Protein 9IGR (pdb70)

Nearest PDB structures (foldseek):
  5o6m-assembly1_A  TM=9.689E-01  e=1.077E-28  Meiothermus ruber H328
  7plj-assembly1_B  TM=9.608E-01  e=1.967E-28  Deinococcus radiodurans R1 = ATCC 13939 = DSM 20539
  5o6m-assembly1_C  TM=9.739E-01  e=7.851E-28  Meiothermus ruber H328
  5o6k-assembly1_D  TM=9.656E-01  e=5.471E-28  Meiothermus ruber H328
  5o6k-assembly1_C  TM=9.624E-01  e=4.851E-28  Meiothermus ruber H328

Solvent-accessible surface area: 51917 Å² total; per-residue (Å²): 121,97,8,73,10,42,121,79,119,72,17,75,19,113,100,33,117,30,80,39,78,59,76,15,136,78,104,103,64,0,86,95,66,6,91,110,8,20,119,83,0,50,78,38,6,24,60,6,39,5,33,78,55,7,0,0,1,0,4,0,2,1,15,35,8,0,12,18,58,16,1,0,77,56,0,1,59,19,7,2,8,14,7,8,57,12,67,47,2,143,104,52,34,78,67,40,78,25,20,6,24,3,36,23,2,5,46,24,3,5,42,23,3,28,3,2,0,0,14,52,2,2,2,26,28,0,5,50,4,61,20,74,70,63,22,92,166,66,86,36,7,113,79,26,80,67,139,58,14,17,94,51,24,17,68,4,0,63,27,18,3,101,10,1,38,27,26,1,4,24,6,2,1,0,2,1,2,4,31,64,75,46,4,0,40,22,0,1,31,33,7,13,56,90,90,71,12,79,68,10,47,42,65,18,39,96,26,13,127,68,22,116,123,16,38,94,3,4,36,38,1,0,25,15,1,0,46,162,46,5,12,3,27,1,0,5,0,28,74,86,35,1,0,58,18,3,0,0,50,15,1,0,102,17,0,75,122,21,86,4,128,57,40,132,34,83,153,105,27,85,116,106,4,93,38,32,58,59,118,0,3,114,98,45,134,137,90,15,117,66,178,18,124,116,10,57,13,46,115,78,119,77,17,65,19,117,107,37,122,29,79,45,88,47,78,14,135,77,107,105,58,0,88,82,63,5,106,114,9,23,100,94,0,37,61,39,4,24,62,4,41,5,25,82,53,8,0,0,1,0,4,0,3,0,20,35,9,0,12,19,50,22,1,0,69,54,0,1,66,18,8,2,10,15,5,9,58,12,68,50,3,126,103,52,29,81,64,42,80,26,20,6,24,4,50,25,3,4,74,19,3,5,41,23,3,26,2,2,0,1,12,45,2,2,2,28,31,0,4,47,3,62,16,64,73,60,21,94,168,68,87,39,7,127,79,24,84,64,127,59,14,17,86,52,22,18,83,5,0,60,18,19,4,94,7,0,42,34,26,2,3,24,5,2,2,0,2,1,2,3,30,63,81,44,6,0,38,20,0,0,29,31,10,12,47,100,85,61,19,80,68,11,46,43,62,20,42,87,42,13,122,76,23,115,118,13,37,93,2,1,35,40,1,0,25,15,1,0,48,164,63,5,12,4,10,2,0,5,0,27,75,84,39,2,1,58,20,0,0,0,31,1,1,2,94,8,0,84,112,19,86,5,111,55,41,127,37,77,168,114,24,85,129,102,6,55,35,32,8,53,117,0,0,88,92,45,116,17,80,3,112,8,114,95,77,141,62,70,142,151,65,238,148,69,112,7,61,12,39,116,82,124,82,18,72,19,129,108,39,129,30,80,44,78,55,81,14,129,80,104,102,51,0,84,111,70,7,115,145,12,28,99,98,0,36,66,38,4,25,66,4,43,5,19,83,54,7,0,0,1,0,3,0,2,1,14,34,10,0,12,19,56,16,0,0,74,61,0,0,62,16,8,1,8,15,5,7,61,13,67,50,4,140,106,50,30,69,63,43,81,26,20,5,23,3,50,24,3,4,72,17,4,5,42,26,2,27,3,2,0,1,15,58,1,2,2,26,31,0,6,52,4,61,19,64,74,62,24,97,169,66,88,38,6,116,79,23,79,68,135,54,16,15,82,52,22,23,61,3,0,64,18,18,3,84,9,1,40,32,25,2,3,25,7,2,0,0,3,1,2,4,31,70,85,43,3,0,33,22,0,0,29,31,11,38,74,101,107,68,14,80,68,11,47,40,69,20,23,86,27,10,129,74,21,112,114,14,41,94,3,4,36,39,1,0,26,16,1,0,46,143,68,5,12,4,13,2,0,5,0,26,76,84,42,1,0,54,20,3,0,0,45,6,0,2,113,15,0,81,118,20,106,7,114,64,36,116,40,82,159,120,27,80,108,101,2,54,36,32,5,52,120,0,0,93,93,44,107,18,84,3,118,14,111,98,92,145,57,74,150,132,73,170,188,121,106,6,74,13,63,129,81,123,84,18,71,17,108,97,32,115,29,81,42,75,62,81,13,137,80,103,92,53,0,83,119,69,6,104,126,7,20,100,86,0,36,66,36,4,29,62,6,39,5,28,80,56,9,0,0,2,0,3,0,3,1,13,36,8,0,11,19,56,18,1,0,78,49,0,2,66,18,8,2,9,10,5,8,61,13,68,51,2,146,103,53,34,80,67,40,79,27,20,7,26,3,38,28,2,3,44,24,3,4,44,24,3,26,2,2,0,0,13,53,2,2,2,25,31,0,4,53,4,63,22,64,78,63,22,96,163,69,82,38,6,119,80,22,79,65,141,58,12,18,96,52,23,17,63,3,0,63,12,19,3,77,9,1,43,38,25,2,3,27,7,3,2,0,2,1,2,4,31,67,74,47,3,0,37,22,0,2,31,35,12,23,71,100,107,71,18,77,63,10,49,40,66,18,41,93,26,15,124,70,21,114,121,16,38,94,2,6,36,38,1,0,26,16,1,0,44,166,55,5,12,3,20,2,0,5,0,28,74,85,36,1,0,53,18,3,0,0,45,6,1,0,101,13,0,75,121,20,83,6,116,69,40,130,38,83,173,123,26,80,120,106,3,53,32,30,15,61,118,1,3,89,94,42,126,80,90,11,112,40,123,78,115,65,166,135,234

Radius of gyration: 32.15 Å; Cα contacts (8 Å, |Δi|>4): 1966; chains: 4; bounding box: 91×72×97 Å

Structure (mmCIF, N/CA/C/O backbone):
data_9IGR
#
_entry.id   9IGR
#
_cell.length_a   160.471
_cell.length_b   88.265
_cell.length_c   125.344
_cell.angle_alpha   90
_cell.angle_beta   101.151
_cell.angle_gamma   90
#
_symmetry.space_group_name_H-M   'C 1 2 1'
#
loop_
_entity.id
_entity.type
_entity.pdbx_description
1 polymer 'Polyphosphate--nucleotide phosphotransferase'
2 non-polymer 'bis[oxidanyl-[oxidanyl-[oxidanyl-[oxidanyl(phosphonooxy)phosphoryl]oxy-phosphoryl]oxy-phosphoryl]oxy-phosphoryl] hydrogen phosphate'
3 non-polymer 'BENZOIC ACID'
4 non-polymer 'PHOSPHATE ION'
5 non-polymer 'MAGNESIUM ION'
6 water water
#
loop_
_atom_site.group_PDB
_atom_site.id
_atom_site.type_symbol
_atom_site.label_atom_id
_atom_site.label_alt_id
_atom_site.label_comp_id
_atom_site.label_asym_id
_atom_site.label_entity_id
_atom_site.label_seq_id
_atom_site.pdbx_PDB_ins_code
_atom_site.Cartn_x
_atom_site.Cartn_y
_atom_site.Cartn_z
_atom_site.occupancy
_atom_site.B_iso_or_equiv
_atom_site.auth_seq_id
_atom_site.auth_comp_id
_atom_site.auth_asym_id
_atom_site.auth_atom_id
_atom_site.pdbx_PDB_model_num
ATOM 1 N N . ASN A 1 3 ? 53.087 29.409 33.527 1 105.147 3 ASN A N 1
ATOM 2 C CA . ASN A 1 3 ? 54.121 30.475 33.454 1 141.454 3 ASN A CA 1
ATOM 3 C C . ASN A 1 3 ? 54.085 30.953 31.991 1 132.26 3 ASN A C 1
ATOM 4 O O . ASN A 1 3 ? 53.08 31.504 31.555 1 112.042 3 ASN A O 1
ATOM 15 N N . ILE A 1 4 ? 55.158 30.751 31.214 1 113.387 4 ILE A N 1
ATOM 16 C CA . ILE A 1 4 ? 55.11 30.864 29.761 1 101.408 4 ILE A CA 1
ATOM 17 C C . ILE A 1 4 ? 54.288 29.693 29.165 1 83.523 4 ILE A C 1
ATOM 18 O O . ILE A 1 4 ? 53.664 29.861 28.114 1 91.304 4 ILE A O 1
ATOM 34 N N . TYR A 1 5 ? 54.251 28.523 29.839 1 64.679 5 TYR A N 1
ATOM 35 C CA . TYR A 1 5 ? 53.666 27.308 29.263 1 61.871 5 TYR A CA 1
ATOM 36 C C . TYR A 1 5 ? 52.221 27.024 29.696 1 54.587 5 TYR A C 1
ATOM 37 O O . TYR A 1 5 ? 51.553 26.25 29.035 1 54.347 5 TYR A O 1
ATOM 54 N N . LYS A 1 6 ? 51.69 27.719 30.696 1 60.896 6 LYS A N 1
ATOM 55 C CA . LYS A 1 6 ? 50.349 27.426 31.187 1 61.441 6 LYS A CA 1
ATOM 56 C C . LYS A 1 6 ? 49.377 28.409 30.57 1 52.74 6 LYS A C 1
ATOM 57 O O . LYS A 1 6 ? 49.627 29.571 30.551 1 60.453 6 LYS A O 1
ATOM 76 N N . ILE A 1 7 ? 48.294 27.904 30.026 1 56.034 7 ILE A N 1
ATOM 77 C CA . ILE A 1 7 ? 47.246 28.685 29.426 1 54.975 7 ILE A CA 1
ATOM 78 C C . ILE A 1 7 ? 46.005 28.424 30.265 1 58.82 7 ILE A C 1
ATOM 79 O O . ILE A 1 7 ? 45.6 27.283 30.393 1 51.911 7 ILE A O 1
ATOM 95 N N . ASP A 1 8 ? 45.458 29.479 30.862 1 71.059 8 ASP A N 1
ATOM 96 C CA . ASP A 1 8 ? 44.453 29.404 31.917 1 65.116 8 ASP A CA 1
ATOM 97 C C . ASP A 1 8 ? 43.289 30.377 31.677 1 70.645 8 ASP A C 1
ATOM 98 O O . ASP A 1 8 ? 42.509 30.587 32.585 1 70.475 8 ASP A O 1
ATOM 107 N N . LYS A 1 9 ? 43.132 30.9 30.46 1 63.088 9 LYS A N 1
ATOM 108 C CA . LYS A 1 9 ? 42.087 31.834 30.101 1 59.197 9 LYS A CA 1
ATOM 109 C C . LYS A 1 9 ? 41.694 31.549 28.656 1 63.769 9 LYS A C 1
ATOM 110 O O . LYS A 1 9 ? 42.534 31.146 27.828 1 67.809 9 LYS A O 1
ATOM 129 N N . LEU A 1 10 ? 40.443 31.856 28.332 1 62.928 10 LEU A N 1
ATOM 130 C CA . LEU A 1 10 ? 39.933 31.664 26.982 1 61.022 10 LEU A CA 1
ATOM 131 C C . LEU A 1 10 ? 40.532 32.669 26.009 1 56.709 10 LEU A C 1
ATOM 132 O O . LEU A 1 10 ? 40.776 33.784 26.382 1 62.238 10 LEU A O 1
ATOM 148 N N . ASN A 1 11 ? 40.767 32.261 24.749 1 66.1 11 ASN A N 1
ATOM 149 C CA . ASN A 1 11 ? 41.06 33.193 23.654 1 73.955 11 ASN A CA 1
ATOM 150 C C . ASN A 1 11 ? 42.34 33.956 23.889 1 69.807 11 ASN A C 1
ATOM 151 O O . ASN A 1 11 ? 42.43 35.122 23.534 1 78.384 11 ASN A O 1
ATOM 162 N N . ASN A 1 12 ? 43.363 33.233 24.337 1 69.128 12 ASN A N 1
ATOM 163 C CA . ASN A 1 12 ? 44.573 33.85 24.848 1 78.528 12 ASN A CA 1
ATOM 164 C C . ASN A 1 12 ? 45.818 33.062 24.437 1 82.393 12 ASN A C 1
ATOM 165 O O . ASN A 1 12 ? 46.736 32.855 25.239 1 75.818 12 ASN A O 1
ATOM 176 N N . PHE A 1 13 ? 45.835 32.598 23.19 1 75.506 13 PHE A N 1
ATOM 177 C CA . PHE A 1 13 ? 46.736 31.517 22.823 1 62.778 13 PHE A CA 1
ATOM 178 C C . PHE A 1 13 ? 47.121 31.693 21.374 1 62.618 13 PHE A C 1
ATOM 179 O O . PHE A 1 13 ? 46.273 31.699 20.517 1 65.109 13 PHE A O 1
ATOM 196 N N . ASN A 1 14 ? 48.407 31.899 21.121 1 72.448 14 ASN A N 1
ATOM 197 C CA . ASN A 1 14 ? 48.936 32.074 19.777 1 62.463 14 ASN A CA 1
ATOM 198 C C . ASN A 1 14 ? 50.057 31.03 19.628 1 68.429 14 ASN A C 1
ATOM 199 O O . ASN A 1 14 ? 51.127 31.109 20.261 1 64.427 14 ASN A O 1
ATOM 210 N N . LEU A 1 15 ? 49.779 29.998 18.83 1 58.081 15 LEU A N 1
ATOM 211 C CA . LEU A 1 15 ? 50.628 28.84 18.72 1 58.43 15 LEU A CA 1
ATOM 212 C C . LEU A 1 15 ? 52.004 29.186 18.179 1 56.823 15 LEU A C 1
ATOM 213 O O . LEU A 1 15 ? 52.975 28.527 18.525 1 56.204 15 LEU A O 1
ATOM 229 N N . ASN A 1 16 ? 52.062 30.162 17.271 1 60.88 16 ASN A N 1
ATOM 230 C CA . ASN A 1 16 ? 53.274 30.579 16.605 1 61.407 16 ASN A CA 1
ATOM 231 C C . ASN A 1 16 ? 54.294 31.125 17.623 1 70.14 16 ASN A C 1
ATOM 232 O O . ASN A 1 16 ? 55.496 31.14 17.333 1 67.217 16 ASN A O 1
ATOM 243 N N . ASN A 1 17 ? 53.832 31.667 18.772 1 60.346 17 ASN A N 1
ATOM 244 C CA . ASN A 1 17 ? 54.731 32.091 19.847 1 57.666 17 ASN A CA 1
ATOM 245 C C . ASN A 1 17 ? 55.218 30.954 20.738 1 60.819 17 ASN A C 1
ATOM 246 O O . ASN A 1 17 ? 55.974 31.205 21.638 1 74.889 17 ASN A O 1
ATOM 257 N N . HIS A 1 18 ? 54.759 29.716 20.568 1 65.816 18 HIS A N 1
ATOM 258 C CA . HIS A 1 18 ? 55.166 28.626 21.442 1 55.777 18 HIS A CA 1
ATOM 259 C C . HIS A 1 18 ? 56.025 27.671 20.6 1 60.229 18 HIS A C 1
ATOM 260 O O . HIS A 1 18 ? 55.529 26.829 19.834 1 57.988 18 HIS A O 1
ATOM 273 N N . LYS A 1 19 ? 57.338 27.88 20.697 1 55.825 19 LYS A N 1
ATOM 274 C CA . LYS A 1 19 ? 58.288 27.197 19.869 1 53.02 19 LYS A CA 1
ATOM 275 C C . LYS A 1 19 ? 58.448 25.781 20.389 1 50.381 19 LYS A C 1
ATOM 276 O O . LYS A 1 19 ? 58.41 25.584 21.571 1 54.81 19 LYS A O 1
ATOM 295 N N . THR A 1 20 ? 58.771 24.85 19.492 1 45.536 20 THR A N 1
ATOM 296 C CA . THR A 1 20 ? 58.917 23.454 19.792 1 43.763 20 THR A CA 1
ATOM 297 C C . THR A 1 20 ? 60.193 23.096 20.533 1 50.419 20 THR A C 1
ATOM 298 O O . THR A 1 20 ? 60.295 22.025 21.128 1 53.274 20 THR A O 1
ATOM 308 N N . ASP A 1 21 ? 61.159 23.975 20.506 1 53.372 21 ASP A N 1
ATOM 309 C CA . ASP A 1 21 ? 62.499 23.733 21.031 1 59.092 21 ASP A CA 1
ATOM 310 C C . ASP A 1 21 ? 62.874 24.782 22.08 1 62.722 21 ASP A C 1
ATOM 311 O O . ASP A 1 21 ? 64.047 24.915 22.412 1 55.258 21 ASP A O 1
ATOM 320 N N . ASP A 1 22 ? 61.889 25.48 22.67 1 66.501 22 ASP A N 1
ATOM 321 C CA . ASP A 1 22 ? 62.158 26.263 23.855 1 60.525 22 ASP A CA 1
ATOM 322 C C . ASP A 1 22 ? 62.714 25.364 24.965 1 62.193 22 ASP A C 1
ATOM 323 O O . ASP A 1 22 ? 62.398 24.159 25.021 1 65.962 22 ASP A O 1
ATOM 332 N N . TYR A 1 23 ? 63.624 25.958 25.775 1 61.85 23 TYR A N 1
ATOM 333 C CA . TYR A 1 23 ? 64.239 25.309 26.916 1 63.467 23 TYR A CA 1
ATOM 334 C C . TYR A 1 23 ? 64.563 26.322 28.02 1 66.92 23 TYR A C 1
ATOM 335 O O . TYR A 1 23 ? 65.476 26.092 28.81 1 71.559 23 TYR A O 1
ATOM 352 N N . SER A 1 24 ? 63.73 27.36 28.16 1 68.137 24 SER A N 1
ATOM 353 C CA . SER A 1 24 ? 64.057 28.501 28.999 1 76.298 24 SER A CA 1
ATOM 354 C C . SER A 1 24 ? 63.942 28.164 30.499 1 82.14 24 SER A C 1
ATOM 355 O O . SER A 1 24 ? 64.59 28.824 31.309 1 68.513 24 SER A O 1
ATOM 362 N N . LEU A 1 25 ? 63.18 27.133 30.909 1 75.989 25 LEU A N 1
ATOM 363 C CA . LEU A 1 25 ? 63.127 26.801 32.344 1 77.696 25 LEU A CA 1
ATOM 364 C C . LEU A 1 25 ? 64.389 26.122 32.892 1 76.655 25 LEU A C 1
ATOM 365 O O . LEU A 1 25 ? 64.602 26.123 34.088 1 74.143 25 LEU A O 1
ATOM 381 N N . CYS A 1 26 ? 65.226 25.513 32.057 1 74.788 26 CYS A N 1
ATOM 382 C CA . CYS A 1 26 ? 66.387 24.789 32.546 1 78.25 26 CYS A CA 1
ATOM 383 C C . CYS A 1 26 ? 67.289 24.401 31.377 1 77.916 26 CYS A C 1
ATOM 384 O O . CYS A 1 26 ? 67.003 23.408 30.732 1 112.72 26 CYS A O 1
ATOM 391 N N . LYS A 1 27 ? 68.323 25.186 31.077 1 90.95 27 LYS A N 1
ATOM 392 C CA . LYS A 1 27 ? 69.084 25.08 29.826 1 103.976 27 LYS A CA 1
ATOM 393 C C . LYS A 1 27 ? 70.135 23.975 29.906 1 92.304 27 LYS A C 1
ATOM 394 O O . LYS A 1 27 ? 70.6 23.483 28.878 1 90.063 27 LYS A O 1
ATOM 413 N N . ASP A 1 28 ? 70.494 23.587 31.129 1 78.19 28 ASP A N 1
ATOM 414 C CA . ASP A 1 28 ? 71.471 22.549 31.338 1 77.044 28 ASP A CA 1
ATOM 415 C C . ASP A 1 28 ? 70.752 21.206 31.504 1 75.113 28 ASP A C 1
ATOM 416 O O . ASP A 1 28 ? 69.985 21.031 32.425 1 75.31 28 ASP A O 1
ATOM 425 N N . LYS A 1 29 ? 71.055 20.253 30.623 1 67.351 29 LYS A N 1
ATOM 426 C CA . LYS A 1 29 ? 70.433 18.948 30.616 1 70.097 29 LYS A CA 1
ATOM 427 C C . LYS A 1 29 ? 70.671 18.139 31.887 1 77.299 29 LYS A C 1
ATOM 428 O O . LYS A 1 29 ? 69.784 17.452 32.352 1 76.102 29 LYS A O 1
ATOM 447 N N . ASP A 1 30 ? 71.886 18.15 32.414 1 81.47 30 ASP A N 1
ATOM 448 C CA . ASP A 1 30 ? 72.242 17.348 33.584 1 85.597 30 ASP A CA 1
ATOM 449 C C . ASP A 1 30 ? 71.487 17.859 34.819 1 82.949 30 ASP A C 1
ATOM 450 O O . ASP A 1 30 ? 71.105 17.061 35.67 1 73.723 30 ASP A O 1
ATOM 459 N N . THR A 1 31 ? 71.325 19.187 34.926 1 81.486 31 THR A N 1
ATOM 460 C CA . THR A 1 31 ? 70.56 19.825 35.981 1 80.399 31 THR A CA 1
ATOM 461 C C . THR A 1 31 ? 69.126 19.329 35.876 1 75.893 31 THR A C 1
ATOM 462 O O . THR A 1 31 ? 68.585 18.878 36.879 1 74.171 31 THR A O 1
ATOM 472 N N . ALA A 1 32 ? 68.538 19.381 34.673 1 69.411 32 ALA A N 1
ATOM 473 C CA . ALA A 1 32 ? 67.159 18.935 34.48 1 73.371 32 ALA A CA 1
ATOM 474 C C . ALA A 1 32 ? 66.936 17.457 34.821 1 72.955 32 ALA A C 1
ATOM 475 O O . ALA A 1 32 ? 65.895 17.12 35.366 1 77.426 32 ALA A O 1
ATOM 482 N N . LEU A 1 33 ? 67.896 16.587 34.513 1 70.101 33 LEU A N 1
ATOM 483 C CA . LEU A 1 33 ? 67.805 15.17 34.865 1 74.814 33 LEU A CA 1
ATOM 484 C C . LEU A 1 33 ? 67.751 14.998 36.392 1 69.634 33 LEU A C 1
ATOM 485 O O . LEU A 1 33 ? 66.989 14.185 36.862 1 72.677 33 LEU A O 1
ATOM 501 N N . GLU A 1 34 ? 68.56 15.732 37.157 1 77.926 34 GLU A N 1
ATOM 502 C CA . GLU A 1 34 ? 68.597 15.671 38.616 1 85.476 34 GLU A CA 1
ATOM 503 C C . GLU A 1 34 ? 67.266 16.206 39.18 1 71.309 34 GLU A C 1
ATOM 504 O O . GLU A 1 34 ? 66.671 15.579 40.054 1 70.764 34 GLU A O 1
ATOM 516 N N . LEU A 1 35 ? 66.797 17.371 38.705 1 65.812 35 LEU A N 1
ATOM 517 C CA . LEU A 1 35 ? 65.557 17.946 39.171 1 74.322 35 LEU A CA 1
ATOM 518 C C . LEU A 1 35 ? 64.387 16.999 38.879 1 67.914 35 LEU A C 1
ATOM 519 O O . LEU A 1 35 ? 63.438 16.948 39.667 1 67.164 35 LEU A O 1
ATOM 535 N N . THR A 1 36 ? 64.506 16.235 37.78 1 67.218 36 THR A N 1
ATOM 536 C CA . THR A 1 36 ? 63.477 15.307 37.357 1 60.747 36 THR A CA 1
ATOM 537 C C . THR A 1 36 ? 63.437 14.158 38.364 1 70.067 36 THR A C 1
ATOM 538 O O . THR A 1 36 ? 62.351 13.748 38.765 1 70.539 36 THR A O 1
ATOM 548 N N . GLN A 1 37 ? 64.595 13.69 38.85 1 68.226 37 GLN A N 1
ATOM 549 C CA . GLN A 1 37 ? 64.61 12.606 39.82 1 68.782 37 GLN A CA 1
ATOM 550 C C . GLN A 1 37 ? 63.957 13.031 41.122 1 69.098 37 GLN A C 1
ATOM 551 O O . GLN A 1 37 ? 63.219 12.237 41.701 1 72.057 37 GLN A O 1
ATOM 565 N N . LYS A 1 38 ? 64.161 14.283 41.541 1 72.755 38 LYS A N 1
ATOM 566 C CA . LYS A 1 38 ? 63.555 14.795 42.764 1 77.573 38 LYS A CA 1
ATOM 567 C C . LYS A 1 38 ? 62.04 14.87 42.606 1 74.631 38 LYS A C 1
ATOM 568 O O . LYS A 1 38 ? 61.301 14.492 43.505 1 70.107 38 LYS A O 1
ATOM 587 N N . ASN A 1 39 ? 61.59 15.436 41.479 1 70.837 39 ASN A N 1
ATOM 588 C CA . ASN A 1 39 ? 60.173 15.544 41.205 1 65 39 ASN A CA 1
ATOM 589 C C . ASN A 1 39 ? 59.505 14.171 41.247 1 64.744 39 ASN A C 1
ATOM 590 O O . ASN A 1 39 ? 58.421 14.044 41.798 1 68.985 39 ASN A O 1
ATOM 601 N N . ILE A 1 40 ? 60.159 13.132 40.714 1 67.994 40 ILE A N 1
ATOM 602 C CA . ILE A 1 40 ? 59.598 11.781 40.638 1 66.743 40 ILE A CA 1
ATOM 603 C C . ILE A 1 40 ? 59.433 11.172 42.04 1 68.003 40 ILE A C 1
ATOM 604 O O . ILE A 1 40 ? 58.42 10.557 42.335 1 80.56 40 ILE A O 1
ATOM 620 N N . GLN A 1 41 ? 60.437 11.283 42.895 1 73.149 41 GLN A N 1
ATOM 621 C CA . GLN A 1 41 ? 60.266 10.885 44.288 1 80.088 41 GLN A CA 1
ATOM 622 C C . GLN A 1 41 ? 59.06 11.6 44.918 1 68.559 41 GLN A C 1
ATOM 623 O O . GLN A 1 41 ? 58.278 10.988 45.615 1 71.029 41 GLN A O 1
ATOM 637 N N . LYS A 1 42 ? 58.895 12.9 44.728 1 68.156 42 LYS A N 1
ATOM 638 C CA . LYS A 1 42 ? 57.804 13.613 45.368 1 72.042 42 LYS A CA 1
ATOM 639 C C . LYS A 1 42 ? 56.455 13.132 44.835 1 68.688 42 LYS A C 1
ATOM 640 O O . LYS A 1 42 ? 55.481 13.089 45.584 1 64.671 42 LYS A O 1
ATOM 659 N N . ILE A 1 43 ? 56.41 12.758 43.556 1 66.293 43 ILE A N 1
ATOM 660 C CA . ILE A 1 43 ? 55.186 12.304 42.941 1 60.233 43 ILE A CA 1
ATOM 661 C C . ILE A 1 43 ? 54.747 10.988 43.583 1 67.455 43 ILE A C 1
ATOM 662 O O . ILE A 1 43 ? 53.578 10.819 43.935 1 63.282 43 ILE A O 1
ATOM 678 N N . TYR A 1 44 ? 55.689 10.063 43.729 1 67.656 44 TYR A N 1
ATOM 679 C CA . TYR A 1 44 ? 55.419 8.823 44.43 1 65.636 44 TYR A CA 1
ATOM 680 C C . TYR A 1 44 ? 54.866 9.089 45.832 1 63.207 44 TYR A C 1
ATOM 681 O O . TYR A 1 44 ? 53.893 8.46 46.214 1 67.009 44 TYR A O 1
ATOM 698 N N . ASP A 1 45 ? 55.489 9.977 46.611 1 66.975 45 ASP A N 1
ATOM 699 C CA . ASP A 1 45 ? 55.014 10.251 47.963 1 74.66 45 ASP A CA 1
ATOM 700 C C . ASP A 1 45 ? 53.588 10.799 47.903 1 70.545 45 ASP A C 1
ATOM 701 O O . ASP A 1 45 ? 52.763 10.371 48.672 1 68.234 45 ASP A O 1
ATOM 710 N N . TYR A 1 46 ? 53.308 11.782 47.041 1 62.332 46 TYR A N 1
ATOM 711 C CA . TYR A 1 46 ? 51.984 12.323 46.952 1 64.622 46 TYR A CA 1
ATOM 712 C C . TYR A 1 46 ? 50.994 11.233 46.56 1 60.685 46 TYR A C 1
ATOM 713 O O . TYR A 1 46 ? 49.905 11.2 47.089 1 66.465 46 TYR A O 1
ATOM 730 N N . GLN A 1 47 ? 51.354 10.354 45.633 1 58.425 47 GLN A N 1
ATOM 731 C CA . GLN A 1 47 ? 50.425 9.341 45.193 1 60.795 47 GLN A CA 1
ATOM 732 C C . GLN A 1 47 ? 49.982 8.445 46.352 1 67.091 47 GLN A C 1
ATOM 733 O O . GLN A 1 47 ? 48.811 8.115 46.434 1 71.974 47 GLN A O 1
ATOM 747 N N . GLN A 1 48 ? 50.881 8.07 47.265 1 69.137 48 GLN A N 1
ATOM 748 C CA . GLN A 1 48 ? 50.496 7.216 48.394 1 68.646 48 GLN A CA 1
ATOM 749 C C . GLN A 1 48 ? 49.502 7.931 49.308 1 69.625 48 GLN A C 1
ATOM 750 O O . GLN A 1 48 ? 48.585 7.333 49.806 1 63.646 48 GLN A O 1
ATOM 764 N N . LYS A 1 49 ? 49.698 9.215 49.55 1 68.95 49 LYS A N 1
ATOM 765 C CA . LYS A 1 49 ? 48.8 9.968 50.389 1 66.276 49 LYS A CA 1
ATOM 766 C C . LYS A 1 49 ? 47.474 10.151 49.656 1 67.148 49 LYS A C 1
ATOM 767 O O . LYS A 1 49 ? 46.44 10.065 50.288 1 71.801 49 LYS A O 1
ATOM 786 N N . LEU A 1 50 ? 47.471 10.398 48.347 1 65.855 50 LEU A N 1
ATOM 787 C CA . LEU A 1 50 ? 46.229 10.563 47.607 1 64.47 50 LEU A CA 1
ATOM 788 C C . LEU A 1 50 ? 45.394 9.29 47.683 1 61.851 50 LEU A C 1
ATOM 789 O O . LEU A 1 50 ? 44.216 9.364 47.952 1 58.899 50 LEU A O 1
ATOM 805 N N . TYR A 1 51 ? 46.026 8.13 47.482 1 61.929 51 TYR A N 1
ATOM 806 C CA . TYR A 1 51 ? 45.369 6.837 47.568 1 59.945 51 TYR A CA 1
ATOM 807 C C . TYR A 1 51 ? 44.809 6.574 48.972 1 65.556 51 TYR A C 1
ATOM 808 O O . TYR A 1 51 ? 43.766 5.973 49.148 1 76.594 51 TYR A O 1
ATOM 825 N N . ALA A 1 52 ? 45.496 7.006 50.005 1 67.004 52 ALA A N 1
ATOM 826 C CA . ALA A 1 52 ? 45.038 6.696 51.347 1 66.204 52 ALA A CA 1
ATOM 827 C C . ALA A 1 52 ? 43.814 7.534 51.71 1 64.536 52 ALA A C 1
ATOM 828 O O . ALA A 1 52 ? 42.962 7.083 52.44 1 70.627 52 ALA A O 1
ATOM 835 N N . GLU A 1 53 ? 43.762 8.773 51.245 1 67.728 53 GLU A N 1
ATOM 836 C CA . GLU A 1 53 ? 42.724 9.71 51.674 1 65.433 53 GLU A CA 1
ATOM 837 C C . GLU A 1 53 ? 41.413 9.506 50.905 1 64.272 53 GLU A C 1
ATOM 838 O O . GLU A 1 53 ? 40.391 9.868 51.403 1 68.228 53 GLU A O 1
ATOM 850 N N . LYS A 1 54 ? 41.432 8.982 49.677 1 69.124 54 LYS A N 1
ATOM 851 C CA . LYS A 1 54 ? 40.233 8.676 48.9 1 72.111 54 LYS A CA 1
ATOM 852 C C . LYS A 1 54 ? 39.305 9.878 48.812 1 70.707 54 LYS A C 1
ATOM 853 O O . LYS A 1 54 ? 38.105 9.707 48.905 1 66.543 54 LYS A O 1
ATOM 872 N N . LYS A 1 55 ? 39.864 11.073 48.564 1 71.704 55 LYS A N 1
ATOM 873 C CA . LYS A 1 55 ? 39.058 12.274 48.422 1 62.735 55 LYS A CA 1
ATOM 874 C C . LYS A 1 55 ? 39.067 12.925 47.044 1 64.36 55 LYS A C 1
ATOM 875 O O . LYS A 1 55 ? 38.157 13.706 46.764 1 69.88 55 LYS A O 1
ATOM 894 N N . GLU A 1 56 ? 40.127 12.746 46.239 1 66.027 56 GLU A N 1
ATOM 895 C CA . GLU A 1 56 ? 40.256 13.463 44.969 1 54.185 56 GLU A CA 1
ATOM 896 C C . GLU A 1 56 ? 40.931 12.567 43.952 1 51.549 56 GLU A C 1
ATOM 897 O O . GLU A 1 56 ? 41.79 11.772 44.279 1 61.822 56 GLU A O 1
ATOM 909 N N . GLY A 1 57 ? 40.533 12.708 42.708 1 53.823 57 GLY A N 1
ATOM 910 C CA . GLY A 1 57 ? 41.085 11.933 41.62 1 58.889 57 GLY A CA 1
ATOM 911 C C . GLY A 1 57 ? 41.792 12.864 40.63 1 57.819 57 GLY A C 1
ATOM 912 O O . GLY A 1 57 ? 41.52 14.06 40.61 1 52.019 57 GLY A O 1
ATOM 916 N N . LEU A 1 58 ? 42.654 12.274 39.798 1 49.036 58 LEU A N 1
ATOM 917 C CA . LEU A 1 58 ? 43.525 13.03 38.928 1 51.878 58 LEU A CA 1
ATOM 918 C C . LEU A 1 58 ? 43.603 12.332 37.584 1 56.431 58 LEU A C 1
ATOM 919 O O . LEU A 1 58 ? 43.905 11.127 37.516 1 56.965 58 LEU A O 1
ATOM 935 N N . ILE A 1 59 ? 43.341 13.125 36.543 1 48.459 59 ILE A N 1
ATOM 936 C CA . ILE A 1 59 ? 43.512 12.679 35.188 1 49.256 59 ILE A CA 1
ATOM 937 C C . ILE A 1 59 ? 44.713 13.414 34.652 1 52.882 59 ILE A C 1
ATOM 938 O O . ILE A 1 59 ? 44.764 14.618 34.789 1 51.372 59 ILE A O 1
ATOM 954 N N . ILE A 1 60 ? 45.619 12.698 33.986 1 46.908 60 ILE A N 1
ATOM 955 C CA . ILE A 1 60 ? 46.794 13.305 33.412 1 49.567 60 ILE A CA 1
ATOM 956 C C . ILE A 1 60 ? 46.669 13.002 31.939 1 50.348 60 ILE A C 1
ATOM 957 O O . ILE A 1 60 ? 46.848 11.859 31.556 1 52.493 60 ILE A O 1
ATOM 973 N N . ALA A 1 61 ? 46.288 13.998 31.128 1 47.959 61 ALA A N 1
ATOM 974 C CA . ALA A 1 61 ? 45.92 13.697 29.751 1 45.81 61 ALA A CA 1
ATOM 975 C C . ALA A 1 61 ? 46.981 14.278 28.805 1 48.296 61 ALA A C 1
ATOM 976 O O . ALA A 1 61 ? 47.332 15.446 28.918 1 46.951 61 ALA A O 1
ATOM 983 N N . PHE A 1 62 ? 47.502 13.43 27.899 1 45.194 62 PHE A N 1
ATOM 984 C CA . PHE A 1 62 ? 48.485 13.831 26.955 1 45.838 62 PHE A CA 1
ATOM 985 C C . PHE A 1 62 ? 47.873 13.828 25.57 1 51.796 62 PHE A C 1
ATOM 986 O O . PHE A 1 62 ? 47.431 12.8 25.12 1 58.825 62 PHE A O 1
ATOM 1003 N N . GLN A 1 63 ? 48.02 14.941 24.855 1 49.589 63 GLN A N 1
ATOM 1004 C CA . GLN A 1 63 ? 47.422 15.08 23.559 1 49.876 63 GLN A CA 1
ATOM 1005 C C . GLN A 1 63 ? 48.478 15.671 22.62 1 56.886 63 GLN A C 1
ATOM 1006 O O . GLN A 1 63 ? 49.063 16.703 22.896 1 58.727 63 GLN A O 1
ATOM 1020 N N . ALA A 1 64 ? 48.745 15.007 21.498 1 55.27 64 ALA A N 1
ATOM 1021 C CA . ALA A 1 64 ? 49.779 15.461 20.593 1 53.046 64 ALA A CA 1
ATOM 1022 C C . ALA A 1 64 ? 49.803 14.595 19.348 1 50.286 64 ALA A C 1
ATOM 1023 O O . ALA A 1 64 ? 49.232 13.5 19.331 1 56.054 64 ALA A O 1
ATOM 1030 N N . MET A 1 65 ? 50.601 15.042 18.39 1 50.775 65 MET A N 1
ATOM 1031 C CA . MET A 1 65 ? 50.911 14.314 17.166 1 50.767 65 MET A CA 1
ATOM 1032 C C . MET A 1 65 ? 51.685 13.034 17.468 1 53.786 65 MET A C 1
ATOM 1033 O O . MET A 1 65 ? 52.282 12.908 18.52 1 54.824 65 MET A O 1
ATOM 1047 N N . ASP A 1 66 ? 51.668 12.078 16.524 1 53.286 66 ASP A N 1
ATOM 1048 C CA . ASP A 1 66 ? 52.473 10.871 16.609 1 52.757 66 ASP A CA 1
ATOM 1049 C C . ASP A 1 66 ? 53.958 11.214 16.743 1 45.309 66 ASP A C 1
ATOM 1050 O O . ASP A 1 66 ? 54.433 12.127 16.113 1 55.46 66 ASP A O 1
ATOM 1059 N N . ALA A 1 67 ? 54.624 10.507 17.651 1 48.013 67 ALA A N 1
ATOM 1060 C CA . ALA A 1 67 ? 56.033 10.617 17.998 1 54.227 67 ALA A CA 1
ATOM 1061 C C . ALA A 1 67 ? 56.404 11.964 18.622 1 52.923 67 ALA A C 1
ATOM 1062 O O . ALA A 1 67 ? 57.595 12.276 18.715 1 57.121 67 ALA A O 1
ATOM 1069 N N . ALA A 1 68 ? 55.412 12.656 19.165 1 45.819 68 ALA A N 1
ATOM 1070 C CA . ALA A 1 68 ? 55.695 13.838 19.939 1 52.693 68 ALA A CA 1
ATOM 1071 C C . ALA A 1 68 ? 56.375 13.465 21.228 1 48.572 68 ALA A C 1
ATOM 1072 O O . ALA A 1 68 ? 57.148 14.271 21.692 1 59.135 68 ALA A O 1
ATOM 1079 N N . GLY A 1 69 ? 56.042 12.298 21.809 1 52.632 69 GLY A N 1
ATOM 1080 C CA . GLY A 1 69 ? 56.697 11.856 23.034 1 56.554 69 GLY A CA 1
ATOM 1081 C C . GLY A 1 69 ? 55.74 11.412 24.154 1 56.66 69 GLY A C 1
ATOM 1082 O O . GLY A 1 69 ? 56.145 11.375 25.32 1 53.26 69 GLY A O 1
ATOM 1086 N N . LYS A 1 70 ? 54.505 11.008 23.821 1 57.638 70 LYS A N 1
ATOM 1087 C CA . LYS A 1 70 ? 53.481 10.716 24.838 1 54.137 70 LYS A CA 1
ATOM 1088 C C . LYS A 1 70 ? 53.827 9.426 25.603 1 52.858 70 LYS A C 1
ATOM 1089 O O . LYS A 1 70 ? 53.986 9.46 26.818 1 54.581 70 LYS A O 1
ATOM 1108 N N . ASP A 1 71 ? 54.007 8.308 24.902 1 47.965 71 ASP A N 1
ATOM 1109 C CA . ASP A 1 71 ? 54.365 7.065 25.562 1 55.61 71 ASP A CA 1
ATOM 1110 C C . ASP A 1 71 ? 55.7 7.15 26.318 1 55.903 71 ASP A C 1
ATOM 1111 O O . ASP A 1 71 ? 55.83 6.597 27.392 1 60.948 71 ASP A O 1
ATOM 1120 N N . GLY A 1 72 ? 56.736 7.753 25.75 1 53.353 72 GLY A N 1
ATOM 1121 C CA . GLY A 1 72 ? 58.031 7.729 26.415 1 51.728 72 GLY A CA 1
ATOM 1122 C C . GLY A 1 72 ? 58.041 8.677 27.612 1 53.649 72 GLY A C 1
ATOM 1123 O O . GLY A 1 72 ? 58.689 8.388 28.617 1 54.805 72 GLY A O 1
ATOM 1127 N N . THR A 1 73 ? 57.279 9.777 27.536 1 50.288 73 THR A N 1
ATOM 1128 C CA . THR A 1 73 ? 57.161 10.643 28.698 1 51.725 73 THR A CA 1
ATOM 1129 C C . THR A 1 73 ? 56.354 9.961 29.808 1 56.489 73 THR A C 1
ATOM 1130 O O . THR A 1 73 ? 56.777 9.963 30.965 1 57.051 73 THR A O 1
ATOM 1140 N N . ILE A 1 74 ? 55.186 9.403 29.467 1 50.966 74 ILE A N 1
ATOM 1141 C CA . ILE A 1 74 ? 54.382 8.702 30.459 1 55.909 74 ILE A CA 1
ATOM 1142 C C . ILE A 1 74 ? 55.239 7.621 31.141 1 54.709 74 ILE A C 1
ATOM 1143 O O . ILE A 1 74 ? 55.216 7.447 32.347 1 60.414 74 ILE A O 1
ATOM 1159 N N . ARG A 1 75 ? 55.96 6.837 30.351 1 59.577 75 ARG A N 1
ATOM 1160 C CA . ARG A 1 75 ? 56.827 5.806 30.895 1 61.073 75 ARG A CA 1
ATOM 1161 C C . ARG A 1 75 ? 57.985 6.355 31.759 1 63.582 75 ARG A C 1
ATOM 1162 O O . ARG A 1 75 ? 58.195 5.91 32.864 1 62.211 75 ARG A O 1
ATOM 1183 N N . GLU A 1 76 ? 58.755 7.329 31.299 1 73.215 76 GLU A N 1
ATOM 1184 C CA . GLU A 1 76 ? 59.913 7.762 32.085 1 63.14 76 GLU A CA 1
ATOM 1185 C C . GLU A 1 76 ? 59.501 8.554 33.351 1 67.29 76 GLU A C 1
ATOM 1186 O O . GLU A 1 76 ? 60.11 8.368 34.392 1 76.52 76 GLU A O 1
ATOM 1198 N N . VAL A 1 77 ? 58.421 9.352 33.339 1 62.11 77 VAL A N 1
ATOM 1199 C CA . VAL A 1 77 ? 58.063 10.178 34.489 1 60.985 77 VAL A CA 1
ATOM 1200 C C . VAL A 1 77 ? 57.156 9.399 35.452 1 58.342 77 VAL A C 1
ATOM 1201 O O . VAL A 1 77 ? 57.356 9.415 36.655 1 65.245 77 VAL A O 1
ATOM 1214 N N . LEU A 1 78 ? 56.16 8.691 34.947 1 56.692 78 LEU A N 1
ATOM 1215 C CA . LEU A 1 78 ? 55.165 8.106 35.835 1 54.595 78 LEU A CA 1
ATOM 1216 C C . LEU A 1 78 ? 55.383 6.601 36.095 1 57.67 78 LEU A C 1
ATOM 1217 O O . LEU A 1 78 ? 54.581 5.968 36.753 1 64.601 78 LEU A O 1
ATOM 1233 N N . LYS A 1 79 ? 56.471 5.992 35.637 1 56.412 79 LYS A N 1
ATOM 1234 C CA . LYS A 1 79 ? 56.778 4.641 36.064 1 57.799 79 LYS A CA 1
ATOM 1235 C C . LYS A 1 79 ? 57.177 4.608 37.533 1 60.246 79 LYS A C 1
ATOM 1236 O O . LYS A 1 79 ? 57.268 3.544 38.107 1 70.767 79 LYS A O 1
ATOM 1255 N N . ALA A 1 80 ? 57.399 5.771 38.146 1 74.896 80 ALA A N 1
ATOM 1256 C CA . ALA A 1 80 ? 57.692 5.853 39.574 1 85.274 80 ALA A CA 1
ATOM 1257 C C . ALA A 1 80 ? 56.511 5.388 40.424 1 71.189 80 ALA A C 1
ATOM 1258 O O . ALA A 1 80 ? 56.712 4.895 41.516 1 76.764 80 ALA A O 1
ATOM 1265 N N . LEU A 1 81 ? 55.302 5.67 39.929 1 72.475 81 LEU A N 1
ATOM 1266 C CA . LEU A 1 81 ? 54.054 5.381 40.588 1 58.749 81 LEU A CA 1
ATOM 1267 C C . LEU A 1 81 ? 53.96 3.89 40.881 1 63.686 81 LEU A C 1
ATOM 1268 O O . LEU A 1 81 ? 54.403 3.054 40.082 1 64.843 81 LEU A O 1
ATOM 1284 N N . ALA A 1 82 ? 53.377 3.593 42.055 1 58.701 82 ALA A N 1
ATOM 1285 C CA . ALA A 1 82 ? 53.069 2.232 42.418 1 59.944 82 ALA A CA 1
ATOM 1286 C C . ALA A 1 82 ? 51.889 1.807 41.562 1 64.872 82 ALA A C 1
ATOM 1287 O O . ALA A 1 82 ? 51.175 2.686 41.072 1 58.851 82 ALA A O 1
ATOM 1294 N N . PRO A 1 83 ? 51.615 0.496 41.375 1 62.383 83 PRO A N 1
ATOM 1295 C CA . PRO A 1 83 ? 50.499 0.073 40.532 1 51.172 83 PRO A CA 1
ATOM 1296 C C . PRO A 1 83 ? 49.128 0.448 41.103 1 57.778 83 PRO A C 1
ATOM 1297 O O . PRO A 1 83 ? 48.158 0.613 40.345 1 55.838 83 PRO A O 1
ATOM 1308 N N . GLN A 1 84 ? 49.035 0.579 42.434 1 56.439 84 GLN A N 1
ATOM 1309 C CA . GLN A 1 84 ? 47.744 0.718 43.067 1 59.716 84 GLN A CA 1
ATOM 1310 C C . GLN A 1 84 ? 47.102 2.047 42.702 1 56.172 84 GLN A C 1
ATOM 1311 O O . GLN A 1 84 ? 47.675 3.108 42.883 1 58.422 84 GLN A O 1
ATOM 1325 N N . GLY A 1 85 ? 45.837 1.958 42.292 1 55.541 85 GLY A N 1
ATOM 1326 C CA . GLY A 1 85 ? 45.072 3.132 41.908 1 63.147 85 GLY A CA 1
ATOM 1327 C C . GLY A 1 85 ? 45.546 3.813 40.617 1 68.732 85 GLY A C 1
ATOM 1328 O O . GLY A 1 85 ? 45.346 5.017 40.454 1 66.796 85 GLY A O 1
ATOM 1332 N N . VAL A 1 86 ? 46.146 3.06 39.684 1 59.702 86 VAL A N 1
ATOM 1333 C CA . VAL A 1 86 ? 46.641 3.683 38.464 1 62.665 86 VAL A CA 1
ATOM 1334 C C . VAL A 1 86 ? 46.05 2.947 37.263 1 55.222 86 VAL A C 1
ATOM 1335 O O . VAL A 1 86 ? 46.13 1.748 37.189 1 58.455 86 VAL A O 1
ATOM 1348 N N . HIS A 1 87 ? 45.571 3.69 36.279 1 53.52 87 HIS A N 1
ATOM 1349 C CA . HIS A 1 87 ? 45.121 3.118 35.018 1 57.046 87 HIS A CA 1
ATOM 1350 C C . HIS A 1 87 ? 45.723 3.997 33.938 1 54.176 87 HIS A C 1
ATOM 1351 O O . HIS A 1 87 ? 45.842 5.184 34.148 1 47.56 87 HIS A O 1
ATOM 1364 N N . GLU A 1 88 ? 46.134 3.388 32.837 1 56.868 88 GLU A N 1
ATOM 1365 C CA . GLU A 1 88 ? 46.52 4.096 31.642 1 58.649 88 GLU A CA 1
ATOM 1366 C C . GLU A 1 88 ? 45.478 3.72 30.584 1 58.655 88 GLU A C 1
ATOM 1367 O O . GLU A 1 88 ? 45.145 2.558 30.396 1 62.613 88 GLU A O 1
ATOM 1379 N N . LYS A 1 89 ? 44.95 4.721 29.89 1 58.135 89 LYS A N 1
ATOM 1380 C CA . LYS A 1 89 ? 43.927 4.497 28.894 1 52.509 89 LYS A CA 1
ATOM 1381 C C . LYS A 1 89 ? 44.286 5.212 27.591 1 60.762 89 LYS A C 1
ATOM 1382 O O . LYS A 1 89 ? 44.176 6.433 27.544 1 59.677 89 LYS A O 1
ATOM 1401 N N . PRO A 1 90 ? 44.714 4.469 26.532 1 60.595 90 PRO A N 1
ATOM 1402 C CA . PRO A 1 90 ? 44.888 5.022 25.198 1 55.454 90 PRO A CA 1
ATOM 1403 C C . PRO A 1 90 ? 43.567 5.089 24.44 1 49.043 90 PRO A C 1
ATOM 1404 O O . PRO A 1 90 ? 42.84 4.109 24.42 1 71.367 90 PRO A O 1
ATOM 1415 N N . PHE A 1 91 ? 43.182 6.281 23.998 1 58.949 91 PHE A N 1
ATOM 1416 C CA . PHE A 1 91 ? 42.057 6.535 23.117 1 50.733 91 PHE A CA 1
ATOM 1417 C C . PHE A 1 91 ? 42.525 6.408 21.668 1 62.25 91 PHE A C 1
ATOM 1418 O O . PHE A 1 91 ? 43.03 7.327 21.024 1 62.642 91 PHE A O 1
ATOM 1435 N N . LYS A 1 92 ? 42.333 5.194 21.153 1 68.841 92 LYS A N 1
ATOM 1436 C CA . LYS A 1 92 ? 42.479 4.91 19.746 1 77.004 92 LYS A CA 1
ATOM 1437 C C . LYS A 1 92 ? 41.204 5.268 18.983 1 63.311 92 LYS A C 1
ATOM 1438 O O . LYS A 1 92 ? 40.227 5.801 19.471 1 55.877 92 LYS A O 1
ATOM 1457 N N . SER A 1 93 ? 41.226 4.954 17.725 1 64.272 93 SER A N 1
ATOM 1458 C CA . SER A 1 93 ? 40.063 5.098 16.874 1 73.907 93 SER A CA 1
ATOM 1459 C C . SER A 1 93 ? 38.871 4.421 17.541 1 61.364 93 SER A C 1
ATOM 1460 O O . SER A 1 93 ? 38.892 3.253 17.962 1 58.026 93 SER A O 1
ATOM 1467 N N . PRO A 1 94 ? 37.751 5.146 17.605 1 64.585 94 PRO A N 1
ATOM 1468 C CA . PRO A 1 94 ? 36.542 4.588 18.203 1 50.157 94 PRO A CA 1
ATOM 1469 C C . PRO A 1 94 ? 36.072 3.289 17.535 1 49.499 94 PRO A C 1
ATOM 1470 O O . PRO A 1 94 ? 35.887 3.271 16.312 1 49.306 94 PRO A O 1
ATOM 1481 N N . SER A 1 95 ? 35.744 2.266 18.367 1 51.667 95 SER A N 1
ATOM 1482 C CA . SER A 1 95 ? 35.002 1.07 17.942 1 54.545 95 SER A CA 1
ATOM 1483 C C . SER A 1 95 ? 33.595 1.388 17.437 1 58.415 95 SER A C 1
ATOM 1484 O O . SER A 1 95 ? 33.088 2.491 17.634 1 52.817 95 SER A O 1
ATOM 1491 N N . SER A 1 96 ? 32.964 0.436 16.745 1 53.579 96 SER A N 1
ATOM 1492 C CA . SER A 1 96 ? 31.599 0.694 16.288 1 62.554 96 SER A CA 1
ATOM 1493 C C . SER A 1 96 ? 30.621 0.933 17.469 1 56.487 96 SER A C 1
ATOM 1494 O O . SER A 1 96 ? 29.817 1.855 17.369 1 60.133 96 SER A O 1
ATOM 1501 N N . THR A 1 97 ? 30.791 0.263 18.612 1 51.103 97 THR A N 1
ATOM 1502 C CA . THR A 1 97 ? 30.021 0.522 19.804 1 50.403 97 THR A CA 1
ATOM 1503 C C . THR A 1 97 ? 30.273 1.91 20.381 1 58.871 97 THR A C 1
ATOM 1504 O O . THR A 1 97 ? 29.331 2.531 20.842 1 62.454 97 THR A O 1
ATOM 1514 N N . GLU A 1 98 ? 31.512 2.371 20.41 1 49.953 98 GLU A N 1
ATOM 1515 C CA . GLU A 1 98 ? 31.849 3.714 20.857 1 55.182 98 GLU A CA 1
ATOM 1516 C C . GLU A 1 98 ? 31.299 4.796 19.928 1 48.263 98 GLU A C 1
ATOM 1517 O O . GLU A 1 98 ? 30.869 5.812 20.413 1 54.999 98 GLU A O 1
ATOM 1529 N N . LEU A 1 99 ? 31.278 4.578 18.626 1 49.633 99 LEU A N 1
ATOM 1530 C CA . LEU A 1 99 ? 30.65 5.491 17.683 1 48.943 99 LEU A CA 1
ATOM 1531 C C . LEU A 1 99 ? 29.113 5.468 17.855 1 48.167 99 LEU A C 1
ATOM 1532 O O . LEU A 1 99 ? 28.429 6.415 17.524 1 48.376 99 LEU A O 1
ATOM 1548 N N . ALA A 1 100 ? 28.523 4.365 18.291 1 49.601 100 ALA A N 1
ATOM 1549 C CA . ALA A 1 100 ? 27.074 4.303 18.423 1 44.113 100 ALA A CA 1
ATOM 1550 C C . ALA A 1 100 ? 26.643 5.06 19.682 1 48.235 100 ALA A C 1
ATOM 1551 O O . ALA A 1 100 ? 25.518 5.515 19.746 1 48.009 100 ALA A O 1
ATOM 1558 N N . HIS A 1 101 ? 27.551 5.196 20.654 1 46.604 101 HIS A N 1
ATOM 1559 C CA . HIS A 1 101 ? 27.384 6.092 21.777 1 47.847 101 HIS A CA 1
ATOM 1560 C C . HIS A 1 101 ? 27.862 7.494 21.385 1 50.992 101 HIS A C 1
ATOM 1561 O O . HIS A 1 101 ? 28.276 7.781 20.279 1 55.697 101 HIS A O 1
ATOM 1574 N N . ASP A 1 102 ? 27.709 8.403 22.308 1 45.905 102 ASP A N 1
ATOM 1575 C CA . ASP A 1 102 ? 28.115 9.777 22.146 1 46.363 102 ASP A CA 1
ATOM 1576 C C . ASP A 1 102 ? 29.601 9.817 22.501 1 54.217 102 ASP A C 1
ATOM 1577 O O . ASP A 1 102 ? 30.05 8.986 23.336 1 48.797 102 ASP A O 1
ATOM 1586 N N . TYR A 1 103 ? 30.297 10.869 22.027 1 46.155 103 TYR A N 1
ATOM 1587 C CA . TYR A 1 103 ? 31.753 10.875 22.105 1 47.082 103 TYR A CA 1
ATOM 1588 C C . TYR A 1 103 ? 32.33 10.95 23.529 1 49.212 103 TYR A C 1
ATOM 1589 O O . TYR A 1 103 ? 33.329 10.293 23.773 1 48.691 103 TYR A O 1
ATOM 1606 N N . LEU A 1 104 ? 31.685 11.602 24.503 1 43.66 104 LEU A N 1
ATOM 1607 C CA . LEU A 1 104 ? 32.228 11.584 25.868 1 42.252 104 LEU A CA 1
ATOM 1608 C C . LEU A 1 104 ? 31.923 10.313 26.638 1 49.24 104 LEU A C 1
ATOM 1609 O O . LEU A 1 104 ? 32.43 10.162 27.747 1 55.375 104 LEU A O 1
ATOM 1625 N N . TRP A 1 105 ? 31.137 9.386 26.081 1 56.011 105 TRP A N 1
ATOM 1626 C CA . TRP A 1 105 ? 30.779 8.168 26.793 1 48.64 105 TRP A CA 1
ATOM 1627 C C . TRP A 1 105 ? 32.01 7.354 27.166 1 42.828 105 TRP A C 1
ATOM 1628 O O . TRP A 1 105 ? 32.168 6.968 28.315 1 45.144 105 TRP A O 1
ATOM 1649 N N . ARG A 1 106 ? 32.903 7.09 26.226 1 48.269 106 ARG A N 1
ATOM 1650 C CA . ARG A 1 106 ? 34.051 6.245 26.572 1 45.885 106 ARG A CA 1
ATOM 1651 C C . ARG A 1 106 ? 35.037 7.012 27.43 1 43.778 106 ARG A C 1
ATOM 1652 O O . ARG A 1 106 ? 35.732 6.426 28.239 1 48.221 106 ARG A O 1
ATOM 1673 N N . VAL A 1 107 ? 35.039 8.345 27.364 1 47.071 107 VAL A N 1
ATOM 1674 C CA . VAL A 1 107 ? 35.936 9.078 28.226 1 48.931 107 VAL A CA 1
ATOM 1675 C C . VAL A 1 107 ? 35.504 9.051 29.685 1 46.034 107 VAL A C 1
ATOM 1676 O O . VAL A 1 107 ? 36.289 8.843 30.61 1 48.712 107 VAL A O 1
ATOM 1689 N N . HIS A 1 108 ? 34.243 9.367 29.888 1 52.61 108 HIS A N 1
ATOM 1690 C CA . HIS A 1 108 ? 33.699 9.432 31.226 1 44.118 108 HIS A CA 1
ATOM 1691 C C . HIS A 1 108 ? 33.821 8.067 31.881 1 46.237 108 HIS A C 1
ATOM 1692 O O . HIS A 1 108 ? 34.177 8.028 33.029 1 54.4 108 HIS A O 1
ATOM 1705 N N . ASN A 1 109 ? 33.609 6.955 31.161 1 48.232 109 ASN A N 1
ATOM 1706 C CA . ASN A 1 109 ? 33.786 5.647 31.757 1 47.37 109 ASN A CA 1
ATOM 1707 C C . ASN A 1 109 ? 35.156 5.531 32.433 1 50.675 109 ASN A C 1
ATOM 1708 O O . ASN A 1 109 ? 35.279 4.877 33.426 1 49.33 109 ASN A O 1
ATOM 1719 N N . ALA A 1 110 ? 36.199 6.155 31.927 1 53.134 110 ALA A N 1
ATOM 1720 C CA . ALA A 1 110 ? 37.556 5.882 32.389 1 48.523 110 ALA A CA 1
ATOM 1721 C C . ALA A 1 110 ? 38.034 6.907 33.408 1 48.695 110 ALA A C 1
ATOM 1722 O O . ALA A 1 110 ? 39.2 6.931 33.782 1 48.733 110 ALA A O 1
ATOM 1729 N N . VAL A 1 111 ? 37.152 7.807 33.82 1 48.622 111 VAL A N 1
ATOM 1730 C CA . VAL A 1 111 ? 37.487 8.804 34.821 1 42.162 111 VAL A CA 1
ATOM 1731 C C . VAL A 1 111 ? 37.808 8.057 36.08 1 49.814 111 VAL A C 1
ATOM 1732 O O . VAL A 1 111 ? 37.149 7.097 36.389 1 52.768 111 VAL A O 1
ATOM 1745 N N . PRO A 1 112 ? 38.835 8.475 36.825 1 54.149 112 PRO A N 1
ATOM 1746 C CA . PRO A 1 112 ? 39.254 7.74 37.997 1 55.668 112 PRO A CA 1
ATOM 1747 C C . PRO A 1 112 ? 38.354 7.962 39.203 1 60.923 112 PRO A C 1
ATOM 1748 O O . PRO A 1 112 ? 37.719 9.001 39.315 1 54.753 112 PRO A O 1
ATOM 1759 N N . GLU A 1 113 ? 38.441 7.006 40.135 1 59.205 113 GLU A N 1
ATOM 1760 C CA . GLU A 1 113 ? 37.84 7.1 41.446 1 56.671 113 GLU A CA 1
ATOM 1761 C C . GLU A 1 113 ? 38.622 8.106 42.274 1 57.952 113 GLU A C 1
ATOM 1762 O O . GLU A 1 113 ? 39.759 8.414 41.975 1 62.23 113 GLU A O 1
ATOM 1774 N N . LYS A 1 114 ? 38.001 8.604 43.332 1 58.167 114 LYS A N 1
ATOM 1775 C CA . LYS A 1 114 ? 38.684 9.465 44.252 1 52.937 114 LYS A CA 1
ATOM 1776 C C . LYS A 1 114 ? 39.803 8.637 44.849 1 61.402 114 LYS A C 1
ATOM 1777 O O . LYS A 1 114 ? 39.645 7.458 45.152 1 52.812 114 LYS A O 1
ATOM 1796 N N . GLY A 1 115 ? 40.982 9.274 44.908 1 68.524 115 GLY A N 1
ATOM 1797 C CA . GLY A 1 115 ? 42.173 8.649 45.422 1 60.328 115 GLY A CA 1
ATOM 1798 C C . GLY A 1 115 ? 43.007 8.029 44.315 1 61.721 115 GLY A C 1
ATOM 1799 O O . GLY A 1 115 ? 44.056 7.484 44.604 1 64.734 115 GLY A O 1
ATOM 1803 N N . GLU A 1 116 ? 42.547 8.095 43.074 1 58.177 116 GLU A N 1
ATOM 1804 C CA . GLU A 1 116 ? 43.213 7.369 42.011 1 57.825 116 GLU A CA 1
ATOM 1805 C C . GLU A 1 116 ? 43.644 8.313 40.887 1 53.664 116 GLU A C 1
ATOM 1806 O O . GLU A 1 116 ? 43.274 9.498 40.825 1 52.8 116 GLU A O 1
ATOM 1818 N N . ILE A 1 117 ? 44.471 7.758 40.011 1 51.123 117 ILE A N 1
ATOM 1819 C CA . ILE A 1 117 ? 45.108 8.496 38.944 1 53.884 117 ILE A CA 1
ATOM 1820 C C . ILE A 1 117 ? 44.872 7.691 37.694 1 52.905 117 ILE A C 1
ATOM 1821 O O . ILE A 1 117 ? 45.171 6.493 37.641 1 61.503 117 ILE A O 1
ATOM 1837 N N . THR A 1 118 ? 44.346 8.388 36.691 1 53.589 118 THR A N 1
ATOM 1838 C CA . THR A 1 118 ? 44.192 7.76 35.4 1 50.509 118 THR A CA 1
ATOM 1839 C C . THR A 1 118 ? 44.974 8.606 34.39 1 53.243 118 THR A C 1
ATOM 1840 O O . THR A 1 118 ? 44.829 9.804 34.345 1 51.758 118 THR A O 1
ATOM 1850 N N . ILE A 1 119 ? 45.755 7.953 33.538 1 53.205 119 ILE A N 1
ATOM 1851 C CA . ILE A 1 119 ? 46.514 8.622 32.505 1 54.783 119 ILE A CA 1
ATOM 1852 C C . ILE A 1 119 ? 45.797 8.391 31.192 1 51.22 119 ILE A C 1
ATOM 1853 O O . ILE A 1 119 ? 45.519 7.257 30.822 1 51.522 119 ILE A O 1
ATOM 1869 N N . PHE A 1 120 ? 45.607 9.472 30.453 1 47.544 120 PHE A N 1
ATOM 1870 C CA . PHE A 1 120 ? 44.995 9.401 29.152 1 46.514 120 PHE A CA 1
ATOM 1871 C C . PHE A 1 120 ? 46.064 9.653 28.083 1 51.394 120 PHE A C 1
ATOM 1872 O O . PHE A 1 120 ? 46.655 10.731 28.023 1 55.589 120 PHE A O 1
ATOM 1889 N N . ASN A 1 121 ? 46.299 8.663 27.237 1 45.47 121 ASN A N 1
ATOM 1890 C CA . ASN A 1 121 ? 47.053 8.851 26.028 1 46.521 121 ASN A CA 1
ATOM 1891 C C . ASN A 1 121 ? 46.116 9.161 24.844 1 49.806 121 ASN A C 1
ATOM 1892 O O . ASN A 1 121 ? 45.454 8.288 24.289 1 52.543 121 ASN A O 1
ATOM 1903 N N . ARG A 1 122 ? 46.104 10.423 24.448 1 51.887 122 ARG A N 1
ATOM 1904 C CA . ARG A 1 122 ? 44.999 11.044 23.734 1 54.008 122 ARG A CA 1
ATOM 1905 C C . ARG A 1 122 ? 43.784 11.11 24.662 1 58.567 122 ARG A C 1
ATOM 1906 O O . ARG A 1 122 ? 43.836 10.581 25.761 1 58.745 122 ARG A O 1
ATOM 1927 N N . SER A 1 123 ? 42.681 11.743 24.214 1 54.018 123 SER A N 1
ATOM 1928 C CA . SER A 1 123 ? 41.596 12.096 25.093 1 53.626 123 SER A CA 1
ATOM 1929 C C . SER A 1 123 ? 40.324 12.378 24.296 1 48.718 123 SER A C 1
ATOM 1930 O O . SER A 1 123 ? 40.293 12.224 23.09 1 49.947 123 SER A O 1
ATOM 1937 N N . HIS A 1 124 ? 39.367 12.97 24.99 1 45.729 124 HIS A N 1
ATOM 1938 C CA . HIS A 1 124 ? 38.189 13.548 24.419 1 49.698 124 HIS A CA 1
ATOM 1939 C C . HIS A 1 124 ? 38.52 14.642 23.431 1 49.065 124 HIS A C 1
ATOM 1940 O O . HIS A 1 124 ? 37.643 14.941 22.627 1 57.457 124 HIS A O 1
ATOM 1953 N N . TYR A 1 125 ? 39.731 15.232 23.468 1 51.44 125 TYR A N 1
ATOM 1954 C CA . TYR A 1 125 ? 40.061 16.304 22.511 1 43.722 125 TYR A CA 1
ATOM 1955 C C . TYR A 1 125 ? 40.174 15.722 21.106 1 44.261 125 TYR A C 1
ATOM 1956 O O . TYR A 1 125 ? 39.994 16.442 20.161 1 46.884 125 TYR A O 1
ATOM 1973 N N . GLU A 1 126 ? 40.381 14.416 20.927 1 50.42 126 GLU A N 1
ATOM 1974 C CA . GLU A 1 126 ? 40.302 13.831 19.587 1 54.465 126 GLU A CA 1
ATOM 1975 C C . GLU A 1 126 ? 39.12 14.309 18.737 1 49.959 126 GLU A C 1
ATOM 1976 O O . GLU A 1 126 ? 39.249 14.419 17.522 1 55.094 126 GLU A O 1
ATOM 1988 N N . ASP A 1 127 ? 37.972 14.611 19.346 1 51.258 127 ASP A N 1
ATOM 1989 C CA . ASP A 1 127 ? 36.747 14.927 18.608 1 51.69 127 ASP A CA 1
ATOM 1990 C C . ASP A 1 127 ? 36.694 16.39 18.16 1 51.804 127 ASP A C 1
ATOM 1991 O O . ASP A 1 127 ? 35.782 16.731 17.431 1 57.708 127 ASP A O 1
ATOM 2000 N N . VAL A 1 128 ? 37.69 17.222 18.505 1 44.127 128 VAL A N 1
ATOM 2001 C CA . VAL A 1 128 ? 37.886 18.527 17.905 1 43.897 128 VAL A CA 1
ATOM 2002 C C . VAL A 1 128 ? 39.278 18.709 17.277 1 47.982 128 VAL A C 1
ATOM 2003 O O . VAL A 1 128 ? 39.691 19.822 16.941 1 53.776 128 VAL A O 1
ATOM 2016 N N . LEU A 1 129 ? 39.994 17.612 17.091 1 49.168 129 LEU A N 1
ATOM 2017 C CA . LEU A 1 129 ? 41.278 17.551 16.412 1 45.344 129 LEU A CA 1
ATOM 2018 C C . LEU A 1 129 ? 41.024 16.719 15.165 1 45.065 129 LEU A C 1
ATOM 2019 O O . LEU A 1 129 ? 40.558 17.271 14.181 1 47.995 129 LEU A O 1
ATOM 2035 N N . ILE A 1 130 ? 41.34 15.422 15.153 1 46.467 130 ILE A N 1
ATOM 2036 C CA . ILE A 1 130 ? 41.06 14.635 13.957 1 52.323 130 ILE A CA 1
ATOM 2037 C C . ILE A 1 130 ? 39.574 14.794 13.574 1 60.278 130 ILE A C 1
ATOM 2038 O O . ILE A 1 130 ? 39.251 14.923 12.399 1 56.382 130 ILE A O 1
ATOM 2054 N N . GLY A 1 131 ? 38.666 14.913 14.554 1 56.461 131 GLY A N 1
ATOM 2055 C CA . GLY A 1 131 ? 37.263 15.132 14.221 1 54.72 131 GLY A CA 1
ATOM 2056 C C . GLY A 1 131 ? 36.967 16.451 13.477 1 61.454 131 GLY A C 1
ATOM 2057 O O . GLY A 1 131 ? 36.012 16.538 12.706 1 55.514 131 GLY A O 1
ATOM 2061 N N . LYS A 1 132 ? 37.707 17.524 13.741 1 56.097 132 LYS A N 1
ATOM 2062 C CA . LYS A 1 132 ? 37.469 18.782 13.05 1 59 132 LYS A CA 1
ATOM 2063 C C . LYS A 1 132 ? 38.186 18.772 11.709 1 58.826 132 LYS A C 1
ATOM 2064 O O . LYS A 1 132 ? 37.611 19.159 10.68 1 61.608 132 LYS A O 1
ATOM 2083 N N . VAL A 1 133 ? 39.439 18.303 11.714 1 54.448 133 VAL A N 1
ATOM 2084 C CA . VAL A 1 133 ? 40.299 18.347 10.53 1 54.727 133 VAL A CA 1
ATOM 2085 C C . VAL A 1 133 ? 39.745 17.493 9.407 1 54.959 133 VAL A C 1
ATOM 2086 O O . VAL A 1 133 ? 39.811 17.929 8.281 1 54.091 133 VAL A O 1
ATOM 2099 N N . LYS A 1 134 ? 39.271 16.262 9.735 1 52.809 134 LYS A N 1
ATOM 2100 C CA . LYS A 1 134 ? 38.652 15.371 8.758 1 55.451 134 LYS A CA 1
ATOM 2101 C C . LYS A 1 134 ? 37.117 15.466 8.716 1 58.454 134 LYS A C 1
ATOM 2102 O O . LYS A 1 134 ? 36.489 14.823 7.893 1 52.822 134 LYS A O 1
ATOM 2121 N N . GLU A 1 135 ? 36.52 16.328 9.547 1 63.738 135 GLU A N 1
ATOM 2122 C CA . GLU A 1 135 ? 35.092 16.584 9.536 1 66.219 135 GLU A CA 1
ATOM 2123 C C . GLU A 1 135 ? 34.32 15.279 9.659 1 59.48 135 GLU A C 1
ATOM 2124 O O . GLU A 1 135 ? 33.414 15.065 8.858 1 50.591 135 GLU A O 1
ATOM 2136 N N . LEU A 1 136 ? 34.701 14.417 10.633 1 54.878 136 LEU A N 1
ATOM 2137 C CA . LEU A 1 136 ? 34.14 13.068 10.626 1 51.774 136 LEU A CA 1
ATOM 2138 C C . LEU A 1 136 ? 32.634 13.05 10.87 1 58.614 136 LEU A C 1
ATOM 2139 O O . LEU A 1 136 ? 31.944 12.161 10.332 1 60.525 136 LEU A O 1
ATOM 2155 N N . TYR A 1 137 ? 32.159 14.095 11.581 1 51.747 137 TYR A N 1
ATOM 2156 C CA . TYR A 1 137 ? 30.774 14.253 11.94 1 56.877 137 TYR A CA 1
ATOM 2157 C C . TYR A 1 137 ? 29.862 14.269 10.715 1 63.454 137 TYR A C 1
ATOM 2158 O O . TYR A 1 137 ? 28.681 13.937 10.848 1 76.98 137 TYR A O 1
ATOM 2175 N N . LYS A 1 138 ? 30.371 14.643 9.533 1 58.987 138 LYS A N 1
ATOM 2176 C CA . LYS A 1 138 ? 29.526 14.679 8.329 1 61.455 138 LYS A CA 1
ATOM 2177 C C . LYS A 1 138 ? 29.155 13.293 7.8 1 57.117 138 LYS A C 1
ATOM 2178 O O . LYS A 1 138 ? 28.244 13.223 7.031 1 62.257 138 LYS A O 1
ATOM 2197 N N . PHE A 1 139 ? 29.89 12.236 8.172 1 58.42 139 PHE A N 1
ATOM 2198 C CA . PHE A 1 139 ? 29.774 10.89 7.604 1 68.204 139 PHE A CA 1
ATOM 2199 C C . PHE A 1 139 ? 29.198 9.954 8.677 1 64.239 139 PHE A C 1
ATOM 2200 O O . PHE A 1 139 ? 28.7 8.887 8.392 1 73.731 139 PHE A O 1
ATOM 2217 N N . GLN A 1 140 ? 29.245 10.37 9.921 1 53.037 140 GLN A N 1
ATOM 2218 C CA . GLN A 1 140 ? 28.715 9.593 11.013 1 50.693 140 GLN A CA 1
ATOM 2219 C C . GLN A 1 140 ? 27.21 9.722 11.156 1 50.698 140 GLN A C 1
ATOM 2220 O O . GLN A 1 140 ? 26.594 10.677 10.718 1 61.806 140 GLN A O 1
ATOM 2234 N N . ASN A 1 141 ? 26.613 8.686 11.761 1 61.262 141 ASN A N 1
ATOM 2235 C CA . ASN A 1 141 ? 25.2 8.722 12.052 1 53.129 141 ASN A CA 1
ATOM 2236 C C . ASN A 1 141 ? 24.914 9.722 13.182 1 46.33 141 ASN A C 1
ATOM 2237 O O . ASN A 1 141 ? 25.608 9.768 14.203 1 51.192 141 ASN A O 1
ATOM 2248 N N . LYS A 1 142 ? 23.906 10.565 12.952 1 51.929 142 LYS A N 1
ATOM 2249 C CA . LYS A 1 142 ? 23.341 11.494 13.912 1 51.441 142 LYS A CA 1
ATOM 2250 C C . LYS A 1 142 ? 21.911 11.853 13.51 1 53.933 142 LYS A C 1
ATOM 2251 O O . LYS A 1 142 ? 21.451 11.509 12.432 1 54.927 142 LYS A O 1
ATOM 2270 N N . ALA A 1 143 ? 21.185 12.554 14.382 1 58.288 143 ALA A N 1
ATOM 2271 C CA . ALA A 1 143 ? 19.827 12.943 14.068 1 50.491 143 ALA A CA 1
ATOM 2272 C C . ALA A 1 143 ? 19.811 14.01 12.986 1 55.258 143 ALA A C 1
ATOM 2273 O O . ALA A 1 143 ? 20.701 14.858 12.916 1 55.333 143 ALA A O 1
ATOM 2280 N N . ASP A 1 144 ? 18.759 13.98 12.168 1 59.706 144 ASP A N 1
ATOM 2281 C CA . ASP A 1 144 ? 18.579 14.953 11.097 1 61.628 144 ASP A CA 1
ATOM 2282 C C . ASP A 1 144 ? 18.581 16.39 11.622 1 62.871 144 ASP A C 1
ATOM 2283 O O . ASP A 1 144 ? 18.993 17.277 10.892 1 64.867 144 ASP A O 1
ATOM 2292 N N . ARG A 1 145 ? 18.179 16.614 12.879 1 66.892 145 ARG A N 1
ATOM 2293 C CA . ARG A 1 145 ? 18.063 17.967 13.436 1 61.328 145 ARG A CA 1
ATOM 2294 C C . ARG A 1 145 ? 19.43 18.492 13.861 1 62.68 145 ARG A C 1
ATOM 2295 O O . ARG A 1 145 ? 19.493 19.622 14.296 1 64.858 145 ARG A O 1
ATOM 2316 N N . ILE A 1 146 ? 20.498 17.681 13.857 1 63.291 146 ILE A N 1
ATOM 2317 C CA . ILE A 1 146 ? 21.791 18.193 14.298 1 62.963 146 ILE A CA 1
ATOM 2318 C C . ILE A 1 146 ? 22.328 19.092 13.194 1 57.175 146 ILE A C 1
ATOM 2319 O O . ILE A 1 146 ? 22.537 18.621 12.102 1 59.99 146 ILE A O 1
ATOM 2335 N N . ASP A 1 147 ? 22.618 20.34 13.505 1 65.029 147 ASP A N 1
ATOM 2336 C CA . ASP A 1 147 ? 23.174 21.287 12.542 1 56.399 147 ASP A CA 1
ATOM 2337 C C . ASP A 1 147 ? 24.683 21.095 12.441 1 57.283 147 ASP A C 1
ATOM 2338 O O . ASP A 1 147 ? 25.383 21.274 13.414 1 55.112 147 ASP A O 1
ATOM 2347 N N . GLU A 1 148 ? 25.176 20.736 11.26 1 59.048 148 GLU A N 1
ATOM 2348 C CA . GLU A 1 148 ? 26.568 20.407 11.042 1 58.049 148 GLU A CA 1
ATOM 2349 C C . GLU A 1 148 ? 27.489 21.614 11.227 1 64.988 148 GLU A C 1
ATOM 2350 O O . GLU A 1 148 ? 28.612 21.482 11.714 1 63.847 148 GLU A O 1
ATOM 2362 N N . ASN A 1 149 ? 27.048 22.798 10.823 1 63.243 149 ASN A N 1
ATOM 2363 C CA . ASN A 1 149 ? 27.849 24.008 10.976 1 68.4 149 ASN A CA 1
ATOM 2364 C C . ASN A 1 149 ? 28.105 24.393 12.435 1 65.818 149 ASN A C 1
ATOM 2365 O O . ASN A 1 149 ? 28.847 25.336 12.618 1 65.431 149 ASN A O 1
ATOM 2376 N N . THR A 1 150 ? 27.404 23.811 13.431 1 60.986 150 THR A N 1
ATOM 2377 C CA . THR A 1 150 ? 27.635 24.176 14.822 1 67.356 150 THR A CA 1
ATOM 2378 C C . THR A 1 150 ? 28.146 22.965 15.612 1 61.878 150 THR A C 1
ATOM 2379 O O . THR A 1 150 ? 28.294 23.057 16.853 1 62.95 150 THR A O 1
ATOM 2389 N N . VAL A 1 151 ? 28.396 21.823 14.942 1 47.117 151 VAL A N 1
ATOM 2390 C CA . VAL A 1 151 ? 28.843 20.658 15.672 1 50.096 151 VAL A CA 1
ATOM 2391 C C . VAL A 1 151 ? 30.124 20.926 16.482 1 51.208 151 VAL A C 1
ATOM 2392 O O . VAL A 1 151 ? 30.229 20.55 17.646 1 56.346 151 VAL A O 1
ATOM 2405 N N . VAL A 1 152 ? 31.126 21.539 15.877 1 51.963 152 VAL A N 1
ATOM 2406 C CA . VAL A 1 152 ? 32.384 21.778 16.571 1 51.908 152 VAL A CA 1
ATOM 2407 C C . VAL A 1 152 ? 32.262 22.816 17.696 1 51.66 152 VAL A C 1
ATOM 2408 O O . VAL A 1 152 ? 32.803 22.59 18.775 1 56.467 152 VAL A O 1
ATOM 2421 N N . ASP A 1 153 ? 31.59 23.947 17.486 1 50.839 153 ASP A N 1
ATOM 2422 C CA . ASP A 1 153 ? 31.422 24.903 18.58 1 52.966 153 ASP A CA 1
ATOM 2423 C C . ASP A 1 153 ? 30.672 24.304 19.771 1 52.901 153 ASP A C 1
ATOM 2424 O O . ASP A 1 153 ? 31.044 24.599 20.908 1 59.654 153 ASP A O 1
ATOM 2433 N N . ASN A 1 154 ? 29.712 23.399 19.526 1 52.99 154 ASN A N 1
ATOM 2434 C CA . ASN A 1 154 ? 29.02 22.749 20.629 1 52.431 154 ASN A CA 1
ATOM 2435 C C . ASN A 1 154 ? 29.921 21.779 21.349 1 54.729 154 ASN A C 1
ATOM 2436 O O . ASN A 1 154 ? 29.716 21.537 22.526 1 60.107 154 ASN A O 1
ATOM 2447 N N . ARG A 1 155 ? 30.927 21.236 20.663 1 53.236 155 ARG A N 1
ATOM 2448 C CA . ARG A 1 155 ? 31.856 20.374 21.363 1 47.628 155 ARG A CA 1
ATOM 2449 C C . ARG A 1 155 ? 32.755 21.165 22.295 1 45.699 155 ARG A C 1
ATOM 2450 O O . ARG A 1 155 ? 33.072 20.7 23.395 1 48.263 155 ARG A O 1
ATOM 2471 N N . TYR A 1 156 ? 33.184 22.369 21.882 1 54.765 156 TYR A N 1
ATOM 2472 C CA . TYR A 1 156 ? 33.974 23.195 22.791 1 46.929 156 TYR A CA 1
ATOM 2473 C C . TYR A 1 156 ? 33.159 23.5 24.061 1 50.225 156 TYR A C 1
ATOM 2474 O O . TYR A 1 156 ? 33.657 23.333 25.176 1 51.341 156 TYR A O 1
ATOM 2491 N N . GLU A 1 157 ? 31.879 23.883 23.925 1 54.188 157 GLU A N 1
ATOM 2492 C CA . GLU A 1 157 ? 31.025 24.178 25.08 1 54.903 157 GLU A CA 1
ATOM 2493 C C . GLU A 1 157 ? 30.898 22.963 26.005 1 55.359 157 GLU A C 1
ATOM 2494 O O . GLU A 1 157 ? 31.058 23.065 27.225 1 49.956 157 GLU A O 1
ATOM 2506 N N . ASP A 1 158 ? 30.625 21.806 25.399 1 55.795 158 ASP A N 1
ATOM 2507 C CA . ASP A 1 158 ? 30.292 20.579 26.102 1 47.508 158 ASP A CA 1
ATOM 2508 C C . ASP A 1 158 ? 31.549 20.088 26.813 1 52.837 158 ASP A C 1
ATOM 2509 O O . ASP A 1 158 ? 31.483 19.643 27.949 1 55.566 158 ASP A O 1
ATOM 2518 N N . ILE A 1 159 ? 32.704 20.227 26.17 1 46.954 159 ILE A N 1
ATOM 2519 C CA . ILE A 1 159 ? 33.934 19.834 26.816 1 47.565 159 ILE A CA 1
ATOM 2520 C C . ILE A 1 159 ? 34.209 20.776 27.981 1 48.236 159 ILE A C 1
ATOM 2521 O O . ILE A 1 159 ? 34.63 20.32 29.043 1 55.184 159 ILE A O 1
ATOM 2537 N N . ARG A 1 160 ? 34.024 22.095 27.802 1 48.802 160 ARG A N 1
ATOM 2538 C CA . ARG A 1 160 ? 34.273 22.987 28.938 1 56.579 160 ARG A CA 1
ATOM 2539 C C . ARG A 1 160 ? 33.397 22.519 30.102 1 54.527 160 ARG A C 1
ATOM 2540 O O . ARG A 1 160 ? 33.848 22.504 31.225 1 51.936 160 ARG A O 1
ATOM 2561 N N . ASN A 1 161 ? 32.121 22.205 29.83 1 61.516 161 ASN A N 1
ATOM 2562 C CA . ASN A 1 161 ? 31.155 21.965 30.889 1 51.867 161 ASN A CA 1
ATOM 2563 C C . ASN A 1 161 ? 31.433 20.623 31.563 1 52.769 161 ASN A C 1
ATOM 2564 O O . ASN A 1 161 ? 31.251 20.457 32.761 1 52.479 161 ASN A O 1
ATOM 2575 N N . PHE A 1 162 ? 31.845 19.638 30.764 1 53.41 162 PHE A N 1
ATOM 2576 C CA . PHE A 1 162 ? 32.254 18.361 31.302 1 48.977 162 PHE A CA 1
ATOM 2577 C C . PHE A 1 162 ? 33.46 18.521 32.231 1 49.146 162 PHE A C 1
ATOM 2578 O O . PHE A 1 162 ? 33.504 17.939 33.303 1 51.967 162 PHE A O 1
ATOM 2595 N N . GLU A 1 163 ? 34.463 19.27 31.829 1 56.989 163 GLU A N 1
ATOM 2596 C CA . GLU A 1 163 ? 35.673 19.374 32.638 1 55.352 163 GLU A CA 1
ATOM 2597 C C . GLU A 1 163 ? 35.357 20.149 33.929 1 52.689 163 GLU A C 1
ATOM 2598 O O . GLU A 1 163 ? 35.878 19.783 34.973 1 56.179 163 GLU A O 1
ATOM 2610 N N . LYS A 1 164 ? 34.497 21.168 33.863 1 43.563 164 LYS A N 1
ATOM 2611 C CA . LYS A 1 164 ? 34.051 21.914 35.042 1 53.979 164 LYS A CA 1
ATOM 2612 C C . LYS A 1 164 ? 33.219 21.024 35.974 1 56.582 164 LYS A C 1
ATOM 2613 O O . LYS A 1 164 ? 33.339 21.091 37.194 1 51.074 164 LYS A O 1
ATOM 2632 N N . TYR A 1 165 ? 32.429 20.119 35.387 1 59.524 165 TYR A N 1
ATOM 2633 C CA . TYR A 1 165 ? 31.635 19.174 36.154 1 53.404 165 TYR A CA 1
ATOM 2634 C C . TYR A 1 165 ? 32.585 18.281 36.942 1 46.881 165 TYR A C 1
ATOM 2635 O O . TYR A 1 165 ? 32.404 18.068 38.113 1 50.622 165 TYR A O 1
ATOM 2652 N N . LEU A 1 166 ? 33.619 17.767 36.307 1 54.555 166 LEU A N 1
ATOM 2653 C CA . LEU A 1 166 ? 34.542 16.906 37.008 1 48.068 166 LEU A CA 1
ATOM 2654 C C . LEU A 1 166 ? 35.237 17.65 38.123 1 48.351 166 LEU A C 1
ATOM 2655 O O . LEU A 1 166 ? 35.416 17.136 39.222 1 53.217 166 LEU A O 1
ATOM 2671 N N . TYR A 1 167 ? 35.646 18.872 37.852 1 54.096 167 TYR A N 1
ATOM 2672 C CA . TYR A 1 167 ? 36.343 19.649 38.856 1 61.709 167 TYR A CA 1
ATOM 2673 C C . TYR A 1 167 ? 35.483 19.713 40.106 1 62.498 167 TYR A C 1
ATOM 2674 O O . TYR A 1 167 ? 36.017 19.511 41.213 1 58.647 167 TYR A O 1
ATOM 2691 N N . ASN A 1 168 ? 34.19 20.008 39.902 1 56.698 168 ASN A N 1
ATOM 2692 C CA . ASN A 1 168 ? 33.292 20.253 41.007 1 56.241 168 ASN A CA 1
ATOM 2693 C C . ASN A 1 168 ? 32.993 18.938 41.717 1 62.108 168 ASN A C 1
ATOM 2694 O O . ASN A 1 168 ? 32.29 18.946 42.719 1 60.682 168 ASN A O 1
ATOM 2705 N N . ASN A 1 169 ? 33.444 17.798 41.197 1 59.619 169 ASN A N 1
ATOM 2706 C CA . ASN A 1 169 ? 33.134 16.529 41.842 1 57.171 169 ASN A CA 1
ATOM 2707 C C . ASN A 1 169 ? 34.415 15.78 42.119 1 51.857 169 ASN A C 1
ATOM 2708 O O . ASN A 1 169 ? 34.471 14.574 41.93 1 52.214 169 ASN A O 1
ATOM 2719 N N . SER A 1 170 ? 35.439 16.552 42.449 1 56.531 170 SER A N 1
ATOM 2720 C CA . SER A 1 170 ? 36.648 16.043 43.042 1 53.289 170 SER A CA 1
ATOM 2721 C C . SER A 1 170 ? 37.553 15.365 42.018 1 49.306 170 SER A C 1
ATOM 2722 O O . SER A 1 170 ? 38.255 14.464 42.419 1 54.268 170 SER A O 1
ATOM 2729 N N . VAL A 1 171 ? 37.538 15.766 40.74 1 54.218 171 VAL A N 1
ATOM 2730 C CA . VAL A 1 171 ? 38.453 15.175 39.75 1 57.664 171 VAL A CA 1
ATOM 2731 C C . VAL A 1 171 ? 39.138 16.282 38.97 1 54.061 171 VAL A C 1
ATOM 2732 O O . VAL A 1 171 ? 38.462 17.028 38.305 1 58.362 171 VAL A O 1
ATOM 2745 N N . ARG A 1 172 ? 40.458 16.401 39.082 1 46.965 172 ARG A N 1
ATOM 2746 C CA . ARG A 1 172 ? 41.2 17.403 38.349 1 50.614 172 ARG A CA 1
ATOM 2747 C C . ARG A 1 172 ? 41.693 16.772 37.046 1 57.207 172 ARG A C 1
ATOM 2748 O O . ARG A 1 172 ? 41.951 15.57 36.943 1 56.237 172 ARG A O 1
ATOM 2769 N N . ILE A 1 173 ? 41.858 17.604 36.026 1 54.445 173 ILE A N 1
ATOM 2770 C CA . ILE A 1 173 ? 42.516 17.124 34.834 1 54.786 173 ILE A CA 1
ATOM 2771 C C . ILE A 1 173 ? 43.727 18.031 34.566 1 54.927 173 ILE A C 1
ATOM 2772 O O . ILE A 1 173 ? 43.626 19.259 34.591 1 53.335 173 ILE A O 1
ATOM 2788 N N . ILE A 1 174 ? 44.872 17.393 34.321 1 56.842 174 ILE A N 1
ATOM 2789 C CA . ILE A 1 174 ? 46.03 18.036 33.743 1 53.5 174 ILE A CA 1
ATOM 2790 C C . ILE A 1 174 ? 45.962 17.81 32.241 1 51.613 174 ILE A C 1
ATOM 2791 O O . ILE A 1 174 ? 45.968 16.631 31.801 1 53.742 174 ILE A O 1
ATOM 2807 N N . LYS A 1 175 ? 46.014 18.915 31.467 1 47.922 175 LYS A N 1
ATOM 2808 C CA . LYS A 1 175 ? 45.985 18.756 30.025 1 50.979 175 LYS A CA 1
ATOM 2809 C C . LYS A 1 175 ? 47.346 19.164 29.483 1 51.024 175 LYS A C 1
ATOM 2810 O O . LYS A 1 175 ? 47.699 20.314 29.625 1 51.023 175 LYS A O 1
ATOM 2829 N N . ILE A 1 176 ? 48 18.267 28.768 1 42.985 176 ILE A N 1
ATOM 2830 C CA . ILE A 1 176 ? 49.324 18.538 28.294 1 51.085 176 ILE A CA 1
ATOM 2831 C C . ILE A 1 176 ? 49.375 18.326 26.798 1 55.389 176 ILE A C 1
ATOM 2832 O O . ILE A 1 176 ? 49.163 17.193 26.376 1 50.02 176 ILE A O 1
ATOM 2848 N N . PHE A 1 177 ? 49.762 19.39 26.067 1 48.58 177 PHE A N 1
ATOM 2849 C CA . PHE A 1 177 ? 50.077 19.341 24.656 1 48.991 177 PHE A CA 1
ATOM 2850 C C . PHE A 1 177 ? 51.572 19.274 24.479 1 50.911 177 PHE A C 1
ATOM 2851 O O . PHE A 1 177 ? 52.273 20.205 24.843 1 55.418 177 PHE A O 1
ATOM 2868 N N . LEU A 1 178 ? 52.046 18.155 23.924 1 50.392 178 LEU A N 1
ATOM 2869 C CA . LEU A 1 178 ? 53.453 18.024 23.587 1 48.911 178 LEU A CA 1
ATOM 2870 C C . LEU A 1 178 ? 53.61 18.585 22.179 1 52.047 178 LEU A C 1
ATOM 2871 O O . LEU A 1 178 ? 53.136 18.004 21.186 1 55.709 178 LEU A O 1
ATOM 2887 N N . ASN A 1 179 ? 54.252 19.736 22.112 1 50.682 179 ASN A N 1
ATOM 2888 C CA . ASN A 1 179 ? 54.355 20.534 20.907 1 49.454 179 ASN A CA 1
ATOM 2889 C C . ASN A 1 179 ? 55.65 20.189 20.186 1 51.706 179 ASN A C 1
ATOM 2890 O O . ASN A 1 179 ? 56.678 20.783 20.511 1 48.589 179 ASN A O 1
ATOM 2901 N N . VAL A 1 180 ? 55.578 19.195 19.284 1 45.406 180 VAL A N 1
ATOM 2902 C CA . VAL A 1 180 ? 56.732 18.747 18.519 1 46.742 180 VAL A CA 1
ATOM 2903 C C . VAL A 1 180 ? 56.713 19.307 17.098 1 49.205 180 VAL A C 1
ATOM 2904 O O . VAL A 1 180 ? 55.651 19.577 16.555 1 52.042 180 VAL A O 1
ATOM 2917 N N . SER A 1 181 ? 57.888 19.544 16.515 1 48.584 181 SER A N 1
ATOM 2918 C CA . SER A 1 181 ? 57.978 20.114 15.181 1 53.575 181 SER A CA 1
ATOM 2919 C C . SER A 1 181 ? 57.86 18.97 14.182 1 55.337 181 SER A C 1
ATOM 2920 O O . SER A 1 181 ? 58.123 17.836 14.548 1 46.581 181 SER A O 1
ATOM 2927 N N . LYS A 1 182 ? 57.569 19.303 12.92 1 51.967 182 LYS A N 1
ATOM 2928 C CA . LYS A 1 182 ? 57.433 18.308 11.879 1 52.623 182 LYS A CA 1
ATOM 2929 C C . LYS A 1 182 ? 58.751 17.564 11.598 1 55.008 182 LYS A C 1
ATOM 2930 O O . LYS A 1 182 ? 58.762 16.345 11.38 1 49.567 182 LYS A O 1
ATOM 2949 N N . LYS A 1 183 ? 59.869 18.306 11.564 1 56.168 183 LYS A N 1
ATOM 2950 C CA . LYS A 1 183 ? 61.135 17.666 11.29 1 50.628 183 LYS A CA 1
ATOM 2951 C C . LYS A 1 183 ? 61.501 16.768 12.471 1 50.599 183 LYS A C 1
ATOM 2952 O O . LYS A 1 183 ? 61.969 15.67 12.283 1 53.698 183 LYS A O 1
ATOM 2971 N N . GLU A 1 184 ? 61.228 17.156 13.69 1 49.226 184 GLU A N 1
ATOM 2972 C CA . GLU A 1 184 ? 61.573 16.235 14.763 1 51.329 184 GLU A CA 1
ATOM 2973 C C . GLU A 1 184 ? 60.726 14.964 14.727 1 50.434 184 GLU A C 1
ATOM 2974 O O . GLU A 1 184 ? 61.214 13.878 15.019 1 55.521 184 GLU A O 1
ATOM 2986 N N . GLN A 1 185 ? 59.451 15.082 14.354 1 53.08 185 GLN A N 1
ATOM 2987 C CA . GLN A 1 185 ? 58.62 13.912 14.145 1 51.54 185 GLN A CA 1
ATOM 2988 C C . GLN A 1 185 ? 59.255 12.999 13.089 1 48.963 185 GLN A C 1
ATOM 2989 O O . GLN A 1 185 ? 59.393 11.797 13.259 1 52.938 185 GLN A O 1
ATOM 3003 N N . ALA A 1 186 ? 59.742 13.581 12.014 1 45.828 186 ALA A N 1
ATOM 3004 C CA . ALA A 1 186 ? 60.331 12.772 10.993 1 47.353 186 ALA A CA 1
ATOM 3005 C C . ALA A 1 186 ? 61.572 12.07 11.514 1 50.45 186 ALA A C 1
ATOM 3006 O O . ALA A 1 186 ? 61.817 10.947 11.127 1 53.108 186 ALA A O 1
ATOM 3013 N N . GLU A 1 187 ? 62.383 12.706 12.352 1 46.64 187 GLU A N 1
ATOM 3014 C CA . GLU A 1 187 ? 63.581 12.017 12.811 1 50.229 187 GLU A CA 1
ATOM 3015 C C . GLU A 1 187 ? 63.141 10.828 13.671 1 54.688 187 GLU A C 1
ATOM 3016 O O . GLU A 1 187 ? 63.69 9.748 13.601 1 62.785 187 GLU A O 1
ATOM 3028 N N . ARG A 1 188 ? 62.113 11.006 14.493 1 53.133 188 ARG A N 1
ATOM 3029 C CA . ARG A 1 188 ? 61.69 9.909 15.343 1 51.187 188 ARG A CA 1
ATOM 3030 C C . ARG A 1 188 ? 60.992 8.813 14.533 1 49.261 188 ARG A C 1
ATOM 3031 O O . ARG A 1 188 ? 61.142 7.656 14.86 1 59.561 188 ARG A O 1
ATOM 3052 N N . PHE A 1 189 ? 60.351 9.155 13.427 1 47.996 189 PHE A N 1
ATOM 3053 C CA . PHE A 1 189 ? 59.777 8.104 12.601 1 52.383 189 PHE A CA 1
ATOM 3054 C C . PHE A 1 189 ? 60.887 7.311 11.908 1 49.907 189 PHE A C 1
ATOM 3055 O O . PHE A 1 189 ? 60.892 6.096 11.817 1 51.672 189 PHE A O 1
ATOM 3072 N N . LEU A 1 190 ? 61.87 8.028 11.417 1 56.136 190 LEU A N 1
ATOM 3073 C CA . LEU A 1 190 ? 63.044 7.415 10.829 1 59.076 190 LEU A CA 1
ATOM 3074 C C . LEU A 1 190 ? 63.636 6.412 11.806 1 55.8 190 LEU A C 1
ATOM 3075 O O . LEU A 1 190 ? 64.035 5.315 11.403 1 61.886 190 LEU A O 1
ATOM 3091 N N . SER A 1 191 ? 63.706 6.815 13.08 1 51.393 191 SER A N 1
ATOM 3092 C CA . SER A 1 191 ? 64.3 5.93 14.056 1 58.855 191 SER A CA 1
ATOM 3093 C C . SER A 1 191 ? 63.382 4.698 14.256 1 61.476 191 SER A C 1
ATOM 3094 O O . SER A 1 191 ? 63.866 3.572 14.304 1 56.567 191 SER A O 1
ATOM 3101 N N . ARG A 1 192 ? 62.054 4.872 14.257 1 59.296 192 ARG A N 1
ATOM 3102 C CA . ARG A 1 192 ? 61.149 3.724 14.323 1 56.348 192 ARG A CA 1
ATOM 3103 C C . ARG A 1 192 ? 61.288 2.772 13.129 1 55.625 192 ARG A C 1
ATOM 3104 O O . ARG A 1 192 ? 61.058 1.59 13.244 1 66.579 192 ARG A O 1
ATOM 3125 N N . ILE A 1 193 ? 61.696 3.252 11.981 1 53.693 193 ILE A N 1
ATOM 3126 C CA . ILE A 1 193 ? 61.882 2.372 10.849 1 56.379 193 ILE A CA 1
ATOM 3127 C C . ILE A 1 193 ? 63.259 1.729 10.871 1 55.495 193 ILE A C 1
ATOM 3128 O O . ILE A 1 193 ? 63.375 0.652 10.365 1 59.236 193 ILE A O 1
ATOM 3144 N N . GLU A 1 194 ? 64.296 2.388 11.386 1 61.416 194 GLU A N 1
ATOM 3145 C CA . GLU A 1 194 ? 65.661 1.884 11.25 1 63.401 194 GLU A CA 1
ATOM 3146 C C . GLU A 1 194 ? 66.1 0.918 12.357 1 58.891 194 GLU A C 1
ATOM 3147 O O . GLU A 1 194 ? 67.015 0.138 12.155 1 67.477 194 GLU A O 1
ATOM 3159 N N . GLU A 1 195 ? 65.448 0.958 13.51 1 62.999 195 GLU A N 1
ATOM 3160 C CA . GLU A 1 195 ? 65.726 0.057 14.618 1 68.945 195 GLU A CA 1
ATOM 3161 C C . GLU A 1 195 ? 64.69 -1.066 14.662 1 64.52 195 GLU A C 1
ATOM 3162 O O . GLU A 1 195 ? 63.506 -0.805 14.846 1 61.988 195 GLU A O 1
ATOM 3174 N N . PRO A 1 196 ? 65.073 -2.328 14.393 1 67.075 196 PRO A N 1
ATOM 3175 C CA . PRO A 1 196 ? 64.158 -3.466 14.484 1 65.665 196 PRO A CA 1
ATOM 3176 C C . PRO A 1 196 ? 63.24 -3.479 15.694 1 66.43 196 PRO A C 1
ATOM 3177 O O . PRO A 1 196 ? 62.063 -3.737 15.532 1 73.705 196 PRO A O 1
ATOM 3188 N N . GLU A 1 197 ? 63.74 -3.077 16.86 1 68.269 197 GLU A N 1
ATOM 3189 C CA . GLU A 1 197 ? 63.021 -3.146 18.125 1 62.069 197 GLU A CA 1
ATOM 3190 C C . GLU A 1 197 ? 61.927 -2.083 18.171 1 63.926 197 GLU A C 1
ATOM 3191 O O . GLU A 1 197 ? 61.108 -2.047 19.1 1 67.192 197 GLU A O 1
ATOM 3203 N N . LYS A 1 198 ? 61.912 -1.151 17.214 1 58.735 198 LYS A N 1
ATOM 3204 C CA . LYS A 1 198 ? 60.895 -0.126 17.224 1 57.007 198 LYS A CA 1
ATOM 3205 C C . LYS A 1 198 ? 59.925 -0.214 16.028 1 55.81 198 LYS A C 1
ATOM 3206 O O . LYS A 1 198 ? 59.011 0.608 15.885 1 58.72 198 LYS A O 1
ATOM 3225 N N . ASN A 1 199 ? 60.114 -1.188 15.152 1 53.124 199 ASN A N 1
ATOM 3226 C CA . ASN A 1 199 ? 59.304 -1.295 13.952 1 55.229 199 ASN A CA 1
ATOM 3227 C C . ASN A 1 199 ? 57.827 -1.406 14.293 1 53.807 199 ASN A C 1
ATOM 3228 O O . ASN A 1 199 ? 56.984 -0.784 13.65 1 62.965 199 ASN A O 1
ATOM 3239 N N . TRP A 1 200 ? 57.526 -2.126 15.366 1 49.622 200 TRP A N 1
ATOM 3240 C CA . TRP A 1 200 ? 56.157 -2.37 15.734 1 52.672 200 TRP A CA 1
ATOM 3241 C C . TRP A 1 200 ? 55.418 -1.069 15.955 1 53.469 200 TRP A C 1
ATOM 3242 O O . TRP A 1 200 ? 54.196 -1.085 15.984 1 64.362 200 TRP A O 1
ATOM 3263 N N . LYS A 1 201 ? 56.142 0.034 16.194 1 62.052 201 LYS A N 1
ATOM 3264 C CA . LYS A 1 201 ? 55.513 1.283 16.634 1 58.618 201 LYS A CA 1
ATOM 3265 C C . LYS A 1 201 ? 55.077 2.137 15.449 1 60.392 201 LYS A C 1
ATOM 3266 O O . LYS A 1 201 ? 54.513 3.204 15.617 1 58.429 201 LYS A O 1
ATOM 3285 N N . PHE A 1 202 ? 55.489 1.738 14.249 1 61.861 202 PHE A N 1
ATOM 3286 C CA . PHE A 1 202 ? 55.319 2.601 13.096 1 63.456 202 PHE A CA 1
ATOM 3287 C C . PHE A 1 202 ? 54.166 2.049 12.279 1 70.413 202 PHE A C 1
ATOM 3288 O O . PHE A 1 202 ? 54.098 0.842 12.068 1 68.654 202 PHE A O 1
ATOM 3305 N N . SER A 1 203 ? 53.318 2.924 11.749 1 69.2 203 SER A N 1
ATOM 3306 C CA . SER A 1 203 ? 52.302 2.454 10.81 1 86.495 203 SER A CA 1
ATOM 3307 C C . SER A 1 203 ? 52.151 3.377 9.603 1 75.044 203 SER A C 1
ATOM 3308 O O . SER A 1 203 ? 52.478 4.546 9.66 1 69.64 203 SER A O 1
ATOM 3315 N N . ASP A 1 204 ? 51.579 2.811 8.542 1 73.293 204 ASP A N 1
ATOM 3316 C CA . ASP A 1 204 ? 51.199 3.522 7.337 1 68.932 204 ASP A CA 1
ATOM 3317 C C . ASP A 1 204 ? 50.502 4.82 7.69 1 59.231 204 ASP A C 1
ATOM 3318 O O . ASP A 1 204 ? 50.878 5.891 7.195 1 69.921 204 ASP A O 1
ATOM 3327 N N . SER A 1 205 ? 49.546 4.784 8.584 1 56.594 205 SER A N 1
ATOM 3328 C CA . SER A 1 205 ? 48.715 5.966 8.719 1 68.677 205 SER A CA 1
ATOM 3329 C C . SER A 1 205 ? 49.428 7.083 9.493 1 63.774 205 SER A C 1
ATOM 3330 O O . SER A 1 205 ? 48.999 8.235 9.497 1 71.776 205 SER A O 1
ATOM 3337 N N . ASP A 1 206 ? 50.519 6.742 10.166 1 73.39 206 ASP A N 1
ATOM 3338 C CA . ASP A 1 206 ? 51.343 7.722 10.872 1 64.33 206 ASP A CA 1
ATOM 3339 C C . ASP A 1 206 ? 51.987 8.651 9.823 1 55.088 206 ASP A C 1
ATOM 3340 O O . ASP A 1 206 ? 51.998 9.855 9.989 1 53.864 206 ASP A O 1
ATOM 3349 N N . PHE A 1 207 ? 52.498 8.048 8.743 1 46.089 207 PHE A N 1
ATOM 3350 C CA . PHE A 1 207 ? 53.137 8.741 7.649 1 61.586 207 PHE A CA 1
ATOM 3351 C C . PHE A 1 207 ? 52.113 9.588 6.884 1 62.38 207 PHE A C 1
ATOM 3352 O O . PHE A 1 207 ? 52.434 10.708 6.51 1 65.617 207 PHE A O 1
ATOM 3369 N N . GLU A 1 208 ? 50.878 9.083 6.72 1 77.114 208 GLU A N 1
ATOM 3370 C CA . GLU A 1 208 ? 49.898 9.677 5.812 1 73.054 208 GLU A CA 1
ATOM 3371 C C . GLU A 1 208 ? 49.256 10.873 6.509 1 59.898 208 GLU A C 1
ATOM 3372 O O . GLU A 1 208 ? 48.833 11.802 5.842 1 79.067 208 GLU A O 1
ATOM 3384 N N . GLU A 1 209 ? 49.251 10.902 7.837 1 55.176 209 GLU A N 1
ATOM 3385 C CA . GLU A 1 209 ? 48.721 12.065 8.546 1 58.207 209 GLU A CA 1
ATOM 3386 C C . GLU A 1 209 ? 49.543 13.347 8.404 1 62.095 209 GLU A C 1
ATOM 3387 O O . GLU A 1 209 ? 49.111 14.417 8.88 1 54.643 209 GLU A O 1
ATOM 3399 N N . ARG A 1 210 ? 50.789 13.191 7.878 1 58.923 210 ARG A N 1
ATOM 3400 C CA . ARG A 1 210 ? 51.702 14.313 7.764 1 62.873 210 ARG A CA 1
ATOM 3401 C C . ARG A 1 210 ? 51.13 15.331 6.795 1 55.259 210 ARG A C 1
ATOM 3402 O O . ARG A 1 210 ? 51.257 16.527 7.019 1 61.832 210 ARG A O 1
ATOM 3423 N N . VAL A 1 211 ? 50.456 14.851 5.758 1 51.038 211 VAL A N 1
ATOM 3424 C CA . VAL A 1 211 ? 49.789 15.708 4.784 1 52.882 211 VAL A CA 1
ATOM 3425 C C . VAL A 1 211 ? 48.817 16.692 5.46 1 52.442 211 VAL A C 1
ATOM 3426 O O . VAL A 1 211 ? 48.529 17.724 4.915 1 62.068 211 VAL A O 1
ATOM 3439 N N . TYR A 1 212 ? 48.354 16.421 6.675 1 50.77 212 TYR A N 1
ATOM 3440 C CA . TYR A 1 212 ? 47.399 17.286 7.332 1 57.326 212 TYR A CA 1
ATOM 3441 C C . TYR A 1 212 ? 48.061 18.117 8.422 1 58.505 212 TYR A C 1
ATOM 3442 O O . TYR A 1 212 ? 47.363 18.672 9.274 1 50.867 212 TYR A O 1
ATOM 3459 N N . TRP A 1 213 ? 49.396 18.224 8.406 1 51.255 213 TRP A N 1
ATOM 3460 C CA . TRP A 1 213 ? 50.077 18.811 9.533 1 49.491 213 TRP A CA 1
ATOM 3461 C C . TRP A 1 213 ? 49.513 20.183 9.877 1 48.54 213 TRP A C 1
ATOM 3462 O O . TRP A 1 213 ? 49.21 20.441 11.062 1 53.146 213 TRP A O 1
ATOM 3483 N N . ASP A 1 214 ? 49.415 21.075 8.882 1 54.254 214 ASP A N 1
ATOM 3484 C CA . ASP A 1 214 ? 48.999 22.45 9.165 1 54.562 214 ASP A CA 1
ATOM 3485 C C . ASP A 1 214 ? 47.581 22.502 9.727 1 51.366 214 ASP A C 1
ATOM 3486 O O . ASP A 1 214 ? 47.317 23.235 10.659 1 54.094 214 ASP A O 1
ATOM 3495 N N . LYS A 1 215 ? 46.654 21.718 9.186 1 51.058 215 LYS A N 1
ATOM 3496 C CA . LYS A 1 215 ? 45.298 21.703 9.711 1 51.632 215 LYS A CA 1
ATOM 3497 C C . LYS A 1 215 ? 45.288 21.227 11.161 1 50.977 215 LYS A C 1
ATOM 3498 O O . LYS A 1 215 ? 44.598 21.801 11.987 1 51.419 215 LYS A O 1
ATOM 3517 N N . TYR A 1 216 ? 46.136 20.268 11.512 1 49.259 216 TYR A N 1
ATOM 3518 C CA . TYR A 1 216 ? 46.172 19.828 12.894 1 52.775 216 TYR A CA 1
ATOM 3519 C C . TYR A 1 216 ? 46.714 20.924 13.8 1 59.135 216 TYR A C 1
ATOM 3520 O O . TYR A 1 216 ? 46.244 21.057 14.935 1 59.351 216 TYR A O 1
ATOM 3537 N N . GLN A 1 217 ? 47.721 21.675 13.322 1 55.087 217 GLN A N 1
ATOM 3538 C CA . GLN A 1 217 ? 48.234 22.805 14.098 1 56.804 217 GLN A CA 1
ATOM 3539 C C . GLN A 1 217 ? 47.099 23.807 14.386 1 49.786 217 GLN A C 1
ATOM 3540 O O . GLN A 1 217 ? 46.94 24.285 15.502 1 48.704 217 GLN A O 1
ATOM 3554 N N . GLN A 1 218 ? 46.303 24.15 13.375 1 51.37 218 GLN A N 1
ATOM 3555 C CA . GLN A 1 218 ? 45.178 25.073 13.571 1 50.565 218 GLN A CA 1
ATOM 3556 C C . GLN A 1 218 ? 44.144 24.492 14.562 1 46.621 218 GLN A C 1
ATOM 3557 O O . GLN A 1 218 ? 43.683 25.126 15.496 1 53.251 218 GLN A O 1
ATOM 3571 N N . ALA A 1 219 ? 43.859 23.213 14.479 1 47.722 219 ALA A N 1
ATOM 3572 C CA . ALA A 1 219 ? 42.928 22.591 15.428 1 45.513 219 ALA A CA 1
ATOM 3573 C C . ALA A 1 219 ? 43.438 22.532 16.86 1 44.076 219 ALA A C 1
ATOM 3574 O O . ALA A 1 219 ? 42.649 22.634 17.77 1 54.49 219 ALA A O 1
ATOM 3581 N N . PHE A 1 220 ? 44.743 22.41 17.109 1 51.607 220 PHE A N 1
ATOM 3582 C CA . PHE A 1 220 ? 45.23 22.544 18.473 1 44.582 220 PHE A CA 1
ATOM 3583 C C . PHE A 1 220 ? 45.115 23.991 18.916 1 47.547 220 PHE A C 1
ATOM 3584 O O . PHE A 1 220 ? 44.656 24.249 20.041 1 50.359 220 PHE A O 1
ATOM 3601 N N . GLU A 1 221 ? 45.398 24.938 18.014 1 49.703 221 GLU A N 1
ATOM 3602 C CA . GLU A 1 221 ? 45.258 26.336 18.41 1 57.025 221 GLU A CA 1
ATOM 3603 C C . GLU A 1 221 ? 43.804 26.598 18.848 1 56.767 221 GLU A C 1
ATOM 3604 O O . GLU A 1 221 ? 43.543 27.216 19.892 1 55.288 221 GLU A O 1
ATOM 3616 N N . ASP A 1 222 ? 42.827 26.099 18.076 1 52.342 222 ASP A N 1
ATOM 3617 C CA . ASP A 1 222 ? 41.434 26.427 18.348 1 51.816 222 ASP A CA 1
ATOM 3618 C C . ASP A 1 222 ? 40.996 25.737 19.634 1 52.067 222 ASP A C 1
ATOM 3619 O O . ASP A 1 222 ? 40.361 26.355 20.469 1 55.858 222 ASP A O 1
ATOM 3628 N N . ALA A 1 223 ? 41.387 24.481 19.835 1 47.991 223 ALA A N 1
ATOM 3629 C CA . ALA A 1 223 ? 41.011 23.81 21.074 1 47.695 223 ALA A CA 1
ATOM 3630 C C . ALA A 1 223 ? 41.551 24.54 22.313 1 50.552 223 ALA A C 1
ATOM 3631 O O . ALA A 1 223 ? 40.859 24.654 23.322 1 48.576 223 ALA A O 1
ATOM 3638 N N . ILE A 1 224 ? 42.8 25.024 22.275 1 47.736 224 ILE A N 1
ATOM 3639 C CA . ILE A 1 224 ? 43.385 25.638 23.454 1 52.477 224 ILE A CA 1
ATOM 3640 C C . ILE A 1 224 ? 42.797 27.036 23.728 1 57.051 224 ILE A C 1
ATOM 3641 O O . ILE A 1 224 ? 42.536 27.389 24.884 1 53.104 224 ILE A O 1
ATOM 3657 N N . ASN A 1 225 ? 42.481 27.769 22.664 1 55.078 225 ASN A N 1
ATOM 3658 C CA . ASN A 1 225 ? 41.669 28.983 22.764 1 58.12 225 ASN A CA 1
ATOM 3659 C C . ASN A 1 225 ? 40.316 28.765 23.407 1 61.367 225 ASN A C 1
ATOM 3660 O O . ASN A 1 225 ? 39.841 29.633 24.171 1 66.111 225 ASN A O 1
ATOM 3671 N N . ALA A 1 226 ? 39.738 27.597 23.172 1 58.23 226 ALA A N 1
ATOM 3672 C CA . ALA A 1 226 ? 38.335 27.417 23.527 1 53.895 226 ALA A CA 1
ATOM 3673 C C . ALA A 1 226 ? 38.167 26.701 24.87 1 49.873 226 ALA A C 1
ATOM 3674 O O . ALA A 1 226 ? 37.088 26.727 25.422 1 48.029 226 ALA A O 1
ATOM 3681 N N . THR A 1 227 ? 39.199 26.06 25.417 1 49.719 227 THR A N 1
ATOM 3682 C CA . THR A 1 227 ? 38.939 25.232 26.592 1 49.721 227 THR A CA 1
ATOM 3683 C C . THR A 1 227 ? 39.957 25.425 27.708 1 49.247 227 THR A C 1
ATOM 3684 O O . THR A 1 227 ? 39.926 24.636 28.644 1 52.676 227 THR A O 1
ATOM 3694 N N . SER A 1 228 ? 40.803 26.476 27.67 1 52.662 228 SER A N 1
ATOM 3695 C CA . SER A 1 228 ? 41.694 26.749 28.781 1 55.614 228 SER A CA 1
ATOM 3696 C C . SER A 1 228 ? 40.978 27.557 29.864 1 54.059 228 SER A C 1
ATOM 3697 O O . SER A 1 228 ? 40.627 28.672 29.563 1 56.833 228 SER A O 1
ATOM 3704 N N . THR A 1 229 ? 40.938 27.072 31.12 1 59.632 229 THR A N 1
ATOM 3705 C CA . THR A 1 229 ? 40.384 27.807 32.268 1 61.842 229 THR A CA 1
ATOM 3706 C C . THR A 1 229 ? 41.355 27.725 33.446 1 54.555 229 THR A C 1
ATOM 3707 O O . THR A 1 229 ? 42.263 26.91 33.419 1 63.033 229 THR A O 1
ATOM 3717 N N . LYS A 1 230 ? 41.092 28.53 34.479 1 59.884 230 LYS A N 1
ATOM 3718 C CA . LYS A 1 230 ? 41.803 28.476 35.746 1 71.154 230 LYS A CA 1
ATOM 3719 C C . LYS A 1 230 ? 41.789 27.065 36.334 1 60.826 230 LYS A C 1
ATOM 3720 O O . LYS A 1 230 ? 42.755 26.617 36.894 1 53.337 230 LYS A O 1
ATOM 3739 N N . ASP A 1 231 ? 40.664 26.374 36.299 1 61.326 231 ASP A N 1
ATOM 3740 C CA . ASP A 1 231 ? 40.559 25.102 36.992 1 60.872 231 ASP A CA 1
ATOM 3741 C C . ASP A 1 231 ? 41.05 23.982 36.084 1 59.948 231 ASP A C 1
ATOM 3742 O O . ASP A 1 231 ? 41.492 22.94 36.571 1 53.955 231 ASP A O 1
ATOM 3751 N N . CYS A 1 232 ? 40.998 24.22 34.767 1 60.786 232 CYS A N 1
ATOM 3752 C CA . CYS A 1 232 ? 41.35 23.201 33.786 1 53.861 232 CYS A CA 1
ATOM 3753 C C . CYS A 1 232 ? 42.249 23.829 32.724 1 57.413 232 CYS A C 1
ATOM 3754 O O . CYS A 1 232 ? 41.845 24.048 31.577 1 55.334 232 CYS A O 1
ATOM 3761 N N . PRO A 1 233 ? 43.479 24.202 33.116 1 55.262 233 PRO A N 1
ATOM 3762 C CA . PRO A 1 233 ? 44.378 24.84 32.188 1 54.548 233 PRO A CA 1
ATOM 3763 C C . PRO A 1 233 ? 44.97 23.856 31.184 1 53.254 233 PRO A C 1
ATOM 3764 O O . PRO A 1 233 ? 44.895 22.608 31.371 1 53.032 233 PRO A O 1
ATOM 3775 N N . TRP A 1 234 ? 45.523 24.449 30.115 1 49.705 234 TRP A N 1
ATOM 3776 C CA . TRP A 1 234 ? 46.366 23.73 29.193 1 52.609 234 TRP A CA 1
ATOM 3777 C C . TRP A 1 234 ? 47.83 24.051 29.434 1 55.258 234 TRP A C 1
ATOM 3778 O O . TRP A 1 234 ? 48.165 25.172 29.71 1 63.927 234 TRP A O 1
ATOM 3799 N N . TYR A 1 235 ? 48.677 23.055 29.22 1 50.279 235 TYR A N 1
ATOM 3800 C CA . TYR A 1 235 ? 50.099 23.205 29.323 1 54.447 235 TYR A CA 1
ATOM 3801 C C . TYR A 1 235 ? 50.683 22.873 27.958 1 52.184 235 TYR A C 1
ATOM 3802 O O . TYR A 1 235 ? 50.529 21.757 27.454 1 53.303 235 TYR A O 1
ATOM 3819 N N . VAL A 1 236 ? 51.39 23.854 27.38 1 46.692 236 VAL A N 1
ATOM 3820 C CA . VAL A 1 236 ? 52.001 23.647 26.083 1 53.524 236 VAL A CA 1
ATOM 3821 C C . VAL A 1 236 ? 53.484 23.396 26.292 1 54.874 236 VAL A C 1
ATOM 3822 O O . VAL A 1 236 ? 54.202 24.29 26.692 1 52.035 236 VAL A O 1
ATOM 3835 N N . VAL A 1 237 ? 53.889 22.145 26.146 1 45.288 237 VAL A N 1
ATOM 3836 C CA . VAL A 1 237 ? 55.223 21.748 26.505 1 49.209 237 VAL A CA 1
ATOM 3837 C C . VAL A 1 237 ? 56.05 21.54 25.243 1 55.565 237 VAL A C 1
ATOM 3838 O O . VAL A 1 237 ? 55.681 20.772 24.372 1 56.672 237 VAL A O 1
ATOM 3851 N N . PRO A 1 238 ? 57.203 22.212 25.107 1 53.033 238 PRO A N 1
ATOM 3852 C CA . PRO A 1 238 ? 58.062 21.989 23.961 1 56.535 238 PRO A CA 1
ATOM 3853 C C . PRO A 1 238 ? 58.577 20.57 23.96 1 57.997 238 PRO A C 1
ATOM 3854 O O . PRO A 1 238 ? 59.077 20.134 24.987 1 61.492 238 PRO A O 1
ATOM 3865 N N . ALA A 1 239 ? 58.447 19.886 22.822 1 51.935 239 ALA A N 1
ATOM 3866 C CA . ALA A 1 239 ? 58.654 18.455 22.791 1 57.894 239 ALA A CA 1
ATOM 3867 C C . ALA A 1 239 ? 59.875 18.02 21.968 1 60.547 239 ALA A C 1
ATOM 3868 O O . ALA A 1 239 ? 60.168 16.831 21.882 1 64.263 239 ALA A O 1
ATOM 3875 N N . ASP A 1 240 ? 60.59 18.964 21.378 1 60.529 240 ASP A N 1
ATOM 3876 C CA . ASP A 1 240 ? 61.736 18.615 20.547 1 65.199 240 ASP A CA 1
ATOM 3877 C C . ASP A 1 240 ? 62.91 18.027 21.325 1 62.722 240 ASP A C 1
ATOM 3878 O O . ASP A 1 240 ? 63.655 17.277 20.711 1 55.26 240 ASP A O 1
ATOM 3887 N N . ARG A 1 241 ? 63.042 18.251 22.645 1 52.185 241 ARG A N 1
ATOM 3888 C CA . ARG A 1 241 ? 64.044 17.51 23.377 1 51.733 241 ARG A CA 1
ATOM 3889 C C . ARG A 1 241 ? 63.398 16.712 24.51 1 52.842 241 ARG A C 1
ATOM 3890 O O . ARG A 1 241 ? 62.704 17.269 25.372 1 55.998 241 ARG A O 1
ATOM 3911 N N . LYS A 1 242 ? 63.695 15.415 24.559 1 51.777 242 LYS A N 1
ATOM 3912 C CA . LYS A 1 242 ? 63.02 14.505 25.465 1 53.153 242 LYS A CA 1
ATOM 3913 C C . LYS A 1 242 ? 63.372 14.815 26.919 1 54.808 242 LYS A C 1
ATOM 3914 O O . LYS A 1 242 ? 62.48 14.863 27.745 1 62.53 242 LYS A O 1
ATOM 3933 N N . TRP A 1 243 ? 64.635 15.053 27.252 1 55.924 243 TRP A N 1
ATOM 3934 C CA . TRP A 1 243 ? 65.029 15.368 28.599 1 51.871 243 TRP A CA 1
ATOM 3935 C C . TRP A 1 243 ? 64.282 16.6 29.102 1 59.249 243 TRP A C 1
ATOM 3936 O O . TRP A 1 243 ? 63.839 16.625 30.245 1 63.428 243 TRP A O 1
ATOM 3957 N N . TYR A 1 244 ? 64.106 17.634 28.267 1 61.908 244 TYR A N 1
ATOM 3958 C CA . TYR A 1 244 ? 63.449 18.856 28.713 1 56.884 244 TYR A CA 1
ATOM 3959 C C . TYR A 1 244 ? 61.96 18.594 28.929 1 57.122 244 TYR A C 1
ATOM 3960 O O . TYR A 1 244 ? 61.354 19.029 29.904 1 61.597 244 TYR A O 1
ATOM 3977 N N . MET A 1 245 ? 61.357 17.895 27.992 1 59.744 245 MET A N 1
ATOM 3978 C CA . MET A 1 245 ? 59.936 17.579 28.06 1 60.51 245 MET A CA 1
ATOM 3979 C C . MET A 1 245 ? 59.584 16.754 29.3 1 58.052 245 MET A C 1
ATOM 3980 O O . MET A 1 245 ? 58.64 17.062 30.014 1 58.62 245 MET A O 1
ATOM 3994 N N . ARG A 1 246 ? 60.35 15.705 29.58 1 60.667 246 ARG A N 1
ATOM 3995 C CA . ARG A 1 246 ? 60.172 14.945 30.819 1 56.938 246 ARG A CA 1
ATOM 3996 C C . ARG A 1 246 ? 60.358 15.824 32.063 1 62.017 246 ARG A C 1
ATOM 3997 O O . ARG A 1 246 ? 59.604 15.718 33.012 1 65.742 246 ARG A O 1
ATOM 4018 N N . TYR A 1 247 ? 61.329 16.744 32.06 1 56.237 247 TYR A N 1
ATOM 4019 C CA . TYR A 1 247 ? 61.509 17.609 33.205 1 55.258 247 TYR A CA 1
ATOM 4020 C C . TYR A 1 247 ? 60.268 18.437 33.418 1 57.791 247 TYR A C 1
ATOM 4021 O O . TYR A 1 247 ? 59.718 18.424 34.508 1 58.091 247 TYR A O 1
ATOM 4038 N N . VAL A 1 248 ? 59.777 19.093 32.368 1 61.776 248 VAL A N 1
ATOM 4039 C CA . VAL A 1 248 ? 58.645 20 32.533 1 52.25 248 VAL A CA 1
ATOM 4040 C C . VAL A 1 248 ? 57.397 19.228 32.962 1 55.418 248 VAL A C 1
ATOM 4041 O O . VAL A 1 248 ? 56.622 19.691 33.79 1 55.542 248 VAL A O 1
ATOM 4054 N N . VAL A 1 249 ? 57.154 18.047 32.394 1 50.003 249 VAL A N 1
ATOM 4055 C CA . VAL A 1 249 ? 56.007 17.286 32.818 1 52.881 249 VAL A CA 1
ATOM 4056 C C . VAL A 1 249 ? 56.106 16.852 34.283 1 60.328 249 VAL A C 1
ATOM 4057 O O . VAL A 1 249 ? 55.127 16.925 35.008 1 66.568 249 VAL A O 1
ATOM 4070 N N . SER A 1 250 ? 57.277 16.478 34.764 1 58.437 250 SER A N 1
ATOM 4071 C CA . SER A 1 250 ? 57.424 16.156 36.175 1 60.196 250 SER A CA 1
ATOM 4072 C C . SER A 1 250 ? 57.1 17.362 37.06 1 57.586 250 SER A C 1
ATOM 4073 O O . SER A 1 250 ? 56.567 17.205 38.127 1 66.732 250 SER A O 1
ATOM 4080 N N . GLU A 1 251 ? 57.42 18.572 36.632 1 65.752 251 GLU A N 1
ATOM 4081 C CA . GLU A 1 251 ? 57.141 19.795 37.377 1 65.943 251 GLU A CA 1
ATOM 4082 C C . GLU A 1 251 ? 55.633 20.039 37.399 1 59.523 251 GLU A C 1
ATOM 4083 O O . GLU A 1 251 ? 55.113 20.414 38.422 1 60.124 251 GLU A O 1
ATOM 4095 N N . ILE A 1 252 ? 54.941 19.857 36.263 1 59.432 252 ILE A N 1
ATOM 4096 C CA . ILE A 1 252 ? 53.51 20.064 36.241 1 54.66 252 ILE A CA 1
ATOM 4097 C C . ILE A 1 252 ? 52.789 19.069 37.163 1 58.559 252 ILE A C 1
ATOM 4098 O O . ILE A 1 252 ? 51.873 19.415 37.922 1 57.773 252 ILE A O 1
ATOM 4114 N N . VAL A 1 253 ? 53.182 17.797 37.109 1 54.461 253 VAL A N 1
ATOM 4115 C CA . VAL A 1 253 ? 52.485 16.804 37.903 1 54.279 253 VAL A CA 1
ATOM 4116 C C . VAL A 1 253 ? 52.707 17.057 39.382 1 60.06 253 VAL A C 1
ATOM 4117 O O . VAL A 1 253 ? 51.744 17.084 40.123 1 67.107 253 VAL A O 1
ATOM 4130 N N . VAL A 1 254 ? 53.953 17.29 39.788 1 58.751 254 VAL A N 1
ATOM 4131 C CA . VAL A 1 254 ? 54.274 17.64 41.159 1 57.92 254 VAL A CA 1
ATOM 4132 C C . VAL A 1 254 ? 53.508 18.864 41.631 1 62.472 254 VAL A C 1
ATOM 4133 O O . VAL A 1 254 ? 53.073 18.871 42.778 1 70.378 254 VAL A O 1
ATOM 4146 N N . LYS A 1 255 ? 53.44 19.939 40.821 1 61.188 255 LYS A N 1
ATOM 4147 C CA . LYS A 1 255 ? 52.808 21.169 41.278 1 63.207 255 LYS A CA 1
ATOM 4148 C C . LYS A 1 255 ? 51.315 20.927 41.445 1 55.781 255 LYS A C 1
ATOM 4149 O O . LYS A 1 255 ? 50.734 21.487 42.344 1 55.314 255 LYS A O 1
ATOM 4168 N N . THR A 1 256 ? 50.697 20.099 40.602 1 57.167 256 THR A N 1
ATOM 4169 C CA . THR A 1 256 ? 49.278 19.877 40.755 1 56.205 256 THR A CA 1
ATOM 4170 C C . THR A 1 256 ? 49.011 19.054 42.012 1 60.782 256 THR A C 1
ATOM 4171 O O . THR A 1 256 ? 48.093 19.364 42.778 1 65.79 256 THR A O 1
ATOM 4181 N N . LEU A 1 257 ? 49.803 18.006 42.253 1 62.649 257 LEU A N 1
ATOM 4182 C CA . LEU A 1 257 ? 49.646 17.187 43.46 1 60.463 257 LEU A CA 1
ATOM 4183 C C . LEU A 1 257 ? 49.8 18.028 44.72 1 61.404 257 LEU A C 1
ATOM 4184 O O . LEU A 1 257 ? 49.093 17.829 45.688 1 64.2 257 LEU A O 1
ATOM 4200 N N . GLU A 1 258 ? 50.673 19.014 44.671 1 61.904 258 GLU A N 1
ATOM 4201 C CA . GLU A 1 258 ? 50.894 19.872 45.816 1 78.827 258 GLU A CA 1
ATOM 4202 C C . GLU A 1 258 ? 49.704 20.796 46.092 1 80.089 258 GLU A C 1
ATOM 4203 O O . GLU A 1 258 ? 49.398 20.994 47.256 1 78.899 258 GLU A O 1
ATOM 4215 N N . GLU A 1 259 ? 49.017 21.348 45.071 1 74.739 259 GLU A N 1
ATOM 4216 C CA . GLU A 1 259 ? 47.773 22.086 45.284 1 72.669 259 GLU A CA 1
ATOM 4217 C C . GLU A 1 259 ? 46.686 21.172 45.863 1 71.385 259 GLU A C 1
ATOM 4218 O O . GLU A 1 259 ? 45.897 21.602 46.67 1 72.456 259 GLU A O 1
ATOM 4230 N N . MET A 1 260 ? 46.613 19.918 45.417 1 71.277 260 MET A N 1
ATOM 4231 C CA . MET A 1 260 ? 45.626 18.962 45.924 1 61.716 260 MET A CA 1
ATOM 4232 C C . MET A 1 260 ? 45.945 18.62 47.382 1 66.842 260 MET A C 1
ATOM 4233 O O . MET A 1 260 ? 45.056 18.286 48.138 1 72.386 260 MET A O 1
ATOM 4247 N N . ASN A 1 261 ? 47.232 18.629 47.759 1 69.264 261 ASN A N 1
ATOM 4248 C CA . ASN A 1 261 ? 47.647 18.55 49.146 1 68.689 261 ASN A CA 1
ATOM 4249 C C . ASN A 1 261 ? 47.098 17.329 49.898 1 67.627 261 ASN A C 1
ATOM 4250 O O . ASN A 1 261 ? 46.619 17.444 51.022 1 65.742 261 ASN A O 1
ATOM 4261 N N . PRO A 1 262 ? 47.255 16.1 49.387 1 62.38 262 PRO A N 1
ATOM 4262 C CA . PRO A 1 262 ? 46.811 14.911 50.081 1 66.435 262 PRO A CA 1
ATOM 4263 C C . PRO A 1 262 ? 47.551 14.635 51.371 1 72.242 262 PRO A C 1
ATOM 4264 O O . PRO A 1 262 ? 48.735 14.88 51.436 1 84.436 262 PRO A O 1
ATOM 4275 N N . LYS A 1 263 ? 46.822 14.091 52.361 1 80.148 263 LYS A N 1
ATOM 4276 C CA . LYS A 1 263 ? 47.313 13.777 53.688 1 76.749 263 LYS A CA 1
ATOM 4277 C C . LYS A 1 263 ? 46.855 12.37 54.056 1 72.314 263 LYS A C 1
ATOM 4278 O O . LYS A 1 263 ? 45.733 12.004 53.717 1 75.988 263 LYS A O 1
ATOM 4297 N N . TYR A 1 264 ? 47.692 11.603 54.771 1 72.679 264 TYR A N 1
ATOM 4298 C CA . TYR A 1 264 ? 47.201 10.399 55.402 1 80.88 264 TYR A CA 1
ATOM 4299 C C . TYR A 1 264 ? 46.032 10.83 56.292 1 78.287 264 TYR A C 1
ATOM 4300 O O . TYR A 1 264 ? 46.146 11.844 56.952 1 74.622 264 TYR A O 1
ATOM 4317 N N . PRO A 1 265 ? 44.872 10.142 56.278 1 77.815 265 PRO A N 1
ATOM 4318 C CA . PRO A 1 265 ? 43.715 10.575 57.06 1 82.189 265 PRO A CA 1
ATOM 4319 C C . PRO A 1 265 ? 43.913 10.42 58.546 1 81.675 265 PRO A C 1
ATOM 4320 O O . PRO A 1 265 ? 44.611 9.491 58.948 1 84.952 265 PRO A O 1
ATOM 4331 N N . THR A 1 266 ? 43.318 11.319 59.331 1 85.263 266 THR A N 1
ATOM 4332 C CA . THR A 1 266 ? 43.435 11.241 60.779 1 81.863 266 THR A CA 1
ATOM 4333 C C . THR A 1 266 ? 42.201 10.494 61.249 1 83.018 266 THR A C 1
ATOM 4334 O O . THR A 1 266 ? 41.135 10.643 60.673 1 85.831 266 THR A O 1
ATOM 4344 N N . VAL A 1 267 ? 42.355 9.643 62.256 1 93.308 267 VAL A N 1
ATOM 4345 C CA . VAL A 1 267 ? 41.216 8.894 62.745 1 102.104 267 VAL A CA 1
ATOM 4346 C C . VAL A 1 267 ? 40.535 9.686 63.868 1 104.29 267 VAL A C 1
ATOM 4347 O O . VAL A 1 267 ? 41.131 10.584 64.472 1 97.664 267 VAL A O 1
ATOM 4360 N N . THR A 1 268 ? 39.25 9.372 64.095 1 115.131 268 THR A N 1
ATOM 4361 C CA . THR A 1 268 ? 38.437 10.07 65.085 1 115.778 268 THR A CA 1
ATOM 4362 C C . THR A 1 268 ? 38.919 9.678 66.488 1 108.685 268 THR A C 1
ATOM 4363 O O . THR A 1 268 ? 39.577 8.639 66.702 1 107.005 268 THR A O 1
ATOM 4373 N N . LYS A 1 269 ? 38.536 10.496 67.475 1 125.746 269 LYS A N 1
ATOM 4374 C CA . LYS A 1 269 ? 38.826 10.22 68.878 1 128.082 269 LYS A CA 1
ATOM 4375 C C . LYS A 1 269 ? 38.359 8.816 69.266 1 120.885 269 LYS A C 1
ATOM 4376 O O . LYS A 1 269 ? 39.026 8.126 70.044 1 124.183 269 LYS A O 1
ATOM 4395 N N . GLU A 1 270 ? 37.178 8.437 68.757 1 123.864 270 GLU A N 1
ATOM 4396 C CA . GLU A 1 270 ? 36.477 7.247 69.221 1 131.679 270 GLU A CA 1
ATOM 4397 C C . GLU A 1 270 ? 37.138 6.012 68.627 1 112.786 270 GLU A C 1
ATOM 4398 O O . GLU A 1 270 ? 37.19 4.969 69.266 1 107.173 270 GLU A O 1
ATOM 4410 N N . THR A 1 271 ? 37.595 6.118 67.381 1 101.589 271 THR A N 1
ATOM 4411 C CA . THR A 1 271 ? 38.285 4.997 66.766 1 98.236 271 THR A CA 1
ATOM 4412 C C . THR A 1 271 ? 39.636 4.768 67.458 1 109.359 271 THR A C 1
ATOM 4413 O O . THR A 1 271 ? 40.052 3.618 67.63 1 115.387 271 THR A O 1
ATOM 4423 N N . LEU A 1 272 ? 40.278 5.85 67.907 1 108.586 272 LEU A N 1
ATOM 4424 C CA . LEU A 1 272 ? 41.563 5.743 68.583 1 121.2 272 LEU A CA 1
ATOM 4425 C C . LEU A 1 272 ? 41.413 4.889 69.853 1 113.275 272 LEU A C 1
ATOM 4426 O O . LEU A 1 272 ? 42.277 4.083 70.191 1 100.931 272 LEU A O 1
ATOM 4442 N N . GLU A 1 273 ? 40.283 5.06 70.544 1 120.727 273 GLU A N 1
ATOM 4443 C CA . GLU A 1 273 ? 40.011 4.363 71.794 1 129.042 273 GLU A CA 1
ATOM 4444 C C . GLU A 1 273 ? 39.739 2.879 71.544 1 124.953 273 GLU A C 1
ATOM 4445 O O . GLU A 1 273 ? 40.291 2.051 72.25 1 130.209 273 GLU A O 1
ATOM 4457 N N . ARG A 1 274 ? 38.909 2.539 70.553 1 111.576 274 ARG A N 1
ATOM 4458 C CA . ARG A 1 274 ? 38.71 1.15 70.176 1 106.091 274 ARG A CA 1
ATOM 4459 C C . ARG A 1 274 ? 40.068 0.545 69.863 1 108.617 274 ARG A C 1
ATOM 4460 O O . ARG A 1 274 ? 40.384 -0.562 70.301 1 121.123 274 ARG A O 1
ATOM 4481 N N . PHE A 1 275 ? 40.882 1.29 69.115 1 105.248 275 PHE A N 1
ATOM 4482 C CA . PHE A 1 275 ? 42.189 0.792 68.729 1 113.451 275 PHE A CA 1
ATOM 4483 C C . PHE A 1 275 ? 43.037 0.461 69.962 1 115.923 275 PHE A C 1
ATOM 4484 O O . PHE A 1 275 ? 43.708 -0.563 69.937 1 108.824 275 PHE A O 1
ATOM 4501 N N . GLU A 1 276 ? 42.979 1.267 71.04 1 113.999 276 GLU A N 1
ATOM 4502 C CA . GLU A 1 276 ? 43.753 0.985 72.243 1 109.071 276 GLU A CA 1
ATOM 4503 C C . GLU A 1 276 ? 43.305 -0.348 72.841 1 118.237 276 GLU A C 1
ATOM 4504 O O . GLU A 1 276 ? 44.136 -1.075 73.403 1 125.885 276 GLU A O 1
ATOM 4516 N N . GLY A 1 277 ? 41.991 -0.627 72.761 1 115.46 277 GLY A N 1
ATOM 4517 C CA . GLY A 1 277 ? 41.428 -1.854 73.293 1 111.585 277 GLY A CA 1
ATOM 4518 C C . GLY A 1 277 ? 41.975 -3.043 72.515 1 107.731 277 GLY A C 1
ATOM 4519 O O . GLY A 1 277 ? 42.447 -4.019 73.101 1 111.977 277 GLY A O 1
ATOM 4523 N N . TYR A 1 278 ? 41.968 -2.928 71.188 1 105.354 278 TYR A N 1
ATOM 4524 C CA . TYR A 1 278 ? 42.534 -3.982 70.363 1 106.735 278 TYR A CA 1
ATOM 4525 C C . TYR A 1 278 ? 44.015 -4.154 70.683 1 103.23 278 TYR A C 1
ATOM 4526 O O . TYR A 1 278 ? 44.465 -5.27 70.83 1 110.952 278 TYR A O 1
ATOM 4543 N N . ARG A 1 279 ? 44.771 -3.075 70.883 1 101.762 279 ARG A N 1
ATOM 4544 C CA . ARG A 1 279 ? 46.187 -3.208 71.198 1 100.392 279 ARG A CA 1
ATOM 4545 C C . ARG A 1 279 ? 46.428 -4 72.485 1 106.796 279 ARG A C 1
ATOM 4546 O O . ARG A 1 279 ? 47.282 -4.886 72.514 1 110.811 279 ARG A O 1
ATOM 4567 N N . THR A 1 280 ? 45.693 -3.693 73.563 1 110.101 280 THR A N 1
ATOM 4568 C CA . THR A 1 280 ? 45.872 -4.416 74.812 1 114.544 280 THR A CA 1
ATOM 4569 C C . THR A 1 280 ? 45.574 -5.902 74.592 1 120.651 280 THR A C 1
ATOM 4570 O O . THR A 1 280 ? 46.295 -6.752 75.129 1 121.243 280 THR A O 1
ATOM 4580 N N . LYS A 1 281 ? 44.527 -6.197 73.799 1 110.574 281 LYS A N 1
ATOM 4581 C CA . LYS A 1 281 ? 44.125 -7.575 73.558 1 113.494 281 LYS A CA 1
ATOM 4582 C C . LYS A 1 281 ? 45.245 -8.352 72.882 1 108.32 281 LYS A C 1
ATOM 4583 O O . LYS A 1 281 ? 45.572 -9.473 73.263 1 120.107 281 LYS A O 1
ATOM 4602 N N . LEU A 1 282 ? 45.843 -7.741 71.875 1 107.527 282 LEU A N 1
ATOM 4603 C CA . LEU A 1 282 ? 46.883 -8.405 71.125 1 108.055 282 LEU A CA 1
ATOM 4604 C C . LEU A 1 282 ? 48.079 -8.649 72.017 1 113.652 282 LEU A C 1
ATOM 4605 O O . LEU A 1 282 ? 48.661 -9.744 71.969 1 125.923 282 LEU A O 1
ATOM 4621 N N . LEU A 1 283 ? 48.397 -7.637 72.835 1 111.459 283 LEU A N 1
ATOM 4622 C CA . LEU A 1 283 ? 49.52 -7.756 73.741 1 112.507 283 LEU A CA 1
ATOM 4623 C C . LEU A 1 283 ? 49.217 -8.897 74.711 1 119.453 283 LEU A C 1
ATOM 4624 O O . LEU A 1 283 ? 50.069 -9.738 74.935 1 121.426 283 LEU A O 1
ATOM 4640 N N . GLU A 1 284 ? 47.992 -8.952 75.253 1 122.57 284 GLU A N 1
ATOM 4641 C CA . GLU A 1 284 ? 47.674 -9.974 76.238 1 117.177 284 GLU A CA 1
ATOM 4642 C C . GLU A 1 284 ? 47.687 -11.365 75.612 1 122.905 284 GLU A C 1
ATOM 4643 O O . GLU A 1 284 ? 48.201 -12.299 76.214 1 117.346 284 GLU A O 1
ATOM 4655 N N . GLU A 1 285 ? 47.183 -11.504 74.382 1 125.944 285 GLU A N 1
ATOM 4656 C CA . GLU A 1 285 ? 47.169 -12.805 73.735 1 125.402 285 GLU A CA 1
ATOM 4657 C C . GLU A 1 285 ? 48.589 -13.375 73.701 1 124.104 285 GLU A C 1
ATOM 4658 O O . GLU A 1 285 ? 48.79 -14.571 73.813 1 115.283 285 GLU A O 1
ATOM 4670 N N . TYR A 1 286 ? 49.597 -12.513 73.553 1 123.482 286 TYR A N 1
ATOM 4671 C CA . TYR A 1 286 ? 50.987 -12.94 73.521 1 125.818 286 TYR A CA 1
ATOM 4672 C C . TYR A 1 286 ? 51.588 -12.374 74.809 1 137.823 286 TYR A C 1
ATOM 4673 O O . TYR A 1 286 ? 51.014 -11.443 75.356 1 162.154 286 TYR A O 1
ATOM 4690 N N . ASN A 1 287 ? 52.608 -12.962 75.405 1 138.198 287 ASN A N 1
ATOM 4691 C CA . ASN A 1 287 ? 52.866 -12.568 76.774 1 137.431 287 ASN A CA 1
ATOM 4692 C C . ASN A 1 287 ? 53.556 -11.202 76.818 1 135.322 287 ASN A C 1
ATOM 4693 O O . ASN A 1 287 ? 54.71 -11.078 77.227 1 142.488 287 ASN A O 1
ATOM 4704 N N . TYR A 1 288 ? 52.848 -10.156 76.386 1 121.885 288 TYR A N 1
ATOM 4705 C CA . TYR A 1 288 ? 53.423 -8.835 76.164 1 122.444 288 TYR A CA 1
ATOM 4706 C C . TYR A 1 288 ? 54.634 -8.886 75.211 1 121.699 288 TYR A C 1
ATOM 4707 O O . TYR A 1 288 ? 55.385 -7.935 75.113 1 118.662 288 TYR A O 1
ATOM 4724 N N . ASP A 1 289 ? 54.734 -9.914 74.379 1 126.408 289 ASP A N 1
ATOM 4725 C CA . ASP A 1 289 ? 55.974 -10.203 73.662 1 126.911 289 ASP A CA 1
ATOM 4726 C C . ASP A 1 289 ? 56.017 -9.66 72.233 1 123.708 289 ASP A C 1
ATOM 4727 O O . ASP A 1 289 ? 56.353 -10.408 71.31 1 127.609 289 ASP A O 1
ATOM 4736 N N . LEU A 1 290 ? 55.663 -8.391 72.026 1 125.872 290 LEU A N 1
ATOM 4737 C CA . LEU A 1 290 ? 55.5 -7.86 70.671 1 125.529 290 LEU A CA 1
ATOM 4738 C C . LEU A 1 290 ? 56.38 -6.625 70.513 1 118.721 290 LEU A C 1
ATOM 4739 O O . LEU A 1 290 ? 56.761 -6.041 71.498 1 130.579 290 LEU A O 1
ATOM 4755 N N . ASP A 1 291 ? 56.647 -6.208 69.286 1 118.301 291 ASP A N 1
ATOM 4756 C CA . ASP A 1 291 ? 57.514 -5.056 69.037 1 129.095 291 ASP A CA 1
ATOM 4757 C C . ASP A 1 291 ? 56.749 -3.729 69.04 1 130.946 291 ASP A C 1
ATOM 4758 O O . ASP A 1 291 ? 56.151 -3.353 68.038 1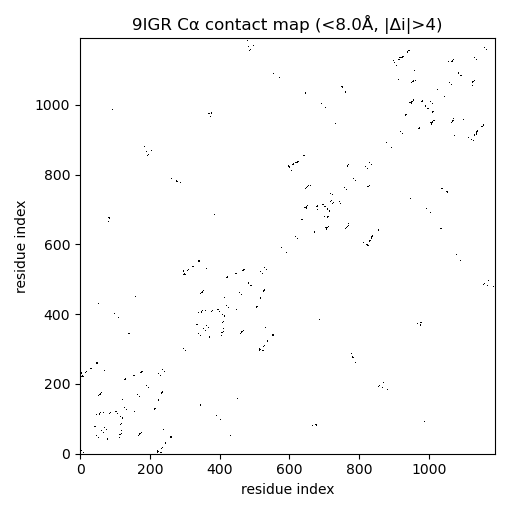 141.244 291 ASP A O 1
ATOM 4767 N N . THR A 1 292 ? 56.889 -2.915 70.084 1 127.362 292 THR A N 1
ATOM 4768 C CA . THR A 1 292 ? 56.124 -1.686 70.197 1 123.47 292 THR A CA 1
ATOM 4769 C C . THR A 1 292 ? 57.056 -0.521 70.538 1 128.14 292 THR A C 1
ATOM 4770 O O . THR A 1 292 ? 58.147 -0.755 71.037 1 150.383 292 THR A O 1
ATOM 4780 N N . ILE A 1 293 ? 56.589 0.732 70.396 1 121.343 293 ILE A N 1
ATOM 4781 C CA . ILE A 1 293 ? 57.303 1.904 70.913 1 123.228 293 ILE A CA 1
ATOM 4782 C C . ILE A 1 293 ? 57.148 1.921 72.465 1 123.745 293 ILE A C 1
ATOM 4783 O O . ILE A 1 293 ? 56.973 2.99 73.112 1 126.53 293 ILE A O 1
ATOM 4799 N N . ALA B 1 2 ? 1.174 15.628 25.948 1 85.118 2 ALA B N 1
ATOM 4800 C CA . ALA B 1 2 ? 0.63 16.392 27.091 1 78.874 2 ALA B CA 1
ATOM 4801 C C . ALA B 1 2 ? 1.107 17.853 27.042 1 118.36 2 ALA B C 1
ATOM 4802 O O . ALA B 1 2 ? 2.117 18.044 26.34 1 101.78 2 ALA B O 1
ATOM 4809 N N . ASN B 1 3 ? 0.441 18.82 27.797 1 139.381 3 ASN B N 1
ATOM 4810 C CA . ASN B 1 3 ? 0.636 20.292 27.676 1 146.157 3 ASN B CA 1
ATOM 4811 C C . ASN B 1 3 ? 0.271 21.237 28.867 1 152.39 3 ASN B C 1
ATOM 4812 O O . ASN B 1 3 ? 0.948 22.265 28.995 1 139.679 3 ASN B O 1
ATOM 4823 N N . ILE B 1 4 ? -0.76 21.026 29.717 1 153.686 4 ILE B N 1
ATOM 4824 C CA . ILE B 1 4 ? -0.82 21.759 31 1 122.255 4 ILE B CA 1
ATOM 4825 C C . ILE B 1 4 ? 0.224 21.166 31.973 1 90.459 4 ILE B C 1
ATOM 4826 O O . ILE B 1 4 ? 0.72 21.813 32.87 1 76.966 4 ILE B O 1
ATOM 4842 N N . TYR B 1 5 ? 0.666 19.937 31.69 1 77.585 5 TYR B N 1
ATOM 4843 C CA . TYR B 1 5 ? 1.607 19.137 32.445 1 66.284 5 TYR B CA 1
ATOM 4844 C C . TYR B 1 5 ? 3.065 19.268 31.952 1 67.346 5 TYR B C 1
ATOM 4845 O O . TYR B 1 5 ? 3.97 18.806 32.64 1 56.296 5 TYR B O 1
ATOM 4862 N N . LYS B 1 6 ? 3.348 19.879 30.776 1 59.536 6 LYS B N 1
ATOM 4863 C CA . LYS B 1 6 ? 4.698 19.999 30.283 1 56.88 6 LYS B CA 1
ATOM 4864 C C . LYS B 1 6 ? 5.314 21.292 30.775 1 55.536 6 LYS B C 1
ATOM 4865 O O . LYS B 1 6 ? 4.711 22.311 30.643 1 57.114 6 LYS B O 1
ATOM 4884 N N . ILE B 1 7 ? 6.503 21.222 31.366 1 61.468 7 ILE B N 1
ATOM 4885 C CA . ILE B 1 7 ? 7.236 22.37 31.844 1 55.661 7 ILE B CA 1
ATOM 4886 C C . ILE B 1 7 ? 8.505 22.449 31.004 1 66.945 7 ILE B C 1
ATOM 4887 O O . ILE B 1 7 ? 9.261 21.471 30.964 1 65.965 7 ILE B O 1
ATOM 4903 N N . ASP B 1 8 ? 8.676 23.595 30.319 1 68.79 8 ASP B N 1
ATOM 4904 C CA . ASP B 1 8 ? 9.721 23.774 29.33 1 66.19 8 ASP B CA 1
ATOM 4905 C C . ASP B 1 8 ? 10.527 25.062 29.512 1 70.012 8 ASP B C 1
ATOM 4906 O O . ASP B 1 8 ? 11.24 25.461 28.588 1 74.921 8 ASP B O 1
ATOM 4915 N N . LYS B 1 9 ? 10.428 25.683 30.697 1 66.256 9 LYS B N 1
ATOM 4916 C CA . LYS B 1 9 ? 11.094 26.93 31.021 1 66.459 9 LYS B CA 1
ATOM 4917 C C . LYS B 1 9 ? 11.617 26.857 32.434 1 60.331 9 LYS B C 1
ATOM 4918 O O . LYS B 1 9 ? 10.94 26.319 33.281 1 72.861 9 LYS B O 1
ATOM 4937 N N . LEU B 1 10 ? 12.731 27.522 32.693 1 63.014 10 LEU B N 1
ATOM 4938 C CA . LEU B 1 10 ? 13.279 27.627 34.041 1 66.954 10 LEU B CA 1
ATOM 4939 C C . LEU B 1 10 ? 12.387 28.484 34.933 1 62.552 10 LEU B C 1
ATOM 4940 O O . LEU B 1 10 ? 11.821 29.445 34.464 1 72.257 10 LEU B O 1
ATOM 4956 N N . ASN B 1 11 ? 12.305 28.165 36.235 1 69.654 11 ASN B N 1
ATOM 4957 C CA . ASN B 1 11 ? 11.719 29.031 37.265 1 79.524 11 ASN B CA 1
ATOM 4958 C C . ASN B 1 11 ? 10.275 29.37 36.979 1 78.788 11 ASN B C 1
ATOM 4959 O O . ASN B 1 11 ? 9.856 30.489 37.188 1 83.133 11 ASN B O 1
ATOM 4970 N N . ASN B 1 12 ? 9.514 28.34 36.621 1 84.869 12 ASN B N 1
ATOM 4971 C CA . ASN B 1 12 ? 8.192 28.508 36.058 1 86.799 12 ASN B CA 1
ATOM 4972 C C . ASN B 1 12 ? 7.302 27.357 36.491 1 84.863 12 ASN B C 1
ATOM 4973 O O . ASN B 1 12 ? 6.659 26.725 35.667 1 95.446 12 ASN B O 1
ATOM 4984 N N . PHE B 1 13 ? 7.343 27.031 37.768 1 75.796 13 PHE B N 1
ATOM 4985 C CA . PHE B 1 13 ? 6.789 25.778 38.224 1 73.82 13 PHE B CA 1
ATOM 4986 C C . PHE B 1 13 ? 6.3 25.984 39.652 1 70.99 13 PHE B C 1
ATOM 4987 O O . PHE B 1 13 ? 7.089 26.333 40.527 1 77.095 13 PHE B O 1
ATOM 5004 N N . ASN B 1 14 ? 4.996 25.771 39.847 1 71.327 14 ASN B N 1
ATOM 5005 C CA . ASN B 1 14 ? 4.405 25.788 41.166 1 74.823 14 ASN B CA 1
ATOM 5006 C C . ASN B 1 14 ? 3.713 24.439 41.442 1 64.868 14 ASN B C 1
ATOM 5007 O O . ASN B 1 14 ? 2.705 24.12 40.831 1 75.541 14 ASN B O 1
ATOM 5018 N N . LEU B 1 15 ? 4.239 23.661 42.387 1 65.049 15 LEU B N 1
ATOM 5019 C CA . LEU B 1 15 ? 3.787 22.296 42.627 1 75.991 15 LEU B CA 1
ATOM 5020 C C . LEU B 1 15 ? 2.353 22.259 43.154 1 82.433 15 LEU B C 1
ATOM 5021 O O . LEU B 1 15 ? 1.644 21.304 42.881 1 69.346 15 LEU B O 1
ATOM 5037 N N . ASN B 1 16 ? 1.948 23.282 43.918 1 94.687 16 ASN B N 1
ATOM 5038 C CA . ASN B 1 16 ? 0.597 23.378 44.456 1 93.959 16 ASN B CA 1
ATOM 5039 C C . ASN B 1 16 ? -0.465 23.483 43.377 1 89.947 16 ASN B C 1
ATOM 5040 O O . ASN B 1 16 ? -1.602 23.13 43.638 1 97.806 16 ASN B O 1
ATOM 5051 N N . ASN B 1 17 ? -0.134 24.055 42.213 1 82.947 17 ASN B N 1
ATOM 5052 C CA . ASN B 1 17 ? -1.089 24.093 41.103 1 82.089 17 ASN B CA 1
ATOM 5053 C C . ASN B 1 17 ? -1.172 22.754 40.356 1 84.363 17 ASN B C 1
ATOM 5054 O O . ASN B 1 17 ? -1.924 22.66 39.409 1 86.458 17 ASN B O 1
ATOM 5065 N N . HIS B 1 18 ? -0.363 21.741 40.683 1 76.571 18 HIS B N 1
ATOM 5066 C CA . HIS B 1 18 ? -0.373 20.496 39.933 1 80.54 18 HIS B CA 1
ATOM 5067 C C . HIS B 1 18 ? -0.939 19.427 40.867 1 79.729 18 HIS B C 1
ATOM 5068 O O . HIS B 1 18 ? -0.209 18.838 41.684 1 76.632 18 HIS B O 1
ATOM 5081 N N . LYS B 1 19 ? -2.259 19.234 40.751 1 71 19 LYS B N 1
ATOM 5082 C CA . LYS B 1 19 ? -3.003 18.287 41.547 1 77.219 19 LYS B CA 1
ATOM 5083 C C . LYS B 1 19 ? -2.614 16.856 41.186 1 66.23 19 LYS B C 1
ATOM 5084 O O . LYS B 1 19 ? -2.37 16.567 40.025 1 63.889 19 LYS B O 1
ATOM 5103 N N . THR B 1 20 ? -2.679 15.987 42.197 1 59.785 20 THR B N 1
ATOM 5104 C CA . THR B 1 20 ? -2.333 14.602 42.053 1 62.114 20 THR B CA 1
ATOM 5105 C C . THR B 1 20 ? -3.456 13.799 41.422 1 66.522 20 THR B C 1
ATOM 5106 O O . THR B 1 20 ? -3.173 12.708 40.909 1 69.281 20 THR B O 1
ATOM 5116 N N . ASP B 1 21 ? -4.675 14.336 41.449 1 65.481 21 ASP B N 1
ATOM 5117 C CA . ASP B 1 21 ? -5.846 13.644 40.922 1 69.131 21 ASP B CA 1
ATOM 5118 C C . ASP B 1 21 ? -6.486 14.38 39.742 1 67.109 21 ASP B C 1
ATOM 5119 O O . ASP B 1 21 ? -7.618 14.083 39.39 1 64.944 21 ASP B O 1
ATOM 5128 N N . ASP B 1 22 ? -5.777 15.288 39.069 1 66.216 22 ASP B N 1
ATOM 5129 C CA . ASP B 1 22 ? -6.322 15.863 37.85 1 65.269 22 ASP B CA 1
ATOM 5130 C C . ASP B 1 22 ? -6.534 14.745 36.831 1 70.788 22 ASP B C 1
ATOM 5131 O O . ASP B 1 22 ? -5.798 13.722 36.846 1 60.51 22 ASP B O 1
ATOM 5140 N N . TYR B 1 23 ? -7.567 14.937 35.982 1 68.65 23 TYR B N 1
ATOM 5141 C CA . TYR B 1 23 ? -7.864 13.976 34.922 1 73.909 23 TYR B CA 1
ATOM 5142 C C . TYR B 1 23 ? -8.48 14.685 33.706 1 80.602 23 TYR B C 1
ATOM 5143 O O . TYR B 1 23 ? -9.264 14.093 32.946 1 76.162 23 TYR B O 1
ATOM 5160 N N . SER B 1 24 ? -8.036 15.923 33.449 1 80.415 24 SER B N 1
ATOM 5161 C CA . SER B 1 24 ? -8.715 16.807 32.514 1 78.266 24 SER B CA 1
ATOM 5162 C C . SER B 1 24 ? -8.463 16.396 31.069 1 75.204 24 SER B C 1
ATOM 5163 O O . SER B 1 24 ? -9.271 16.726 30.226 1 80.279 24 SER B O 1
ATOM 5170 N N . LEU B 1 25 ? -7.404 15.638 30.759 1 74.642 25 LEU B N 1
ATOM 5171 C CA . LEU B 1 25 ? -7.207 15.197 29.377 1 79.798 25 LEU B CA 1
ATOM 5172 C C . LEU B 1 25 ? -8.156 14.096 28.918 1 66.209 25 LEU B C 1
ATOM 5173 O O . LEU B 1 25 ? -8.273 13.892 27.732 1 67.106 25 LEU B O 1
ATOM 5189 N N . CYS B 1 26 ? -8.777 13.339 29.804 1 75.167 26 CYS B N 1
ATOM 5190 C CA . CYS B 1 26 ? -9.651 12.242 29.388 1 78.288 26 CYS B CA 1
ATOM 5191 C C . CYS B 1 26 ? -10.381 11.692 30.604 1 70.659 26 CYS B C 1
ATOM 5192 O O . CYS B 1 26 ? -9.77 10.903 31.336 1 80.099 26 CYS B O 1
ATOM 5199 N N . LYS B 1 27 ? -11.635 12.12 30.832 1 73.223 27 LYS B N 1
ATOM 5200 C CA . LYS B 1 27 ? -12.335 11.889 32.108 1 86.17 27 LYS B CA 1
ATOM 5201 C C . LYS B 1 27 ? -12.895 10.462 32.183 1 82.885 27 LYS B C 1
ATOM 5202 O O . LYS B 1 27 ? -13.182 9.965 33.272 1 78.888 27 LYS B O 1
ATOM 5221 N N . ASP B 1 28 ? -13.06 9.826 31.009 1 74.006 28 ASP B N 1
ATOM 5222 C CA . ASP B 1 28 ? -13.709 8.549 30.944 1 74.579 28 ASP B CA 1
ATOM 5223 C C . ASP B 1 28 ? -12.615 7.499 30.864 1 71.67 28 ASP B C 1
ATOM 5224 O O . ASP B 1 28 ? -11.846 7.473 29.949 1 79.597 28 ASP B O 1
ATOM 5233 N N . LYS B 1 29 ? -12.591 6.595 31.816 1 74.553 29 LYS B N 1
ATOM 5234 C CA . LYS B 1 29 ? -11.603 5.554 31.953 1 62.928 29 LYS B CA 1
ATOM 5235 C C . LYS B 1 29 ? -11.605 4.581 30.791 1 66.621 29 LYS B C 1
ATOM 5236 O O . LYS B 1 29 ? -10.531 4.159 30.368 1 65.809 29 LYS B O 1
ATOM 5255 N N . ASP B 1 30 ? -12.771 4.172 30.296 1 71.516 30 ASP B N 1
ATOM 5256 C CA . ASP B 1 30 ? -12.819 3.193 29.207 1 75.933 30 ASP B CA 1
ATOM 5257 C C . ASP B 1 30 ? -12.213 3.757 27.911 1 71.75 30 ASP B C 1
ATOM 5258 O O . ASP B 1 30 ? -11.571 3.002 27.135 1 59.244 30 ASP B O 1
ATOM 5267 N N . THR B 1 31 ? -12.493 5.062 27.671 1 72.205 31 THR B N 1
ATOM 5268 C CA . THR B 1 31 ? -11.948 5.803 26.547 1 70.062 31 THR B CA 1
ATOM 5269 C C . THR B 1 31 ? -10.426 5.795 26.678 1 66.547 31 THR B C 1
ATOM 5270 O O . THR B 1 31 ? -9.747 5.429 25.739 1 64.643 31 THR B O 1
ATOM 5280 N N . ALA B 1 32 ? -9.902 6.162 27.852 1 61.324 32 ALA B N 1
ATOM 5281 C CA . ALA B 1 32 ? -8.462 6.227 28.076 1 65.907 32 ALA B CA 1
ATOM 5282 C C . ALA B 1 32 ? -7.758 4.886 27.909 1 60.436 32 ALA B C 1
ATOM 5283 O O . ALA B 1 32 ? -6.642 4.871 27.391 1 69.963 32 ALA B O 1
ATOM 5290 N N . LEU B 1 33 ? -8.404 3.791 28.304 1 58.777 33 LEU B N 1
ATOM 5291 C CA . LEU B 1 33 ? -7.851 2.464 28.097 1 69.021 33 LEU B CA 1
ATOM 5292 C C . LEU B 1 33 ? -7.682 2.166 26.598 1 71.335 33 LEU B C 1
ATOM 5293 O O . LEU B 1 33 ? -6.658 1.624 26.21 1 74.624 33 LEU B O 1
ATOM 5309 N N . GLU B 1 34 ? -8.679 2.506 25.767 1 67.631 34 GLU B N 1
ATOM 5310 C CA . GLU B 1 34 ? -8.616 2.274 24.324 1 70.799 34 GLU B CA 1
ATOM 5311 C C . GLU B 1 34 ? -7.545 3.189 23.69 1 65.251 34 GLU B C 1
ATOM 5312 O O . GLU B 1 34 ? -6.753 2.717 22.893 1 59.307 34 GLU B O 1
ATOM 5324 N N . LEU B 1 35 ? -7.507 4.478 24.043 1 59.518 35 LEU B N 1
ATOM 5325 C CA . LEU B 1 35 ? -6.536 5.41 23.513 1 62.659 35 LEU B CA 1
ATOM 5326 C C . LEU B 1 35 ? -5.121 4.962 23.883 1 67.202 35 LEU B C 1
ATOM 5327 O O . LEU B 1 35 ? -4.169 5.201 23.117 1 62.475 35 LEU B O 1
ATOM 5343 N N . THR B 1 36 ? -5.001 4.292 25.045 1 57.467 36 THR B N 1
ATOM 5344 C CA . THR B 1 36 ? -3.705 3.826 25.5 1 50.762 36 THR B CA 1
ATOM 5345 C C . THR B 1 36 ? -3.27 2.673 24.582 1 59.226 36 THR B C 1
ATOM 5346 O O . THR B 1 36 ? -2.129 2.636 24.158 1 62.895 36 THR B O 1
ATOM 5356 N N . GLN B 1 37 ? -4.179 1.774 24.196 1 62.032 37 GLN B N 1
ATOM 5357 C CA . GLN B 1 37 ? -3.842 0.655 23.334 1 59.262 37 GLN B CA 1
ATOM 5358 C C . GLN B 1 37 ? -3.431 1.158 21.956 1 57.53 37 GLN B C 1
ATOM 5359 O O . GLN B 1 37 ? -2.502 0.614 21.391 1 67.657 37 GLN B O 1
ATOM 5373 N N . LYS B 1 38 ? -4.057 2.236 21.451 1 71.263 38 LYS B N 1
ATOM 5374 C CA . LYS B 1 38 ? -3.652 2.838 20.181 1 66.679 38 LYS B CA 1
ATOM 5375 C C . LYS B 1 38 ? -2.232 3.421 20.256 1 59.052 38 LYS B C 1
ATOM 5376 O O . LYS B 1 38 ? -1.424 3.206 19.371 1 59.814 38 LYS B O 1
ATOM 5395 N N . ASN B 1 39 ? -1.968 4.207 21.296 1 64.169 39 ASN B N 1
ATOM 5396 C CA . ASN B 1 39 ? -0.665 4.807 21.518 1 55.603 39 ASN B CA 1
ATOM 5397 C C . ASN B 1 39 ? 0.423 3.722 21.576 1 52.302 39 ASN B C 1
ATOM 5398 O O . ASN B 1 39 ? 1.505 3.904 21.035 1 57.455 39 ASN B O 1
ATOM 5409 N N . ILE B 1 40 ? 0.139 2.59 22.205 1 53.787 40 ILE B N 1
ATOM 5410 C CA . ILE B 1 40 ? 1.077 1.483 22.382 1 54.149 40 ILE B CA 1
ATOM 5411 C C . ILE B 1 40 ? 1.438 0.842 21.053 1 53.087 40 ILE B C 1
ATOM 5412 O O . ILE B 1 40 ? 2.633 0.563 20.816 1 58.37 40 ILE B O 1
ATOM 5428 N N . GLN B 1 41 ? 0.443 0.565 20.201 1 52.707 41 GLN B N 1
ATOM 5429 C CA . GLN B 1 41 ? 0.778 0.098 18.85 1 58.335 41 GLN B CA 1
ATOM 5430 C C . GLN B 1 41 ? 1.723 1.099 18.151 1 49.127 41 GLN B C 1
ATOM 5431 O O . GLN B 1 41 ? 2.69 0.718 17.547 1 46.329 41 GLN B O 1
ATOM 5445 N N . LYS B 1 42 ? 1.46 2.398 18.222 1 46.827 42 LYS B N 1
ATOM 5446 C CA . LYS B 1 42 ? 2.26 3.359 17.5 1 53.991 42 LYS B CA 1
ATOM 5447 C C . LYS B 1 42 ? 3.67 3.433 18.079 1 57.396 42 LYS B C 1
ATOM 5448 O O . LYS B 1 42 ? 4.607 3.684 17.348 1 52.695 42 LYS B O 1
ATOM 5467 N N . ILE B 1 43 ? 3.831 3.16 19.37 1 51.867 43 ILE B N 1
ATOM 5468 C CA . ILE B 1 43 ? 5.126 3.226 19.995 1 49.601 43 ILE B CA 1
ATOM 5469 C C . ILE B 1 43 ? 5.987 2.103 19.451 1 49.824 43 ILE B C 1
ATOM 5470 O O . ILE B 1 43 ? 7.151 2.318 19.103 1 58.894 43 ILE B O 1
ATOM 5486 N N . TYR B 1 44 ? 5.432 0.914 19.432 1 48.305 44 TYR B N 1
ATOM 5487 C CA . TYR B 1 44 ? 6.085 -0.229 18.795 1 50.462 44 TYR B CA 1
ATOM 5488 C C . TYR B 1 44 ? 6.489 0.098 17.349 1 46.147 44 TYR B C 1
ATOM 5489 O O . TYR B 1 44 ? 7.56 -0.202 16.987 1 46.417 44 TYR B O 1
ATOM 5506 N N . ASP B 1 45 ? 5.63 0.676 16.52 1 51.338 45 ASP B N 1
ATOM 5507 C CA . ASP B 1 45 ? 5.995 0.993 15.144 1 51.796 45 ASP B CA 1
ATOM 5508 C C . ASP B 1 45 ? 7.151 1.989 15.124 1 54.625 45 ASP B C 1
ATOM 5509 O O . ASP B 1 45 ? 8.071 1.827 14.364 1 55.552 45 ASP B O 1
ATOM 5518 N N . TYR B 1 46 ? 7.099 3.069 15.9 1 48.321 46 TYR B N 1
ATOM 5519 C CA . TYR B 1 46 ? 8.185 4.006 15.936 1 44.783 46 TYR B CA 1
ATOM 5520 C C . TYR B 1 46 ? 9.477 3.33 16.395 1 43.527 46 TYR B C 1
ATOM 5521 O O . TYR B 1 46 ? 10.521 3.583 15.843 1 46.65 46 TYR B O 1
ATOM 5538 N N . GLN B 1 47 ? 9.411 2.418 17.333 1 41.981 47 GLN B N 1
ATOM 5539 C CA . GLN B 1 47 ? 10.594 1.783 17.839 1 46.314 47 GLN B CA 1
ATOM 5540 C C . GLN B 1 47 ? 11.305 0.993 16.765 1 50.565 47 GLN B C 1
ATOM 5541 O O . GLN B 1 47 ? 12.52 1.037 16.69 1 57.81 47 GLN B O 1
ATOM 5555 N N . GLN B 1 48 ? 10.572 0.313 15.895 1 54.267 48 GLN B N 1
ATOM 5556 C CA . GLN B 1 48 ? 11.196 -0.465 14.823 1 46.865 48 GLN B CA 1
ATOM 5557 C C . GLN B 1 48 ? 11.899 0.459 13.83 1 46.958 48 GLN B C 1
ATOM 5558 O O . GLN B 1 48 ? 12.981 0.181 13.358 1 43.211 48 GLN B O 1
ATOM 5572 N N . LYS B 1 49 ? 11.288 1.593 13.504 1 42.337 49 LYS B N 1
ATOM 5573 C CA . LYS B 1 49 ? 11.955 2.526 12.617 1 44.975 49 LYS B CA 1
ATOM 5574 C C . LYS B 1 49 ? 13.164 3.155 13.306 1 45.576 49 LYS B C 1
ATOM 5575 O O . LYS B 1 49 ? 14.161 3.288 12.689 1 41.815 49 LYS B O 1
ATOM 5594 N N . LEU B 1 50 ? 13.099 3.46 14.592 1 48.223 50 LEU B N 1
ATOM 5595 C CA . LEU B 1 50 ? 14.213 4.057 15.307 1 45.384 50 LEU B CA 1
ATOM 5596 C C . LEU B 1 50 ? 15.403 3.115 15.314 1 45.688 50 LEU B C 1
ATOM 5597 O O . LEU B 1 50 ? 16.497 3.542 15.044 1 45.838 50 LEU B O 1
ATOM 5613 N N . TYR B 1 51 ? 15.167 1.841 15.602 1 44.504 51 TYR B N 1
ATOM 5614 C CA . TYR B 1 51 ? 16.205 0.824 15.622 1 47.886 51 TYR B CA 1
ATOM 5615 C C . TYR B 1 51 ? 16.841 0.649 14.237 1 44.171 51 TYR B C 1
ATOM 5616 O O . TYR B 1 51 ? 18.021 0.387 14.102 1 51.305 51 TYR B O 1
ATOM 5633 N N . ALA B 1 52 ? 16.049 0.707 13.18 1 43.688 52 ALA B N 1
ATOM 5634 C CA . ALA B 1 52 ? 16.592 0.475 11.865 1 49.349 52 ALA B CA 1
ATOM 5635 C C . ALA B 1 52 ? 17.48 1.648 11.428 1 44.814 52 ALA B C 1
ATOM 5636 O O . ALA B 1 52 ? 18.439 1.458 10.71 1 51.573 52 ALA B O 1
ATOM 5643 N N . GLU B 1 53 ? 17.148 2.854 11.829 1 47.042 53 GLU B N 1
ATOM 5644 C CA . GLU B 1 53 ? 17.825 4.051 11.37 1 50.607 53 GLU B CA 1
ATOM 5645 C C . GLU B 1 53 ? 19.139 4.306 12.103 1 51.206 53 GLU B C 1
ATOM 5646 O O . GLU B 1 53 ? 20.008 4.939 11.54 1 48.705 53 GLU B O 1
ATOM 5658 N N . LYS B 1 54 ? 19.293 3.862 13.356 1 51 54 LYS B N 1
ATOM 5659 C CA . LYS B 1 54 ? 20.537 4.038 14.099 1 52.377 54 LYS B CA 1
ATOM 5660 C C . LYS B 1 54 ? 21.01 5.492 14.066 1 49.585 54 LYS B C 1
ATOM 5661 O O . LYS B 1 54 ? 22.196 5.72 13.983 1 52.667 54 LYS B O 1
ATOM 5680 N N . LYS B 1 55 ? 20.099 6.468 14.205 1 50.887 55 LYS B N 1
ATOM 5681 C CA . LYS B 1 55 ? 20.466 7.881 14.254 1 51.301 55 LYS B CA 1
ATOM 5682 C C . LYS B 1 55 ? 20.253 8.625 15.566 1 43.889 55 LYS B C 1
ATOM 5683 O O . LYS B 1 55 ? 20.849 9.687 15.725 1 38.847 55 LYS B O 1
ATOM 5702 N N . GLU B 1 56 ? 19.326 8.159 16.416 1 46.644 56 GLU B N 1
ATOM 5703 C CA . GLU B 1 56 ? 18.928 8.897 17.61 1 44.049 56 GLU B CA 1
ATOM 5704 C C . GLU B 1 56 ? 18.593 7.911 18.724 1 44.682 56 GLU B C 1
ATOM 5705 O O . GLU B 1 56 ? 18.001 6.875 18.491 1 56.842 56 GLU B O 1
ATOM 5717 N N . GLY B 1 57 ? 18.927 8.27 19.952 1 43.217 57 GLY B N 1
ATOM 5718 C CA . GLY B 1 57 ? 18.638 7.485 21.116 1 40.392 57 GLY B CA 1
ATOM 5719 C C . GLY B 1 57 ? 17.636 8.212 22.001 1 43.072 57 GLY B C 1
ATOM 5720 O O . GLY B 1 57 ? 17.504 9.432 21.897 1 50.025 57 GLY B O 1
ATOM 5724 N N . LEU B 1 58 ? 16.981 7.449 22.879 1 45.22 58 LEU B N 1
ATOM 5725 C CA . LEU B 1 58 ? 15.895 7.968 23.704 1 40.872 58 LEU B CA 1
ATOM 5726 C C . LEU B 1 58 ? 16.053 7.41 25.097 1 38.864 58 LEU B C 1
ATOM 5727 O O . LEU B 1 58 ? 16.159 6.162 25.287 1 44.48 58 LEU B O 1
ATOM 5743 N N . ILE B 1 59 ? 16.038 8.341 26.049 1 35.852 59 ILE B N 1
ATOM 5744 C CA . ILE B 1 59 ? 15.956 7.955 27.445 1 44.73 59 ILE B CA 1
ATOM 5745 C C . ILE B 1 59 ? 14.559 8.301 27.928 1 41.584 59 ILE B C 1
ATOM 5746 O O . ILE B 1 59 ? 14.128 9.419 27.685 1 46.165 59 ILE B O 1
ATOM 5762 N N . ILE B 1 60 ? 13.898 7.375 28.614 1 45.563 60 ILE B N 1
ATOM 5763 C CA . ILE B 1 60 ? 12.586 7.608 29.193 1 49.248 60 ILE B CA 1
ATOM 5764 C C . ILE B 1 60 ? 12.746 7.479 30.695 1 41.399 60 ILE B C 1
ATOM 5765 O O . ILE B 1 60 ? 12.919 6.382 31.18 1 45.052 60 ILE B O 1
ATOM 5781 N N . ALA B 1 61 ? 12.785 8.594 31.408 1 46.761 61 ALA B N 1
ATOM 5782 C CA . ALA B 1 61 ? 13.216 8.559 32.803 1 51.009 61 ALA B CA 1
ATOM 5783 C C . ALA B 1 61 ? 12.029 8.884 33.721 1 50.686 61 ALA B C 1
ATOM 5784 O O . ALA B 1 61 ? 11.312 9.842 33.52 1 58.032 61 ALA B O 1
ATOM 5791 N N . PHE B 1 62 ? 11.806 8.046 34.721 1 56.306 62 PHE B N 1
ATOM 5792 C CA . PHE B 1 62 ? 10.721 8.204 35.657 1 54.696 62 PHE B CA 1
ATOM 5793 C C . PHE B 1 62 ? 11.29 8.497 37.019 1 52.753 62 PHE B C 1
ATOM 5794 O O . PHE B 1 62 ? 11.991 7.667 37.558 1 66.257 62 PHE B O 1
ATOM 5811 N N . GLN B 1 63 ? 10.915 9.63 37.592 1 60.262 63 GLN B N 1
ATOM 5812 C CA . GLN B 1 63 ? 11.334 9.987 38.927 1 58.111 63 GLN B CA 1
ATOM 5813 C C . GLN B 1 63 ? 10.122 10.287 39.83 1 62.385 63 GLN B C 1
ATOM 5814 O O . GLN B 1 63 ? 9.248 11.032 39.442 1 61.262 63 GLN B O 1
ATOM 5828 N N . ALA B 1 64 ? 10.054 9.689 41.025 1 56.019 64 ALA B N 1
ATOM 5829 C CA . ALA B 1 64 ? 8.903 9.787 41.888 1 56.205 64 ALA B CA 1
ATOM 5830 C C . ALA B 1 64 ? 9.117 9.046 43.206 1 53.814 64 ALA B C 1
ATOM 5831 O O . ALA B 1 64 ? 10.034 8.237 43.346 1 56.051 64 ALA B O 1
ATOM 5838 N N . MET B 1 65 ? 8.193 9.3 44.149 1 58.788 65 MET B N 1
ATOM 5839 C CA . MET B 1 65 ? 8.177 8.675 45.459 1 56.297 65 MET B CA 1
ATOM 5840 C C . MET B 1 65 ? 7.852 7.191 45.299 1 54.429 65 MET B C 1
ATOM 5841 O O . MET B 1 65 ? 7.356 6.783 44.275 1 60.955 65 MET B O 1
ATOM 5855 N N . ASP B 1 66 ? 8.127 6.391 46.321 1 60.095 66 ASP B N 1
ATOM 5856 C CA . ASP B 1 66 ? 7.738 4.981 46.349 1 66.152 66 ASP B CA 1
ATOM 5857 C C . ASP B 1 66 ? 6.218 4.838 46.195 1 59.902 66 ASP B C 1
ATOM 5858 O O . ASP B 1 66 ? 5.454 5.621 46.726 1 62.201 66 ASP B O 1
ATOM 5867 N N . ALA B 1 67 ? 5.826 3.873 45.358 1 57.662 67 ALA B N 1
ATOM 5868 C CA . ALA B 1 67 ? 4.465 3.529 44.979 1 53.587 67 ALA B CA 1
ATOM 5869 C C . ALA B 1 67 ? 3.716 4.66 44.278 1 55.515 67 ALA B C 1
ATOM 5870 O O . ALA B 1 67 ? 2.481 4.659 44.275 1 58.343 67 ALA B O 1
ATOM 5877 N N . ALA B 1 68 ? 4.444 5.606 43.676 1 50.249 68 ALA B N 1
ATOM 5878 C CA . ALA B 1 68 ? 3.836 6.569 42.793 1 50.61 68 ALA B CA 1
ATOM 5879 C C . ALA B 1 68 ? 3.288 5.89 41.553 1 55.613 68 ALA B C 1
ATOM 5880 O O . ALA B 1 68 ? 2.276 6.335 41.05 1 59.953 68 ALA B O 1
ATOM 5887 N N . GLY B 1 69 ? 3.968 4.837 41.055 1 60.824 69 GLY B N 1
ATOM 5888 C CA . GLY B 1 69 ? 3.519 4.05 39.92 1 52.555 69 GLY B CA 1
ATOM 5889 C C . GLY B 1 69 ? 4.593 3.863 38.817 1 56.429 69 GLY B C 1
ATOM 5890 O O . GLY B 1 69 ? 4.249 3.596 37.648 1 52.649 69 GLY B O 1
ATOM 5894 N N . LYS B 1 70 ? 5.905 3.966 39.165 1 52.127 70 LYS B N 1
ATOM 5895 C CA . LYS B 1 70 ? 6.966 3.872 38.177 1 48.705 70 LYS B CA 1
ATOM 5896 C C . LYS B 1 70 ? 7.057 2.49 37.515 1 48.067 70 LYS B C 1
ATOM 5897 O O . LYS B 1 70 ? 6.944 2.396 36.302 1 51.079 70 LYS B O 1
ATOM 5916 N N . ASP B 1 71 ? 7.234 1.42 38.299 1 50.27 71 ASP B N 1
ATOM 5917 C CA . ASP B 1 71 ? 7.343 0.085 37.756 1 46.759 71 ASP B CA 1
ATOM 5918 C C . ASP B 1 71 ? 6.079 -0.347 37.031 1 52.524 71 ASP B C 1
ATOM 5919 O O . ASP B 1 71 ? 6.155 -1.024 36.044 1 58.183 71 ASP B O 1
ATOM 5928 N N . GLY B 1 72 ? 4.9 -0.07 37.534 1 56.956 72 GLY B N 1
ATOM 5929 C CA . GLY B 1 72 ? 3.7 -0.582 36.883 1 50.159 72 GLY B CA 1
ATOM 5930 C C . GLY B 1 72 ? 3.407 0.239 35.634 1 55.963 72 GLY B C 1
ATOM 5931 O O . GLY B 1 72 ? 2.873 -0.297 34.671 1 55.427 72 GLY B O 1
ATOM 5935 N N . THR B 1 73 ? 3.807 1.512 35.595 1 51.798 73 THR B N 1
ATOM 5936 C CA . THR B 1 73 ? 3.626 2.257 34.359 1 50.765 73 THR B CA 1
ATOM 5937 C C . THR B 1 73 ? 4.628 1.783 33.301 1 51.252 73 THR B C 1
ATOM 5938 O O . THR B 1 73 ? 4.275 1.562 32.14 1 50.867 73 THR B O 1
ATOM 5948 N N . ILE B 1 74 ? 5.904 1.653 33.662 1 56.31 74 ILE B N 1
ATOM 5949 C CA . ILE B 1 74 ? 6.914 1.117 32.745 1 48.447 74 ILE B CA 1
ATOM 5950 C C . ILE B 1 74 ? 6.447 -0.256 32.206 1 50.777 74 ILE B C 1
ATOM 5951 O O . ILE B 1 74 ? 6.541 -0.532 31.04 1 57.393 74 ILE B O 1
ATOM 5967 N N . ARG B 1 75 ? 5.944 -1.133 33.056 1 51.906 75 ARG B N 1
ATOM 5968 C CA . ARG B 1 75 ? 5.453 -2.432 32.678 1 47.356 75 ARG B CA 1
ATOM 5969 C C . ARG B 1 75 ? 4.232 -2.348 31.77 1 56.23 75 ARG B C 1
ATOM 5970 O O . ARG B 1 75 ? 4.205 -2.974 30.703 1 62.938 75 ARG B O 1
ATOM 5991 N N . GLU B 1 76 ? 3.205 -1.592 32.132 1 59.731 76 GLU B N 1
ATOM 5992 C CA . GLU B 1 76 ? 1.99 -1.658 31.331 1 53.993 76 GLU B CA 1
ATOM 5993 C C . GLU B 1 76 ? 2.112 -0.913 30.001 1 50.267 76 GLU B C 1
ATOM 5994 O O . GLU B 1 76 ? 1.625 -1.413 28.992 1 56.256 76 GLU B O 1
ATOM 6006 N N . VAL B 1 77 ? 2.853 0.193 29.947 1 49.168 77 VAL B N 1
ATOM 6007 C CA . VAL B 1 77 ? 2.933 0.975 28.713 1 55.833 77 VAL B CA 1
ATOM 6008 C C . VAL B 1 77 ? 4.081 0.501 27.822 1 49.923 77 VAL B C 1
ATOM 6009 O O . VAL B 1 77 ? 3.904 0.385 26.631 1 58.398 77 VAL B O 1
ATOM 6022 N N . LEU B 1 78 ? 5.245 0.191 28.378 1 49.945 78 LEU B N 1
ATOM 6023 C CA . LEU B 1 78 ? 6.402 -0.108 27.549 1 51.839 78 LEU B CA 1
ATOM 6024 C C . LEU B 1 78 ? 6.658 -1.602 27.344 1 45.915 78 LEU B C 1
ATOM 6025 O O . LEU B 1 78 ? 7.614 -1.933 26.686 1 58.563 78 LEU B O 1
ATOM 6041 N N . LYS B 1 79 ? 5.857 -2.505 27.862 1 48.709 79 LYS B N 1
ATOM 6042 C CA . LYS B 1 79 ? 5.987 -3.909 27.519 1 55.386 79 LYS B CA 1
ATOM 6043 C C . LYS B 1 79 ? 5.592 -4.145 26.05 1 57.452 79 LYS B C 1
ATOM 6044 O O . LYS B 1 79 ? 5.858 -5.204 25.516 1 62.398 79 LYS B O 1
ATOM 6063 N N . ALA B 1 80 ? 4.992 -3.169 25.394 1 56.428 80 ALA B N 1
ATOM 6064 C CA . ALA B 1 80 ? 4.757 -3.232 23.96 1 73.186 80 ALA B CA 1
ATOM 6065 C C . ALA B 1 80 ? 6.054 -3.348 23.131 1 60.655 80 ALA B C 1
ATOM 6066 O O . ALA B 1 80 ? 6.035 -3.911 22.047 1 57.358 80 ALA B O 1
ATOM 6073 N N . LEU B 1 81 ? 7.109 -2.661 23.582 1 55.057 81 LEU B N 1
ATOM 6074 C CA . LEU B 1 81 ? 8.409 -2.585 22.933 1 49.159 81 LEU B CA 1
ATOM 6075 C C . LEU B 1 81 ? 8.94 -3.996 22.715 1 41.326 81 LEU B C 1
ATOM 6076 O O . LEU B 1 81 ? 8.718 -4.866 23.526 1 51.225 81 LEU B O 1
ATOM 6092 N N . ALA B 1 82 ? 9.576 -4.223 21.574 1 47.241 82 ALA B N 1
ATOM 6093 C CA . ALA B 1 82 ? 10.29 -5.459 21.29 1 50.508 82 ALA B CA 1
ATOM 6094 C C . ALA B 1 82 ? 11.551 -5.446 22.153 1 56.33 82 ALA B C 1
ATOM 6095 O O . ALA B 1 82 ? 11.962 -4.349 22.531 1 50.434 82 ALA B O 1
ATOM 6102 N N . PRO B 1 83 ? 12.207 -6.596 22.458 1 51.41 83 PRO B N 1
ATOM 6103 C CA . PRO B 1 83 ? 13.393 -6.567 23.305 1 45.83 83 PRO B CA 1
ATOM 6104 C C . PRO B 1 83 ? 14.608 -5.867 22.677 1 50.688 83 PRO B C 1
ATOM 6105 O O . PRO B 1 83 ? 15.475 -5.35 23.389 1 47.992 83 PRO B O 1
ATOM 6116 N N . GLN B 1 84 ? 14.672 -5.832 21.352 1 45.272 84 GLN B N 1
ATOM 6117 C CA . GLN B 1 84 ? 15.867 -5.36 20.678 1 46.199 84 GLN B CA 1
ATOM 6118 C C . GLN B 1 84 ? 16.029 -3.863 20.907 1 49.448 84 GLN B C 1
ATOM 6119 O O . GLN B 1 84 ? 15.13 -3.048 20.666 1 46.599 84 GLN B O 1
ATOM 6133 N N . GLY B 1 85 ? 17.259 -3.5 21.287 1 40.474 85 GLY B N 1
ATOM 6134 C CA . GLY B 1 85 ? 17.576 -2.123 21.553 1 53.21 85 GLY B CA 1
ATOM 6135 C C . GLY B 1 85 ? 16.944 -1.53 22.808 1 50.281 85 GLY B C 1
ATOM 6136 O O . GLY B 1 85 ? 16.802 -0.33 22.878 1 57.661 85 GLY B O 1
ATOM 6140 N N . VAL B 1 86 ? 16.6 -2.337 23.806 1 52.884 86 VAL B N 1
ATOM 6141 C CA . VAL B 1 86 ? 15.951 -1.807 24.994 1 55.725 86 VAL B CA 1
ATOM 6142 C C . VAL B 1 86 ? 16.726 -2.219 26.232 1 50.256 86 VAL B C 1
ATOM 6143 O O . VAL B 1 86 ? 17.073 -3.384 26.331 1 50.945 86 VAL B O 1
ATOM 6156 N N . HIS B 1 87 ? 16.929 -1.279 27.177 1 49.465 87 HIS B N 1
ATOM 6157 C CA . HIS B 1 87 ? 17.515 -1.578 28.479 1 48.127 87 HIS B CA 1
ATOM 6158 C C . HIS B 1 87 ? 16.658 -0.863 29.499 1 45.783 87 HIS B C 1
ATOM 6159 O O . HIS B 1 87 ? 16.176 0.217 29.199 1 54.815 87 HIS B O 1
ATOM 6172 N N . GLU B 1 88 ? 16.477 -1.427 30.69 1 51.876 88 GLU B N 1
ATOM 6173 C CA . GLU B 1 88 ? 15.795 -0.764 31.812 1 52.914 88 GLU B CA 1
ATOM 6174 C C . GLU B 1 88 ? 16.874 -0.698 32.898 1 56.063 88 GLU B C 1
ATOM 6175 O O . GLU B 1 88 ? 17.613 -1.639 33.15 1 53.941 88 GLU B O 1
ATOM 6187 N N . LYS B 1 89 ? 17.01 0.453 33.53 1 50.596 89 LYS B N 1
ATOM 6188 C CA . LYS B 1 89 ? 18.052 0.635 34.517 1 46.741 89 LYS B CA 1
ATOM 6189 C C . LYS B 1 89 ? 17.446 1.277 35.746 1 50.839 89 LYS B C 1
ATOM 6190 O O . LYS B 1 89 ? 17.134 2.46 35.678 1 55.866 89 LYS B O 1
ATOM 6209 N N . PRO B 1 90 ? 17.259 0.512 36.868 1 57.273 90 PRO B N 1
ATOM 6210 C CA . PRO B 1 90 ? 16.891 1.1 38.144 1 56.683 90 PRO B CA 1
ATOM 6211 C C . PRO B 1 90 ? 18.131 1.636 38.873 1 58.156 90 PRO B C 1
ATOM 6212 O O . PRO B 1 90 ? 19.118 0.917 38.965 1 71.265 90 PRO B O 1
ATOM 6223 N N . PHE B 1 91 ? 18.112 2.93 39.231 1 56.577 91 PHE B N 1
ATOM 6224 C CA . PHE B 1 91 ? 19.059 3.59 40.109 1 54.776 91 PHE B CA 1
ATOM 6225 C C . PHE B 1 91 ? 18.667 3.359 41.578 1 60.534 91 PHE B C 1
ATOM 6226 O O . PHE B 1 91 ? 17.873 4.046 42.174 1 69.501 91 PHE B O 1
ATOM 6243 N N . LYS B 1 92 ? 19.285 2.348 42.181 1 78.325 92 LYS B N 1
ATOM 6244 C CA . LYS B 1 92 ? 19.2 2.094 43.614 1 71.975 92 LYS B CA 1
ATOM 6245 C C . LYS B 1 92 ? 20.245 2.914 44.357 1 63.972 92 LYS B C 1
ATOM 6246 O O . LYS B 1 92 ? 21.01 3.676 43.763 1 69.279 92 LYS B O 1
ATOM 6265 N N . SER B 1 93 ? 20.365 2.7 45.662 1 78.297 93 SER B N 1
ATOM 6266 C CA . SER B 1 93 ? 21.38 3.442 46.391 1 87.962 93 SER B CA 1
ATOM 6267 C C . SER B 1 93 ? 22.737 3.015 45.845 1 82.425 93 SER B C 1
ATOM 6268 O O . SER B 1 93 ? 22.978 1.847 45.609 1 77.188 93 SER B O 1
ATOM 6275 N N . PRO B 1 94 ? 23.621 4.008 45.608 1 85.574 94 PRO B N 1
ATOM 6276 C CA . PRO B 1 94 ? 24.928 3.745 45.039 1 76.877 94 PRO B CA 1
ATOM 6277 C C . PRO B 1 94 ? 25.774 2.739 45.835 1 75.186 94 PRO B C 1
ATOM 6278 O O . PRO B 1 94 ? 25.939 2.894 47.055 1 71.494 94 PRO B O 1
ATOM 6289 N N . SER B 1 95 ? 26.407 1.788 45.123 1 68.837 95 SER B N 1
ATOM 6290 C CA . SER B 1 95 ? 27.493 0.942 45.638 1 71.048 95 SER B CA 1
ATOM 6291 C C . SER B 1 95 ? 28.73 1.745 46.051 1 70.28 95 SER B C 1
ATOM 6292 O O . SER B 1 95 ? 28.853 2.92 45.721 1 66.08 95 SER B O 1
ATOM 6299 N N . SER B 1 96 ? 29.645 1.093 46.788 1 64.023 96 SER B N 1
ATOM 6300 C CA . SER B 1 96 ? 30.968 1.634 47.089 1 75.962 96 SER B CA 1
ATOM 6301 C C . SER B 1 96 ? 31.655 2.271 45.867 1 71.98 96 SER B C 1
ATOM 6302 O O . SER B 1 96 ? 32.095 3.411 45.902 1 72.559 96 SER B O 1
ATOM 6309 N N . THR B 1 97 ? 31.738 1.489 44.794 1 66.316 97 THR B N 1
ATOM 6310 C CA . THR B 1 97 ? 32.357 1.884 43.549 1 69.882 97 THR B CA 1
ATOM 6311 C C . THR B 1 97 ? 31.658 3.08 42.902 1 63.649 97 THR B C 1
ATOM 6312 O O . THR B 1 97 ? 32.338 3.925 42.359 1 66.084 97 THR B O 1
ATOM 6322 N N . GLU B 1 98 ? 30.324 3.113 42.894 1 58.562 98 GLU B N 1
ATOM 6323 C CA . GLU B 1 98 ? 29.586 4.224 42.341 1 61.118 98 GLU B CA 1
ATOM 6324 C C . GLU B 1 98 ? 29.795 5.511 43.159 1 63.26 98 GLU B C 1
ATOM 6325 O O . GLU B 1 98 ? 29.93 6.588 42.57 1 64.774 98 GLU B O 1
ATOM 6337 N N . LEU B 1 99 ? 29.869 5.408 44.493 1 63.787 99 LEU B N 1
ATOM 6338 C CA . LEU B 1 99 ? 30.161 6.553 45.352 1 70.861 99 LEU B CA 1
ATOM 6339 C C . LEU B 1 99 ? 31.609 7.023 45.166 1 66.341 99 LEU B C 1
ATOM 6340 O O . LEU B 1 99 ? 31.919 8.179 45.386 1 63.09 99 LEU B O 1
ATOM 6356 N N . ALA B 1 100 ? 32.518 6.122 44.809 1 60.304 100 ALA B N 1
ATOM 6357 C CA . ALA B 1 100 ? 33.904 6.495 44.657 1 63.964 100 ALA B CA 1
ATOM 6358 C C . ALA B 1 100 ? 34.12 7.295 43.357 1 59.347 100 ALA B C 1
ATOM 6359 O O . ALA B 1 100 ? 35.016 8.141 43.296 1 54.799 100 ALA B O 1
ATOM 6366 N N . HIS B 1 101 ? 33.287 7.04 42.36 1 56.493 101 HIS B N 1
ATOM 6367 C CA . HIS B 1 101 ? 33.223 7.833 41.156 1 55.463 101 HIS B CA 1
ATOM 6368 C C . HIS B 1 101 ? 32.315 9.037 41.397 1 55.106 101 HIS B C 1
ATOM 6369 O O . HIS B 1 101 ? 31.876 9.288 42.483 1 58.712 101 HIS B O 1
ATOM 6382 N N . ASP B 1 102 ? 32.151 9.852 40.394 1 54.831 102 ASP B N 1
ATOM 6383 C CA . ASP B 1 102 ? 31.357 11.059 40.465 1 59.285 102 ASP B CA 1
ATOM 6384 C C . ASP B 1 102 ? 29.934 10.605 40.145 1 54.223 102 ASP B C 1
ATOM 6385 O O . ASP B 1 102 ? 29.763 9.618 39.432 1 55.241 102 ASP B O 1
ATOM 6394 N N . TYR B 1 103 ? 28.933 11.391 40.518 1 49.616 103 TYR B N 1
ATOM 6395 C CA . TYR B 1 103 ? 27.54 10.972 40.526 1 47.749 103 TYR B CA 1
ATOM 6396 C C . TYR B 1 103 ? 26.981 10.744 39.137 1 51.066 103 TYR B C 1
ATOM 6397 O O . TYR B 1 103 ? 26.245 9.814 38.967 1 61.826 103 TYR B O 1
ATOM 6414 N N . LEU B 1 104 ? 27.382 11.484 38.11 1 55.426 104 LEU B N 1
ATOM 6415 C CA . LEU B 1 104 ? 26.927 11.206 36.761 1 47.769 104 LEU B CA 1
ATOM 6416 C C . LEU B 1 104 ? 27.607 10.018 36.107 1 46.626 104 LEU B C 1
ATOM 6417 O O . LEU B 1 104 ? 27.148 9.631 35.052 1 51.483 104 LEU B O 1
ATOM 6433 N N . TRP B 1 105 ? 28.647 9.427 36.704 1 53.279 105 TRP B N 1
ATOM 6434 C CA . TRP B 1 105 ? 29.368 8.324 36.078 1 46.771 105 TRP B CA 1
ATOM 6435 C C . TRP B 1 105 ? 28.466 7.138 35.821 1 50.768 105 TRP B C 1
ATOM 6436 O O . TRP B 1 105 ? 28.454 6.617 34.708 1 54.913 105 TRP B O 1
ATOM 6457 N N . ARG B 1 106 ? 27.716 6.68 36.838 1 53.738 106 ARG B N 1
ATOM 6458 C CA . ARG B 1 106 ? 26.837 5.545 36.562 1 56.308 106 ARG B CA 1
ATOM 6459 C C . ARG B 1 106 ? 25.662 5.898 35.632 1 52.682 106 ARG B C 1
ATOM 6460 O O . ARG B 1 106 ? 25.163 5.052 34.926 1 51.59 106 ARG B O 1
ATOM 6481 N N . VAL B 1 107 ? 25.258 7.153 35.542 1 45.641 107 VAL B N 1
ATOM 6482 C CA . VAL B 1 107 ? 24.152 7.475 34.677 1 49.983 107 VAL B CA 1
ATOM 6483 C C . VAL B 1 107 ? 24.582 7.522 33.223 1 51.427 107 VAL B C 1
ATOM 6484 O O . VAL B 1 107 ? 23.891 7.029 32.316 1 46.85 107 VAL B O 1
ATOM 6497 N N . HIS B 1 108 ? 25.699 8.202 32.991 1 55.071 108 HIS B N 1
ATOM 6498 C CA . HIS B 1 108 ? 26.198 8.346 31.625 1 47.021 108 HIS B CA 1
ATOM 6499 C C . HIS B 1 108 ? 26.514 6.953 31.099 1 45.813 108 HIS B C 1
ATOM 6500 O O . HIS B 1 108 ? 26.231 6.704 29.976 1 44.832 108 HIS B O 1
ATOM 6513 N N . ASN B 1 109 ? 27.081 6.036 31.908 1 47.985 109 ASN B N 1
ATOM 6514 C CA . ASN B 1 109 ? 27.364 4.699 31.44 1 51.474 109 ASN B CA 1
ATOM 6515 C C . ASN B 1 109 ? 26.109 4.084 30.822 1 49.79 109 ASN B C 1
ATOM 6516 O O . ASN B 1 109 ? 26.223 3.339 29.893 1 47.867 109 ASN B O 1
ATOM 6527 N N . ALA B 1 110 ? 24.913 4.386 31.308 1 47.58 110 ALA B N 1
ATOM 6528 C CA . ALA B 1 110 ? 23.723 3.675 30.875 1 56.186 110 ALA B CA 1
ATOM 6529 C C . ALA B 1 110 ? 22.978 4.345 29.717 1 52.584 110 ALA B C 1
ATOM 6530 O O . ALA B 1 110 ? 21.892 3.919 29.344 1 52.507 110 ALA B O 1
ATOM 6537 N N . VAL B 1 111 ? 23.534 5.441 29.206 1 48.156 111 VAL B N 1
ATOM 6538 C CA . VAL B 1 111 ? 22.925 6.172 28.138 1 39.122 111 VAL B CA 1
ATOM 6539 C C . VAL B 1 111 ? 22.886 5.256 26.949 1 47.222 111 VAL B C 1
ATOM 6540 O O . VAL B 1 111 ? 23.812 4.53 26.717 1 50.082 111 VAL B O 1
ATOM 6553 N N . PRO B 1 112 ? 21.791 5.255 26.186 1 49.019 112 PRO B N 1
ATOM 6554 C CA . PRO B 1 112 ? 21.661 4.3 25.102 1 42.264 112 PRO B CA 1
ATOM 6555 C C . PRO B 1 112 ? 22.431 4.747 23.854 1 48.308 112 PRO B C 1
ATOM 6556 O O . PRO B 1 112 ? 22.644 5.946 23.659 1 48.969 112 PRO B O 1
ATOM 6567 N N . GLU B 1 113 ? 22.734 3.763 22.991 1 45.75 113 GLU B N 1
ATOM 6568 C CA . GLU B 1 113 ? 23.222 3.945 21.654 1 47.722 113 GLU B CA 1
ATOM 6569 C C . GLU B 1 113 ? 22.175 4.595 20.752 1 52.123 113 GLU B C 1
ATOM 6570 O O . GLU B 1 113 ? 20.999 4.515 21.031 1 46.81 113 GLU B O 1
ATOM 6582 N N . LYS B 1 114 ? 22.64 5.249 19.679 1 42.563 114 LYS B N 1
ATOM 6583 C CA . LYS B 1 114 ? 21.738 5.712 18.655 1 45.527 114 LYS B CA 1
ATOM 6584 C C . LYS B 1 114 ? 20.93 4.525 18.16 1 42.925 114 LYS B C 1
ATOM 6585 O O . LYS B 1 114 ? 21.443 3.485 17.973 1 47.632 114 LYS B O 1
ATOM 6604 N N . GLY B 1 115 ? 19.611 4.716 18.047 1 49.387 115 GLY B N 1
ATOM 6605 C CA . GLY B 1 115 ? 18.673 3.723 17.604 1 46.229 115 GLY B CA 1
ATOM 6606 C C . GLY B 1 115 ? 18.047 2.939 18.761 1 44.774 115 GLY B C 1
ATOM 6607 O O . GLY B 1 115 ? 17.199 2.08 18.537 1 47.418 115 GLY B O 1
ATOM 6611 N N . GLU B 1 116 ? 18.432 3.26 19.981 1 44.831 116 GLU B N 1
ATOM 6612 C CA . GLU B 1 116 ? 18.033 2.459 21.115 1 46.571 116 GLU B CA 1
ATOM 6613 C C . GLU B 1 116 ? 17.304 3.298 22.163 1 43.935 116 GLU B C 1
ATOM 6614 O O . GLU B 1 116 ? 17.33 4.533 22.142 1 49.792 116 GLU B O 1
ATOM 6626 N N . ILE B 1 117 ? 16.608 2.574 23.051 1 40.696 117 ILE B N 1
ATOM 6627 C CA . ILE B 1 117 ? 15.81 3.163 24.102 1 45.978 117 ILE B CA 1
ATOM 6628 C C . ILE B 1 117 ? 16.245 2.58 25.428 1 47.727 117 ILE B C 1
ATOM 6629 O O . ILE B 1 117 ? 16.343 1.365 25.579 1 56.014 117 ILE B O 1
ATOM 6645 N N . THR B 1 118 ? 16.505 3.48 26.366 1 44.29 118 THR B N 1
ATOM 6646 C CA . THR B 1 118 ? 16.853 3.065 27.707 1 52.502 118 THR B CA 1
ATOM 6647 C C . THR B 1 118 ? 15.844 3.687 28.666 1 48.437 118 THR B C 1
ATOM 6648 O O . THR B 1 118 ? 15.63 4.883 28.604 1 48.921 118 THR B O 1
ATOM 6658 N N . ILE B 1 119 ? 15.323 2.881 29.599 1 49.965 119 ILE B N 1
ATOM 6659 C CA . ILE B 1 119 ? 14.35 3.343 30.561 1 49.217 119 ILE B CA 1
ATOM 6660 C C . ILE B 1 119 ? 15.055 3.494 31.877 1 48.534 119 ILE B C 1
ATOM 6661 O O . ILE B 1 119 ? 15.67 2.552 32.342 1 44.737 119 ILE B O 1
ATOM 6677 N N . PHE B 1 120 ? 14.849 4.66 32.511 1 51.712 120 PHE B N 1
ATOM 6678 C CA . PHE B 1 120 ? 15.471 4.912 33.786 1 46.454 120 PHE B CA 1
ATOM 6679 C C . PHE B 1 120 ? 14.38 4.914 34.845 1 49.581 120 PHE B C 1
ATOM 6680 O O . PHE B 1 120 ? 13.485 5.743 34.844 1 49.963 120 PHE B O 1
ATOM 6697 N N . ASN B 1 121 ? 14.516 4.002 35.809 1 55.791 121 ASN B N 1
ATOM 6698 C CA . ASN B 1 121 ? 13.706 4.014 36.987 1 49.223 121 ASN B CA 1
ATOM 6699 C C . ASN B 1 121 ? 14.475 4.708 38.091 1 49.246 121 ASN B C 1
ATOM 6700 O O . ASN B 1 121 ? 15.373 4.134 38.676 1 45.841 121 ASN B O 1
ATOM 6711 N N . ARG B 1 122 ? 14.034 5.941 38.405 1 54.241 122 ARG B N 1
ATOM 6712 C CA . ARG B 1 122 ? 14.881 6.923 39.061 1 54.71 122 ARG B CA 1
ATOM 6713 C C . ARG B 1 122 ? 16.018 7.315 38.107 1 58.834 122 ARG B C 1
ATOM 6714 O O . ARG B 1 122 ? 16.165 6.744 37.032 1 56.895 122 ARG B O 1
ATOM 6735 N N . SER B 1 123 ? 16.878 8.266 38.512 1 61.135 123 SER B N 1
ATOM 6736 C CA . SER B 1 123 ? 17.817 8.848 37.591 1 50.311 123 SER B CA 1
ATOM 6737 C C . SER B 1 123 ? 18.892 9.602 38.335 1 56.904 123 SER B C 1
ATOM 6738 O O . SER B 1 123 ? 18.962 9.551 39.538 1 64.606 123 SER B O 1
ATOM 6745 N N . HIS B 1 124 ? 19.687 10.352 37.56 1 54.8 124 HIS B N 1
ATOM 6746 C CA . HIS B 1 124 ? 20.622 11.311 38.064 1 56.294 124 HIS B CA 1
ATOM 6747 C C . HIS B 1 124 ? 19.972 12.322 38.995 1 63.091 124 HIS B C 1
ATOM 6748 O O . HIS B 1 124 ? 20.708 12.923 39.772 1 57.449 124 HIS B O 1
ATOM 6761 N N . TYR B 1 125 ? 18.638 12.498 38.932 1 62.725 125 TYR B N 1
ATOM 6762 C CA . TYR B 1 125 ? 17.958 13.472 39.764 1 59.241 125 TYR B CA 1
ATOM 6763 C C . TYR B 1 125 ? 18.001 13.013 41.224 1 54.721 125 TYR B C 1
ATOM 6764 O O . TYR B 1 125 ? 17.929 13.853 42.095 1 58.322 125 TYR B O 1
ATOM 6781 N N . GLU B 1 126 ? 18.191 11.721 41.531 1 44.918 126 GLU B N 1
ATOM 6782 C CA . GLU B 1 126 ? 18.409 11.329 42.919 1 47.83 126 GLU B CA 1
ATOM 6783 C C . GLU B 1 126 ? 19.397 12.208 43.705 1 54.069 126 GLU B C 1
ATOM 6784 O O . GLU B 1 126 ? 19.213 12.382 44.902 1 56.088 126 GLU B O 1
ATOM 6796 N N . ASP B 1 127 ? 20.392 12.821 43.051 1 58.474 127 ASP B N 1
ATOM 6797 C CA . ASP B 1 127 ? 21.431 13.606 43.714 1 63.257 127 ASP B CA 1
ATOM 6798 C C . ASP B 1 127 ? 21.029 15.041 44.027 1 57.756 127 ASP B C 1
ATOM 6799 O O . ASP B 1 127 ? 21.783 15.727 44.722 1 60.643 127 ASP B O 1
ATOM 6808 N N . VAL B 1 128 ? 19.834 15.46 43.606 1 54.014 128 VAL B N 1
ATOM 6809 C CA . VAL B 1 128 ? 19.225 16.702 44.083 1 61.296 128 VAL B CA 1
ATOM 6810 C C . VAL B 1 128 ? 17.836 16.503 44.72 1 57.375 128 VAL B C 1
ATOM 6811 O O . VAL B 1 128 ? 17.103 17.497 44.971 1 64.521 128 VAL B O 1
ATOM 6824 N N . LEU B 1 129 ? 17.52 15.226 45.02 1 58.131 129 LEU B N 1
ATOM 6825 C CA . LEU B 1 129 ? 16.318 14.827 45.735 1 54.919 129 LEU B CA 1
ATOM 6826 C C . LEU B 1 129 ? 16.759 14.234 47.057 1 51.033 129 LEU B C 1
ATOM 6827 O O . LEU B 1 129 ? 17.047 15.011 47.965 1 66.037 129 LEU B O 1
ATOM 6843 N N . ILE B 1 130 ? 16.854 12.906 47.21 1 54.915 130 ILE B N 1
ATOM 6844 C CA . ILE B 1 130 ? 17.399 12.361 48.465 1 60.799 130 ILE B CA 1
ATOM 6845 C C . ILE B 1 130 ? 18.741 13.017 48.784 1 60.039 130 ILE B C 1
ATOM 6846 O O . ILE B 1 130 ? 19.01 13.338 49.913 1 60.168 130 ILE B O 1
ATOM 6862 N N . GLY B 1 131 ? 19.559 13.322 47.784 1 61.531 131 GLY B N 1
ATOM 6863 C CA . GLY B 1 131 ? 20.832 13.969 48.053 1 60.516 131 GLY B CA 1
ATOM 6864 C C . GLY B 1 131 ? 20.717 15.335 48.717 1 62.009 131 GLY B C 1
ATOM 6865 O O . GLY B 1 131 ? 21.574 15.714 49.547 1 72.844 131 GLY B O 1
ATOM 6869 N N . LYS B 1 132 ? 19.718 16.12 48.307 1 58.313 132 LYS B N 1
ATOM 6870 C CA . LYS B 1 132 ? 19.528 17.436 48.942 1 74.279 132 LYS B CA 1
ATOM 6871 C C . LYS B 1 132 ? 18.828 17.329 50.317 1 76.783 132 LYS B C 1
ATOM 6872 O O . LYS B 1 132 ? 19.27 17.921 51.314 1 71.561 132 LYS B O 1
ATOM 6891 N N . VAL B 1 133 ? 17.751 16.529 50.356 1 62.882 133 VAL B N 1
ATOM 6892 C CA . VAL B 1 133 ? 16.953 16.339 51.556 1 67.36 133 VAL B CA 1
ATOM 6893 C C . VAL B 1 133 ? 17.745 15.827 52.752 1 69.554 133 VAL B C 1
ATOM 6894 O O . VAL B 1 133 ? 17.545 16.323 53.867 1 68.655 133 VAL B O 1
ATOM 6907 N N . LYS B 1 134 ? 18.565 14.789 52.52 1 75.874 134 LYS B N 1
ATOM 6908 C CA . LYS B 1 134 ? 19.398 14.189 53.561 1 85.872 134 LYS B CA 1
ATOM 6909 C C . LYS B 1 134 ? 20.827 14.769 53.607 1 88.218 134 LYS B C 1
ATOM 6910 O O . LYS B 1 134 ? 21.63 14.345 54.456 1 70.277 134 LYS B O 1
ATOM 6929 N N . GLU B 1 135 ? 21.142 15.729 52.703 1 86.517 135 GLU B N 1
ATOM 6930 C CA . GLU B 1 135 ? 22.424 16.412 52.699 1 83.088 135 GLU B CA 1
ATOM 6931 C C . GLU B 1 135 ? 23.557 15.381 52.68 1 72.358 135 GLU B C 1
ATOM 6932 O O . GLU B 1 135 ? 24.477 15.465 53.503 1 74.338 135 GLU B O 1
ATOM 6944 N N . LEU B 1 136 ? 23.471 14.38 51.78 1 67.901 136 LEU B N 1
ATOM 6945 C CA . LEU B 1 136 ? 24.387 13.243 51.845 1 67.739 136 LEU B CA 1
ATOM 6946 C C . LEU B 1 136 ? 25.817 13.663 51.55 1 74.279 136 LEU B C 1
ATOM 6947 O O . LEU B 1 136 ? 26.747 13.059 52.108 1 82.792 136 LEU B O 1
ATOM 6963 N N . TYR B 1 137 ? 25.945 14.737 50.746 1 67.69 137 TYR B N 1
ATOM 6964 C CA . TYR B 1 137 ? 27.217 15.308 50.363 1 67.838 137 TYR B CA 1
ATOM 6965 C C . TYR B 1 137 ? 28.085 15.675 51.566 1 63.392 137 TYR B C 1
ATOM 6966 O O . TYR B 1 137 ? 29.296 15.706 51.425 1 75.555 137 TYR B O 1
ATOM 6983 N N . LYS B 1 138 ? 27.519 15.941 52.736 1 73.486 138 LYS B N 1
ATOM 6984 C CA . LYS B 1 138 ? 28.308 16.328 53.903 1 75.558 138 LYS B CA 1
ATOM 6985 C C . LYS B 1 138 ? 29.073 15.152 54.519 1 71.573 138 LYS B C 1
ATOM 6986 O O . LYS B 1 138 ? 30.051 15.39 55.218 1 75.599 138 LYS B O 1
ATOM 7005 N N . PHE B 1 139 ? 28.664 13.909 54.236 1 71.198 139 PHE B N 1
ATOM 7006 C CA . PHE B 1 139 ? 29.207 12.707 54.876 1 80.83 139 PHE B CA 1
ATOM 7007 C C . PHE B 1 139 ? 30.07 11.952 53.866 1 77.73 139 PHE B C 1
ATOM 7008 O O . PHE B 1 139 ? 30.878 11.118 54.217 1 91.9 139 PHE B O 1
ATOM 7025 N N . GLN B 1 140 ? 29.893 12.238 52.589 1 74.731 140 GLN B N 1
ATOM 7026 C CA . GLN B 1 140 ? 30.638 11.579 51.547 1 72.162 140 GLN B CA 1
ATOM 7027 C C . GLN B 1 140 ? 32.026 12.174 51.363 1 79.261 140 GLN B C 1
ATOM 7028 O O . GLN B 1 140 ? 32.305 13.308 51.737 1 78.532 140 GLN B O 1
ATOM 7042 N N . ASN B 1 141 ? 32.915 11.346 50.812 1 78.355 141 ASN B N 1
ATOM 7043 C CA . ASN B 1 141 ? 34.273 11.782 50.614 1 70.463 141 ASN B CA 1
ATOM 7044 C C . ASN B 1 141 ? 34.313 12.752 49.439 1 72.919 141 ASN B C 1
ATOM 7045 O O . ASN B 1 141 ? 33.725 12.447 48.39 1 74.334 141 ASN B O 1
ATOM 7056 N N . LYS B 1 142 ? 35.03 13.886 49.636 1 66.94 142 LYS B N 1
ATOM 7057 C CA . LYS B 1 142 ? 35.224 14.887 48.609 1 65.524 142 LYS B CA 1
ATOM 7058 C C . LYS B 1 142 ? 36.421 15.75 48.99 1 66.639 142 LYS B C 1
ATOM 7059 O O . LYS B 1 142 ? 36.875 15.706 50.125 1 76.285 142 LYS B O 1
ATOM 7078 N N . ALA B 1 143 ? 36.945 16.522 48.035 1 63.423 143 ALA B N 1
ATOM 7079 C CA . ALA B 1 143 ? 38.133 17.296 48.343 1 61.808 143 ALA B CA 1
ATOM 7080 C C . ALA B 1 143 ? 37.758 18.478 49.233 1 63.572 143 ALA B C 1
ATOM 7081 O O . ALA B 1 143 ? 36.621 18.95 49.227 1 64.471 143 ALA B O 1
ATOM 7088 N N . ASP B 1 144 ? 38.732 18.913 50.023 1 72.545 144 ASP B N 1
ATOM 7089 C CA . ASP B 1 144 ? 38.532 19.942 51.033 1 71.216 144 ASP B CA 1
ATOM 7090 C C . ASP B 1 144 ? 38.093 21.254 50.39 1 68.503 144 ASP B C 1
ATOM 7091 O O . ASP B 1 144 ? 37.391 22.044 50.997 1 77.673 144 ASP B O 1
ATOM 7100 N N . ARG B 1 145 ? 38.529 21.509 49.163 1 71.249 145 ARG B N 1
ATOM 7101 C CA . ARG B 1 145 ? 38.163 22.717 48.438 1 72.298 145 ARG B CA 1
ATOM 7102 C C . ARG B 1 145 ? 36.708 22.706 47.935 1 68.965 145 ARG B C 1
ATOM 7103 O O . ARG B 1 145 ? 36.275 23.7 47.401 1 71.51 145 ARG B O 1
ATOM 7124 N N . ILE B 1 146 ? 35.952 21.608 48.035 1 64.713 146 ILE B N 1
ATOM 7125 C CA . ILE B 1 146 ? 34.569 21.621 47.59 1 63.272 146 ILE B CA 1
ATOM 7126 C C . ILE B 1 146 ? 33.78 22.347 48.661 1 68.146 146 ILE B C 1
ATOM 7127 O O . ILE B 1 146 ? 33.723 21.889 49.781 1 67.828 146 ILE B O 1
ATOM 7143 N N . ASP B 1 147 ? 33.121 23.434 48.269 1 77.471 147 ASP B N 1
ATOM 7144 C CA . ASP B 1 147 ? 32.289 24.246 49.133 1 75.743 147 ASP B CA 1
ATOM 7145 C C . ASP B 1 147 ? 30.929 23.574 49.265 1 78.018 147 ASP B C 1
ATOM 7146 O O . ASP B 1 147 ? 30.227 23.427 48.253 1 78.738 147 ASP B O 1
ATOM 7155 N N . GLU B 1 148 ? 30.553 23.226 50.508 1 72.908 148 GLU B N 1
ATOM 7156 C CA . GLU B 1 148 ? 29.343 22.455 50.747 1 77.698 148 GLU B CA 1
ATOM 7157 C C . GLU B 1 148 ? 28.085 23.241 50.39 1 71.945 148 GLU B C 1
ATOM 7158 O O . GLU B 1 148 ? 27.108 22.712 49.916 1 90.661 148 GLU B O 1
ATOM 7170 N N . ASN B 1 149 ? 28.023 24.53 50.628 1 73.37 149 ASN B N 1
ATOM 7171 C CA . ASN B 1 149 ? 26.694 25.066 50.348 1 85.342 149 ASN B CA 1
ATOM 7172 C C . ASN B 1 149 ? 26.591 25.578 48.905 1 80.822 149 ASN B C 1
ATOM 7173 O O . ASN B 1 149 ? 25.602 26.242 48.623 1 78.571 149 ASN B O 1
ATOM 7184 N N . THR B 1 150 ? 27.515 25.216 47.981 1 74.856 150 THR B N 1
ATOM 7185 C CA . THR B 1 150 ? 27.227 25.394 46.561 1 65.645 150 THR B CA 1
ATOM 7186 C C . THR B 1 150 ? 27.146 24.032 45.883 1 64.368 150 THR B C 1
ATOM 7187 O O . THR B 1 150 ? 26.97 23.984 44.672 1 67.08 150 THR B O 1
ATOM 7197 N N . VAL B 1 151 ? 27.257 22.928 46.634 1 61.925 151 VAL B N 1
ATOM 7198 C CA . VAL B 1 151 ? 27.177 21.613 46.014 1 58.731 151 VAL B CA 1
ATOM 7199 C C . VAL B 1 151 ? 25.854 21.428 45.253 1 62.38 151 VAL B C 1
ATOM 7200 O O . VAL B 1 151 ? 25.85 20.909 44.129 1 61.35 151 VAL B O 1
ATOM 7213 N N . VAL B 1 152 ? 24.719 21.859 45.807 1 67.535 152 VAL B N 1
ATOM 7214 C CA . VAL B 1 152 ? 23.447 21.584 45.147 1 64.082 152 VAL B CA 1
ATOM 7215 C C . VAL B 1 152 ? 23.26 22.497 43.934 1 62.941 152 VAL B C 1
ATOM 7216 O O . VAL B 1 152 ? 22.834 22.04 42.874 1 58.826 152 VAL B O 1
ATOM 7229 N N . ASP B 1 153 ? 23.584 23.776 44.052 1 60.934 153 ASP B N 1
ATOM 7230 C CA . ASP B 1 153 ? 23.467 24.671 42.908 1 65.731 153 ASP B CA 1
ATOM 7231 C C . ASP B 1 153 ? 24.313 24.22 41.743 1 59.555 153 ASP B C 1
ATOM 7232 O O . ASP B 1 153 ? 23.891 24.352 40.59 1 67.862 153 ASP B O 1
ATOM 7241 N N . ASN B 1 154 ? 25.502 23.685 42.038 1 60.627 154 ASN B N 1
ATOM 7242 C CA . ASN B 1 154 ? 26.369 23.221 40.959 1 58.543 154 ASN B CA 1
ATOM 7243 C C . ASN B 1 154 ? 25.831 21.935 40.349 1 57.331 154 ASN B C 1
ATOM 7244 O O . ASN B 1 154 ? 26.116 21.675 39.194 1 58.421 154 ASN B O 1
ATOM 7255 N N . ARG B 1 155 ? 25.066 21.149 41.094 1 49.856 155 ARG B N 1
ATOM 7256 C CA . ARG B 1 155 ? 24.44 19.995 40.48 1 57.783 155 ARG B CA 1
ATOM 7257 C C . ARG B 1 155 ? 23.335 20.392 39.501 1 57.224 155 ARG B C 1
ATOM 7258 O O . ARG B 1 155 ? 23.172 19.737 38.474 1 49.782 155 ARG B O 1
ATOM 7279 N N . TYR B 1 156 ? 22.578 21.445 39.793 1 65.269 156 TYR B N 1
ATOM 7280 C CA . TYR B 1 156 ? 21.568 21.919 38.847 1 61.44 156 TYR B CA 1
ATOM 7281 C C . TYR B 1 156 ? 22.26 22.369 37.558 1 53.132 156 TYR B C 1
ATOM 7282 O O . TYR B 1 156 ? 21.846 21.98 36.479 1 57.622 156 TYR B O 1
ATOM 7299 N N . GLU B 1 157 ? 23.34 23.146 37.651 1 58.418 157 GLU B N 1
ATOM 7300 C CA . GLU B 1 157 ? 24.071 23.607 36.468 1 61.635 157 GLU B CA 1
ATOM 7301 C C . GLU B 1 157 ? 24.593 22.408 35.661 1 56.528 157 GLU B C 1
ATOM 7302 O O . GLU B 1 157 ? 24.436 22.333 34.447 1 56.76 157 GLU B O 1
ATOM 7314 N N . ASP B 1 158 ? 25.194 21.448 36.357 1 56.397 158 ASP B N 1
ATOM 7315 C CA . ASP B 1 158 ? 25.872 20.316 35.762 1 51.561 158 ASP B CA 1
ATOM 7316 C C . ASP B 1 158 ? 24.844 19.414 35.105 1 49.804 158 ASP B C 1
ATOM 7317 O O . ASP B 1 158 ? 25.083 18.905 34.026 1 51.095 158 ASP B O 1
ATOM 7326 N N . ILE B 1 159 ? 23.713 19.237 35.73 1 50.343 159 ILE B N 1
ATOM 7327 C CA . ILE B 1 159 ? 22.649 18.441 35.152 1 53.015 159 ILE B CA 1
ATOM 7328 C C . ILE B 1 159 ? 22.128 19.141 33.902 1 50.999 159 ILE B C 1
ATOM 7329 O O . ILE B 1 159 ? 21.905 18.485 32.869 1 42.933 159 ILE B O 1
ATOM 7345 N N . ARG B 1 160 ? 21.883 20.458 33.979 1 49.016 160 ARG B N 1
ATOM 7346 C CA . ARG B 1 160 ? 21.42 21.109 32.762 1 50.863 160 ARG B CA 1
ATOM 7347 C C . ARG B 1 160 ? 22.428 20.835 31.655 1 48.826 160 ARG B C 1
ATOM 7348 O O . ARG B 1 160 ? 22.032 20.619 30.536 1 53.853 160 ARG B O 1
ATOM 7369 N N . ASN B 1 161 ? 23.726 20.948 31.948 1 51.733 161 ASN B N 1
ATOM 7370 C CA . ASN B 1 161 ? 24.759 20.936 30.921 1 51.908 161 ASN B CA 1
ATOM 7371 C C . ASN B 1 161 ? 24.916 19.542 30.34 1 50.803 161 ASN B C 1
ATOM 7372 O O . ASN B 1 161 ? 25.124 19.368 29.145 1 45.488 161 ASN B O 1
ATOM 7383 N N . PHE B 1 162 ? 24.806 18.552 31.214 1 51.694 162 PHE B N 1
ATOM 7384 C CA . PHE B 1 162 ? 24.812 17.173 30.788 1 49.748 162 PHE B CA 1
ATOM 7385 C C . PHE B 1 162 ? 23.642 16.875 29.868 1 55.357 162 PHE B C 1
ATOM 7386 O O . PHE B 1 162 ? 23.818 16.216 28.85 1 62.38 162 PHE B O 1
ATOM 7403 N N . GLU B 1 163 ? 22.455 17.304 30.226 1 57.609 163 GLU B N 1
ATOM 7404 C CA . GLU B 1 163 ? 21.282 16.985 29.403 1 54.525 163 GLU B CA 1
ATOM 7405 C C . GLU B 1 163 ? 21.373 17.695 28.058 1 47.13 163 GLU B C 1
ATOM 7406 O O . GLU B 1 163 ? 20.977 17.116 27.047 1 54.001 163 GLU B O 1
ATOM 7418 N N . LYS B 1 164 ? 21.919 18.913 28.032 1 41.043 164 LYS B N 1
ATOM 7419 C CA . LYS B 1 164 ? 22.071 19.644 26.764 1 48.202 164 LYS B CA 1
ATOM 7420 C C . LYS B 1 164 ? 23.148 18.96 25.911 1 53.169 164 LYS B C 1
ATOM 7421 O O . LYS B 1 164 ? 23.044 18.911 24.692 1 46.468 164 LYS B O 1
ATOM 7440 N N . TYR B 1 165 ? 24.157 18.368 26.563 1 57.787 165 TYR B N 1
ATOM 7441 C CA . TYR B 1 165 ? 25.224 17.658 25.887 1 46.917 165 TYR B CA 1
ATOM 7442 C C . TYR B 1 165 ? 24.594 16.468 25.175 1 41.838 165 TYR B C 1
ATOM 7443 O O . TYR B 1 165 ? 24.838 16.208 24.012 1 43.09 165 TYR B O 1
ATOM 7460 N N . LEU B 1 166 ? 23.766 15.736 25.853 1 42.015 166 LEU B N 1
ATOM 7461 C CA . LEU B 1 166 ? 23.125 14.601 25.245 1 41.078 166 LEU B CA 1
ATOM 7462 C C . LEU B 1 166 ? 22.282 15.008 24.049 1 39.889 166 LEU B C 1
ATOM 7463 O O . LEU B 1 166 ? 22.334 14.376 22.992 1 50.665 166 LEU B O 1
ATOM 7479 N N . TYR B 1 167 ? 21.506 16.053 24.216 1 42.907 167 TYR B N 1
ATOM 7480 C CA . TYR B 1 167 ? 20.627 16.516 23.153 1 44.145 167 TYR B CA 1
ATOM 7481 C C . TYR B 1 167 ? 21.445 16.795 21.902 1 51.562 167 TYR B C 1
ATOM 7482 O O . TYR B 1 167 ? 21.025 16.42 20.778 1 49.43 167 TYR B O 1
ATOM 7499 N N . ASN B 1 168 ? 22.595 17.477 22.102 1 49.876 168 ASN B N 1
ATOM 7500 C CA . ASN B 1 168 ? 23.442 17.867 20.98 1 46.973 168 ASN B CA 1
ATOM 7501 C C . ASN B 1 168 ? 24.109 16.642 20.342 1 45.941 168 ASN B C 1
ATOM 7502 O O . ASN B 1 168 ? 24.756 16.776 19.311 1 41.431 168 ASN B O 1
ATOM 7513 N N . ASN B 1 169 ? 24.013 15.463 20.97 1 44.87 169 ASN B N 1
ATOM 7514 C CA . ASN B 1 169 ? 24.7 14.302 20.416 1 40.074 169 ASN B CA 1
ATOM 7515 C C . ASN B 1 169 ? 23.708 13.196 20.162 1 42.284 169 ASN B C 1
ATOM 7516 O O . ASN B 1 169 ? 24.038 12.037 20.424 1 45.667 169 ASN B O 1
ATOM 7527 N N . SER B 1 170 ? 22.472 13.613 19.792 1 44.607 170 SER B N 1
ATOM 7528 C CA . SER B 1 170 ? 21.497 12.718 19.266 1 43.442 170 SER B CA 1
ATOM 7529 C C . SER B 1 170 ? 20.892 11.804 20.343 1 45.134 170 SER B C 1
ATOM 7530 O O . SER B 1 170 ? 20.517 10.681 20.024 1 45.551 170 SER B O 1
ATOM 7537 N N . VAL B 1 171 ? 20.787 12.249 21.592 1 45.497 171 VAL B N 1
ATOM 7538 C CA . VAL B 1 171 ? 20.043 11.494 22.605 1 50.225 171 VAL B CA 1
ATOM 7539 C C . VAL B 1 171 ? 19.009 12.432 23.27 1 54.688 171 VAL B C 1
ATOM 7540 O O . VAL B 1 171 ? 19.405 13.395 23.902 1 46.041 171 VAL B O 1
ATOM 7553 N N . ARG B 1 172 ? 17.701 12.132 23.165 1 48.054 172 ARG B N 1
ATOM 7554 C CA . ARG B 1 172 ? 16.713 12.897 23.893 1 47.805 172 ARG B CA 1
ATOM 7555 C C . ARG B 1 172 ? 16.45 12.268 25.246 1 51.422 172 ARG B C 1
ATOM 7556 O O . ARG B 1 172 ? 16.555 11.044 25.416 1 49.686 172 ARG B O 1
ATOM 7577 N N . ILE B 1 173 ? 15.958 13.101 26.168 1 53.645 173 ILE B N 1
ATOM 7578 C CA . ILE B 1 173 ? 15.484 12.519 27.414 1 57.601 173 ILE B CA 1
ATOM 7579 C C . ILE B 1 173 ? 14.053 12.983 27.67 1 55.98 173 ILE B C 1
ATOM 7580 O O . ILE B 1 173 ? 13.725 14.133 27.512 1 47.693 173 ILE B O 1
ATOM 7596 N N . ILE B 1 174 ? 13.178 12.046 27.995 1 55.471 174 ILE B N 1
ATOM 7597 C CA . ILE B 1 174 ? 11.871 12.37 28.528 1 47.932 174 ILE B CA 1
ATOM 7598 C C . ILE B 1 174 ? 11.966 12.241 30.036 1 47.045 174 ILE B C 1
ATOM 7599 O O . ILE B 1 174 ? 12.261 11.143 30.543 1 50.721 174 ILE B O 1
ATOM 7615 N N . LYS B 1 175 ? 11.643 13.34 30.754 1 46.247 175 LYS B N 1
ATOM 7616 C CA . LYS B 1 175 ? 11.647 13.3 32.196 1 48.019 175 LYS B CA 1
ATOM 7617 C C . LYS B 1 175 ? 10.209 13.34 32.673 1 46.21 175 LYS B C 1
ATOM 7618 O O . LYS B 1 175 ? 9.472 14.274 32.37 1 46.181 175 LYS B O 1
ATOM 7637 N N . ILE B 1 176 ? 9.842 12.359 33.487 1 48.882 176 ILE B N 1
ATOM 7638 C CA . ILE B 1 176 ? 8.47 12.244 33.922 1 48.84 176 ILE B CA 1
ATOM 7639 C C . ILE B 1 176 ? 8.479 12.176 35.421 1 52.637 176 ILE B C 1
ATOM 7640 O O . ILE B 1 176 ? 9.057 11.232 35.935 1 50.359 176 ILE B O 1
ATOM 7656 N N . PHE B 1 177 ? 7.8 13.154 36.074 1 56.065 177 PHE B N 1
ATOM 7657 C CA . PHE B 1 177 ? 7.502 13.094 37.493 1 55.148 177 PHE B CA 1
ATOM 7658 C C . PHE B 1 177 ? 6.09 12.571 37.701 1 55.209 177 PHE B C 1
ATOM 7659 O O . PHE B 1 177 ? 5.14 13.221 37.308 1 51.621 177 PHE B O 1
ATOM 7676 N N . LEU B 1 178 ? 5.984 11.401 38.339 1 54.328 178 LEU B N 1
ATOM 7677 C CA . LEU B 1 178 ? 4.697 10.86 38.707 1 55.03 178 LEU B CA 1
ATOM 7678 C C . LEU B 1 178 ? 4.331 11.441 40.066 1 57.033 178 LEU B C 1
ATOM 7679 O O . LEU B 1 178 ? 4.924 11.079 41.087 1 54.59 178 LEU B O 1
ATOM 7695 N N . ASN B 1 179 ? 3.343 12.344 40.038 1 50.804 179 ASN B N 1
ATOM 7696 C CA . ASN B 1 179 ? 3.013 13.167 41.183 1 50.759 179 ASN B CA 1
ATOM 7697 C C . ASN B 1 179 ? 1.867 12.513 41.925 1 57.798 179 ASN B C 1
ATOM 7698 O O . ASN B 1 179 ? 0.693 12.703 41.553 1 53.403 179 ASN B O 1
ATOM 7709 N N . VAL B 1 180 ? 2.226 11.698 42.921 1 61.991 180 VAL B N 1
ATOM 7710 C CA . VAL B 1 180 ? 1.243 10.994 43.744 1 60.11 180 VAL B CA 1
ATOM 7711 C C . VAL B 1 180 ? 1.075 11.701 45.1 1 62.495 180 VAL B C 1
ATOM 7712 O O . VAL B 1 180 ? 2.024 12.297 45.624 1 68.348 180 VAL B O 1
ATOM 7725 N N . SER B 1 181 ? -0.125 11.601 45.701 1 65.182 181 SER B N 1
ATOM 7726 C CA . SER B 1 181 ? -0.41 12.211 46.997 1 61.407 181 SER B CA 1
ATOM 7727 C C . SER B 1 181 ? 0.083 11.264 48.082 1 63.652 181 SER B C 1
ATOM 7728 O O . SER B 1 181 ? 0.187 10.057 47.802 1 60.805 181 SER B O 1
ATOM 7735 N N . LYS B 1 182 ? 0.232 11.774 49.31 1 57.366 182 LYS B N 1
ATOM 7736 C CA . LYS B 1 182 ? 0.666 10.932 50.407 1 63.049 182 LYS B CA 1
ATOM 7737 C C . LYS B 1 182 ? -0.348 9.868 50.791 1 68.774 182 LYS B C 1
ATOM 7738 O O . LYS B 1 182 ? -0.002 8.741 51.127 1 72.548 182 LYS B O 1
ATOM 7757 N N . LYS B 1 183 ? -1.622 10.23 50.742 1 78.048 183 LYS B N 1
ATOM 7758 C CA . LYS B 1 183 ? -2.678 9.289 51.054 1 78.589 183 LYS B CA 1
ATOM 7759 C C . LYS B 1 183 ? -2.68 8.177 50.015 1 68.318 183 LYS B C 1
ATOM 7760 O O . LYS B 1 183 ? -2.83 7.004 50.321 1 69.38 183 LYS B O 1
ATOM 7779 N N . GLU B 1 184 ? -2.499 8.505 48.754 1 64.496 184 GLU B N 1
ATOM 7780 C CA . GLU B 1 184 ? -2.593 7.425 47.783 1 63.178 184 GLU B CA 1
ATOM 7781 C C . GLU B 1 184 ? -1.384 6.493 47.935 1 61.585 184 GLU B C 1
ATOM 7782 O O . GLU B 1 184 ? -1.483 5.29 47.752 1 59.106 184 GLU B O 1
ATOM 7794 N N . GLN B 1 185 ? -0.226 7.028 48.297 1 60.024 185 GLN B N 1
ATOM 7795 C CA . GLN B 1 185 ? 0.931 6.194 48.584 1 57.341 185 GLN B CA 1
ATOM 7796 C C . GLN B 1 185 ? 0.598 5.246 49.731 1 63.512 185 GLN B C 1
ATOM 7797 O O . GLN B 1 185 ? 0.875 4.048 49.681 1 66.038 185 GLN B O 1
ATOM 7811 N N . ALA B 1 186 ? -0.081 5.761 50.738 1 60.764 186 ALA B N 1
ATOM 7812 C CA . ALA B 1 186 ? -0.417 4.909 51.86 1 68.251 186 ALA B CA 1
ATOM 7813 C C . ALA B 1 186 ? -1.354 3.777 51.436 1 65.752 186 ALA B C 1
ATOM 7814 O O . ALA B 1 186 ? -1.23 2.656 51.918 1 63.865 186 ALA B O 1
ATOM 7821 N N . GLU B 1 187 ? -2.288 4.049 50.533 1 66.639 187 GLU B N 1
ATOM 7822 C CA . GLU B 1 187 ? -3.19 2.978 50.119 1 71.924 187 GLU B CA 1
ATOM 7823 C C . GLU B 1 187 ? -2.39 1.9 49.381 1 71.008 187 GLU B C 1
ATOM 7824 O O . GLU B 1 187 ? -2.581 0.709 49.53 1 68.769 187 GLU B O 1
ATOM 7836 N N . ARG B 1 188 ? -1.444 2.325 48.554 1 71.884 188 ARG B N 1
ATOM 7837 C CA . ARG B 1 188 ? -0.694 1.354 47.8 1 69.094 188 ARG B CA 1
ATOM 7838 C C . ARG B 1 188 ? 0.275 0.612 48.704 1 70.666 188 ARG B C 1
ATOM 7839 O O . ARG B 1 188 ? 0.565 -0.547 48.444 1 64.879 188 ARG B O 1
ATOM 7860 N N . PHE B 1 189 ? 0.735 1.234 49.801 1 74.768 189 PHE B N 1
ATOM 7861 C CA . PHE B 1 189 ? 1.592 0.491 50.715 1 63.341 189 PHE B CA 1
ATOM 7862 C C . PHE B 1 189 ? 0.795 -0.58 51.417 1 61.852 189 PHE B C 1
ATOM 7863 O O . PHE B 1 189 ? 1.226 -1.717 51.566 1 66.183 189 PHE B O 1
ATOM 7880 N N . LEU B 1 190 ? -0.41 -0.204 51.794 1 61.575 190 LEU B N 1
ATOM 7881 C CA . LEU B 1 190 ? -1.323 -1.143 52.418 1 66.09 190 LEU B CA 1
ATOM 7882 C C . LEU B 1 190 ? -1.511 -2.339 51.489 1 63.274 190 LEU B C 1
ATOM 7883 O O . LEU B 1 190 ? -1.594 -3.479 51.906 1 73.104 190 LEU B O 1
ATOM 7899 N N . SER B 1 191 ? -1.646 -2.063 50.211 1 59.244 191 SER B N 1
ATOM 7900 C CA . SER B 1 191 ? -1.857 -3.136 49.266 1 66.454 191 SER B CA 1
ATOM 7901 C C . SER B 1 191 ? -0.584 -4.005 49.149 1 66.611 191 SER B C 1
ATOM 7902 O O . SER B 1 191 ? -0.664 -5.237 49.139 1 63.441 191 SER B O 1
ATOM 7909 N N . ARG B 1 192 ? 0.608 -3.401 49.201 1 58.849 192 ARG B N 1
ATOM 7910 C CA . ARG B 1 192 ? 1.819 -4.213 49.243 1 58.388 192 ARG B CA 1
ATOM 7911 C C . ARG B 1 192 ? 1.942 -5.081 50.497 1 60.107 192 ARG B C 1
ATOM 7912 O O . ARG B 1 192 ? 2.519 -6.152 50.459 1 67.059 192 ARG B O 1
ATOM 7933 N N . ILE B 1 193 ? 1.355 -4.657 51.597 1 63.053 193 ILE B N 1
ATOM 7934 C CA . ILE B 1 193 ? 1.383 -5.448 52.81 1 65.372 193 ILE B CA 1
ATOM 7935 C C . ILE B 1 193 ? 0.342 -6.541 52.793 1 69.105 193 ILE B C 1
ATOM 7936 O O . ILE B 1 193 ? 0.563 -7.557 53.457 1 67.201 193 ILE B O 1
ATOM 7952 N N . GLU B 1 194 ? -0.825 -6.294 52.166 1 76.231 194 GLU B N 1
ATOM 7953 C CA . GLU B 1 194 ? -1.949 -7.204 52.34 1 75.109 194 GLU B CA 1
ATOM 7954 C C . GLU B 1 194 ? -1.981 -8.32 51.301 1 69.787 194 GLU B C 1
ATOM 7955 O O . GLU B 1 194 ? -2.569 -9.344 51.569 1 83.213 194 GLU B O 1
ATOM 7967 N N . GLU B 1 195 ? -1.373 -8.137 50.131 1 75 195 GLU B N 1
ATOM 7968 C CA . GLU B 1 195 ? -1.466 -9.114 49.047 1 76.619 195 GLU B CA 1
ATOM 7969 C C . GLU B 1 195 ? -0.181 -9.92 48.945 1 70.33 195 GLU B C 1
ATOM 7970 O O . GLU B 1 195 ? 0.882 -9.346 48.784 1 69.261 195 GLU B O 1
ATOM 7982 N N . PRO B 1 196 ? -0.237 -11.244 49.153 1 74.633 196 PRO B N 1
ATOM 7983 C CA . PRO B 1 196 ? 0.899 -12.145 49.039 1 76.767 196 PRO B CA 1
ATOM 7984 C C . PRO B 1 196 ? 1.883 -11.813 47.937 1 72.291 196 PRO B C 1
ATOM 7985 O O . PRO B 1 196 ? 3.077 -11.717 48.173 1 86.525 196 PRO B O 1
ATOM 7996 N N . GLU B 1 197 ? 1.341 -11.571 46.748 1 67.32 197 GLU B N 1
ATOM 7997 C CA . GLU B 1 197 ? 2.151 -11.443 45.562 1 65.905 197 GLU B CA 1
ATOM 7998 C C . GLU B 1 197 ? 2.851 -10.1 45.53 1 59.303 197 GLU B C 1
ATOM 7999 O O . GLU B 1 197 ? 3.671 -9.886 44.656 1 64.351 197 GLU B O 1
ATOM 8011 N N . LYS B 1 198 ? 2.582 -9.212 46.48 1 58.744 198 LYS B N 1
ATOM 8012 C CA . LYS B 1 198 ? 3.259 -7.916 46.479 1 59.465 198 LYS B CA 1
ATOM 8013 C C . LYS B 1 198 ? 4.118 -7.677 47.718 1 58.52 198 LYS B C 1
ATOM 8014 O O . LYS B 1 198 ? 4.747 -6.62 47.835 1 61.58 198 LYS B O 1
ATOM 8033 N N . ASN B 1 199 ? 4.172 -8.646 48.629 1 62.613 199 ASN B N 1
ATOM 8034 C CA . ASN B 1 199 ? 4.887 -8.476 49.895 1 60.862 199 ASN B CA 1
ATOM 8035 C C . ASN B 1 199 ? 6.358 -8.117 49.66 1 61.044 199 ASN B C 1
ATOM 8036 O O . ASN B 1 199 ? 6.931 -7.227 50.257 1 69.496 199 ASN B O 1
ATOM 8047 N N . TRP B 1 200 ? 6.946 -8.785 48.679 1 63.972 200 TRP B N 1
ATOM 8048 C CA . TRP B 1 200 ? 8.335 -8.615 48.357 1 69.006 200 TRP B CA 1
ATOM 8049 C C . TRP B 1 200 ? 8.653 -7.162 48.049 1 67.768 200 TRP B C 1
ATOM 8050 O O . TRP B 1 200 ? 9.822 -6.802 48.075 1 76.312 200 TRP B O 1
ATOM 8071 N N . LYS B 1 201 ? 7.65 -6.359 47.699 1 64.866 201 LYS B N 1
ATOM 8072 C CA . LYS B 1 201 ? 7.91 -5.029 47.145 1 60.507 201 LYS B CA 1
ATOM 8073 C C . LYS B 1 201 ? 7.945 -3.992 48.266 1 69.407 201 LYS B C 1
ATOM 8074 O O . LYS B 1 201 ? 8.257 -2.835 48.011 1 63.786 201 LYS B O 1
ATOM 8093 N N . PHE B 1 202 ? 7.6 -4.401 49.495 1 63.678 202 PHE B N 1
ATOM 8094 C CA . PHE B 1 202 ? 7.546 -3.435 50.575 1 76.308 202 PHE B CA 1
ATOM 8095 C C . PHE B 1 202 ? 8.804 -3.534 51.425 1 83.403 202 PHE B C 1
ATOM 8096 O O . PHE B 1 202 ? 9.206 -4.658 51.721 1 78.487 202 PHE B O 1
ATOM 8113 N N . SER B 1 203 ? 9.358 -2.396 51.863 1 92.476 203 SER B N 1
ATOM 8114 C CA . SER B 1 203 ? 10.451 -2.437 52.839 1 103.406 203 SER B CA 1
ATOM 8115 C C . SER B 1 203 ? 10.288 -1.41 53.963 1 94.443 203 SER B C 1
ATOM 8116 O O . SER B 1 203 ? 9.586 -0.4 53.828 1 79.434 203 SER B O 1
ATOM 8123 N N . ASP B 1 204 ? 11.01 -1.672 55.063 1 97.542 204 ASP B N 1
ATOM 8124 C CA . ASP B 1 204 ? 11.001 -0.821 56.247 1 94.672 204 ASP B CA 1
ATOM 8125 C C . ASP B 1 204 ? 11.229 0.629 55.838 1 85.719 204 ASP B C 1
ATOM 8126 O O . ASP B 1 204 ? 10.488 1.535 56.206 1 85.439 204 ASP B O 1
ATOM 8135 N N . SER B 1 205 ? 12.229 0.863 55.006 1 82.687 205 SER B N 1
ATOM 8136 C CA . SER B 1 205 ? 12.635 2.243 54.806 1 85.613 205 SER B CA 1
ATOM 8137 C C . SER B 1 205 ? 11.664 2.983 53.883 1 96.182 205 SER B C 1
ATOM 8138 O O . SER B 1 205 ? 11.734 4.208 53.758 1 94.118 205 SER B O 1
ATOM 8145 N N . ASP B 1 206 ? 10.779 2.244 53.195 1 99.604 206 ASP B N 1
ATOM 8146 C CA . ASP B 1 206 ? 9.739 2.858 52.381 1 98.121 206 ASP B CA 1
ATOM 8147 C C . ASP B 1 206 ? 8.809 3.664 53.302 1 85.284 206 ASP B C 1
ATOM 8148 O O . ASP B 1 206 ? 8.458 4.806 52.981 1 78.304 206 ASP B O 1
ATOM 8157 N N . PHE B 1 207 ? 8.437 3.029 54.432 1 79.374 207 PHE B N 1
ATOM 8158 C CA . PHE B 1 207 ? 7.561 3.584 55.454 1 90.89 207 PHE B CA 1
ATOM 8159 C C . PHE B 1 207 ? 8.258 4.775 56.125 1 99.199 207 PHE B C 1
ATOM 8160 O O . PHE B 1 207 ? 7.608 5.779 56.398 1 106.854 207 PHE B O 1
ATOM 8177 N N . GLU B 1 208 ? 9.575 4.689 56.373 1 115.536 208 GLU B N 1
ATOM 8178 C CA . GLU B 1 208 ? 10.255 5.647 57.246 1 107.594 208 GLU B CA 1
ATOM 8179 C C . GLU B 1 208 ? 10.535 6.928 56.472 1 94.145 208 GLU B C 1
ATOM 8180 O O . GLU B 1 208 ? 10.593 7.984 57.077 1 94.08 208 GLU B O 1
ATOM 8192 N N . GLU B 1 209 ? 10.604 6.841 55.142 1 84.123 209 GLU B N 1
ATOM 8193 C CA . GLU B 1 209 ? 10.804 8.031 54.334 1 87.264 209 GLU B CA 1
ATOM 8194 C C . GLU B 1 209 ? 9.602 8.974 54.312 1 88.05 209 GLU B C 1
ATOM 8195 O O . GLU B 1 209 ? 9.708 10.069 53.753 1 73.222 209 GLU B O 1
ATOM 8207 N N . ARG B 1 210 ? 8.442 8.498 54.806 1 85.256 210 ARG B N 1
ATOM 8208 C CA . ARG B 1 210 ? 7.223 9.295 54.818 1 84.44 210 ARG B CA 1
ATOM 8209 C C . ARG B 1 210 ? 7.41 10.514 55.714 1 84.949 210 ARG B C 1
ATOM 8210 O O . ARG B 1 210 ? 6.933 11.59 55.378 1 82.051 210 ARG B O 1
ATOM 8231 N N . VAL B 1 211 ? 8.169 10.361 56.804 1 80.863 211 VAL B N 1
ATOM 8232 C CA . VAL B 1 211 ? 8.473 11.476 57.691 1 82.436 211 VAL B CA 1
ATOM 8233 C C . VAL B 1 211 ? 9.174 12.617 56.929 1 81.665 211 VAL B C 1
ATOM 8234 O O . VAL B 1 211 ? 9.13 13.742 57.374 1 81.46 211 VAL B O 1
ATOM 8247 N N . TYR B 1 212 ? 9.779 12.365 55.758 1 79.758 212 TYR B N 1
ATOM 8248 C CA . TYR B 1 212 ? 10.442 13.425 55.022 1 75.44 212 TYR B CA 1
ATOM 8249 C C . TYR B 1 212 ? 9.588 13.914 53.847 1 68.218 212 TYR B C 1
ATOM 8250 O O . TYR B 1 212 ? 10.067 14.605 52.962 1 71.477 212 TYR B O 1
ATOM 8267 N N . TRP B 1 213 ? 8.305 13.612 53.849 1 67.399 213 TRP B N 1
ATOM 8268 C CA . TRP B 1 213 ? 7.479 13.858 52.676 1 71.511 213 TRP B CA 1
ATOM 8269 C C . TRP B 1 213 ? 7.588 15.303 52.194 1 71.885 213 TRP B C 1
ATOM 8270 O O . TRP B 1 213 ? 7.814 15.538 51.006 1 80.291 213 TRP B O 1
ATOM 8291 N N . ASP B 1 214 ? 7.361 16.268 53.097 1 80.949 214 ASP B N 1
ATOM 8292 C CA . ASP B 1 214 ? 7.306 17.665 52.681 1 83.202 214 ASP B CA 1
ATOM 8293 C C . ASP B 1 214 ? 8.656 18.128 52.128 1 77.615 214 ASP B C 1
ATOM 8294 O O . ASP B 1 214 ? 8.676 18.819 51.129 1 73.149 214 ASP B O 1
ATOM 8303 N N . LYS B 1 215 ? 9.769 17.721 52.741 1 76.251 215 LYS B N 1
ATOM 8304 C CA . LYS B 1 215 ? 11.067 18.094 52.225 1 73.209 215 LYS B CA 1
ATOM 8305 C C . LYS B 1 215 ? 11.274 17.526 50.818 1 70.024 215 LYS B C 1
ATOM 8306 O O . LYS B 1 215 ? 11.749 18.232 49.925 1 67.387 215 LYS B O 1
ATOM 8325 N N . TYR B 1 216 ? 10.824 16.292 50.574 1 63.808 216 TYR B N 1
ATOM 8326 C CA . TYR B 1 216 ? 10.947 15.737 49.24 1 62.945 216 TYR B CA 1
ATOM 8327 C C . TYR B 1 216 ? 10.125 16.546 48.24 1 62.449 216 TYR B C 1
ATOM 8328 O O . TYR B 1 216 ? 10.548 16.719 47.098 1 67.905 216 TYR B O 1
ATOM 8345 N N . GLN B 1 217 ? 8.913 16.953 48.633 1 65.677 217 GLN B N 1
ATOM 8346 C CA . GLN B 1 217 ? 8.074 17.734 47.73 1 68.09 217 GLN B CA 1
ATOM 8347 C C . GLN B 1 217 ? 8.793 19.035 47.341 1 67.134 217 GLN B C 1
ATOM 8348 O O . GLN B 1 217 ? 8.761 19.439 46.183 1 66.473 217 GLN B O 1
ATOM 8362 N N . GLN B 1 218 ? 9.413 19.716 48.31 1 58.557 218 GLN B N 1
ATOM 8363 C CA . GLN B 1 218 ? 10.116 20.949 48.026 1 73.527 218 GLN B CA 1
ATOM 8364 C C . GLN B 1 218 ? 11.307 20.664 47.084 1 66.816 218 GLN B C 1
ATOM 8365 O O . GLN B 1 218 ? 11.536 21.347 46.087 1 59.137 218 GLN B O 1
ATOM 8379 N N . ALA B 1 219 ? 12.035 19.593 47.326 1 59.588 219 ALA B N 1
ATOM 8380 C CA . ALA B 1 219 ? 13.116 19.221 46.42 1 62.093 219 ALA B CA 1
ATOM 8381 C C . ALA B 1 219 ? 12.679 18.894 44.983 1 63.557 219 ALA B C 1
ATOM 8382 O O . ALA B 1 219 ? 13.423 19.176 44.043 1 71.3 219 ALA B O 1
ATOM 8389 N N . PHE B 1 220 ? 11.494 18.316 44.772 1 58.972 220 PHE B N 1
ATOM 8390 C CA . PHE B 1 220 ? 11.01 18.148 43.414 1 60.507 220 PHE B CA 1
ATOM 8391 C C . PHE B 1 220 ? 10.675 19.52 42.82 1 56.373 220 PHE B C 1
ATOM 8392 O O . PHE B 1 220 ? 11.047 19.809 41.672 1 66.041 220 PHE B O 1
ATOM 8409 N N . GLU B 1 221 ? 10.079 20.404 43.618 1 64.506 221 GLU B N 1
ATOM 8410 C CA . GLU B 1 221 ? 9.757 21.735 43.112 1 70.509 221 GLU B CA 1
ATOM 8411 C C . GLU B 1 221 ? 11.051 22.412 42.621 1 63.384 221 GLU B C 1
ATOM 8412 O O . GLU B 1 221 ? 11.126 22.946 41.5 1 58.921 221 GLU B O 1
ATOM 8424 N N . ASP B 1 222 ? 12.111 22.344 43.427 1 69.356 222 ASP B N 1
ATOM 8425 C CA . ASP B 1 222 ? 13.338 23.073 43.117 1 66.859 222 ASP B CA 1
ATOM 8426 C C . ASP B 1 222 ? 14.024 22.448 41.899 1 64.74 222 ASP B C 1
ATOM 8427 O O . ASP B 1 222 ? 14.437 23.137 40.981 1 65.034 222 ASP B O 1
ATOM 8436 N N . ALA B 1 223 ? 14.039 21.123 41.822 1 62.763 223 ALA B N 1
ATOM 8437 C CA . ALA B 1 223 ? 14.639 20.485 40.666 1 57.728 223 ALA B CA 1
ATOM 8438 C C . ALA B 1 223 ? 13.958 20.898 39.366 1 57.908 223 ALA B C 1
ATOM 8439 O O . ALA B 1 223 ? 14.619 21.108 38.36 1 63.041 223 ALA B O 1
ATOM 8446 N N . ILE B 1 224 ? 12.622 20.924 39.353 1 60.525 224 ILE B N 1
ATOM 8447 C CA . ILE B 1 224 ? 11.913 21.151 38.112 1 54.761 224 ILE B CA 1
ATOM 8448 C C . ILE B 1 224 ? 12.067 22.594 37.669 1 56.233 224 ILE B C 1
ATOM 8449 O O . ILE B 1 224 ? 12.221 22.83 36.494 1 66.187 224 ILE B O 1
ATOM 8465 N N . ASN B 1 225 ? 12.062 23.537 38.617 1 61.624 225 ASN B N 1
ATOM 8466 C CA . ASN B 1 225 ? 12.385 24.924 38.374 1 63.358 225 ASN B CA 1
ATOM 8467 C C . ASN B 1 225 ? 13.766 25.067 37.746 1 60.584 225 ASN B C 1
ATOM 8468 O O . ASN B 1 225 ? 13.984 25.93 36.891 1 68.272 225 ASN B O 1
ATOM 8479 N N . ALA B 1 226 ? 14.708 24.216 38.128 1 59.486 226 ALA B N 1
ATOM 8480 C CA . ALA B 1 226 ? 16.102 24.462 37.781 1 62.921 226 ALA B CA 1
ATOM 8481 C C . ALA B 1 226 ? 16.531 23.678 36.529 1 65.415 226 ALA B C 1
ATOM 8482 O O . ALA B 1 226 ? 17.567 23.967 35.954 1 71.088 226 ALA B O 1
ATOM 8489 N N . THR B 1 227 ? 15.76 22.703 36.055 1 51.38 227 THR B N 1
ATOM 8490 C CA . THR B 1 227 ? 16.242 21.927 34.923 1 53.445 227 THR B CA 1
ATOM 8491 C C . THR B 1 227 ? 15.195 21.74 33.827 1 55.456 227 THR B C 1
ATOM 8492 O O . THR B 1 227 ? 15.413 20.905 32.992 1 58.61 227 THR B O 1
ATOM 8502 N N . SER B 1 228 ? 14.086 22.479 33.775 1 59.616 228 SER B N 1
ATOM 8503 C CA . SER B 1 228 ? 13.165 22.361 32.643 1 55.489 228 SER B CA 1
ATOM 8504 C C . SER B 1 228 ? 13.578 23.285 31.513 1 53.931 228 SER B C 1
ATOM 8505 O O . SER B 1 228 ? 13.592 24.473 31.715 1 67.967 228 SER B O 1
ATOM 8512 N N . THR B 1 229 ? 13.774 22.741 30.308 1 59.243 229 THR B N 1
ATOM 8513 C CA . THR B 1 229 ? 14.123 23.493 29.097 1 60.771 229 THR B CA 1
ATOM 8514 C C . THR B 1 229 ? 13.242 22.992 27.95 1 64.872 229 THR B C 1
ATOM 8515 O O . THR B 1 229 ? 12.599 21.934 28.08 1 64.106 229 THR B O 1
ATOM 8525 N N . LYS B 1 230 ? 13.233 23.744 26.837 1 57.478 230 LYS B N 1
ATOM 8526 C CA . LYS B 1 230 ? 12.512 23.325 25.645 1 58.397 230 LYS B CA 1
ATOM 8527 C C . LYS B 1 230 ? 12.995 21.935 25.178 1 63.1 230 LYS B C 1
ATOM 8528 O O . LYS B 1 230 ? 12.224 21.097 24.725 1 65.952 230 LYS B O 1
ATOM 8547 N N . ASP B 1 231 ? 14.304 21.68 25.215 1 56.53 231 ASP B N 1
ATOM 8548 C CA . ASP B 1 231 ? 14.817 20.453 24.633 1 53.323 231 ASP B CA 1
ATOM 8549 C C . ASP B 1 231 ? 14.771 19.351 25.672 1 50.508 231 ASP B C 1
ATOM 8550 O O . ASP B 1 231 ? 14.698 18.183 25.296 1 51.077 231 ASP B O 1
ATOM 8559 N N . CYS B 1 232 ? 14.737 19.722 26.971 1 47.923 232 CYS B N 1
ATOM 8560 C CA . CYS B 1 232 ? 14.711 18.747 28.044 1 51.822 232 CYS B CA 1
ATOM 8561 C C . CYS B 1 232 ? 13.609 19.105 29.033 1 54.333 232 CYS B C 1
ATOM 8562 O O . CYS B 1 232 ? 13.864 19.517 30.15 1 55.2 232 CYS B O 1
ATOM 8569 N N . PRO B 1 233 ? 12.343 18.985 28.622 1 58.273 233 PRO B N 1
ATOM 8570 C CA . PRO B 1 233 ? 11.249 19.36 29.458 1 54.405 233 PRO B CA 1
ATOM 8571 C C . PRO B 1 233 ? 10.973 18.365 30.564 1 54.754 233 PRO B C 1
ATOM 8572 O O . PRO B 1 233 ? 11.476 17.237 30.523 1 48.827 233 PRO B O 1
ATOM 8583 N N . TRP B 1 234 ? 10.243 18.867 31.599 1 56.878 234 TRP B N 1
ATOM 8584 C CA . TRP B 1 234 ? 9.674 17.989 32.601 1 51.154 234 TRP B CA 1
ATOM 8585 C C . TRP B 1 234 ? 8.197 17.805 32.325 1 57.358 234 TRP B C 1
ATOM 8586 O O . TRP B 1 234 ? 7.505 18.744 31.941 1 66.338 234 TRP B O 1
ATOM 8607 N N . TYR B 1 235 ? 7.732 16.594 32.569 1 46.726 235 TYR B N 1
ATOM 8608 C CA . TYR B 1 235 ? 6.31 16.312 32.509 1 54.808 235 TYR B CA 1
ATOM 8609 C C . TYR B 1 235 ? 5.835 15.924 33.909 1 52.521 235 TYR B C 1
ATOM 8610 O O . TYR B 1 235 ? 6.371 15.006 34.528 1 54.593 235 TYR B O 1
ATOM 8627 N N . VAL B 1 236 ? 4.872 16.673 34.439 1 57.754 236 VAL B N 1
ATOM 8628 C CA . VAL B 1 236 ? 4.339 16.406 35.748 1 61.866 236 VAL B CA 1
ATOM 8629 C C . VAL B 1 236 ? 3.008 15.711 35.561 1 61.412 236 VAL B C 1
ATOM 8630 O O . VAL B 1 236 ? 2.054 16.334 35.153 1 60.757 236 VAL B O 1
ATOM 8643 N N . VAL B 1 237 ? 2.996 14.42 35.845 1 54.033 237 VAL B N 1
ATOM 8644 C CA . VAL B 1 237 ? 1.853 13.612 35.54 1 58.598 237 VAL B CA 1
ATOM 8645 C C . VAL B 1 237 ? 1.133 13.287 36.833 1 61.476 237 VAL B C 1
ATOM 8646 O O . VAL B 1 237 ? 1.738 12.692 37.724 1 59.643 237 VAL B O 1
ATOM 8659 N N . PRO B 1 238 ? -0.181 13.568 36.929 1 65.864 238 PRO B N 1
ATOM 8660 C CA . PRO B 1 238 ? -0.965 13.157 38.078 1 63.579 238 PRO B CA 1
ATOM 8661 C C . PRO B 1 238 ? -0.987 11.65 38.191 1 64.539 238 PRO B C 1
ATOM 8662 O O . PRO B 1 238 ? -1.305 10.991 37.201 1 58.938 238 PRO B O 1
ATOM 8673 N N . ALA B 1 239 ? -0.651 11.127 39.37 1 63.189 239 ALA B N 1
ATOM 8674 C CA . ALA B 1 239 ? -0.406 9.704 39.508 1 61.557 239 ALA B CA 1
ATOM 8675 C C . ALA B 1 239 ? -1.43 9.014 40.423 1 63.593 239 ALA B C 1
ATOM 8676 O O . ALA B 1 239 ? -1.302 7.825 40.689 1 65.845 239 ALA B O 1
ATOM 8683 N N . ASP B 1 240 ? -2.417 9.731 40.958 1 62.997 240 ASP B N 1
ATOM 8684 C CA . ASP B 1 240 ? -3.393 9.096 41.847 1 66.168 240 ASP B CA 1
ATOM 8685 C C . ASP B 1 240 ? -4.294 8.062 41.167 1 63.456 240 ASP B C 1
ATOM 8686 O O . ASP B 1 240 ? -4.781 7.201 41.853 1 66.472 240 ASP B O 1
ATOM 8695 N N . ARG B 1 241 ? -4.454 8.056 39.845 1 59.342 241 ARG B N 1
ATOM 8696 C CA . ARG B 1 241 ? -5.227 7 39.203 1 63.765 241 ARG B CA 1
ATOM 8697 C C . ARG B 1 241 ? -4.351 6.339 38.139 1 60.988 241 ARG B C 1
ATOM 8698 O O . ARG B 1 241 ? -3.796 7.021 37.239 1 57.278 241 ARG B O 1
ATOM 8719 N N . LYS B 1 242 ? -4.273 5.005 38.2 1 60.509 242 LYS B N 1
ATOM 8720 C CA . LYS B 1 242 ? -3.254 4.304 37.421 1 53.822 242 LYS B CA 1
ATOM 8721 C C . LYS B 1 242 ? -3.631 4.34 35.942 1 52.95 242 LYS B C 1
ATOM 8722 O O . LYS B 1 242 ? -2.788 4.616 35.111 1 59.882 242 LYS B O 1
ATOM 8741 N N . TRP B 1 243 ? -4.906 4.114 35.616 1 57.436 243 TRP B N 1
ATOM 8742 C CA . TRP B 1 243 ? -5.345 4.143 34.242 1 53.723 243 TRP B CA 1
ATOM 8743 C C . TRP B 1 243 ? -5.034 5.507 33.603 1 53.544 243 TRP B C 1
ATOM 8744 O O . TRP B 1 243 ? -4.612 5.568 32.449 1 57.849 243 TRP B O 1
ATOM 8765 N N . TYR B 1 244 ? -5.246 6.625 34.315 1 60.134 244 TYR B N 1
ATOM 8766 C CA . TYR B 1 244 ? -5.016 7.947 33.73 1 57.208 244 TYR B CA 1
ATOM 8767 C C . TYR B 1 244 ? -3.509 8.169 33.515 1 62.943 244 TYR B C 1
ATOM 8768 O O . TYR B 1 244 ? -3.081 8.684 32.479 1 64.127 244 TYR B O 1
ATOM 8785 N N . MET B 1 245 ? -2.705 7.807 34.512 1 55.391 245 MET B N 1
ATOM 8786 C CA . MET B 1 245 ? -1.261 7.997 34.447 1 53.827 245 MET B CA 1
ATOM 8787 C C . MET B 1 245 ? -0.627 7.207 33.295 1 51.324 245 MET B C 1
ATOM 8788 O O . MET B 1 245 ? 0.161 7.757 32.545 1 48.9 245 MET B O 1
ATOM 8802 N N . ARG B 1 246 ? -1.002 5.942 33.128 1 50 246 ARG B N 1
ATOM 8803 C CA . ARG B 1 246 ? -0.625 5.163 31.96 1 47.826 246 ARG B CA 1
ATOM 8804 C C . ARG B 1 246 ? -1.032 5.84 30.647 1 50.794 246 ARG B C 1
ATOM 8805 O O . ARG B 1 246 ? -0.272 5.902 29.711 1 58.627 246 ARG B O 1
ATOM 8826 N N . TYR B 1 247 ? -2.241 6.371 30.577 1 52.351 247 TYR B N 1
ATOM 8827 C CA . TYR B 1 247 ? -2.684 7.005 29.353 1 54.212 247 TYR B CA 1
ATOM 8828 C C . TYR B 1 247 ? -1.768 8.164 29.04 1 50.505 247 TYR B C 1
ATOM 8829 O O . TYR B 1 247 ? -1.232 8.21 27.951 1 49.252 247 TYR B O 1
ATOM 8846 N N . VAL B 1 248 ? -1.547 9.048 30.008 1 54.485 248 VAL B N 1
ATOM 8847 C CA . VAL B 1 248 ? -0.782 10.249 29.758 1 51.712 248 VAL B CA 1
ATOM 8848 C C . VAL B 1 248 ? 0.664 9.924 29.412 1 49.527 248 VAL B C 1
ATOM 8849 O O . VAL B 1 248 ? 1.236 10.537 28.522 1 51.497 248 VAL B O 1
ATOM 8862 N N . VAL B 1 249 ? 1.28 8.961 30.094 1 52.651 249 VAL B N 1
ATOM 8863 C CA . VAL B 1 249 ? 2.63 8.577 29.705 1 49.43 249 VAL B CA 1
ATOM 8864 C C . VAL B 1 249 ? 2.686 7.994 28.287 1 50.924 249 VAL B C 1
ATOM 8865 O O . VAL B 1 249 ? 3.599 8.297 27.543 1 51.121 249 VAL B O 1
ATOM 8878 N N . SER B 1 250 ? 1.711 7.183 27.867 1 57.415 250 SER B N 1
ATOM 8879 C CA . SER B 1 250 ? 1.701 6.694 26.493 1 57.497 250 SER B CA 1
ATOM 8880 C C . SER B 1 250 ? 1.658 7.865 25.487 1 51.825 250 SER B C 1
ATOM 8881 O O . SER B 1 250 ? 2.235 7.784 24.434 1 58.563 250 SER B O 1
ATOM 8888 N N . GLU B 1 251 ? 0.982 8.946 25.803 1 51.568 251 GLU B N 1
ATOM 8889 C CA . GLU B 1 251 ? 0.871 10.112 24.954 1 56.342 251 GLU B CA 1
ATOM 8890 C C . GLU B 1 251 ? 2.195 10.854 24.907 1 54.65 251 GLU B C 1
ATOM 8891 O O . GLU B 1 251 ? 2.599 11.306 23.87 1 56.552 251 GLU B O 1
ATOM 8903 N N . ILE B 1 252 ? 2.862 11.042 26.032 1 56.182 252 ILE B N 1
ATOM 8904 C CA . ILE B 1 252 ? 4.167 11.693 26.013 1 49.079 252 ILE B CA 1
ATOM 8905 C C . ILE B 1 252 ? 5.184 10.883 25.168 1 51.983 252 ILE B C 1
ATOM 8906 O O . ILE B 1 252 ? 5.945 11.42 24.366 1 54.097 252 ILE B O 1
ATOM 8922 N N . VAL B 1 253 ? 5.232 9.566 25.331 1 51.381 253 VAL B N 1
ATOM 8923 C CA . VAL B 1 253 ? 6.194 8.767 24.603 1 46.66 253 VAL B CA 1
ATOM 8924 C C . VAL B 1 253 ? 5.894 8.797 23.115 1 52.816 253 VAL B C 1
ATOM 8925 O O . VAL B 1 253 ? 6.786 9.071 22.353 1 53.824 253 VAL B O 1
ATOM 8938 N N . VAL B 1 254 ? 4.642 8.617 22.715 1 55.593 254 VAL B N 1
ATOM 8939 C CA . VAL B 1 254 ? 4.242 8.717 21.335 1 53.211 254 VAL B CA 1
ATOM 8940 C C . VAL B 1 254 ? 4.594 10.078 20.758 1 52.38 254 VAL B C 1
ATOM 8941 O O . VAL B 1 254 ? 5.009 10.157 19.608 1 57.955 254 VAL B O 1
ATOM 8954 N N . LYS B 1 255 ? 4.293 11.165 21.445 1 64.959 255 LYS B N 1
ATOM 8955 C CA . LYS B 1 255 ? 4.483 12.495 20.864 1 59.318 255 LYS B CA 1
ATOM 8956 C C . LYS B 1 255 ? 5.992 12.731 20.721 1 51.998 255 LYS B C 1
ATOM 8957 O O . LYS B 1 255 ? 6.398 13.364 19.788 1 52.257 255 LYS B O 1
ATOM 8976 N N . THR B 1 256 ? 6.839 12.218 21.621 1 51.425 256 THR B N 1
ATOM 8977 C CA . THR B 1 256 ? 8.254 12.438 21.473 1 52.266 256 THR B CA 1
ATOM 8978 C C . THR B 1 256 ? 8.775 11.64 20.289 1 53.371 256 THR B C 1
ATOM 8979 O O . THR B 1 256 ? 9.547 12.167 19.491 1 49.805 256 THR B O 1
ATOM 8989 N N . LEU B 1 257 ? 8.374 10.37 20.162 1 53.676 257 LEU B N 1
ATOM 8990 C CA . LEU B 1 257 ? 8.809 9.543 19.031 1 47.681 257 LEU B CA 1
ATOM 8991 C C . LEU B 1 257 ? 8.399 10.171 17.704 1 57.074 257 LEU B C 1
ATOM 8992 O O . LEU B 1 257 ? 9.161 10.121 16.727 1 62.347 257 LEU B O 1
ATOM 9008 N N . GLU B 1 258 ? 7.264 10.869 17.7 1 48.969 258 GLU B N 1
ATOM 9009 C CA . GLU B 1 258 ? 6.8 11.514 16.481 1 55.685 258 GLU B CA 1
ATOM 9010 C C . GLU B 1 258 ? 7.628 12.733 16.107 1 50.858 258 GLU B C 1
ATOM 9011 O O . GLU B 1 258 ? 7.879 12.898 14.941 1 60.395 258 GLU B O 1
ATOM 9023 N N . GLU B 1 259 ? 8.07 13.563 17.051 1 54.199 259 GLU B N 1
ATOM 9024 C CA . GLU B 1 259 ? 9.024 14.64 16.772 1 68.228 259 GLU B CA 1
ATOM 9025 C C . GLU B 1 259 ? 10.37 14.057 16.276 1 60.935 259 GLU B C 1
ATOM 9026 O O . GLU B 1 259 ? 11.049 14.65 15.445 1 58.519 259 GLU B O 1
ATOM 9038 N N . MET B 1 260 ? 10.804 12.917 16.828 1 51.412 260 MET B N 1
ATOM 9039 C CA . MET B 1 260 ? 12.056 12.305 16.383 1 61.729 260 MET B CA 1
ATOM 9040 C C . MET B 1 260 ? 11.919 11.763 14.962 1 55.742 260 MET B C 1
ATOM 9041 O O . MET B 1 260 ? 12.881 11.66 14.255 1 50.263 260 MET B O 1
ATOM 9055 N N . ASN B 1 261 ? 10.713 11.363 14.573 1 53.291 261 ASN B N 1
ATOM 9056 C CA . ASN B 1 261 ? 10.401 11.072 13.195 1 49.043 261 ASN B CA 1
ATOM 9057 C C . ASN B 1 261 ? 11.334 10.058 12.52 1 51.934 261 ASN B C 1
ATOM 9058 O O . ASN B 1 261 ? 11.805 10.269 11.411 1 56.478 261 ASN B O 1
ATOM 9069 N N . PRO B 1 262 ? 11.533 8.852 13.106 1 49.137 262 PRO B N 1
ATOM 9070 C CA . PRO B 1 262 ? 12.343 7.835 12.506 1 43.451 262 PRO B CA 1
ATOM 9071 C C . PRO B 1 262 ? 11.753 7.276 11.223 1 54.259 262 PRO B C 1
ATOM 9072 O O . PRO B 1 262 ? 10.55 7.17 11.105 1 57.666 262 PRO B O 1
ATOM 9083 N N . LYS B 1 263 ? 12.628 6.871 10.295 1 57.833 263 LYS B N 1
ATOM 9084 C CA . LYS B 1 263 ? 12.299 6.301 8.998 1 59.074 263 LYS B CA 1
ATOM 9085 C C . LYS B 1 263 ? 13.187 5.093 8.741 1 50.949 263 LYS B C 1
ATOM 9086 O O . LYS B 1 263 ? 14.311 5.054 9.156 1 64.672 263 LYS B O 1
ATOM 9105 N N . TYR B 1 264 ? 12.679 4.08 8.089 1 51.691 264 TYR B N 1
ATOM 9106 C CA . TYR B 1 264 ? 13.513 3.01 7.587 1 48.886 264 TYR B CA 1
ATOM 9107 C C . TYR B 1 264 ? 14.464 3.674 6.612 1 53.67 264 TYR B C 1
ATOM 9108 O O . TYR B 1 264 ? 14.051 4.541 5.859 1 57.072 264 TYR B O 1
ATOM 9125 N N . PRO B 1 265 ? 15.777 3.385 6.659 1 52.18 265 PRO B N 1
ATOM 9126 C CA . PRO B 1 265 ? 16.725 4.028 5.744 1 55.825 265 PRO B CA 1
ATOM 9127 C C . PRO B 1 265 ? 16.549 3.566 4.309 1 51.012 265 PRO B C 1
ATOM 9128 O O . PRO B 1 265 ? 16.198 2.439 4.096 1 55.736 265 PRO B O 1
ATOM 9139 N N . THR B 1 266 ? 16.78 4.433 3.345 1 51.959 266 THR B N 1
ATOM 9140 C CA . THR B 1 266 ? 16.684 4.107 1.948 1 60.414 266 THR B CA 1
ATOM 9141 C C . THR B 1 266 ? 18.147 3.896 1.583 1 63.859 266 THR B C 1
ATOM 9142 O O . THR B 1 266 ? 19.009 4.632 2.076 1 66.443 266 THR B O 1
ATOM 9152 N N . VAL B 1 267 ? 18.441 2.898 0.745 1 63.962 267 VAL B N 1
ATOM 9153 C CA . VAL B 1 267 ? 19.848 2.655 0.461 1 74.887 267 VAL B CA 1
ATOM 9154 C C . VAL B 1 267 ? 20.308 3.522 -0.723 1 61.895 267 VAL B C 1
ATOM 9155 O O . VAL B 1 267 ? 19.503 4.008 -1.506 1 66.745 267 VAL B O 1
ATOM 9168 N N . THR B 1 268 ? 21.623 3.744 -0.852 1 71.873 268 THR B N 1
ATOM 9169 C CA . THR B 1 268 ? 22.14 4.613 -1.903 1 83.193 268 THR B CA 1
ATOM 9170 C C . THR B 1 268 ? 21.912 4.025 -3.317 1 77.633 268 THR B C 1
ATOM 9171 O O . THR B 1 268 ? 21.599 2.848 -3.457 1 75.458 268 THR B O 1
ATOM 9181 N N . LYS B 1 269 ? 22.058 4.821 -4.377 1 74.496 269 LYS B N 1
ATOM 9182 C CA . LYS B 1 269 ? 21.801 4.332 -5.725 1 83.048 269 LYS B CA 1
ATOM 9183 C C . LYS B 1 269 ? 22.657 3.108 -6.062 1 83.411 269 LYS B C 1
ATOM 9184 O O . LYS B 1 269 ? 22.213 2.196 -6.77 1 69 269 LYS B O 1
ATOM 9203 N N . GLU B 1 270 ? 23.895 3.138 -5.555 1 71.616 270 GLU B N 1
ATOM 9204 C CA . GLU B 1 270 ? 24.946 2.196 -5.882 1 73.948 270 GLU B CA 1
ATOM 9205 C C . GLU B 1 270 ? 24.678 0.883 -5.177 1 70.433 270 GLU B C 1
ATOM 9206 O O . GLU B 1 270 ? 24.912 -0.188 -5.742 1 82.455 270 GLU B O 1
ATOM 9218 N N . THR B 1 271 ? 24.2 0.964 -3.937 1 69.364 271 THR B N 1
ATOM 9219 C CA . THR B 1 271 ? 23.874 -0.252 -3.207 1 64.172 271 THR B CA 1
ATOM 9220 C C . THR B 1 271 ? 22.66 -0.933 -3.838 1 64.671 271 THR B C 1
ATOM 9221 O O . THR B 1 271 ? 22.611 -2.159 -3.936 1 70.893 271 THR B O 1
ATOM 9231 N N . LEU B 1 272 ? 21.718 -0.131 -4.356 1 64.861 272 LEU B N 1
ATOM 9232 C CA . LEU B 1 272 ? 20.519 -0.667 -4.963 1 62.319 272 LEU B CA 1
ATOM 9233 C C . LEU B 1 272 ? 20.906 -1.5 -6.178 1 60.164 272 LEU B C 1
ATOM 9234 O O . LEU B 1 272 ? 20.319 -2.53 -6.412 1 70.193 272 LEU B O 1
ATOM 9250 N N . GLU B 1 273 ? 21.903 -1.065 -6.94 1 75.496 273 GLU B N 1
ATOM 9251 C CA . GLU B 1 273 ? 22.338 -1.754 -8.152 1 75.315 273 GLU B CA 1
ATOM 9252 C C . GLU B 1 273 ? 23.025 -3.072 -7.827 1 58.425 273 GLU B C 1
ATOM 9253 O O . GLU B 1 273 ? 22.695 -4.063 -8.449 1 56.03 273 GLU B O 1
ATOM 9265 N N . ARG B 1 274 ? 23.928 -3.083 -6.848 1 54.883 274 ARG B N 1
ATOM 9266 C CA . ARG B 1 274 ? 24.492 -4.336 -6.383 1 63.712 274 ARG B CA 1
ATOM 9267 C C . ARG B 1 274 ? 23.357 -5.27 -5.977 1 67.654 274 ARG B C 1
ATOM 9268 O O . ARG B 1 274 ? 23.357 -6.437 -6.331 1 57.819 274 ARG B O 1
ATOM 9289 N N . PHE B 1 275 ? 22.382 -4.726 -5.24 1 62.103 275 PHE B N 1
ATOM 9290 C CA . PHE B 1 275 ? 21.259 -5.522 -4.774 1 60.785 275 PHE B CA 1
ATOM 9291 C C . PHE B 1 275 ? 20.52 -6.175 -5.943 1 52.021 275 PHE B C 1
ATOM 9292 O O . PHE B 1 275 ? 20.156 -7.336 -5.849 1 52.948 275 PHE B O 1
ATOM 9309 N N . GLU B 1 276 ? 20.348 -5.482 -7.058 1 53.889 276 GLU B N 1
ATOM 9310 C CA . GLU B 1 276 ? 19.644 -6.056 -8.188 1 56.477 276 GLU B CA 1
ATOM 9311 C C . GLU B 1 276 ? 20.438 -7.219 -8.76 1 65.32 276 GLU B C 1
ATOM 9312 O O . GLU B 1 276 ? 19.844 -8.167 -9.268 1 70.929 276 GLU B O 1
ATOM 9324 N N . GLY B 1 277 ? 21.776 -7.11 -8.731 1 59.772 277 GLY B N 1
ATOM 9325 C CA . GLY B 1 277 ? 22.661 -8.164 -9.219 1 50.47 277 GLY B CA 1
ATOM 9326 C C . GLY B 1 277 ? 22.504 -9.377 -8.308 1 50.922 277 GLY B C 1
ATOM 9327 O O . GLY B 1 277 ? 22.349 -10.454 -8.792 1 60.629 277 GLY B O 1
ATOM 9331 N N . TYR B 1 278 ? 22.457 -9.2 -6.992 1 45.697 278 TYR B N 1
ATOM 9332 C CA . TYR B 1 278 ? 22.225 -10.297 -6.092 1 47.229 278 TYR B CA 1
ATOM 9333 C C . TYR B 1 278 ? 20.84 -10.889 -6.373 1 51.143 278 TYR B C 1
ATOM 9334 O O . TYR B 1 278 ? 20.733 -12.083 -6.497 1 51.923 278 TYR B O 1
ATOM 9351 N N . ARG B 1 279 ? 19.815 -10.096 -6.634 1 49.046 279 ARG B N 1
ATOM 9352 C CA . ARG B 1 279 ? 18.506 -10.644 -6.962 1 52.699 279 ARG B CA 1
ATOM 9353 C C . ARG B 1 279 ? 18.519 -11.556 -8.187 1 51.405 279 ARG B C 1
ATOM 9354 O O . ARG B 1 279 ? 17.951 -12.639 -8.176 1 51.093 279 ARG B O 1
ATOM 9375 N N . THR B 1 280 ? 19.13 -11.126 -9.273 1 52.079 280 THR B N 1
ATOM 9376 C CA . THR B 1 280 ? 19.185 -11.933 -10.485 1 52.249 280 THR B CA 1
ATOM 9377 C C . THR B 1 280 ? 19.91 -13.247 -10.19 1 54.431 280 THR B C 1
ATOM 9378 O O . THR B 1 280 ? 19.452 -14.306 -10.634 1 58.039 280 THR B O 1
ATOM 9388 N N . LYS B 1 281 ? 21.007 -13.181 -9.411 1 50.996 281 LYS B N 1
ATOM 9389 C CA . LYS B 1 281 ? 21.778 -14.37 -9.086 1 60.541 281 LYS B CA 1
ATOM 9390 C C . LYS B 1 281 ? 20.925 -15.385 -8.316 1 58.544 281 LYS B C 1
ATOM 9391 O O . LYS B 1 281 ? 20.915 -16.583 -8.622 1 55.083 281 LYS B O 1
ATOM 9410 N N . LEU B 1 282 ? 20.197 -14.884 -7.323 1 46.196 282 LEU B N 1
ATOM 9411 C CA . LEU B 1 282 ? 19.375 -15.76 -6.502 1 49.152 282 LEU B CA 1
ATOM 9412 C C . LEU B 1 282 ? 18.265 -16.366 -7.332 1 52.51 282 LEU B C 1
ATOM 9413 O O . LEU B 1 282 ? 18.024 -17.552 -7.213 1 54.051 282 LEU B O 1
ATOM 9429 N N . LEU B 1 283 ? 17.672 -15.559 -8.215 1 55.223 283 LEU B N 1
ATOM 9430 C CA . LEU B 1 283 ? 16.635 -16.048 -9.076 1 47.068 283 LEU B CA 1
ATOM 9431 C C . LEU B 1 283 ? 17.23 -17.09 -9.991 1 56.003 283 LEU B C 1
ATOM 9432 O O . LEU B 1 283 ? 16.619 -18.133 -10.192 1 53.832 283 LEU B O 1
ATOM 9448 N N . GLU B 1 284 ? 18.416 -16.841 -10.545 1 62.795 284 GLU B N 1
ATOM 9449 C CA . GLU B 1 284 ? 19.002 -17.805 -11.483 1 60.633 284 GLU B CA 1
ATOM 9450 C C . GLU B 1 284 ? 19.344 -19.103 -10.758 1 55.978 284 GLU B C 1
ATOM 9451 O O . GLU B 1 284 ? 19.046 -20.165 -11.252 1 55.513 284 GLU B O 1
ATOM 9463 N N . GLU B 1 285 ? 19.846 -19.025 -9.528 1 54.95 285 GLU B N 1
ATOM 9464 C CA . GLU B 1 285 ? 20.176 -20.227 -8.792 1 52.302 285 GLU B CA 1
ATOM 9465 C C . GLU B 1 285 ? 18.966 -21.13 -8.712 1 49.103 285 GLU B C 1
ATOM 9466 O O . GLU B 1 285 ? 19.101 -22.324 -8.732 1 59.062 285 GLU B O 1
ATOM 9478 N N . TYR B 1 286 ? 17.765 -20.566 -8.636 1 56.003 286 TYR B N 1
ATOM 9479 C CA . TYR B 1 286 ? 16.561 -21.349 -8.437 1 50.213 286 TYR B CA 1
ATOM 9480 C C . TYR B 1 286 ? 15.647 -21.37 -9.674 1 55.03 286 TYR B C 1
ATOM 9481 O O . TYR B 1 286 ? 14.521 -21.861 -9.532 1 51.961 286 TYR B O 1
ATOM 9498 N N . ASN B 1 287 ? 16.166 -20.987 -10.878 1 53.453 287 ASN B N 1
ATOM 9499 C CA . ASN B 1 287 ? 15.408 -20.82 -12.13 1 57.609 287 ASN B CA 1
ATOM 9500 C C . ASN B 1 287 ? 14.064 -20.13 -11.87 1 55.65 287 ASN B C 1
ATOM 9501 O O . ASN B 1 287 ? 12.991 -20.637 -12.154 1 65.356 287 ASN B O 1
ATOM 9512 N N . TYR B 1 288 ? 14.163 -18.961 -11.265 1 59.649 288 TYR B N 1
ATOM 9513 C CA . TYR B 1 288 ? 13.056 -18.052 -11.045 1 65.033 288 TYR B CA 1
ATOM 9514 C C . TYR B 1 288 ? 11.948 -18.684 -10.212 1 61.231 288 TYR B C 1
ATOM 9515 O O . TYR B 1 288 ? 10.917 -18.083 -10.065 1 56.55 288 TYR B O 1
ATOM 9532 N N . ASP B 1 289 ? 12.217 -19.752 -9.467 1 65.154 289 ASP B N 1
ATOM 9533 C CA . ASP B 1 289 ? 11.209 -20.312 -8.582 1 56.834 289 ASP B CA 1
ATOM 9534 C C . ASP B 1 289 ? 11.327 -19.788 -7.151 1 56.238 289 ASP B C 1
ATOM 9535 O O . ASP B 1 289 ? 11.411 -20.533 -6.177 1 64.341 289 ASP B O 1
ATOM 9544 N N . LEU B 1 290 ? 11.29 -18.471 -7.025 1 55.89 290 LEU B N 1
ATOM 9545 C CA . LEU B 1 290 ? 11.199 -17.766 -5.772 1 52.497 290 LEU B CA 1
ATOM 9546 C C . LEU B 1 290 ? 9.997 -16.837 -5.877 1 56.349 290 LEU B C 1
ATOM 9547 O O . LEU B 1 290 ? 9.555 -16.492 -6.967 1 53.947 290 LEU B O 1
ATOM 9563 N N . ASP B 1 291 ? 9.557 -16.285 -4.741 1 57.069 291 ASP B N 1
ATOM 9564 C CA . ASP B 1 291 ? 8.361 -15.461 -4.657 1 57.897 291 ASP B CA 1
ATOM 9565 C C . ASP B 1 291 ? 8.645 -13.99 -5.019 1 59.181 291 ASP B C 1
ATOM 9566 O O . ASP B 1 291 ? 8.496 -13.091 -4.214 1 60.84 291 ASP B O 1
ATOM 9575 N N . THR B 1 292 ? 8.936 -13.651 -6.247 1 58.883 292 THR B N 1
ATOM 9576 C CA . THR B 1 292 ? 9.332 -12.281 -6.454 1 56.921 292 THR B CA 1
ATOM 9577 C C . THR B 1 292 ? 8.05 -11.446 -6.439 1 59.056 292 THR B C 1
ATOM 9578 O O . THR B 1 292 ? 7.003 -11.883 -6.839 1 60.716 292 THR B O 1
ATOM 9588 N N . ILE B 1 293 ? 8.171 -10.183 -6.081 1 63.041 293 ILE B N 1
ATOM 9589 C CA . ILE B 1 293 ? 7.114 -9.214 -6.229 1 66.726 293 ILE B CA 1
ATOM 9590 C C . ILE B 1 293 ? 6.971 -8.73 -7.672 1 68.928 293 ILE B C 1
ATOM 9591 O O . ILE B 1 293 ? 6.213 -7.797 -7.878 1 72.378 293 ILE B O 1
ATOM 9607 N N . ARG B 1 294 ? 7.673 -9.343 -8.633 1 68.984 294 ARG B N 1
ATOM 9608 C CA . ARG B 1 294 ? 7.631 -8.913 -10.027 1 68.187 294 ARG B CA 1
ATOM 9609 C C . ARG B 1 294 ? 7.375 -10.116 -10.918 1 68.308 294 ARG B C 1
ATOM 9610 O O . ARG B 1 294 ? 8.203 -10.465 -11.728 1 72.658 294 ARG B O 1
ATOM 9631 N N . PRO B 1 295 ? 6.206 -10.772 -10.847 1 87.94 295 PRO B N 1
ATOM 9632 C CA . PRO B 1 295 ? 6.052 -12.076 -11.499 1 73.686 295 PRO B CA 1
ATOM 9633 C C . PRO B 1 295 ? 6.143 -12.08 -13.029 1 66.87 295 PRO B C 1
ATOM 9634 O O . PRO B 1 295 ? 6.335 -13.171 -13.546 1 66.356 295 PRO B O 1
ATOM 9645 N N . ILE B 1 296 ? 6.057 -10.931 -13.753 1 69.069 296 ILE B N 1
ATOM 9646 C CA . ILE B 1 296 ? 6.177 -10.898 -15.219 1 75.028 296 ILE B CA 1
ATOM 9647 C C . ILE B 1 296 ? 7.536 -11.445 -15.729 1 71.37 296 ILE B C 1
ATOM 9648 O O . ILE B 1 296 ? 7.571 -12.176 -16.728 1 61.945 296 ILE B O 1
ATOM 9664 N N . GLU B 1 297 ? 8.634 -11.124 -15.02 1 65.017 297 GLU B N 1
ATOM 9665 C CA . GLU B 1 297 ? 9.968 -11.637 -15.291 1 71.616 297 GLU B CA 1
ATOM 9666 C C . GLU B 1 297 ? 10.065 -13.177 -15.317 1 71.54 297 GLU B C 1
ATOM 9667 O O . GLU B 1 297 ? 10.751 -13.726 -16.176 1 72.005 297 GLU B O 1
ATOM 9679 N N . LYS B 1 298 ? 9.361 -13.878 -14.414 1 65.665 298 LYS B N 1
ATOM 9680 C CA . LYS B 1 298 ? 9.262 -15.338 -14.439 1 61.926 298 LYS B CA 1
ATOM 9681 C C . LYS B 1 298 ? 8.813 -15.952 -15.754 1 68.441 298 LYS B C 1
ATOM 9682 O O . LYS B 1 298 ? 9.276 -17.066 -15.979 1 68.015 298 LYS B O 1
ATOM 9701 N N . LEU B 1 299 ? 8.014 -15.255 -16.603 1 79.179 299 LEU B N 1
ATOM 9702 C CA . LEU B 1 299 ? 7.453 -15.799 -17.847 1 81.096 299 LEU B CA 1
ATOM 9703 C C . LEU B 1 299 ? 8.502 -16.117 -18.914 1 85.43 299 LEU B C 1
ATOM 9704 O O . LEU B 1 299 ? 8.271 -17.015 -19.746 1 85.567 299 LEU B O 1
ATOM 9720 N N . GLU B 1 300 ? 9.622 -15.367 -18.93 1 94.782 300 GLU B N 1
ATOM 9721 C CA . GLU B 1 300 ? 10.725 -15.604 -19.878 1 109.196 300 GLU B CA 1
ATOM 9722 C C . GLU B 1 300 ? 11.418 -16.991 -19.711 1 82.686 300 GLU B C 1
ATOM 9723 O O . GLU B 1 300 ? 11.88 -17.544 -20.69 1 88.952 300 GLU B O 1
ATOM 9735 N N . HIS B 1 301 ? 11.453 -17.606 -18.508 1 81.364 301 HIS B N 1
ATOM 9736 C CA . HIS B 1 301 ? 12.512 -18.495 -18.025 1 74.818 301 HIS B CA 1
ATOM 9737 C C . HIS B 1 301 ? 12.011 -19.94 -17.967 1 79.869 301 HIS B C 1
ATOM 9738 O O . HIS B 1 301 ? 10.816 -20.016 -17.751 1 79.41 301 HIS B O 1
ATOM 9751 N N . HIS B 1 302 ? 12.858 -21.005 -18.261 1 83.661 302 HIS B N 1
ATOM 9752 C CA . HIS B 1 302 ? 12.656 -22.461 -17.983 1 81.188 302 HIS B CA 1
ATOM 9753 C C . HIS B 1 302 ? 13.479 -23.371 -18.977 1 70.13 302 HIS B C 1
ATOM 9754 O O . HIS B 1 302 ? 13.364 -24.731 -19.292 1 59.789 302 HIS B O 1
ATOM 9767 N N . ALA C 1 2 ? 62.207 -27.791 40.235 1 165.332 2 ALA C N 1
ATOM 9768 C CA . ALA C 1 2 ? 61.138 -28.08 41.229 1 154.481 2 ALA C CA 1
ATOM 9769 C C . ALA C 1 2 ? 61.299 -27.229 42.518 1 159.998 2 ALA C C 1
ATOM 9770 O O . ALA C 1 2 ? 61.751 -27.793 43.519 1 173.546 2 ALA C O 1
ATOM 9777 N N . ASN C 1 3 ? 60.944 -25.894 42.506 1 133.255 3 ASN C N 1
ATOM 9778 C CA . ASN C 1 3 ? 60.906 -24.971 43.668 1 122.341 3 ASN C CA 1
ATOM 9779 C C . ASN C 1 3 ? 60.397 -25.775 44.889 1 135.637 3 ASN C C 1
ATOM 9780 O O . ASN C 1 3 ? 59.606 -26.733 44.799 1 106.863 3 ASN C O 1
ATOM 9791 N N . ILE C 1 4 ? 60.939 -25.443 46.068 1 140.662 4 ILE C N 1
ATOM 9792 C CA . ILE C 1 4 ? 60.441 -25.968 47.335 1 117.942 4 ILE C CA 1
ATOM 9793 C C . ILE C 1 4 ? 59.09 -25.308 47.646 1 108.824 4 ILE C C 1
ATOM 9794 O O . ILE C 1 4 ? 58.244 -25.885 48.315 1 103.263 4 ILE C O 1
ATOM 9810 N N . TYR C 1 5 ? 58.878 -24.096 47.083 1 93.766 5 TYR C N 1
ATOM 9811 C CA . TYR C 1 5 ? 57.679 -23.292 47.284 1 90.996 5 TYR C CA 1
ATOM 9812 C C . TYR C 1 5 ? 56.605 -23.44 46.18 1 82.954 5 TYR C C 1
ATOM 9813 O O . TYR C 1 5 ? 55.512 -22.912 46.291 1 85.723 5 TYR C O 1
ATOM 9830 N N . LYS C 1 6 ? 56.879 -24.125 45.08 1 75.649 6 LYS C N 1
ATOM 9831 C CA . LYS C 1 6 ? 55.948 -24.247 43.968 1 71.131 6 LYS C CA 1
ATOM 9832 C C . LYS C 1 6 ? 55.169 -25.537 44.106 1 68.959 6 LYS C C 1
ATOM 9833 O O . LYS C 1 6 ? 55.73 -26.581 44.347 1 74.491 6 LYS C O 1
ATOM 9852 N N . ILE C 1 7 ? 53.861 -25.45 43.986 1 76.904 7 ILE C N 1
ATOM 9853 C CA . ILE C 1 7 ? 52.974 -26.597 44.053 1 74.278 7 ILE C CA 1
ATOM 9854 C C . ILE C 1 7 ? 52.292 -26.68 42.7 1 77.191 7 ILE C C 1
ATOM 9855 O O . ILE C 1 7 ? 51.661 -25.691 42.267 1 74.394 7 ILE C O 1
ATOM 9871 N N . ASP C 1 8 ? 52.473 -27.836 42.044 1 71.625 8 ASP C N 1
ATOM 9872 C CA . ASP C 1 8 ? 52.092 -28.015 40.655 1 71.599 8 ASP C CA 1
ATOM 9873 C C . ASP C 1 8 ? 51.295 -29.299 40.412 1 79.451 8 ASP C C 1
ATOM 9874 O O . ASP C 1 8 ? 51.153 -29.71 39.254 1 92.351 8 ASP C O 1
ATOM 9883 N N . LYS C 1 9 ? 50.757 -29.916 41.471 1 81.884 9 LYS C N 1
ATOM 9884 C CA . LYS C 1 9 ? 49.976 -31.137 41.353 1 80.982 9 LYS C CA 1
ATOM 9885 C C . LYS C 1 9 ? 48.873 -31.096 42.399 1 80.972 9 LYS C C 1
ATOM 9886 O O . LYS C 1 9 ? 49.014 -30.539 43.497 1 80.206 9 LYS C O 1
ATOM 9905 N N . LEU C 1 10 ? 47.778 -31.767 42.057 1 73.267 10 LEU C N 1
ATOM 9906 C CA . LEU C 1 10 ? 46.655 -31.883 42.948 1 72.698 10 LEU C CA 1
ATOM 9907 C C . LEU C 1 10 ? 47.017 -32.737 44.172 1 77.305 10 LEU C C 1
ATOM 9908 O O . LEU C 1 10 ? 47.739 -33.717 44.031 1 81.388 10 LEU C O 1
ATOM 9924 N N . ASN C 1 11 ? 46.454 -32.42 45.354 1 75.325 11 ASN C N 1
ATOM 9925 C CA . ASN C 1 11 ? 46.438 -33.316 46.491 1 85.015 11 ASN C CA 1
ATOM 9926 C C . ASN C 1 11 ? 47.836 -33.626 47 1 90.07 11 ASN C C 1
ATOM 9927 O O . ASN C 1 11 ? 48.11 -34.754 47.401 1 102.538 11 ASN C O 1
ATOM 9938 N N . ASN C 1 12 ? 48.667 -32.599 47.083 1 98.663 12 ASN C N 1
ATOM 9939 C CA . ASN C 1 12 ? 50.102 -32.781 47.24 1 114.827 12 ASN C CA 1
ATOM 9940 C C . ASN C 1 12 ? 50.699 -31.685 48.122 1 99.179 12 ASN C C 1
ATOM 9941 O O . ASN C 1 12 ? 51.716 -31.078 47.768 1 105.161 12 ASN C O 1
ATOM 9952 N N . PHE C 1 13 ? 50.011 -31.372 49.217 1 82.913 13 PHE C N 1
ATOM 9953 C CA . PHE C 1 13 ? 50.252 -30.107 49.874 1 84.845 13 PHE C CA 1
ATOM 9954 C C . PHE C 1 13 ? 49.904 -30.271 51.34 1 80.997 13 PHE C C 1
ATOM 9955 O O . PHE C 1 13 ? 48.772 -30.594 51.663 1 90.597 13 PHE C O 1
ATOM 9972 N N . ASN C 1 14 ? 50.891 -30.033 52.204 1 88.1 14 ASN C N 1
ATOM 9973 C CA . ASN C 1 14 ? 50.701 -30.046 53.642 1 86.507 14 ASN C CA 1
ATOM 9974 C C . ASN C 1 14 ? 51.166 -28.699 54.212 1 85.717 14 ASN C C 1
ATOM 9975 O O . ASN C 1 14 ? 52.326 -28.346 54.148 1 93.364 14 ASN C O 1
ATOM 9986 N N . LEU C 1 15 ? 50.248 -27.915 54.76 1 82.041 15 LEU C N 1
ATOM 9987 C CA . LEU C 1 15 ? 50.528 -26.552 55.171 1 80.604 15 LEU C CA 1
ATOM 9988 C C . LEU C 1 15 ? 51.499 -26.492 56.35 1 88.941 15 LEU C C 1
ATOM 9989 O O . LEU C 1 15 ? 52.277 -25.548 56.47 1 88.934 15 LEU C O 1
ATOM 10005 N N . ASN C 1 16 ? 51.441 -27.497 57.224 1 98.585 16 ASN C N 1
ATOM 10006 C CA . ASN C 1 16 ? 52.31 -27.582 58.389 1 105.965 16 ASN C CA 1
ATOM 10007 C C . ASN C 1 16 ? 53.786 -27.709 57.998 1 93.487 16 ASN C C 1
ATOM 10008 O O . ASN C 1 16 ? 54.671 -27.315 58.756 1 98.693 16 ASN C O 1
ATOM 10019 N N . ASN C 1 17 ? 54.07 -28.309 56.842 1 89.074 17 ASN C N 1
ATOM 10020 C CA . ASN C 1 17 ? 55.433 -28.367 56.321 1 99.802 17 ASN C CA 1
ATOM 10021 C C . ASN C 1 17 ? 55.939 -27.06 55.692 1 93.584 17 ASN C C 1
ATOM 10022 O O . ASN C 1 17 ? 57.074 -27.008 55.276 1 97.351 17 ASN C O 1
ATOM 10033 N N . HIS C 1 18 ? 55.123 -26.022 55.546 1 88.715 18 HIS C N 1
ATOM 10034 C CA . HIS C 1 18 ? 55.566 -24.802 54.886 1 84.172 18 HIS C CA 1
ATOM 10035 C C . HIS C 1 18 ? 55.591 -23.73 55.976 1 84.494 18 HIS C C 1
ATOM 10036 O O . HIS C 1 18 ? 54.569 -23.117 56.287 1 80.677 18 HIS C O 1
ATOM 10049 N N . LYS C 1 19 ? 56.769 -23.538 56.558 1 90.431 19 LYS C N 1
ATOM 10050 C CA . LYS C 1 19 ? 56.974 -22.64 57.682 1 91.545 19 LYS C CA 1
ATOM 10051 C C . LYS C 1 19 ? 56.87 -21.194 57.186 1 86.001 19 LYS C C 1
ATOM 10052 O O . LYS C 1 19 ? 57.304 -20.89 56.076 1 81.677 19 LYS C O 1
ATOM 10071 N N . THR C 1 20 ? 56.401 -20.317 58.072 1 81.613 20 THR C N 1
ATOM 10072 C CA . THR C 1 20 ? 56.197 -18.925 57.772 1 79.313 20 THR C CA 1
ATOM 10073 C C . THR C 1 20 ? 57.486 -18.128 57.811 1 80.671 20 THR C C 1
ATOM 10074 O O . THR C 1 20 ? 57.515 -17.038 57.227 1 87.942 20 THR C O 1
ATOM 10084 N N . ASP C 1 21 ? 58.518 -18.665 58.462 1 90.958 21 ASP C N 1
ATOM 10085 C CA . ASP C 1 21 ? 59.793 -17.959 58.617 1 95.502 21 ASP C CA 1
ATOM 10086 C C . ASP C 1 21 ? 60.953 -18.696 57.938 1 93.293 21 ASP C C 1
ATOM 10087 O O . ASP C 1 21 ? 62.098 -18.401 58.222 1 97.79 21 ASP C O 1
ATOM 10096 N N . ASP C 1 22 ? 60.678 -19.61 57 1 88.987 22 ASP C N 1
ATOM 10097 C CA . ASP C 1 22 ? 61.734 -20.126 56.144 1 89.176 22 ASP C CA 1
ATOM 10098 C C . ASP C 1 22 ? 62.416 -18.973 55.395 1 93.26 22 ASP C C 1
ATOM 10099 O O . ASP C 1 22 ? 61.782 -17.923 55.073 1 87.346 22 ASP C O 1
ATOM 10108 N N . TYR C 1 23 ? 63.73 -19.17 55.161 1 98.212 23 TYR C N 1
ATOM 10109 C CA . TYR C 1 23 ? 64.571 -18.208 54.429 1 98.521 23 TYR C CA 1
ATOM 10110 C C . TYR C 1 23 ? 65.69 -18.93 53.661 1 94.011 23 TYR C C 1
ATOM 10111 O O . TYR C 1 23 ? 66.743 -18.339 53.386 1 97.997 23 TYR C O 1
ATOM 10128 N N . SER C 1 24 ? 65.423 -20.178 53.218 1 95.892 24 SER C N 1
ATOM 10129 C CA . SER C 1 24 ? 66.489 -21.073 52.786 1 93.716 24 SER C CA 1
ATOM 10130 C C . SER C 1 24 ? 67.003 -20.699 51.398 1 88.065 24 SER C C 1
ATOM 10131 O O . SER C 1 24 ? 68.116 -21.044 51.069 1 90.371 24 SER C O 1
ATOM 10138 N N . LEU C 1 25 ? 66.261 -19.955 50.581 1 95.774 25 LEU C N 1
ATOM 10139 C CA . LEU C 1 25 ? 66.797 -19.558 49.269 1 101.063 25 LEU C CA 1
ATOM 10140 C C . LEU C 1 25 ? 67.88 -18.469 49.336 1 93.951 25 LEU C C 1
ATOM 10141 O O . LEU C 1 25 ? 68.598 -18.305 48.37 1 87.506 25 LEU C O 1
ATOM 10157 N N . CYS C 1 26 ? 67.967 -17.678 50.411 1 102.879 26 CYS C N 1
ATOM 10158 C CA . CYS C 1 26 ? 68.906 -16.565 50.465 1 114.377 26 CYS C CA 1
ATOM 10159 C C . CYS C 1 26 ? 68.93 -15.988 51.881 1 116.088 26 CYS C C 1
ATOM 10160 O O . CYS C 1 26 ? 68.047 -15.197 52.215 1 106.841 26 CYS C O 1
ATOM 10167 N N . LYS C 1 27 ? 69.924 -16.4 52.693 1 121.868 27 LYS C N 1
ATOM 10168 C CA . LYS C 1 27 ? 69.937 -16.195 54.146 1 125.045 27 LYS C CA 1
ATOM 10169 C C . LYS C 1 27 ? 70.366 -14.776 54.517 1 109.964 27 LYS C C 1
ATOM 10170 O O . LYS C 1 27 ? 70.044 -14.271 55.592 1 96.867 27 LYS C O 1
ATOM 10189 N N . ASP C 1 28 ? 71.104 -14.146 53.607 1 106.241 28 ASP C N 1
ATOM 10190 C CA . ASP C 1 28 ? 71.663 -12.841 53.848 1 106.266 28 ASP C CA 1
ATOM 10191 C C . ASP C 1 28 ? 70.723 -11.822 53.212 1 106.567 28 ASP C C 1
ATOM 10192 O O . ASP C 1 28 ? 70.495 -11.83 52.004 1 118.379 28 ASP C O 1
ATOM 10201 N N . LYS C 1 29 ? 70.233 -10.906 54.041 1 103.181 29 LYS C N 1
ATOM 10202 C CA . LYS C 1 29 ? 69.302 -9.875 53.632 1 96.438 29 LYS C CA 1
ATOM 10203 C C . LYS C 1 29 ? 69.885 -8.923 52.581 1 104.305 29 LYS C C 1
ATOM 10204 O O . LYS C 1 29 ? 69.172 -8.499 51.675 1 125.959 29 LYS C O 1
ATOM 10223 N N . ASP C 1 30 ? 71.147 -8.507 52.724 1 113.528 30 ASP C N 1
ATOM 10224 C CA . ASP C 1 30 ? 71.737 -7.542 51.806 1 114.788 30 ASP C CA 1
ATOM 10225 C C . ASP C 1 30 ? 71.854 -8.113 50.389 1 103.591 30 ASP C C 1
ATOM 10226 O O . ASP C 1 30 ? 71.659 -7.367 49.404 1 89.349 30 ASP C O 1
ATOM 10235 N N . THR C 1 31 ? 72.229 -9.405 50.327 1 93.74 31 THR C N 1
ATOM 10236 C CA . THR C 1 31 ? 72.312 -10.155 49.084 1 93.636 31 THR C CA 1
ATOM 10237 C C . THR C 1 31 ? 70.93 -10.13 48.427 1 96.474 31 THR C C 1
ATOM 10238 O O . THR C 1 31 ? 70.82 -9.745 47.257 1 97.675 31 THR C O 1
ATOM 10248 N N . ALA C 1 32 ? 69.885 -10.485 49.194 1 91.309 32 ALA C N 1
ATOM 10249 C CA . ALA C 1 32 ? 68.526 -10.538 48.672 1 93.744 32 ALA C CA 1
ATOM 10250 C C . ALA C 1 32 ? 68.029 -9.186 48.159 1 88.634 32 ALA C C 1
ATOM 10251 O O . ALA C 1 32 ? 67.317 -9.18 47.157 1 78.201 32 ALA C O 1
ATOM 10258 N N . LEU C 1 33 ? 68.346 -8.077 48.851 1 91.026 33 LEU C N 1
ATOM 10259 C CA . LEU C 1 33 ? 67.952 -6.746 48.4 1 94.426 33 LEU C CA 1
ATOM 10260 C C . LEU C 1 33 ? 68.557 -6.443 47.029 1 91.739 33 LEU C C 1
ATOM 10261 O O . LEU C 1 33 ? 67.871 -5.883 46.196 1 101.839 33 LEU C O 1
ATOM 10277 N N . GLU C 1 34 ? 69.832 -6.783 46.802 1 99.603 34 GLU C N 1
ATOM 10278 C CA . GLU C 1 34 ? 70.48 -6.492 45.526 1 99.732 34 GLU C CA 1
ATOM 10279 C C . GLU C 1 34 ? 69.921 -7.418 44.438 1 87.069 34 GLU C C 1
ATOM 10280 O O . GLU C 1 34 ? 69.645 -6.954 43.355 1 82.188 34 GLU C O 1
ATOM 10292 N N . LEU C 1 35 ? 69.74 -8.714 44.706 1 84.015 35 LEU C N 1
ATOM 10293 C CA . LEU C 1 35 ? 69.15 -9.636 43.743 1 90.179 35 LEU C CA 1
ATOM 10294 C C . LEU C 1 35 ? 67.734 -9.175 43.375 1 88.953 35 LEU C C 1
ATOM 10295 O O . LEU C 1 35 ? 67.268 -9.407 42.28 1 84.687 35 LEU C O 1
ATOM 10311 N N . THR C 1 36 ? 67.049 -8.527 44.313 1 84.324 36 THR C N 1
ATOM 10312 C CA . THR C 1 36 ? 65.695 -8.069 44.098 1 77.176 36 THR C CA 1
ATOM 10313 C C . THR C 1 36 ? 65.754 -6.874 43.131 1 76.306 36 THR C C 1
ATOM 10314 O O . THR C 1 36 ? 64.965 -6.787 42.209 1 73.426 36 THR C O 1
ATOM 10324 N N . GLN C 1 37 ? 66.735 -5.994 43.253 1 80.387 37 GLN C N 1
ATOM 10325 C CA . GLN C 1 37 ? 66.874 -4.877 42.318 1 91.177 37 GLN C CA 1
ATOM 10326 C C . GLN C 1 37 ? 67.159 -5.39 40.903 1 85.484 37 GLN C C 1
ATOM 10327 O O . GLN C 1 37 ? 66.624 -4.833 39.952 1 80.716 37 GLN C O 1
ATOM 10341 N N . LYS C 1 38 ? 67.954 -6.464 40.767 1 79.705 38 LYS C N 1
ATOM 10342 C CA . LYS C 1 38 ? 68.254 -7.045 39.463 1 82.733 38 LYS C CA 1
ATOM 10343 C C . LYS C 1 38 ? 66.982 -7.635 38.842 1 76.781 38 LYS C C 1
ATOM 10344 O O . LYS C 1 38 ? 66.728 -7.497 37.649 1 76.972 38 LYS C O 1
ATOM 10363 N N . ASN C 1 39 ? 66.223 -8.394 39.64 1 75.789 39 ASN C N 1
ATOM 10364 C CA . ASN C 1 39 ? 64.987 -8.996 39.197 1 70.492 39 ASN C CA 1
ATOM 10365 C C . ASN C 1 39 ? 64.014 -7.926 38.679 1 69.317 39 ASN C C 1
ATOM 10366 O O . ASN C 1 39 ? 63.376 -8.121 37.662 1 68.33 39 ASN C O 1
ATOM 10377 N N . ILE C 1 40 ? 63.931 -6.785 39.357 1 72.66 40 ILE C N 1
ATOM 10378 C CA . ILE C 1 40 ? 63.073 -5.657 39.003 1 73.675 40 ILE C CA 1
ATOM 10379 C C . ILE C 1 40 ? 63.458 -5.077 37.638 1 75.996 40 ILE C C 1
ATOM 10380 O O . ILE C 1 40 ? 62.583 -4.802 36.818 1 73.81 40 ILE C O 1
ATOM 10396 N N . GLN C 1 41 ? 64.749 -4.828 37.408 1 73.994 41 GLN C N 1
ATOM 10397 C CA . GLN C 1 41 ? 65.165 -4.402 36.085 1 83.862 41 GLN C CA 1
ATOM 10398 C C . GLN C 1 41 ? 64.66 -5.393 35.013 1 65.775 41 GLN C C 1
ATOM 10399 O O . GLN C 1 41 ? 64.133 -4.998 33.982 1 62.059 41 GLN C O 1
ATOM 10413 N N . LYS C 1 42 ? 64.861 -6.696 35.211 1 63.907 42 LYS C N 1
ATOM 10414 C CA . LYS C 1 42 ? 64.505 -7.645 34.17 1 71.385 42 LYS C CA 1
ATOM 10415 C C . LYS C 1 42 ? 62.979 -7.687 33.957 1 67.134 42 LYS C C 1
ATOM 10416 O O . LYS C 1 42 ? 62.526 -7.93 32.858 1 64.886 42 LYS C O 1
ATOM 10435 N N . ILE C 1 43 ? 62.2 -7.412 35.001 1 60.648 43 ILE C N 1
ATOM 10436 C CA . ILE C 1 43 ? 60.767 -7.436 34.911 1 67.356 43 ILE C CA 1
ATOM 10437 C C . ILE C 1 43 ? 60.279 -6.314 34.004 1 62.057 43 ILE C C 1
ATOM 10438 O O . ILE C 1 43 ? 59.449 -6.507 33.107 1 61.073 43 ILE C O 1
ATOM 10454 N N . TYR C 1 44 ? 60.789 -5.138 34.246 1 59.183 44 TYR C N 1
ATOM 10455 C CA . TYR C 1 44 ? 60.512 -4.003 33.391 1 61.763 44 TYR C CA 1
ATOM 10456 C C . TYR C 1 44 ? 60.881 -4.321 31.943 1 63.36 44 TYR C C 1
ATOM 10457 O O . TYR C 1 44 ? 60.077 -4.03 31.079 1 56.912 44 TYR C O 1
ATOM 10474 N N . ASP C 1 45 ? 62.064 -4.9 31.665 1 66.057 45 ASP C N 1
ATOM 10475 C CA . ASP C 1 45 ? 62.413 -5.232 30.285 1 63.664 45 ASP C CA 1
ATOM 10476 C C . ASP C 1 45 ? 61.41 -6.21 29.693 1 62.201 45 ASP C C 1
ATOM 10477 O O . ASP C 1 45 ? 60.991 -5.997 28.576 1 61.6 45 ASP C O 1
ATOM 10486 N N . TYR C 1 46 ? 61.044 -7.286 30.407 1 57.475 46 TYR C N 1
ATOM 10487 C CA . TYR C 1 46 ? 60.096 -8.238 29.887 1 54.304 46 TYR C CA 1
ATOM 10488 C C . TYR C 1 46 ? 58.749 -7.575 29.639 1 51.993 46 TYR C C 1
ATOM 10489 O O . TYR C 1 46 ? 58.131 -7.839 28.625 1 47.986 46 TYR C O 1
ATOM 10506 N N . GLN C 1 47 ? 58.325 -6.664 30.513 1 56.012 47 GLN C N 1
ATOM 10507 C CA . GLN C 1 47 ? 57.038 -6.007 30.305 1 55.922 47 GLN C CA 1
ATOM 10508 C C . GLN C 1 47 ? 56.992 -5.198 29.024 1 55.793 47 GLN C C 1
ATOM 10509 O O . GLN C 1 47 ? 56.003 -5.257 28.327 1 54.825 47 GLN C O 1
ATOM 10523 N N . GLN C 1 48 ? 58.062 -4.507 28.65 1 62.916 48 GLN C N 1
ATOM 10524 C CA . GLN C 1 48 ? 58.043 -3.725 27.406 1 65.353 48 GLN C CA 1
ATOM 10525 C C . GLN C 1 48 ? 57.947 -4.656 26.184 1 60.726 48 GLN C C 1
ATOM 10526 O O . GLN C 1 48 ? 57.225 -4.363 25.225 1 51.04 48 GLN C O 1
ATOM 10540 N N . LYS C 1 49 ? 58.623 -5.808 26.242 1 50.008 49 LYS C N 1
ATOM 10541 C CA . LYS C 1 49 ? 58.501 -6.744 25.144 1 51.742 49 LYS C CA 1
ATOM 10542 C C . LYS C 1 49 ? 57.115 -7.362 25.102 1 55.74 49 LYS C C 1
ATOM 10543 O O . LYS C 1 49 ? 56.553 -7.523 24.025 1 57.278 49 LYS C O 1
ATOM 10562 N N . LEU C 1 50 ? 56.54 -7.686 26.264 1 56.584 50 LEU C N 1
ATOM 10563 C CA . LEU C 1 50 ? 55.22 -8.282 26.293 1 54.058 50 LEU C CA 1
ATOM 10564 C C . LEU C 1 50 ? 54.168 -7.33 25.697 1 51.6 50 LEU C C 1
ATOM 10565 O O . LEU C 1 50 ? 53.346 -7.728 24.881 1 46.451 50 LEU C O 1
ATOM 10581 N N . TYR C 1 51 ? 54.218 -6.061 26.073 1 51.821 51 TYR C N 1
ATOM 10582 C CA . TYR C 1 51 ? 53.268 -5.058 25.588 1 51.573 51 TYR C CA 1
ATOM 10583 C C . TYR C 1 51 ? 53.387 -4.902 24.077 1 52.601 51 TYR C C 1
ATOM 10584 O O . TYR C 1 51 ? 52.396 -4.665 23.393 1 56.234 51 TYR C O 1
ATOM 10601 N N . ALA C 1 52 ? 54.606 -4.988 23.55 1 49.944 52 ALA C N 1
ATOM 10602 C CA . ALA C 1 52 ? 54.776 -4.716 22.145 1 52.239 52 ALA C CA 1
ATOM 10603 C C . ALA C 1 52 ? 54.246 -5.857 21.3 1 48.547 52 ALA C C 1
ATOM 10604 O O . ALA C 1 52 ? 53.749 -5.619 20.212 1 57.966 52 ALA C O 1
ATOM 10611 N N . GLU C 1 53 ? 54.388 -7.077 21.79 1 50.975 53 GLU C N 1
ATOM 10612 C CA . GLU C 1 53 ? 54.071 -8.279 21.031 1 53.926 53 GLU C CA 1
ATOM 10613 C C . GLU C 1 53 ? 52.552 -8.536 20.994 1 59.567 53 GLU C C 1
ATOM 10614 O O . GLU C 1 53 ? 52.094 -9.134 20.025 1 58.283 53 GLU C O 1
ATOM 10626 N N . LYS C 1 54 ? 51.795 -8.143 22.045 1 55.98 54 LYS C N 1
ATOM 10627 C CA . LYS C 1 54 ? 50.34 -8.271 22.073 1 54.662 54 LYS C CA 1
ATOM 10628 C C . LYS C 1 54 ? 49.917 -9.725 21.828 1 56.213 54 LYS C C 1
ATOM 10629 O O . LYS C 1 54 ? 48.965 -9.964 21.094 1 58.884 54 LYS C O 1
ATOM 10648 N N . LYS C 1 55 ? 50.625 -10.695 22.428 1 58.62 55 LYS C N 1
ATOM 10649 C CA . LYS C 1 55 ? 50.296 -12.104 22.248 1 61.568 55 LYS C CA 1
ATOM 10650 C C . LYS C 1 55 ? 49.804 -12.846 23.493 1 56.695 55 LYS C C 1
ATOM 10651 O O . LYS C 1 55 ? 49.192 -13.884 23.365 1 52.62 55 LYS C O 1
ATOM 10670 N N . GLU C 1 56 ? 50.206 -12.407 24.686 1 61.617 56 GLU C N 1
ATOM 10671 C CA . GLU C 1 56 ? 49.931 -13.143 25.905 1 58.035 56 GLU C CA 1
ATOM 10672 C C . GLU C 1 56 ? 49.722 -12.15 27.035 1 52.28 56 GLU C C 1
ATOM 10673 O O . GLU C 1 56 ? 50.354 -11.101 27.106 1 64.963 56 GLU C O 1
ATOM 10685 N N . GLY C 1 57 ? 48.836 -12.516 27.948 1 58.576 57 GLY C N 1
ATOM 10686 C CA . GLY C 1 57 ? 48.487 -11.7 29.086 1 48.91 57 GLY C CA 1
ATOM 10687 C C . GLY C 1 57 ? 48.886 -12.419 30.351 1 52.471 57 GLY C C 1
ATOM 10688 O O . GLY C 1 57 ? 49.064 -13.64 30.318 1 51.572 57 GLY C O 1
ATOM 10692 N N . LEU C 1 58 ? 49.008 -11.648 31.444 1 54.846 58 LEU C N 1
ATOM 10693 C CA . LEU C 1 58 ? 49.521 -12.185 32.697 1 52.409 58 LEU C CA 1
ATOM 10694 C C . LEU C 1 58 ? 48.695 -11.624 33.834 1 55.646 58 LEU C C 1
ATOM 10695 O O . LEU C 1 58 ? 48.524 -10.386 33.937 1 51.069 58 LEU C O 1
ATOM 10711 N N . ILE C 1 59 ? 48.207 -12.548 34.669 1 49.673 59 ILE C N 1
ATOM 10712 C CA . ILE C 1 59 ? 47.637 -12.198 35.953 1 50.311 59 ILE C CA 1
ATOM 10713 C C . ILE C 1 59 ? 48.643 -12.547 37.038 1 59.168 59 ILE C C 1
ATOM 10714 O O . ILE C 1 59 ? 49.172 -13.631 37.037 1 55.779 59 ILE C O 1
ATOM 10730 N N . ILE C 1 60 ? 48.877 -11.63 37.967 1 60.539 60 ILE C N 1
ATOM 10731 C CA . ILE C 1 60 ? 49.695 -11.878 39.123 1 56.381 60 ILE C CA 1
ATOM 10732 C C . ILE C 1 60 ? 48.764 -11.755 40.32 1 55.27 60 ILE C C 1
ATOM 10733 O O . ILE C 1 60 ? 48.385 -10.649 40.669 1 55.25 60 ILE C O 1
ATOM 10749 N N . ALA C 1 61 ? 48.386 -12.877 40.942 1 63.865 61 ALA C N 1
ATOM 10750 C CA . ALA C 1 61 ? 47.341 -12.84 41.959 1 61.892 61 ALA C CA 1
ATOM 10751 C C . ALA C 1 61 ? 47.908 -13.142 43.34 1 66.971 61 ALA C C 1
ATOM 10752 O O . ALA C 1 61 ? 48.516 -14.171 43.51 1 58.423 61 ALA C O 1
ATOM 10759 N N . PHE C 1 62 ? 47.621 -12.278 44.318 1 68.785 62 PHE C N 1
ATOM 10760 C CA . PHE C 1 62 ? 48.085 -12.449 45.674 1 64.906 62 PHE C CA 1
ATOM 10761 C C . PHE C 1 62 ? 46.917 -12.732 46.59 1 66.381 62 PHE C C 1
ATOM 10762 O O . PHE C 1 62 ? 46.02 -11.917 46.679 1 82.021 62 PHE C O 1
ATOM 10779 N N . GLN C 1 63 ? 46.988 -13.826 47.334 1 66.291 63 GLN C N 1
ATOM 10780 C CA . GLN C 1 63 ? 45.909 -14.232 48.212 1 71.886 63 GLN C CA 1
ATOM 10781 C C . GLN C 1 63 ? 46.47 -14.545 49.591 1 69.64 63 GLN C C 1
ATOM 10782 O O . GLN C 1 63 ? 47.419 -15.314 49.703 1 75.632 63 GLN C O 1
ATOM 10796 N N . ALA C 1 64 ? 45.919 -13.927 50.641 1 77.999 64 ALA C N 1
ATOM 10797 C CA . ALA C 1 64 ? 46.515 -14.055 51.975 1 72.681 64 ALA C CA 1
ATOM 10798 C C . ALA C 1 64 ? 45.689 -13.3 53.012 1 72.263 64 ALA C C 1
ATOM 10799 O O . ALA C 1 64 ? 44.817 -12.503 52.681 1 81.126 64 ALA C O 1
ATOM 10806 N N . MET C 1 65 ? 46.01 -13.542 54.28 1 73.233 65 MET C N 1
ATOM 10807 C CA . MET C 1 65 ? 45.406 -12.862 55.413 1 78.991 65 MET C CA 1
ATOM 10808 C C . MET C 1 65 ? 45.839 -11.393 55.416 1 75.351 65 MET C C 1
ATOM 10809 O O . MET C 1 65 ? 46.812 -11.004 54.753 1 73.121 65 MET C O 1
ATOM 10823 N N . ASP C 1 66 ? 45.11 -10.574 56.17 1 71.272 66 ASP C N 1
ATOM 10824 C CA . ASP C 1 66 ? 45.49 -9.175 56.369 1 80.443 66 ASP C CA 1
ATOM 10825 C C . ASP C 1 66 ? 46.866 -9.066 57.032 1 83.821 66 ASP C C 1
ATOM 10826 O O . ASP C 1 66 ? 47.229 -9.841 57.913 1 85.125 66 ASP C O 1
ATOM 10835 N N . ALA C 1 67 ? 47.644 -8.124 56.498 1 79.234 67 ALA C N 1
ATOM 10836 C CA . ALA C 1 67 ? 48.999 -7.772 56.903 1 71.412 67 ALA C CA 1
ATOM 10837 C C . ALA C 1 67 ? 49.975 -8.914 56.696 1 72.844 67 ALA C C 1
ATOM 10838 O O . ALA C 1 67 ? 51.045 -8.925 57.292 1 88.577 67 ALA C O 1
ATOM 10845 N N . ALA C 1 68 ? 49.648 -9.832 55.79 1 74.48 68 ALA C N 1
ATOM 10846 C CA . ALA C 1 68 ? 50.617 -10.803 55.335 1 70.789 68 ALA C CA 1
ATOM 10847 C C . ALA C 1 68 ? 51.686 -10.079 54.547 1 72.936 68 ALA C C 1
ATOM 10848 O O . ALA C 1 68 ? 52.82 -10.493 54.619 1 84.856 68 ALA C O 1
ATOM 10855 N N . GLY C 1 69 ? 51.315 -9.054 53.759 1 81.496 69 GLY C N 1
ATOM 10856 C CA . GLY C 1 69 ? 52.264 -8.273 52.972 1 74.598 69 GLY C CA 1
ATOM 10857 C C . GLY C 1 69 ? 51.882 -8.088 51.502 1 69.679 69 GLY C C 1
ATOM 10858 O O . GLY C 1 69 ? 52.764 -7.784 50.709 1 66.098 69 GLY C O 1
ATOM 10862 N N . LYS C 1 70 ? 50.587 -8.187 51.144 1 71.463 70 LYS C N 1
ATOM 10863 C CA . LYS C 1 70 ? 50.14 -8.135 49.75 1 69.899 70 LYS C CA 1
ATOM 10864 C C . LYS C 1 70 ? 50.377 -6.75 49.125 1 71.484 70 LYS C C 1
ATOM 10865 O O . LYS C 1 70 ? 51.084 -6.641 48.132 1 67.583 70 LYS C O 1
ATOM 10884 N N . ASP C 1 71 ? 49.81 -5.68 49.702 1 64.181 71 ASP C N 1
ATOM 10885 C CA . ASP C 1 71 ? 50.014 -4.345 49.171 1 63.077 71 ASP C CA 1
ATOM 10886 C C . ASP C 1 71 ? 51.478 -3.911 49.204 1 72.326 71 ASP C C 1
ATOM 10887 O O . ASP C 1 71 ? 51.922 -3.242 48.294 1 68.71 71 ASP C O 1
ATOM 10896 N N . GLY C 1 72 ? 52.225 -4.182 50.281 1 74.281 72 GLY C N 1
ATOM 10897 C CA . GLY C 1 72 ? 53.6 -3.739 50.377 1 63.286 72 GLY C CA 1
ATOM 10898 C C . GLY C 1 72 ? 54.462 -4.471 49.35 1 68.768 72 GLY C C 1
ATOM 10899 O O . GLY C 1 72 ? 55.41 -3.926 48.777 1 61.493 72 GLY C O 1
ATOM 10903 N N . THR C 1 73 ? 54.144 -5.745 49.118 1 64.911 73 THR C N 1
ATOM 10904 C CA . THR C 1 73 ? 54.919 -6.507 48.157 1 67.353 73 THR C CA 1
ATOM 10905 C C . THR C 1 73 ? 54.575 -6.045 46.74 1 70.618 73 THR C C 1
ATOM 10906 O O . THR C 1 73 ? 55.485 -5.849 45.949 1 65.75 73 THR C O 1
ATOM 10916 N N . ILE C 1 74 ? 53.274 -5.918 46.401 1 71.66 74 ILE C N 1
ATOM 10917 C CA . ILE C 1 74 ? 52.855 -5.413 45.089 1 63.381 74 ILE C CA 1
ATOM 10918 C C . ILE C 1 74 ? 53.541 -4.071 44.815 1 68.215 74 ILE C C 1
ATOM 10919 O O . ILE C 1 74 ? 54.03 -3.809 43.718 1 61.451 74 ILE C O 1
ATOM 10935 N N . ARG C 1 75 ? 53.563 -3.209 45.832 1 62.974 75 ARG C N 1
ATOM 10936 C CA . ARG C 1 75 ? 54.134 -1.896 45.693 1 64.87 75 ARG C CA 1
ATOM 10937 C C . ARG C 1 75 ? 55.642 -1.965 45.494 1 71.835 75 ARG C C 1
ATOM 10938 O O . ARG C 1 75 ? 56.191 -1.338 44.579 1 74.222 75 ARG C O 1
ATOM 10959 N N . GLU C 1 76 ? 56.353 -2.684 46.339 1 73.211 76 GLU C N 1
ATOM 10960 C CA . GLU C 1 76 ? 57.802 -2.614 46.255 1 81.601 76 GLU C CA 1
ATOM 10961 C C . GLU C 1 76 ? 58.358 -3.373 45.043 1 67.357 76 GLU C C 1
ATOM 10962 O O . GLU C 1 76 ? 59.269 -2.879 44.401 1 79.733 76 GLU C O 1
ATOM 10974 N N . VAL C 1 77 ? 57.759 -4.479 44.618 1 70.482 77 VAL C N 1
ATOM 10975 C CA . VAL C 1 77 ? 58.302 -5.282 43.524 1 73.311 77 VAL C CA 1
ATOM 10976 C C . VAL C 1 77 ? 57.794 -4.772 42.179 1 71.686 77 VAL C C 1
ATOM 10977 O O . VAL C 1 77 ? 58.575 -4.64 41.253 1 75.566 77 VAL C O 1
ATOM 10990 N N . LEU C 1 78 ? 56.5 -4.465 42.056 1 62.428 78 LEU C N 1
ATOM 10991 C CA . LEU C 1 78 ? 55.946 -4.198 40.743 1 60.859 78 LEU C CA 1
ATOM 10992 C C . LEU C 1 78 ? 55.735 -2.707 40.466 1 62.621 78 LEU C C 1
ATOM 10993 O O . LEU C 1 78 ? 55.138 -2.36 39.441 1 60.507 78 LEU C O 1
ATOM 11009 N N . LYS C 1 79 ? 56.224 -1.803 41.327 1 68.322 79 LYS C N 1
ATOM 11010 C CA . LYS C 1 79 ? 56.271 -0.385 40.976 1 65.046 79 LYS C CA 1
ATOM 11011 C C . LYS C 1 79 ? 57.325 -0.146 39.894 1 69.619 79 LYS C C 1
ATOM 11012 O O . LYS C 1 79 ? 57.377 0.924 39.317 1 65.423 79 LYS C O 1
ATOM 11031 N N . ALA C 1 80 ? 58.142 -1.148 39.586 1 75.781 80 ALA C N 1
ATOM 11032 C CA . ALA C 1 80 ? 59.047 -1.128 38.437 1 82.504 80 ALA C CA 1
ATOM 11033 C C . ALA C 1 80 ? 58.312 -0.945 37.121 1 71.208 80 ALA C C 1
ATOM 11034 O O . ALA C 1 80 ? 58.878 -0.386 36.205 1 74.529 80 ALA C O 1
ATOM 11041 N N . LEU C 1 81 ? 57.113 -1.526 37.023 1 75.466 81 LEU C N 1
ATOM 11042 C CA . LEU C 1 81 ? 56.305 -1.547 35.822 1 58.515 81 LEU C CA 1
ATOM 11043 C C . LEU C 1 81 ? 55.98 -0.129 35.386 1 55.762 81 LEU C C 1
ATOM 11044 O O . LEU C 1 81 ? 55.771 0.766 36.197 1 53.038 81 LEU C O 1
ATOM 11060 N N . ALA C 1 82 ? 56.014 0.076 34.083 1 59.915 82 ALA C N 1
ATOM 11061 C CA . ALA C 1 82 ? 55.584 1.326 33.47 1 67.658 82 ALA C CA 1
ATOM 11062 C C . ALA C 1 82 ? 54.071 1.313 33.523 1 57.523 82 ALA C C 1
ATOM 11063 O O . ALA C 1 82 ? 53.553 0.238 33.603 1 58.19 82 ALA C O 1
ATOM 11070 N N . PRO C 1 83 ? 53.355 2.448 33.468 1 54.279 83 PRO C N 1
ATOM 11071 C CA . PRO C 1 83 ? 51.9 2.467 33.562 1 57.086 83 PRO C CA 1
ATOM 11072 C C . PRO C 1 83 ? 51.169 1.729 32.439 1 63.681 83 PRO C C 1
ATOM 11073 O O . PRO C 1 83 ? 50.08 1.167 32.664 1 55.122 83 PRO C O 1
ATOM 11084 N N . GLN C 1 84 ? 51.812 1.611 31.264 1 59.596 84 GLN C N 1
ATOM 11085 C CA . GLN C 1 84 ? 51.101 1.109 30.103 1 56.134 84 GLN C CA 1
ATOM 11086 C C . GLN C 1 84 ? 50.825 -0.368 30.265 1 57.328 84 GLN C C 1
ATOM 11087 O O . GLN C 1 84 ? 51.699 -1.168 30.541 1 63.04 84 GLN C O 1
ATOM 11101 N N . GLY C 1 85 ? 49.594 -0.742 29.982 1 52.069 85 GLY C N 1
ATOM 11102 C CA . GLY C 1 85 ? 49.244 -2.139 30.069 1 66.279 85 GLY C CA 1
ATOM 11103 C C . GLY C 1 85 ? 49.091 -2.697 31.494 1 61.481 85 GLY C C 1
ATOM 11104 O O . GLY C 1 85 ? 49.161 -3.901 31.648 1 63.888 85 GLY C O 1
ATOM 11108 N N . VAL C 1 86 ? 48.85 -1.877 32.516 1 54.608 86 VAL C N 1
ATOM 11109 C CA . VAL C 1 86 ? 48.887 -2.388 33.876 1 61.197 86 VAL C CA 1
ATOM 11110 C C . VAL C 1 86 ? 47.629 -1.937 34.571 1 56.596 86 VAL C C 1
ATOM 11111 O O . VAL C 1 86 ? 47.31 -0.78 34.466 1 53.139 86 VAL C O 1
ATOM 11124 N N . HIS C 1 87 ? 46.976 -2.857 35.285 1 55.876 87 HIS C N 1
ATOM 11125 C CA . HIS C 1 87 ? 45.815 -2.587 36.105 1 58.323 87 HIS C CA 1
ATOM 11126 C C . HIS C 1 87 ? 46.077 -3.343 37.39 1 60.693 87 HIS C C 1
ATOM 11127 O O . HIS C 1 87 ? 46.593 -4.461 37.338 1 59.939 87 HIS C O 1
ATOM 11140 N N . GLU C 1 88 ? 45.677 -2.739 38.515 1 63.309 88 GLU C N 1
ATOM 11141 C CA . GLU C 1 88 ? 45.65 -3.421 39.802 1 66.269 88 GLU C CA 1
ATOM 11142 C C . GLU C 1 88 ? 44.185 -3.504 40.188 1 60.845 88 GLU C C 1
ATOM 11143 O O . GLU C 1 88 ? 43.439 -2.559 40.038 1 62.053 88 GLU C O 1
ATOM 11155 N N . LYS C 1 89 ? 43.749 -4.671 40.629 1 65.154 89 LYS C N 1
ATOM 11156 C CA . LYS C 1 89 ? 42.347 -4.87 40.958 1 69.839 89 LYS C CA 1
ATOM 11157 C C . LYS C 1 89 ? 42.223 -5.512 42.325 1 61.507 89 LYS C C 1
ATOM 11158 O O . LYS C 1 89 ? 42.489 -6.712 42.427 1 65.946 89 LYS C O 1
ATOM 11177 N N . PRO C 1 90 ? 41.833 -4.743 43.383 1 70.974 90 PRO C N 1
ATOM 11178 C CA . PRO C 1 90 ? 41.513 -5.333 44.685 1 66.902 90 PRO C CA 1
ATOM 11179 C C . PRO C 1 90 ? 40.083 -5.882 44.696 1 67.456 90 PRO C C 1
ATOM 11180 O O . PRO C 1 90 ? 39.191 -5.145 44.348 1 74.333 90 PRO C O 1
ATOM 11191 N N . PHE C 1 91 ? 39.899 -7.174 44.978 1 72.882 91 PHE C N 1
ATOM 11192 C CA . PHE C 1 91 ? 38.617 -7.806 45.261 1 66.914 91 PHE C CA 1
ATOM 11193 C C . PHE C 1 91 ? 38.262 -7.61 46.743 1 67.919 91 PHE C C 1
ATOM 11194 O O . PHE C 1 91 ? 38.66 -8.35 47.628 1 76.228 91 PHE C O 1
ATOM 11211 N N . LYS C 1 92 ? 37.464 -6.574 46.997 1 84.503 92 LYS C N 1
ATOM 11212 C CA . LYS C 1 92 ? 36.846 -6.325 48.295 1 91.779 92 LYS C CA 1
ATOM 11213 C C . LYS C 1 92 ? 35.558 -7.124 48.445 1 80.913 92 LYS C C 1
ATOM 11214 O O . LYS C 1 92 ? 35.168 -7.904 47.583 1 92.698 92 LYS C O 1
ATOM 11233 N N . SER C 1 93 ? 34.852 -6.899 49.539 1 82.239 93 SER C N 1
ATOM 11234 C CA . SER C 1 93 ? 33.533 -7.49 49.68 1 85.121 93 SER C CA 1
ATOM 11235 C C . SER C 1 93 ? 32.67 -7.133 48.471 1 85.687 93 SER C C 1
ATOM 11236 O O . SER C 1 93 ? 32.607 -5.981 48.026 1 87.237 93 SER C O 1
ATOM 11243 N N . PRO C 1 94 ? 32 -8.149 47.892 1 81.97 94 PRO C N 1
ATOM 11244 C CA . PRO C 1 94 ? 31.17 -7.925 46.72 1 69.137 94 PRO C CA 1
ATOM 11245 C C . PRO C 1 94 ? 30.039 -6.933 46.963 1 71.305 94 PRO C C 1
ATOM 11246 O O . PRO C 1 94 ? 29.286 -7.106 47.918 1 77.436 94 PRO C O 1
ATOM 11257 N N . SER C 1 95 ? 29.846 -5.986 46.02 1 67.573 95 SER C N 1
ATOM 11258 C CA . SER C 1 95 ? 28.645 -5.164 45.92 1 68.964 95 SER C CA 1
ATOM 11259 C C . SER C 1 95 ? 27.371 -5.98 45.667 1 71.353 95 SER C C 1
ATOM 11260 O O . SER C 1 95 ? 27.401 -7.166 45.337 1 65.602 95 SER C O 1
ATOM 11267 N N . SER C 1 96 ? 26.217 -5.331 45.836 1 67.34 96 SER C N 1
ATOM 11268 C CA . SER C 1 96 ? 24.932 -5.939 45.506 1 71.062 96 SER C CA 1
ATOM 11269 C C . SER C 1 96 ? 24.893 -6.505 44.072 1 70.219 96 SER C C 1
ATOM 11270 O O . SER C 1 96 ? 24.5 -7.658 43.862 1 66.269 96 SER C O 1
ATOM 11277 N N . THR C 1 97 ? 25.351 -5.691 43.107 1 66.125 97 THR C N 1
ATOM 11278 C CA . THR C 1 97 ? 25.429 -6.096 41.706 1 68.407 97 THR C CA 1
ATOM 11279 C C . THR C 1 97 ? 26.354 -7.289 41.465 1 62.062 97 THR C C 1
ATOM 11280 O O . THR C 1 97 ? 26.007 -8.154 40.674 1 59.451 97 THR C O 1
ATOM 11290 N N . GLU C 1 98 ? 27.516 -7.317 42.106 1 60.245 98 GLU C N 1
ATOM 11291 C CA . GLU C 1 98 ? 28.45 -8.425 41.987 1 62.153 98 GLU C CA 1
ATOM 11292 C C . GLU C 1 98 ? 27.887 -9.702 42.607 1 59.355 98 GLU C C 1
ATOM 11293 O O . GLU C 1 98 ? 28.076 -10.774 42.047 1 64.393 98 GLU C O 1
ATOM 11305 N N . LEU C 1 99 ? 27.154 -9.616 43.713 1 62.577 99 LEU C N 1
ATOM 11306 C CA . LEU C 1 99 ? 26.515 -10.784 44.304 1 68.866 99 LEU C CA 1
ATOM 11307 C C . LEU C 1 99 ? 25.331 -11.251 43.433 1 65.183 99 LEU C C 1
ATOM 11308 O O . LEU C 1 99 ? 24.937 -12.409 43.46 1 66.838 99 LEU C O 1
ATOM 11324 N N . ALA C 1 100 ? 24.716 -10.36 42.682 1 57.256 100 ALA C N 1
ATOM 11325 C CA . ALA C 1 100 ? 23.576 -10.757 41.871 1 64.744 100 ALA C CA 1
ATOM 11326 C C . ALA C 1 100 ? 24.039 -11.522 40.636 1 56.622 100 ALA C C 1
ATOM 11327 O O . ALA C 1 100 ? 23.262 -12.295 40.1 1 58.863 100 ALA C O 1
ATOM 11334 N N . HIS C 1 101 ? 25.284 -11.302 40.234 1 53.753 101 HIS C N 1
ATOM 11335 C CA . HIS C 1 101 ? 25.919 -12.083 39.201 1 58.555 101 HIS C CA 1
ATOM 11336 C C . HIS C 1 101 ? 26.583 -13.288 39.831 1 58.855 101 HIS C C 1
ATOM 11337 O O . HIS C 1 101 ? 26.503 -13.49 41.027 1 67.391 101 HIS C O 1
ATOM 11350 N N . ASP C 1 102 ? 27.174 -14.125 38.984 1 53.431 102 ASP C N 1
ATOM 11351 C CA . ASP C 1 102 ? 27.818 -15.34 39.446 1 54.796 102 ASP C CA 1
ATOM 11352 C C . ASP C 1 102 ? 29.212 -14.906 39.888 1 55.244 102 ASP C C 1
ATOM 11353 O O . ASP C 1 102 ? 29.708 -13.936 39.335 1 62.772 102 ASP C O 1
ATOM 11362 N N . TYR C 1 103 ? 29.893 -15.657 40.756 1 62.145 103 TYR C N 1
ATOM 11363 C CA . TYR C 1 103 ? 31.075 -15.195 41.479 1 56.077 103 TYR C CA 1
ATOM 11364 C C . TYR C 1 103 ? 32.264 -14.957 40.553 1 53.446 103 TYR C C 1
ATOM 11365 O O . TYR C 1 103 ? 32.96 -14.02 40.77 1 59.097 103 TYR C O 1
ATOM 11382 N N . LEU C 1 104 ? 32.468 -15.708 39.472 1 64.101 104 LEU C N 1
ATOM 11383 C CA . LEU C 1 104 ? 33.548 -15.409 38.543 1 60.971 104 LEU C CA 1
ATOM 11384 C C . LEU C 1 104 ? 33.251 -14.255 37.59 1 61.325 104 LEU C C 1
ATOM 11385 O O . LEU C 1 104 ? 34.13 -13.905 36.821 1 56.214 104 LEU C O 1
ATOM 11401 N N . TRP C 1 105 ? 32.043 -13.667 37.599 1 59.828 105 TRP C N 1
ATOM 11402 C CA . TRP C 1 105 ? 31.736 -12.579 36.669 1 53.484 105 TRP C CA 1
ATOM 11403 C C . TRP C 1 105 ? 32.667 -11.391 36.915 1 56.937 105 TRP C C 1
ATOM 11404 O O . TRP C 1 105 ? 33.251 -10.869 35.965 1 57.984 105 TRP C O 1
ATOM 11425 N N . ARG C 1 106 ? 32.837 -10.947 38.161 1 61.978 106 ARG C N 1
ATOM 11426 C CA . ARG C 1 106 ? 33.707 -9.792 38.387 1 60.342 106 ARG C CA 1
ATOM 11427 C C . ARG C 1 106 ? 35.168 -10.154 38.147 1 54.753 106 ARG C C 1
ATOM 11428 O O . ARG C 1 106 ? 35.934 -9.292 37.771 1 57.349 106 ARG C O 1
ATOM 11449 N N . VAL C 1 107 ? 35.552 -11.419 38.282 1 51.667 107 VAL C N 1
ATOM 11450 C CA . VAL C 1 107 ? 36.927 -11.747 38.03 1 47.388 107 VAL C CA 1
ATOM 11451 C C . VAL C 1 107 ? 37.279 -11.756 36.555 1 57.622 107 VAL C C 1
ATOM 11452 O O . VAL C 1 107 ? 38.333 -11.224 36.124 1 52.639 107 VAL C O 1
ATOM 11465 N N . HIS C 1 108 ? 36.456 -12.444 35.796 1 53.869 108 HIS C N 1
ATOM 11466 C CA . HIS C 1 108 ? 36.657 -12.572 34.36 1 48.934 108 HIS C CA 1
ATOM 11467 C C . HIS C 1 108 ? 36.653 -11.188 33.732 1 47.315 108 HIS C C 1
ATOM 11468 O O . HIS C 1 108 ? 37.468 -10.938 32.892 1 51.407 108 HIS C O 1
ATOM 11481 N N . ASN C 1 109 ? 35.789 -10.272 34.167 1 47.9 109 ASN C N 1
ATOM 11482 C CA . ASN C 1 109 ? 35.777 -8.931 33.637 1 46.879 109 ASN C CA 1
ATOM 11483 C C . ASN C 1 109 ? 37.164 -8.319 33.767 1 49.867 109 ASN C C 1
ATOM 11484 O O . ASN C 1 109 ? 37.549 -7.591 32.888 1 46.365 109 ASN C O 1
ATOM 11495 N N . ALA C 1 110 ? 37.952 -8.618 34.804 1 51.407 110 ALA C N 1
ATOM 11496 C CA . ALA C 1 110 ? 39.205 -7.903 35.008 1 57.295 110 ALA C CA 1
ATOM 11497 C C . ALA C 1 110 ? 40.43 -8.616 34.408 1 53.99 110 ALA C C 1
ATOM 11498 O O . ALA C 1 110 ? 41.56 -8.218 34.648 1 49.718 110 ALA C O 1
ATOM 11505 N N . VAL C 1 111 ? 40.207 -9.717 33.687 1 54.223 111 VAL C N 1
ATOM 11506 C CA . VAL C 1 111 ? 41.28 -10.439 33.041 1 46.958 111 VAL C CA 1
ATOM 11507 C C . VAL C 1 111 ? 41.906 -9.497 32.028 1 54.991 111 VAL C C 1
ATOM 11508 O O . VAL C 1 111 ? 41.241 -8.702 31.39 1 53.618 111 VAL C O 1
ATOM 11521 N N . PRO C 1 112 ? 43.229 -9.515 31.897 1 60.421 112 PRO C N 1
ATOM 11522 C CA . PRO C 1 112 ? 43.914 -8.576 31.035 1 52.028 112 PRO C CA 1
ATOM 11523 C C . PRO C 1 112 ? 43.861 -8.956 29.562 1 48.454 112 PRO C C 1
ATOM 11524 O O . PRO C 1 112 ? 43.727 -10.141 29.243 1 53.483 112 PRO C O 1
ATOM 11535 N N . GLU C 1 113 ? 44.097 -7.935 28.722 1 47.522 113 GLU C N 1
ATOM 11536 C CA . GLU C 1 113 ? 44.307 -8.103 27.296 1 58.692 113 GLU C CA 1
ATOM 11537 C C . GLU C 1 113 ? 45.616 -8.794 27.017 1 53.702 113 GLU C C 1
ATOM 11538 O O . GLU C 1 113 ? 46.505 -8.749 27.849 1 57.847 113 GLU C O 1
ATOM 11550 N N . LYS C 1 114 ? 45.725 -9.438 25.863 1 56.992 114 LYS C N 1
ATOM 11551 C CA . LYS C 1 114 ? 47.034 -9.923 25.458 1 59.328 114 LYS C CA 1
ATOM 11552 C C . LYS C 1 114 ? 48.002 -8.728 25.402 1 54.851 114 LYS C C 1
ATOM 11553 O O . LYS C 1 114 ? 47.67 -7.638 24.98 1 51.574 114 LYS C O 1
ATOM 11572 N N . GLY C 1 115 ? 49.183 -8.93 25.968 1 56.872 115 GLY C N 1
ATOM 11573 C CA . GLY C 1 115 ? 50.19 -7.904 26.055 1 52.85 115 GLY C CA 1
ATOM 11574 C C . GLY C 1 115 ? 50.168 -7.172 27.383 1 51.92 115 GLY C C 1
ATOM 11575 O O . GLY C 1 115 ? 51.016 -6.324 27.629 1 56.892 115 GLY C O 1
ATOM 11579 N N . GLU C 1 116 ? 49.219 -7.488 28.244 1 57.195 116 GLU C N 1
ATOM 11580 C CA . GLU C 1 116 ? 49.022 -6.673 29.429 1 54.979 116 GLU C CA 1
ATOM 11581 C C . GLU C 1 116 ? 49.091 -7.526 30.684 1 52.728 116 GLU C C 1
ATOM 11582 O O . GLU C 1 116 ? 49.097 -8.767 30.646 1 54.653 116 GLU C O 1
ATOM 11594 N N . ILE C 1 117 ? 49.263 -6.807 31.796 1 52.537 117 ILE C N 1
ATOM 11595 C CA . ILE C 1 117 ? 49.398 -7.396 33.094 1 48.463 117 ILE C CA 1
ATOM 11596 C C . ILE C 1 117 ? 48.342 -6.805 34.004 1 48.978 117 ILE C C 1
ATOM 11597 O O . ILE C 1 117 ? 48.213 -5.591 34.132 1 56.192 117 ILE C O 1
ATOM 11613 N N . THR C 1 118 ? 47.665 -7.698 34.7 1 52.916 118 THR C N 1
ATOM 11614 C CA . THR C 1 118 ? 46.712 -7.298 35.717 1 59.492 118 THR C CA 1
ATOM 11615 C C . THR C 1 118 ? 47.138 -7.927 37.035 1 53.192 118 THR C C 1
ATOM 11616 O O . THR C 1 118 ? 47.408 -9.12 37.082 1 60.826 118 THR C O 1
ATOM 11626 N N . ILE C 1 119 ? 47.167 -7.108 38.092 1 48.344 119 ILE C N 1
ATOM 11627 C CA . ILE C 1 119 ? 47.522 -7.579 39.407 1 49.052 119 ILE C CA 1
ATOM 11628 C C . ILE C 1 119 ? 46.252 -7.73 40.225 1 50.639 119 ILE C C 1
ATOM 11629 O O . ILE C 1 119 ? 45.497 -6.789 40.336 1 54.694 119 ILE C O 1
ATOM 11645 N N . PHE C 1 120 ? 46.07 -8.878 40.862 1 60.454 120 PHE C N 1
ATOM 11646 C CA . PHE C 1 120 ? 44.889 -9.139 41.674 1 56.971 120 PHE C CA 1
ATOM 11647 C C . PHE C 1 120 ? 45.27 -9.161 43.139 1 57.978 120 PHE C C 1
ATOM 11648 O O . PHE C 1 120 ? 46.066 -10.011 43.56 1 56.329 120 PHE C O 1
ATOM 11665 N N . ASN C 1 121 ? 44.673 -8.23 43.894 1 59.076 121 ASN C N 1
ATOM 11666 C CA . ASN C 1 121 ? 44.808 -8.235 45.339 1 63.879 121 ASN C CA 1
ATOM 11667 C C . ASN C 1 121 ? 43.596 -8.938 45.95 1 61.42 121 ASN C C 1
ATOM 11668 O O . ASN C 1 121 ? 42.503 -8.386 46.017 1 56.682 121 ASN C O 1
ATOM 11679 N N . ARG C 1 122 ? 43.823 -10.172 46.396 1 66.852 122 ARG C N 1
ATOM 11680 C CA . ARG C 1 122 ? 42.784 -11.177 46.554 1 64.623 122 ARG C CA 1
ATOM 11681 C C . ARG C 1 122 ? 42.237 -11.529 45.169 1 70.567 122 ARG C C 1
ATOM 11682 O O . ARG C 1 122 ? 42.589 -10.905 44.154 1 67.665 122 ARG C O 1
ATOM 11703 N N . SER C 1 123 ? 41.309 -12.493 45.1 1 69.101 123 SER C N 1
ATOM 11704 C CA . SER C 1 123 ? 41.015 -13.122 43.82 1 69.647 123 SER C CA 1
ATOM 11705 C C . SER C 1 123 ? 39.712 -13.892 43.89 1 66.219 123 SER C C 1
ATOM 11706 O O . SER C 1 123 ? 39.029 -13.832 44.874 1 64.774 123 SER C O 1
ATOM 11713 N N . HIS C 1 124 ? 39.441 -14.657 42.853 1 58.685 124 HIS C N 1
ATOM 11714 C CA . HIS C 1 124 ? 38.343 -15.571 42.807 1 58.262 124 HIS C CA 1
ATOM 11715 C C . HIS C 1 124 ? 38.442 -16.614 43.913 1 65.544 124 HIS C C 1
ATOM 11716 O O . HIS C 1 124 ? 37.435 -17.258 44.209 1 61.302 124 HIS C O 1
ATOM 11729 N N . TYR C 1 125 ? 39.618 -16.786 44.529 1 72.464 125 TYR C N 1
ATOM 11730 C CA . TYR C 1 125 ? 39.782 -17.768 45.606 1 66.632 125 TYR C CA 1
ATOM 11731 C C . TYR C 1 125 ? 39.024 -17.281 46.846 1 71.258 125 TYR C C 1
ATOM 11732 O O . TYR C 1 125 ? 38.68 -18.094 47.661 1 75.424 125 TYR C O 1
ATOM 11749 N N . GLU C 1 126 ? 38.617 -16.002 46.938 1 67.903 126 GLU C N 1
ATOM 11750 C CA . GLU C 1 126 ? 37.758 -15.564 48.023 1 68.152 126 GLU C CA 1
ATOM 11751 C C . GLU C 1 126 ? 36.574 -16.481 48.286 1 70.992 126 GLU C C 1
ATOM 11752 O O . GLU C 1 126 ? 36.173 -16.625 49.442 1 73.938 126 GLU C O 1
ATOM 11764 N N . ASP C 1 127 ? 36.037 -17.111 47.234 1 63.564 127 ASP C N 1
ATOM 11765 C CA . ASP C 1 127 ? 34.803 -17.86 47.333 1 68.765 127 ASP C CA 1
ATOM 11766 C C . ASP C 1 127 ? 35.016 -19.307 47.82 1 74.054 127 ASP C C 1
ATOM 11767 O O . ASP C 1 127 ? 34.041 -20.053 47.991 1 66.198 127 ASP C O 1
ATOM 11776 N N . VAL C 1 128 ? 36.262 -19.717 48.065 1 68.795 128 VAL C N 1
ATOM 11777 C CA . VAL C 1 128 ? 36.573 -20.971 48.752 1 67.323 128 VAL C CA 1
ATOM 11778 C C . VAL C 1 128 ? 37.483 -20.75 49.968 1 68.889 128 VAL C C 1
ATOM 11779 O O . VAL C 1 128 ? 38.025 -21.721 50.52 1 68.408 128 VAL C O 1
ATOM 11792 N N . LEU C 1 129 ? 37.613 -19.475 50.376 1 64.397 129 LEU C N 1
ATOM 11793 C CA . LEU C 1 129 ? 38.269 -19.075 51.605 1 68.82 129 LEU C CA 1
ATOM 11794 C C . LEU C 1 129 ? 37.201 -18.499 52.531 1 70.214 129 LEU C C 1
ATOM 11795 O O . LEU C 1 129 ? 36.52 -19.286 53.195 1 70.286 129 LEU C O 1
ATOM 11811 N N . ILE C 1 130 ? 37.048 -17.166 52.625 1 64.515 130 ILE C N 1
ATOM 11812 C CA . ILE C 1 130 ? 35.97 -16.626 53.454 1 70.639 130 ILE C CA 1
ATOM 11813 C C . ILE C 1 130 ? 34.649 -17.277 53.056 1 72.047 130 ILE C C 1
ATOM 11814 O O . ILE C 1 130 ? 33.853 -17.614 53.91 1 89.143 130 ILE C O 1
ATOM 11830 N N . GLY C 1 131 ? 34.427 -17.574 51.779 1 72.464 131 GLY C N 1
ATOM 11831 C CA . GLY C 1 131 ? 33.181 -18.211 51.374 1 73.515 131 GLY C CA 1
ATOM 11832 C C . GLY C 1 131 ? 32.967 -19.59 51.987 1 71.253 131 GLY C C 1
ATOM 11833 O O . GLY C 1 131 ? 31.834 -19.956 52.26 1 88.756 131 GLY C O 1
ATOM 11837 N N . LYS C 1 132 ? 34.018 -20.39 52.151 1 74.144 132 LYS C N 1
ATOM 11838 C CA . LYS C 1 132 ? 33.871 -21.707 52.785 1 77.938 132 LYS C CA 1
ATOM 11839 C C . LYS C 1 132 ? 33.806 -21.61 54.311 1 70.379 132 LYS C C 1
ATOM 11840 O O . LYS C 1 132 ? 32.929 -22.197 54.934 1 69.84 132 LYS C O 1
ATOM 11859 N N . VAL C 1 133 ? 34.708 -20.811 54.891 1 71.425 133 VAL C N 1
ATOM 11860 C CA . VAL C 1 133 ? 34.82 -20.646 56.332 1 81.114 133 VAL C CA 1
ATOM 11861 C C . VAL C 1 133 ? 33.541 -20.125 56.969 1 73.768 133 VAL C C 1
ATOM 11862 O O . VAL C 1 133 ? 33.144 -20.641 58.016 1 82.624 133 VAL C O 1
ATOM 11875 N N . LYS C 1 134 ? 32.977 -19.063 56.385 1 74.866 134 LYS C N 1
ATOM 11876 C CA . LYS C 1 134 ? 31.728 -18.479 56.851 1 83.687 134 LYS C CA 1
ATOM 11877 C C . LYS C 1 134 ? 30.476 -19.025 56.148 1 80.145 134 LYS C C 1
ATOM 11878 O O . LYS C 1 134 ? 29.369 -18.632 56.518 1 73.7 134 LYS C O 1
ATOM 11897 N N . GLU C 1 135 ? 30.651 -19.96 55.207 1 78.127 135 GLU C N 1
ATOM 11898 C CA . GLU C 1 135 ? 29.543 -20.631 54.564 1 88.932 135 GLU C CA 1
ATOM 11899 C C . GLU C 1 135 ? 28.568 -19.596 53.99 1 81.187 135 GLU C C 1
ATOM 11900 O O . GLU C 1 135 ? 27.359 -19.691 54.223 1 82.438 135 GLU C O 1
ATOM 11912 N N . LEU C 1 136 ? 29.082 -18.602 53.266 1 80.57 136 LEU C N 1
ATOM 11913 C CA . LEU C 1 136 ? 28.258 -17.476 52.834 1 85.225 136 LEU C CA 1
ATOM 11914 C C . LEU C 1 136 ? 27.176 -17.915 51.845 1 82.3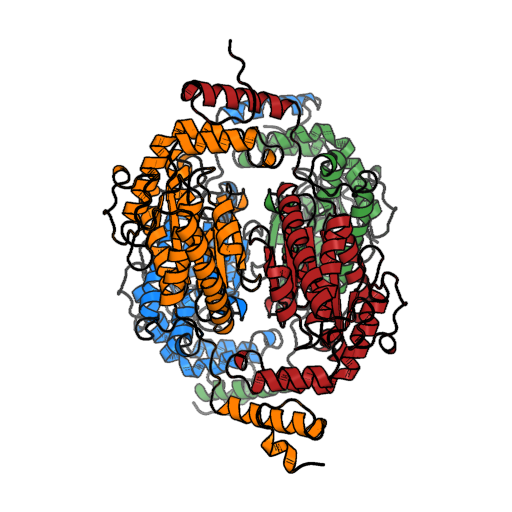5 136 LEU C C 1
ATOM 11915 O O . LEU C 1 136 ? 26.089 -17.335 51.853 1 85.363 136 LEU C O 1
ATOM 11931 N N . TYR C 1 137 ? 27.457 -18.99 51.103 1 78.078 137 TYR C N 1
ATOM 11932 C CA . TYR C 1 137 ? 26.546 -19.556 50.121 1 80.24 137 TYR C CA 1
ATOM 11933 C C . TYR C 1 137 ? 25.196 -19.95 50.728 1 82.686 137 TYR C C 1
ATOM 11934 O O . TYR C 1 137 ? 24.21 -19.982 50.009 1 83.634 137 TYR C O 1
ATOM 11951 N N . LYS C 1 138 ? 25.138 -20.246 52.021 1 84.424 138 LYS C N 1
ATOM 11952 C CA . LYS C 1 138 ? 23.882 -20.629 52.658 1 93.18 138 LYS C CA 1
ATOM 11953 C C . LYS C 1 138 ? 22.929 -19.444 52.866 1 89.585 138 LYS C C 1
ATOM 11954 O O . LYS C 1 138 ? 21.76 -19.696 53.077 1 92.705 138 LYS C O 1
ATOM 11973 N N . PHE C 1 139 ? 23.41 -18.189 52.826 1 87.459 139 PHE C N 1
ATOM 11974 C CA . PHE C 1 139 ? 22.615 -16.994 53.104 1 92.373 139 PHE C CA 1
ATOM 11975 C C . PHE C 1 139 ? 22.343 -16.235 51.805 1 85.375 139 PHE C C 1
ATOM 11976 O O . PHE C 1 139 ? 21.46 -15.405 51.732 1 88.804 139 PHE C O 1
ATOM 11993 N N . GLN C 1 140 ? 23.118 -16.519 50.772 1 80.621 140 GLN C N 1
ATOM 11994 C CA . GLN C 1 140 ? 22.962 -15.854 49.498 1 82.87 140 GLN C CA 1
ATOM 11995 C C . GLN C 1 140 ? 21.813 -16.421 48.671 1 83.045 140 GLN C C 1
ATOM 11996 O O . GLN C 1 140 ? 21.445 -17.571 48.84 1 83.763 140 GLN C O 1
ATOM 12010 N N . ASN C 1 141 ? 21.283 -15.592 47.77 1 75.835 141 ASN C N 1
ATOM 12011 C CA . ASN C 1 141 ? 20.233 -16.052 46.896 1 74.207 141 ASN C CA 1
ATOM 12012 C C . ASN C 1 141 ? 20.807 -17.025 45.874 1 72.286 141 ASN C C 1
ATOM 12013 O O . ASN C 1 141 ? 21.861 -16.755 45.279 1 85.145 141 ASN C O 1
ATOM 12024 N N . LYS C 1 142 ? 20.064 -18.115 45.646 1 65.559 142 LYS C N 1
ATOM 12025 C CA . LYS C 1 142 ? 20.44 -19.139 44.689 1 72.866 142 LYS C CA 1
ATOM 12026 C C . LYS C 1 142 ? 19.229 -20.01 44.38 1 72.451 142 LYS C C 1
ATOM 12027 O O . LYS C 1 142 ? 18.233 -19.959 45.086 1 73.392 142 LYS C O 1
ATOM 12046 N N . ALA C 1 143 ? 19.308 -20.79 43.3 1 67.25 143 ALA C N 1
ATOM 12047 C CA . ALA C 1 143 ? 18.157 -21.56 42.875 1 63.67 143 ALA C CA 1
ATOM 12048 C C . ALA C 1 143 ? 17.982 -22.723 43.824 1 65.078 143 ALA C C 1
ATOM 12049 O O . ALA C 1 143 ? 18.961 -23.202 44.376 1 65.737 143 ALA C O 1
ATOM 12056 N N . ASP C 1 144 ? 16.74 -23.163 43.994 1 64.524 144 ASP C N 1
ATOM 12057 C CA . ASP C 1 144 ? 16.425 -24.153 45.019 1 70.898 144 ASP C CA 1
ATOM 12058 C C . ASP C 1 144 ? 17.111 -25.475 44.676 1 72.29 144 ASP C C 1
ATOM 12059 O O . ASP C 1 144 ? 17.431 -26.242 45.572 1 80.621 144 ASP C O 1
ATOM 12068 N N . ARG C 1 145 ? 17.367 -25.734 43.383 1 74.579 145 ARG C N 1
ATOM 12069 C CA . ARG C 1 145 ? 18.004 -26.97 42.95 1 73.293 145 ARG C CA 1
ATOM 12070 C C . ARG C 1 145 ? 19.514 -26.984 43.236 1 71.192 145 ARG C C 1
ATOM 12071 O O . ARG C 1 145 ? 20.122 -28.009 43.048 1 68.249 145 ARG C O 1
ATOM 12092 N N . ILE C 1 146 ? 20.127 -25.876 43.668 1 72.345 146 ILE C N 1
ATOM 12093 C CA . ILE C 1 146 ? 21.545 -25.875 44.02 1 72.077 146 ILE C CA 1
ATOM 12094 C C . ILE C 1 146 ? 21.713 -26.598 45.343 1 73.641 146 ILE C C 1
ATOM 12095 O O . ILE C 1 146 ? 21.213 -26.138 46.346 1 68.969 146 ILE C O 1
ATOM 12111 N N . ASP C 1 147 ? 22.452 -27.704 45.327 1 75.334 147 ASP C N 1
ATOM 12112 C CA . ASP C 1 147 ? 22.656 -28.547 46.501 1 73.339 147 ASP C CA 1
ATOM 12113 C C . ASP C 1 147 ? 23.802 -27.946 47.329 1 75.002 147 ASP C C 1
ATOM 12114 O O . ASP C 1 147 ? 24.936 -27.79 46.834 1 70.468 147 ASP C O 1
ATOM 12123 N N . GLU C 1 148 ? 23.516 -27.62 48.598 1 73.964 148 GLU C N 1
ATOM 12124 C CA . GLU C 1 148 ? 24.47 -26.866 49.411 1 73.159 148 GLU C CA 1
ATOM 12125 C C . GLU C 1 148 ? 25.739 -27.657 49.755 1 77.979 148 GLU C C 1
ATOM 12126 O O . GLU C 1 148 ? 26.826 -27.099 49.843 1 81.1 148 GLU C O 1
ATOM 12138 N N . ASN C 1 149 ? 25.596 -28.969 49.917 1 80.091 149 ASN C N 1
ATOM 12139 C CA . ASN C 1 149 ? 26.7 -29.847 50.216 1 87.576 149 ASN C CA 1
ATOM 12140 C C . ASN C 1 149 ? 27.746 -29.939 49.11 1 83.01 149 ASN C C 1
ATOM 12141 O O . ASN C 1 149 ? 28.799 -30.524 49.364 1 85.15 149 ASN C O 1
ATOM 12152 N N . THR C 1 150 ? 27.441 -29.51 47.869 1 77.872 150 THR C N 1
ATOM 12153 C CA . THR C 1 150 ? 28.407 -29.656 46.777 1 73.679 150 THR C CA 1
ATOM 12154 C C . THR C 1 150 ? 28.824 -28.288 46.272 1 72.56 150 THR C C 1
ATOM 12155 O O . THR C 1 150 ? 29.552 -28.22 45.288 1 78.345 150 THR C O 1
ATOM 12165 N N . VAL C 1 151 ? 28.397 -27.199 46.93 1 71.752 151 VAL C N 1
ATOM 12166 C CA . VAL C 1 151 ? 28.739 -25.883 46.402 1 62.471 151 VAL C CA 1
ATOM 12167 C C . VAL C 1 151 ? 30.251 -25.69 46.371 1 74.153 151 VAL C C 1
ATOM 12168 O O . VAL C 1 151 ? 30.782 -25.218 45.362 1 87.756 151 VAL C O 1
ATOM 12181 N N . VAL C 1 152 ? 30.966 -26.083 47.438 1 74.043 152 VAL C N 1
ATOM 12182 C CA . VAL C 1 152 ? 32.388 -25.845 47.501 1 71.025 152 VAL C CA 1
ATOM 12183 C C . VAL C 1 152 ? 33.157 -26.758 46.536 1 73.951 152 VAL C C 1
ATOM 12184 O O . VAL C 1 152 ? 34.063 -26.283 45.817 1 74.881 152 VAL C O 1
ATOM 12197 N N . ASP C 1 153 ? 32.808 -28.035 46.469 1 71.724 153 ASP C N 1
ATOM 12198 C CA . ASP C 1 153 ? 33.496 -28.951 45.568 1 77.249 153 ASP C CA 1
ATOM 12199 C C . ASP C 1 153 ? 33.366 -28.475 44.123 1 75.589 153 ASP C C 1
ATOM 12200 O O . ASP C 1 153 ? 34.312 -28.573 43.338 1 70.868 153 ASP C O 1
ATOM 12209 N N . ASN C 1 154 ? 32.183 -27.954 43.758 1 71.574 154 ASN C N 1
ATOM 12210 C CA . ASN C 1 154 ? 31.967 -27.545 42.385 1 70.589 154 ASN C CA 1
ATOM 12211 C C . ASN C 1 154 ? 32.69 -26.231 42.123 1 65.236 154 ASN C C 1
ATOM 12212 O O . ASN C 1 154 ? 32.989 -25.965 40.984 1 64.081 154 ASN C O 1
ATOM 12223 N N . ARG C 1 155 ? 32.986 -25.422 43.138 1 58.746 155 ARG C N 1
ATOM 12224 C CA . ARG C 1 155 ? 33.814 -24.249 42.927 1 56.495 155 ARG C CA 1
ATOM 12225 C C . ARG C 1 155 ? 35.255 -24.649 42.653 1 57.833 155 ARG C C 1
ATOM 12226 O O . ARG C 1 155 ? 35.885 -23.995 41.824 1 59.132 155 ARG C O 1
ATOM 12247 N N . TYR C 1 156 ? 35.775 -25.693 43.314 1 59.488 156 TYR C N 1
ATOM 12248 C CA . TYR C 1 156 ? 37.117 -26.162 42.974 1 62.415 156 TYR C CA 1
ATOM 12249 C C . TYR C 1 156 ? 37.157 -26.613 41.507 1 64.286 156 TYR C C 1
ATOM 12250 O O . TYR C 1 156 ? 38.043 -26.23 40.762 1 62.981 156 TYR C O 1
ATOM 12267 N N . GLU C 1 157 ? 36.178 -27.384 41.042 1 63.83 157 GLU C N 1
ATOM 12268 C CA . GLU C 1 157 ? 36.146 -27.819 39.645 1 65.9 157 GLU C CA 1
ATOM 12269 C C . GLU C 1 157 ? 36.092 -26.617 38.686 1 62.81 157 GLU C C 1
ATOM 12270 O O . GLU C 1 157 ? 36.803 -26.523 37.687 1 63.052 157 GLU C O 1
ATOM 12282 N N . ASP C 1 158 ? 35.219 -25.675 38.994 1 65.802 158 ASP C N 1
ATOM 12283 C CA . ASP C 1 158 ? 34.925 -24.542 38.142 1 61.01 158 ASP C CA 1
ATOM 12284 C C . ASP C 1 158 ? 36.149 -23.632 38.088 1 58.246 158 ASP C C 1
ATOM 12285 O O . ASP C 1 158 ? 36.502 -23.114 37.032 1 49.743 158 ASP C O 1
ATOM 12294 N N . ILE C 1 159 ? 36.823 -23.484 39.22 1 60.741 159 ILE C N 1
ATOM 12295 C CA . ILE C 1 159 ? 38.04 -22.699 39.268 1 62.76 159 ILE C CA 1
ATOM 12296 C C . ILE C 1 159 ? 39.12 -23.385 38.438 1 61.883 159 ILE C C 1
ATOM 12297 O O . ILE C 1 159 ? 39.804 -22.729 37.645 1 58.801 159 ILE C O 1
ATOM 12313 N N . ARG C 1 160 ? 39.29 -24.687 38.606 1 55.358 160 ARG C N 1
ATOM 12314 C CA . ARG C 1 160 ? 40.28 -25.351 37.781 1 60.383 160 ARG C CA 1
ATOM 12315 C C . ARG C 1 160 ? 39.974 -25.08 36.308 1 58.231 160 ARG C C 1
ATOM 12316 O O . ARG C 1 160 ? 40.892 -24.834 35.527 1 60.25 160 ARG C O 1
ATOM 12337 N N . ASN C 1 161 ? 38.699 -25.202 35.914 1 61.692 161 ASN C N 1
ATOM 12338 C CA . ASN C 1 161 ? 38.341 -25.151 34.51 1 57.751 161 ASN C CA 1
ATOM 12339 C C . ASN C 1 161 ? 38.48 -23.74 33.941 1 54.607 161 ASN C C 1
ATOM 12340 O O . ASN C 1 161 ? 38.886 -23.545 32.793 1 50.817 161 ASN C O 1
ATOM 12351 N N . PHE C 1 162 ? 38.156 -22.769 34.768 1 52.773 162 PHE C N 1
ATOM 12352 C CA . PHE C 1 162 ? 38.337 -21.378 34.395 1 54.413 162 PHE C CA 1
ATOM 12353 C C . PHE C 1 162 ? 39.803 -21.073 34.174 1 55.941 162 PHE C C 1
ATOM 12354 O O . PHE C 1 162 ? 40.148 -20.415 33.181 1 61.477 162 PHE C O 1
ATOM 12371 N N . GLU C 1 163 ? 40.663 -21.522 35.085 1 56.948 163 GLU C N 1
ATOM 12372 C CA . GLU C 1 163 ? 42.067 -21.185 34.953 1 55.703 163 GLU C CA 1
ATOM 12373 C C . GLU C 1 163 ? 42.675 -21.871 33.734 1 54.969 163 GLU C C 1
ATOM 12374 O O . GLU C 1 163 ? 43.469 -21.276 33.037 1 51.771 163 GLU C O 1
ATOM 12386 N N . LYS C 1 164 ? 42.264 -23.098 33.433 1 60.815 164 LYS C N 1
ATOM 12387 C CA . LYS C 1 164 ? 42.758 -23.807 32.261 1 52.782 164 LYS C CA 1
ATOM 12388 C C . LYS C 1 164 ? 42.165 -23.176 31.001 1 63.163 164 LYS C C 1
ATOM 12389 O O . LYS C 1 164 ? 42.836 -23.139 29.974 1 71.029 164 LYS C O 1
ATOM 12408 N N . TYR C 1 165 ? 40.949 -22.608 31.068 1 54.979 165 TYR C N 1
ATOM 12409 C CA . TYR C 1 165 ? 40.398 -21.894 29.924 1 54.357 165 TYR C CA 1
ATOM 12410 C C . TYR C 1 165 ? 41.286 -20.698 29.597 1 46.441 165 TYR C C 1
ATOM 12411 O O . TYR C 1 165 ? 41.654 -20.478 28.466 1 48.949 165 TYR C O 1
ATOM 12428 N N . LEU C 1 166 ? 41.668 -19.95 30.601 1 47.061 166 LEU C N 1
ATOM 12429 C CA . LEU C 1 166 ? 42.517 -18.82 30.384 1 46.403 166 LEU C CA 1
ATOM 12430 C C . LEU C 1 166 ? 43.844 -19.24 29.786 1 54.493 166 LEU C C 1
ATOM 12431 O O . LEU C 1 166 ? 44.34 -18.584 28.852 1 55.373 166 LEU C O 1
ATOM 12447 N N . TYR C 1 167 ? 44.444 -20.29 30.359 1 55.644 167 TYR C N 1
ATOM 12448 C CA . TYR C 1 167 ? 45.734 -20.749 29.881 1 53.681 167 TYR C CA 1
ATOM 12449 C C . TYR C 1 167 ? 45.65 -21.031 28.378 1 56.621 167 TYR C C 1
ATOM 12450 O O . TYR C 1 167 ? 46.546 -20.644 27.616 1 58.671 167 TYR C O 1
ATOM 12467 N N . ASN C 1 168 ? 44.574 -21.695 27.958 1 51.07 168 ASN C N 1
ATOM 12468 C CA . ASN C 1 168 ? 44.424 -22.077 26.568 1 52.285 168 ASN C CA 1
ATOM 12469 C C . ASN C 1 168 ? 44.107 -20.871 25.691 1 50.769 168 ASN C C 1
ATOM 12470 O O . ASN C 1 168 ? 44 -21.016 24.467 1 47.421 168 ASN C O 1
ATOM 12481 N N . ASN C 1 169 ? 43.862 -19.705 26.285 1 48.785 169 ASN C N 1
ATOM 12482 C CA . ASN C 1 169 ? 43.562 -18.553 25.451 1 49.29 169 ASN C CA 1
ATOM 12483 C C . ASN C 1 169 ? 44.539 -17.435 25.736 1 50.395 169 ASN C C 1
ATOM 12484 O O . ASN C 1 169 ? 44.109 -16.291 25.773 1 49.419 169 ASN C O 1
ATOM 12495 N N . SER C 1 170 ? 45.792 -17.837 26.039 1 51.935 170 SER C N 1
ATOM 12496 C CA . SER C 1 170 ? 46.899 -16.919 26.112 1 50.218 170 SER C CA 1
ATOM 12497 C C . SER C 1 170 ? 46.854 -15.985 27.324 1 49.729 170 SER C C 1
ATOM 12498 O O . SER C 1 170 ? 47.34 -14.882 27.24 1 56.315 170 SER C O 1
ATOM 12505 N N . VAL C 1 171 ? 46.267 -16.399 28.454 1 56.388 171 VAL C N 1
ATOM 12506 C CA . VAL C 1 171 ? 46.446 -15.692 29.709 1 50.424 171 VAL C CA 1
ATOM 12507 C C . VAL C 1 171 ? 47.009 -16.612 30.789 1 55.415 171 VAL C C 1
ATOM 12508 O O . VAL C 1 171 ? 46.405 -17.608 31.097 1 63.938 171 VAL C O 1
ATOM 12521 N N . ARG C 1 172 ? 48.195 -16.303 31.327 1 57.881 172 ARG C N 1
ATOM 12522 C CA . ARG C 1 172 ? 48.744 -17.052 32.436 1 58.872 172 ARG C CA 1
ATOM 12523 C C . ARG C 1 172 ? 48.329 -16.436 33.748 1 53.214 172 ARG C C 1
ATOM 12524 O O . ARG C 1 172 ? 48.094 -15.252 33.852 1 57.461 172 ARG C O 1
ATOM 12545 N N . ILE C 1 173 ? 48.344 -17.251 34.779 1 55.807 173 ILE C N 1
ATOM 12546 C CA . ILE C 1 173 ? 48.129 -16.711 36.098 1 59.732 173 ILE C CA 1
ATOM 12547 C C . ILE C 1 173 ? 49.24 -17.215 37.028 1 58.151 173 ILE C C 1
ATOM 12548 O O . ILE C 1 173 ? 49.574 -18.378 37.045 1 63.884 173 ILE C O 1
ATOM 12564 N N . ILE C 1 174 ? 49.84 -16.3 37.779 1 61.362 174 ILE C N 1
ATOM 12565 C CA . ILE C 1 174 ? 50.676 -16.601 38.916 1 63.495 174 ILE C CA 1
ATOM 12566 C C . ILE C 1 174 ? 49.805 -16.508 40.164 1 66.695 174 ILE C C 1
ATOM 12567 O O . ILE C 1 174 ? 49.275 -15.433 40.452 1 70.497 174 ILE C O 1
ATOM 12583 N N . LYS C 1 175 ? 49.736 -17.601 40.948 1 69.117 175 LYS C N 1
ATOM 12584 C CA . LYS C 1 175 ? 49.011 -17.574 42.209 1 58.005 175 LYS C CA 1
ATOM 12585 C C . LYS C 1 175 ? 50.003 -17.601 43.363 1 58.838 175 LYS C C 1
ATOM 12586 O O . LYS C 1 175 ? 50.792 -18.528 43.498 1 65.463 175 LYS C O 1
ATOM 12605 N N . ILE C 1 176 ? 49.91 -16.617 44.237 1 56.987 176 ILE C N 1
ATOM 12606 C CA . ILE C 1 176 ? 50.87 -16.467 45.301 1 59.303 176 ILE C CA 1
ATOM 12607 C C . ILE C 1 176 ? 50.129 -16.401 46.615 1 63.747 176 ILE C C 1
ATOM 12608 O O . ILE C 1 176 ? 49.377 -15.469 46.794 1 63.136 176 ILE C O 1
ATOM 12624 N N . PHE C 1 177 ? 50.398 -17.379 47.514 1 68.666 177 PHE C N 1
ATOM 12625 C CA . PHE C 1 177 ? 49.973 -17.317 48.895 1 67.625 177 PHE C CA 1
ATOM 12626 C C . PHE C 1 177 ? 51.106 -16.792 49.767 1 68.634 177 PHE C C 1
ATOM 12627 O O . PHE C 1 177 ? 52.134 -17.419 49.855 1 65.44 177 PHE C O 1
ATOM 12644 N N . LEU C 1 178 ? 50.898 -15.639 50.389 1 70.683 178 LEU C N 1
ATOM 12645 C CA . LEU C 1 178 ? 51.819 -15.104 51.364 1 75.281 178 LEU C CA 1
ATOM 12646 C C . LEU C 1 178 ? 51.457 -15.697 52.712 1 77.828 178 LEU C C 1
ATOM 12647 O O . LEU C 1 178 ? 50.422 -15.372 53.297 1 76.899 178 LEU C O 1
ATOM 12663 N N . ASN C 1 179 ? 52.347 -16.573 53.178 1 79.296 179 ASN C N 1
ATOM 12664 C CA . ASN C 1 179 ? 52.066 -17.439 54.312 1 75.592 179 ASN C CA 1
ATOM 12665 C C . ASN C 1 179 ? 52.655 -16.808 55.564 1 78.482 179 ASN C C 1
ATOM 12666 O O . ASN C 1 179 ? 53.836 -17.016 55.853 1 84.633 179 ASN C O 1
ATOM 12677 N N . VAL C 1 180 ? 51.844 -16.006 56.256 1 76.283 180 VAL C N 1
ATOM 12678 C CA . VAL C 1 180 ? 52.268 -15.305 57.458 1 77.939 180 VAL C CA 1
ATOM 12679 C C . VAL C 1 180 ? 51.736 -16.004 58.701 1 81.798 180 VAL C C 1
ATOM 12680 O O . VAL C 1 180 ? 50.664 -16.613 58.647 1 82.985 180 VAL C O 1
ATOM 12693 N N . SER C 1 181 ? 52.473 -15.891 59.823 1 81.151 181 SER C N 1
ATOM 12694 C CA . SER C 1 181 ? 52.087 -16.523 61.079 1 77.796 181 SER C CA 1
ATOM 12695 C C . SER C 1 181 ? 51.152 -15.572 61.787 1 81.931 181 SER C C 1
ATOM 12696 O O . SER C 1 181 ? 51.206 -14.366 61.503 1 83.246 181 SER C O 1
ATOM 12703 N N . LYS C 1 182 ? 50.403 -16.086 62.768 1 83.427 182 LYS C N 1
ATOM 12704 C CA . LYS C 1 182 ? 49.459 -15.274 63.523 1 85.193 182 LYS C CA 1
ATOM 12705 C C . LYS C 1 182 ? 50.172 -14.237 64.38 1 84.995 182 LYS C C 1
ATOM 12706 O O . LYS C 1 182 ? 49.687 -13.094 64.475 1 87.965 182 LYS C O 1
ATOM 12725 N N . LYS C 1 183 ? 51.314 -14.622 64.986 1 83.153 183 LYS C N 1
ATOM 12726 C CA . LYS C 1 183 ? 52.017 -13.661 65.816 1 86.571 183 LYS C CA 1
ATOM 12727 C C . LYS C 1 183 ? 52.572 -12.545 64.915 1 94.91 183 LYS C C 1
ATOM 12728 O O . LYS C 1 183 ? 52.539 -11.359 65.26 1 90.669 183 LYS C O 1
ATOM 12747 N N . GLU C 1 184 ? 53.075 -12.873 63.727 1 92.137 184 GLU C N 1
ATOM 12748 C CA . GLU C 1 184 ? 53.628 -11.785 62.936 1 97.245 184 GLU C CA 1
ATOM 12749 C C . GLU C 1 184 ? 52.511 -10.844 62.465 1 91.347 184 GLU C C 1
ATOM 12750 O O . GLU C 1 184 ? 52.706 -9.636 62.374 1 84.125 184 GLU C O 1
ATOM 12762 N N . GLN C 1 185 ? 51.326 -11.382 62.176 1 82.882 185 GLN C N 1
ATOM 12763 C CA . GLN C 1 185 ? 50.198 -10.535 61.82 1 84.661 185 GLN C CA 1
ATOM 12764 C C . GLN C 1 185 ? 49.906 -9.58 62.975 1 83.308 185 GLN C C 1
ATOM 12765 O O . GLN C 1 185 ? 49.682 -8.377 62.796 1 84.634 185 GLN C O 1
ATOM 12779 N N . ALA C 1 186 ? 49.948 -10.103 64.187 1 80.378 186 ALA C N 1
ATOM 12780 C CA . ALA C 1 186 ? 49.652 -9.245 65.313 1 83.949 186 ALA C CA 1
ATOM 12781 C C . ALA C 1 186 ? 50.679 -8.125 65.429 1 85.428 186 ALA C C 1
ATOM 12782 O O . ALA C 1 186 ? 50.332 -7.005 65.786 1 94.551 186 ALA C O 1
ATOM 12789 N N . GLU C 1 187 ? 51.944 -8.407 65.135 1 84.016 187 GLU C N 1
ATOM 12790 C CA . GLU C 1 187 ? 52.94 -7.35 65.25 1 88.442 187 GLU C CA 1
ATOM 12791 C C . GLU C 1 187 ? 52.634 -6.273 64.228 1 80.861 187 GLU C C 1
ATOM 12792 O O . GLU C 1 187 ? 52.72 -5.1 64.481 1 83.287 187 GLU C O 1
ATOM 12804 N N . ARG C 1 188 ? 52.257 -6.675 63.032 1 86.23 188 ARG C N 1
ATOM 12805 C CA . ARG C 1 188 ? 52.005 -5.702 61.996 1 78.049 188 ARG C CA 1
ATOM 12806 C C . ARG C 1 188 ? 50.724 -4.943 62.27 1 80.468 188 ARG C C 1
ATOM 12807 O O . ARG C 1 188 ? 50.612 -3.773 61.88 1 75.455 188 ARG C O 1
ATOM 12828 N N . PHE C 1 189 ? 49.753 -5.572 62.948 1 79.824 189 PHE C N 1
ATOM 12829 C CA . PHE C 1 189 ? 48.556 -4.81 63.28 1 81.311 189 PHE C CA 1
ATOM 12830 C C . PHE C 1 189 ? 48.892 -3.759 64.33 1 84.549 189 PHE C C 1
ATOM 12831 O O . PHE C 1 189 ? 48.469 -2.613 64.263 1 77.951 189 PHE C O 1
ATOM 12848 N N . LEU C 1 190 ? 49.695 -4.171 65.3 1 86.538 190 LEU C N 1
ATOM 12849 C CA . LEU C 1 190 ? 50.165 -3.245 66.308 1 94.756 190 LEU C CA 1
ATOM 12850 C C . LEU C 1 190 ? 50.853 -2.05 65.649 1 89.624 190 LEU C C 1
ATOM 12851 O O . LEU C 1 190 ? 50.702 -0.914 66.072 1 82.778 190 LEU C O 1
ATOM 12867 N N . SER C 1 191 ? 51.632 -2.32 64.607 1 86.07 191 SER C N 1
ATOM 12868 C CA . SER C 1 191 ? 52.314 -1.249 63.907 1 83.672 191 SER C CA 1
ATOM 12869 C C . SER C 1 191 ? 51.271 -0.358 63.204 1 88.245 191 SER C C 1
ATOM 12870 O O . SER C 1 191 ? 51.363 0.854 63.298 1 92.734 191 SER C O 1
ATOM 12877 N N . ARG C 1 192 ? 50.21 -0.93 62.596 1 83.167 192 ARG C N 1
ATOM 12878 C CA . ARG C 1 192 ? 49.164 -0.112 61.99 1 80.814 192 ARG C CA 1
ATOM 12879 C C . ARG C 1 192 ? 48.432 0.759 63.011 1 85.277 192 ARG C C 1
ATOM 12880 O O . ARG C 1 192 ? 47.93 1.828 62.664 1 79.738 192 ARG C O 1
ATOM 12901 N N . ILE C 1 193 ? 48.372 0.321 64.269 1 81.456 193 ILE C N 1
ATOM 12902 C CA . ILE C 1 193 ? 47.721 1.105 65.285 1 85.16 193 ILE C CA 1
ATOM 12903 C C . ILE C 1 193 ? 48.635 2.182 65.823 1 92.024 193 ILE C C 1
ATOM 12904 O O . ILE C 1 193 ? 48.136 3.191 66.286 1 92.014 193 ILE C O 1
ATOM 12920 N N . GLU C 1 194 ? 49.946 1.926 65.902 1 102.281 194 GLU C N 1
ATOM 12921 C CA . GLU C 1 194 ? 50.823 2.815 66.662 1 111.058 194 GLU C CA 1
ATOM 12922 C C . GLU C 1 194 ? 51.422 3.928 65.81 1 104.482 194 GLU C C 1
ATOM 12923 O O . GLU C 1 194 ? 51.844 4.935 66.347 1 118.901 194 GLU C O 1
ATOM 12935 N N . GLU C 1 195 ? 51.483 3.74 64.489 1 105.433 195 GLU C N 1
ATOM 12936 C CA . GLU C 1 195 ? 52.003 4.747 63.574 1 110.14 195 GLU C CA 1
ATOM 12937 C C . GLU C 1 195 ? 50.867 5.501 62.899 1 109.475 195 GLU C C 1
ATOM 12938 O O . GLU C 1 195 ? 50.076 4.902 62.161 1 96.733 195 GLU C O 1
ATOM 12950 N N . PRO C 1 196 ? 50.742 6.82 63.179 1 103.355 196 PRO C N 1
ATOM 12951 C CA . PRO C 1 196 ? 49.741 7.678 62.566 1 100.877 196 PRO C CA 1
ATOM 12952 C C . PRO C 1 196 ? 49.509 7.447 61.088 1 99.668 196 PRO C C 1
ATOM 12953 O O . PRO C 1 196 ? 48.371 7.35 60.668 1 93.448 196 PRO C O 1
ATOM 12964 N N . GLU C 1 197 ? 50.59 7.301 60.324 1 98.765 197 GLU C N 1
ATOM 12965 C CA . GLU C 1 197 ? 50.494 7.252 58.878 1 96.709 197 GLU C CA 1
ATOM 12966 C C . GLU C 1 197 ? 49.963 5.901 58.413 1 102.81 197 GLU C C 1
ATOM 12967 O O . GLU C 1 197 ? 49.73 5.726 57.215 1 100.606 197 GLU C O 1
ATOM 12979 N N . LYS C 1 198 ? 49.759 4.943 59.329 1 102.741 198 LYS C N 1
ATOM 12980 C CA . LYS C 1 198 ? 49.163 3.671 58.924 1 95.735 198 LYS C CA 1
ATOM 12981 C C . LYS C 1 198 ? 47.78 3.406 59.541 1 89.06 198 LYS C C 1
ATOM 12982 O O . LYS C 1 198 ? 47.178 2.376 59.296 1 74.738 198 LYS C O 1
ATOM 13001 N N . ASN C 1 199 ? 47.267 4.328 60.35 1 98.133 199 ASN C N 1
ATOM 13002 C CA . ASN C 1 199 ? 46.007 4.131 61.045 1 98.662 199 ASN C CA 1
ATOM 13003 C C . ASN C 1 199 ? 44.874 3.836 60.058 1 92.735 199 ASN C C 1
ATOM 13004 O O . ASN C 1 199 ? 44.034 2.975 60.276 1 92.09 199 ASN C O 1
ATOM 13015 N N . TRP C 1 200 ? 44.869 4.537 58.935 1 88.298 200 TRP C N 1
ATOM 13016 C CA . TRP C 1 200 ? 43.823 4.389 57.955 1 80.784 200 TRP C CA 1
ATOM 13017 C C . TRP C 1 200 ? 43.698 2.937 57.506 1 79.742 200 TRP C C 1
ATOM 13018 O O . TRP C 1 200 ? 42.685 2.592 56.933 1 83.771 200 TRP C O 1
ATOM 13039 N N . LYS C 1 201 ? 44.737 2.127 57.704 1 79.922 201 LYS C N 1
ATOM 13040 C CA . LYS C 1 201 ? 44.798 0.791 57.125 1 85.3 201 LYS C CA 1
ATOM 13041 C C . LYS C 1 201 ? 44.175 -0.242 58.055 1 88.789 201 LYS C C 1
ATOM 13042 O O . LYS C 1 201 ? 44.057 -1.408 57.682 1 77.622 201 LYS C O 1
ATOM 13061 N N . PHE C 1 202 ? 43.834 0.176 59.273 1 88.712 202 PHE C N 1
ATOM 13062 C CA . PHE C 1 202 ? 43.378 -0.77 60.266 1 97.652 202 PHE C CA 1
ATOM 13063 C C . PHE C 1 202 ? 41.87 -0.664 60.407 1 103.387 202 PHE C C 1
ATOM 13064 O O . PHE C 1 202 ? 41.362 0.441 60.481 1 100.384 202 PHE C O 1
ATOM 13081 N N . SER C 1 203 ? 41.176 -1.801 60.501 1 106.39 203 SER C N 1
ATOM 13082 C CA . SER C 1 203 ? 39.748 -1.771 60.77 1 107.08 203 SER C CA 1
ATOM 13083 C C . SER C 1 203 ? 39.339 -2.836 61.793 1 106 203 SER C C 1
ATOM 13084 O O . SER C 1 203 ? 40.018 -3.852 61.985 1 108.398 203 SER C O 1
ATOM 13091 N N . ASP C 1 204 ? 38.179 -2.589 62.414 1 98.565 204 ASP C N 1
ATOM 13092 C CA . ASP C 1 204 ? 37.586 -3.503 63.375 1 102.579 204 ASP C CA 1
ATOM 13093 C C . ASP C 1 204 ? 37.604 -4.932 62.832 1 98.574 204 ASP C C 1
ATOM 13094 O O . ASP C 1 204 ? 38.059 -5.854 63.496 1 96.514 204 ASP C O 1
ATOM 13103 N N . SER C 1 205 ? 37.158 -5.143 61.605 1 96.316 205 SER C N 1
ATOM 13104 C CA . SER C 1 205 ? 36.909 -6.522 61.223 1 101.965 205 SER C CA 1
ATOM 13105 C C . SER C 1 205 ? 38.216 -7.243 60.878 1 102.159 205 SER C C 1
ATOM 13106 O O . SER C 1 205 ? 38.232 -8.464 60.719 1 104.668 205 SER C O 1
ATOM 13113 N N . ASP C 1 206 ? 39.316 -6.493 60.723 1 100.424 206 ASP C N 1
ATOM 13114 C CA . ASP C 1 206 ? 40.624 -7.103 60.523 1 96.823 206 ASP C CA 1
ATOM 13115 C C . ASP C 1 206 ? 40.984 -7.908 61.781 1 98.373 206 ASP C C 1
ATOM 13116 O O . ASP C 1 206 ? 41.448 -9.049 61.674 1 86.328 206 ASP C O 1
ATOM 13125 N N . PHE C 1 207 ? 40.758 -7.277 62.955 1 94.094 207 PHE C N 1
ATOM 13126 C CA . PHE C 1 207 ? 41.001 -7.851 64.267 1 99.937 207 PHE C CA 1
ATOM 13127 C C . PHE C 1 207 ? 40.058 -9.038 64.514 1 111.786 207 PHE C C 1
ATOM 13128 O O . PHE C 1 207 ? 40.48 -10.033 65.076 1 133.708 207 PHE C O 1
ATOM 13145 N N . GLU C 1 208 ? 38.794 -8.957 64.072 1 115.892 208 GLU C N 1
ATOM 13146 C CA . GLU C 1 208 ? 37.762 -9.914 64.464 1 110.874 208 GLU C CA 1
ATOM 13147 C C . GLU C 1 208 ? 37.923 -11.18 63.635 1 96.821 208 GLU C C 1
ATOM 13148 O O . GLU C 1 208 ? 37.543 -12.24 64.069 1 102.248 208 GLU C O 1
ATOM 13160 N N . GLU C 1 209 ? 38.547 -11.087 62.474 1 88.404 209 GLU C N 1
ATOM 13161 C CA . GLU C 1 209 ? 38.763 -12.278 61.664 1 93.837 209 GLU C CA 1
ATOM 13162 C C . GLU C 1 209 ? 39.819 -13.227 62.225 1 86.204 209 GLU C C 1
ATOM 13163 O O . GLU C 1 209 ? 39.997 -14.328 61.686 1 83.797 209 GLU C O 1
ATOM 13175 N N . ARG C 1 210 ? 40.567 -12.751 63.234 1 87.246 210 ARG C N 1
ATOM 13176 C CA . ARG C 1 210 ? 41.602 -13.542 63.876 1 91.624 210 ARG C CA 1
ATOM 13177 C C . ARG C 1 210 ? 40.977 -14.762 64.538 1 100.365 210 ARG C C 1
ATOM 13178 O O . ARG C 1 210 ? 41.566 -15.837 64.512 1 101.598 210 ARG C O 1
ATOM 13199 N N . VAL C 1 211 ? 39.768 -14.607 65.077 1 106.132 211 VAL C N 1
ATOM 13200 C CA . VAL C 1 211 ? 39.053 -15.703 65.715 1 101.159 211 VAL C CA 1
ATOM 13201 C C . VAL C 1 211 ? 38.863 -16.878 64.742 1 93.224 211 VAL C C 1
ATOM 13202 O O . VAL C 1 211 ? 38.742 -18.025 65.177 1 86.562 211 VAL C O 1
ATOM 13215 N N . TYR C 1 212 ? 38.927 -16.625 63.425 1 89.34 212 TYR C N 1
ATOM 13216 C CA . TYR C 1 212 ? 38.728 -17.707 62.477 1 95.232 212 TYR C CA 1
ATOM 13217 C C . TYR C 1 212 ? 40.054 -18.216 61.908 1 91.948 212 TYR C C 1
ATOM 13218 O O . TYR C 1 212 ? 40.077 -18.926 60.92 1 85.954 212 TYR C O 1
ATOM 13235 N N . TRP C 1 213 ? 41.164 -17.901 62.556 1 97.143 213 TRP C N 1
ATOM 13236 C CA . TRP C 1 213 ? 42.471 -18.187 62.008 1 94.463 213 TRP C CA 1
ATOM 13237 C C . TRP C 1 213 ? 42.591 -19.627 61.519 1 89.062 213 TRP C C 1
ATOM 13238 O O . TRP C 1 213 ? 43.008 -19.861 60.388 1 90.797 213 TRP C O 1
ATOM 13259 N N . ASP C 1 214 ? 42.304 -20.594 62.399 1 93.605 214 ASP C N 1
ATOM 13260 C CA . ASP C 1 214 ? 42.577 -21.991 62.08 1 95.788 214 ASP C CA 1
ATOM 13261 C C . ASP C 1 214 ? 41.709 -22.45 60.915 1 91.203 214 ASP C C 1
ATOM 13262 O O . ASP C 1 214 ? 42.179 -23.16 60.04 1 85.099 214 ASP C O 1
ATOM 13271 N N . LYS C 1 215 ? 40.445 -22.031 60.881 1 89.416 215 LYS C N 1
ATOM 13272 C CA . LYS C 1 215 ? 39.579 -22.407 59.782 1 85.79 215 LYS C CA 1
ATOM 13273 C C . LYS C 1 215 ? 40.114 -21.828 58.471 1 89.344 215 LYS C C 1
ATOM 13274 O O . LYS C 1 215 ? 40.112 -22.507 57.45 1 87.223 215 LYS C O 1
ATOM 13293 N N . TYR C 1 216 ? 40.646 -20.603 58.496 1 78.534 216 TYR C N 1
ATOM 13294 C CA . TYR C 1 216 ? 41.218 -20.044 57.288 1 71.272 216 TYR C CA 1
ATOM 13295 C C . TYR C 1 216 ? 42.432 -20.841 56.84 1 73.217 216 TYR C C 1
ATOM 13296 O O . TYR C 1 216 ? 42.608 -21.033 55.639 1 71.109 216 TYR C O 1
ATOM 13313 N N . GLN C 1 217 ? 43.274 -21.268 57.786 1 72.628 217 GLN C N 1
ATOM 13314 C CA . GLN C 1 217 ? 44.435 -22.089 57.444 1 76.936 217 GLN C CA 1
ATOM 13315 C C . GLN C 1 217 ? 43.984 -23.366 56.725 1 75.107 217 GLN C C 1
ATOM 13316 O O . GLN C 1 217 ? 44.574 -23.76 55.733 1 75.707 217 GLN C O 1
ATOM 13330 N N . GLN C 1 218 ? 42.944 -24.03 57.238 1 75.716 218 GLN C N 1
ATOM 13331 C CA . GLN C 1 218 ? 42.439 -25.239 56.609 1 79.926 218 GLN C CA 1
ATOM 13332 C C . GLN C 1 218 ? 41.904 -24.933 55.207 1 72.88 218 GLN C C 1
ATOM 13333 O O . GLN C 1 218 ? 42.203 -25.621 54.228 1 69.655 218 GLN C O 1
ATOM 13347 N N . ALA C 1 219 ? 41.174 -23.835 55.062 1 65.669 219 ALA C N 1
ATOM 13348 C CA . ALA C 1 219 ? 40.666 -23.498 53.743 1 69.278 219 ALA C CA 1
ATOM 13349 C C . ALA C 1 219 ? 41.771 -23.166 52.728 1 68.202 219 ALA C C 1
ATOM 13350 O O . ALA C 1 219 ? 41.594 -23.462 51.547 1 74.231 219 ALA C O 1
ATOM 13357 N N . PHE C 1 220 ? 42.9 -22.586 53.152 1 67.762 220 PHE C N 1
ATOM 13358 C CA . PHE C 1 220 ? 44.017 -22.419 52.236 1 74.265 220 PHE C CA 1
ATOM 13359 C C . PHE C 1 220 ? 44.585 -23.78 51.849 1 69.547 220 PHE C C 1
ATOM 13360 O O . PHE C 1 220 ? 44.86 -24.037 50.676 1 67.098 220 PHE C O 1
ATOM 13377 N N . GLU C 1 221 ? 44.691 -24.686 52.819 1 74.917 221 GLU C N 1
ATOM 13378 C CA . GLU C 1 221 ? 45.257 -25.989 52.524 1 77.041 221 GLU C CA 1
ATOM 13379 C C . GLU C 1 221 ? 44.372 -26.66 51.469 1 69.115 221 GLU C C 1
ATOM 13380 O O . GLU C 1 221 ? 44.856 -27.213 50.482 1 68.616 221 GLU C O 1
ATOM 13392 N N . ASP C 1 222 ? 43.06 -26.594 51.632 1 75.443 222 ASP C N 1
ATOM 13393 C CA . ASP C 1 222 ? 42.161 -27.332 50.746 1 80.467 222 ASP C CA 1
ATOM 13394 C C . ASP C 1 222 ? 42.184 -26.706 49.361 1 75.586 222 ASP C C 1
ATOM 13395 O O . ASP C 1 222 ? 42.279 -27.382 48.356 1 73.777 222 ASP C O 1
ATOM 13404 N N . ALA C 1 223 ? 42.186 -25.379 49.306 1 70.109 223 ALA C N 1
ATOM 13405 C CA . ALA C 1 223 ? 42.258 -24.722 48.016 1 76.986 223 ALA C CA 1
ATOM 13406 C C . ALA C 1 223 ? 43.503 -25.121 47.227 1 76.613 223 ALA C C 1
ATOM 13407 O O . ALA C 1 223 ? 43.411 -25.341 46.007 1 68.602 223 ALA C O 1
ATOM 13414 N N . ILE C 1 224 ? 44.667 -25.152 47.91 1 75.56 224 ILE C N 1
ATOM 13415 C CA . ILE C 1 224 ? 45.917 -25.375 47.199 1 73.741 224 ILE C CA 1
ATOM 13416 C C . ILE C 1 224 ? 46.012 -26.817 46.729 1 74.312 224 ILE C C 1
ATOM 13417 O O . ILE C 1 224 ? 46.423 -27.024 45.588 1 73.472 224 ILE C O 1
ATOM 13433 N N . ASN C 1 225 ? 45.545 -27.77 47.557 1 74.365 225 ASN C N 1
ATOM 13434 C CA . ASN C 1 225 ? 45.375 -29.151 47.147 1 70.976 225 ASN C CA 1
ATOM 13435 C C . ASN C 1 225 ? 44.507 -29.278 45.9 1 69.764 225 ASN C C 1
ATOM 13436 O O . ASN C 1 225 ? 44.775 -30.126 45.051 1 69.813 225 ASN C O 1
ATOM 13447 N N . ALA C 1 226 ? 43.476 -28.434 45.761 1 72.024 226 ALA C N 1
ATOM 13448 C CA . ALA C 1 226 ? 42.448 -28.72 44.775 1 68.42 226 ALA C CA 1
ATOM 13449 C C . ALA C 1 226 ? 42.698 -27.949 43.465 1 72.496 226 ALA C C 1
ATOM 13450 O O . ALA C 1 226 ? 42.128 -28.29 42.433 1 76.38 226 ALA C O 1
ATOM 13457 N N . THR C 1 227 ? 43.566 -26.929 43.455 1 66.356 227 THR C N 1
ATOM 13458 C CA . THR C 1 227 ? 43.692 -26.151 42.22 1 69.849 227 THR C CA 1
ATOM 13459 C C . THR C 1 227 ? 45.123 -25.96 41.714 1 70.01 227 THR C C 1
ATOM 13460 O O . THR C 1 227 ? 45.3 -25.144 40.846 1 70.596 227 THR C O 1
ATOM 13470 N N . SER C 1 228 ? 46.1 -26.729 42.205 1 74.49 228 SER C N 1
ATOM 13471 C CA . SER C 1 228 ? 47.456 -26.625 41.727 1 67.568 228 SER C CA 1
ATOM 13472 C C . SER C 1 228 ? 47.642 -27.544 40.541 1 65.079 228 SER C C 1
ATOM 13473 O O . SER C 1 228 ? 47.517 -28.76 40.688 1 68.822 228 SER C O 1
ATOM 13480 N N . THR C 1 229 ? 48.12 -26.966 39.427 1 63.07 229 THR C N 1
ATOM 13481 C CA . THR C 1 229 ? 48.437 -27.719 38.214 1 74.293 229 THR C CA 1
ATOM 13482 C C . THR C 1 229 ? 49.78 -27.222 37.69 1 71.447 229 THR C C 1
ATOM 13483 O O . THR C 1 229 ? 50.267 -26.163 38.119 1 71.737 229 THR C O 1
ATOM 13493 N N . LYS C 1 230 ? 50.332 -27.978 36.725 1 66.882 230 LYS C N 1
ATOM 13494 C CA . LYS C 1 230 ? 51.554 -27.574 36.035 1 73.599 230 LYS C CA 1
ATOM 13495 C C . LYS C 1 230 ? 51.339 -26.188 35.385 1 70.341 230 LYS C C 1
ATOM 13496 O O . LYS C 1 230 ? 52.208 -25.346 35.378 1 58.528 230 LYS C O 1
ATOM 13515 N N . ASP C 1 231 ? 50.184 -25.958 34.752 1 88.135 231 ASP C N 1
ATOM 13516 C CA . ASP C 1 231 ? 49.986 -24.739 33.993 1 77.69 231 ASP C CA 1
ATOM 13517 C C . ASP C 1 231 ? 49.53 -23.621 34.917 1 71.424 231 ASP C C 1
ATOM 13518 O O . ASP C 1 231 ? 49.793 -22.474 34.607 1 71.391 231 ASP C O 1
ATOM 13527 N N . CYS C 1 232 ? 48.93 -23.967 36.068 1 66.147 232 CYS C N 1
ATOM 13528 C CA . CYS C 1 232 ? 48.445 -22.97 37.011 1 62.322 232 CYS C CA 1
ATOM 13529 C C . CYS C 1 232 ? 48.889 -23.317 38.414 1 62.552 232 CYS C C 1
ATOM 13530 O O . CYS C 1 232 ? 48.091 -23.722 39.235 1 64.675 232 CYS C O 1
ATOM 13537 N N . PRO C 1 233 ? 50.198 -23.224 38.691 1 64.226 233 PRO C N 1
ATOM 13538 C CA . PRO C 1 233 ? 50.722 -23.6 39.972 1 64.428 233 PRO C CA 1
ATOM 13539 C C . PRO C 1 233 ? 50.403 -22.604 41.074 1 61.585 233 PRO C C 1
ATOM 13540 O O . PRO C 1 233 ? 50.012 -21.48 40.817 1 65.658 233 PRO C O 1
ATOM 13551 N N . TRP C 1 234 ? 50.509 -23.097 42.311 1 68.555 234 TRP C N 1
ATOM 13552 C CA . TRP C 1 234 ? 50.516 -22.208 43.455 1 66.293 234 TRP C CA 1
ATOM 13553 C C . TRP C 1 234 ? 51.921 -22.042 43.991 1 65.297 234 TRP C C 1
ATOM 13554 O O . TRP C 1 234 ? 52.702 -22.977 43.973 1 76.026 234 TRP C O 1
ATOM 13575 N N . TYR C 1 235 ? 52.187 -20.859 44.516 1 67.518 235 TYR C N 1
ATOM 13576 C CA . TYR C 1 235 ? 53.444 -20.588 45.167 1 76.443 235 TYR C CA 1
ATOM 13577 C C . TYR C 1 235 ? 53.129 -20.206 46.6 1 71.706 235 TYR C C 1
ATOM 13578 O O . TYR C 1 235 ? 52.411 -19.251 46.873 1 77.298 235 TYR C O 1
ATOM 13595 N N . VAL C 1 236 ? 53.735 -20.937 47.51 1 73.334 236 VAL C N 1
ATOM 13596 C CA . VAL C 1 236 ? 53.55 -20.674 48.911 1 75.736 236 VAL C CA 1
ATOM 13597 C C . VAL C 1 236 ? 54.801 -19.993 49.43 1 71.54 236 VAL C C 1
ATOM 13598 O O . VAL C 1 236 ? 55.846 -20.615 49.553 1 73.445 236 VAL C O 1
ATOM 13611 N N . VAL C 1 237 ? 54.673 -18.702 49.689 1 67.27 237 VAL C N 1
ATOM 13612 C CA . VAL C 1 237 ? 55.813 -17.901 50.016 1 67.993 237 VAL C CA 1
ATOM 13613 C C . VAL C 1 237 ? 55.805 -17.575 51.488 1 68.351 237 VAL C C 1
ATOM 13614 O O . VAL C 1 237 ? 54.843 -16.951 51.927 1 65.072 237 VAL C O 1
ATOM 13627 N N . PRO C 1 238 ? 56.893 -17.862 52.227 1 77.491 238 PRO C N 1
ATOM 13628 C CA . PRO C 1 238 ? 57.01 -17.459 53.625 1 79.557 238 PRO C CA 1
ATOM 13629 C C . PRO C 1 238 ? 56.973 -15.959 53.754 1 76.009 238 PRO C C 1
ATOM 13630 O O . PRO C 1 238 ? 57.749 -15.308 53.095 1 89.547 238 PRO C O 1
ATOM 13641 N N . ALA C 1 239 ? 56.114 -15.438 54.622 1 80.076 239 ALA C N 1
ATOM 13642 C CA . ALA C 1 239 ? 55.799 -14.013 54.624 1 83.523 239 ALA C CA 1
ATOM 13643 C C . ALA C 1 239 ? 56.217 -13.324 55.919 1 83.867 239 ALA C C 1
ATOM 13644 O O . ALA C 1 239 ? 56.004 -12.117 56.063 1 79.224 239 ALA C O 1
ATOM 13651 N N . ASP C 1 240 ? 56.849 -14.042 56.85 1 86.918 240 ASP C N 1
ATOM 13652 C CA . ASP C 1 240 ? 57.243 -13.415 58.105 1 92.738 240 ASP C CA 1
ATOM 13653 C C . ASP C 1 240 ? 58.392 -12.429 57.927 1 87.24 240 ASP C C 1
ATOM 13654 O O . ASP C 1 240 ? 58.47 -11.511 58.737 1 90.937 240 ASP C O 1
ATOM 13663 N N . ARG C 1 241 ? 59.221 -12.541 56.871 1 82.821 241 ARG C N 1
ATOM 13664 C CA . ARG C 1 241 ? 60.216 -11.499 56.673 1 84.738 241 ARG C CA 1
ATOM 13665 C C . ARG C 1 241 ? 59.967 -10.786 55.346 1 77.897 241 ARG C C 1
ATOM 13666 O O . ARG C 1 241 ? 59.965 -11.444 54.306 1 79.289 241 ARG C O 1
ATOM 13687 N N . LYS C 1 242 ? 59.806 -9.445 55.399 1 72.447 242 LYS C N 1
ATOM 13688 C CA . LYS C 1 242 ? 59.355 -8.717 54.222 1 72.153 242 LYS C CA 1
ATOM 13689 C C . LYS C 1 242 ? 60.424 -8.734 53.129 1 79.02 242 LYS C C 1
ATOM 13690 O O . LYS C 1 242 ? 60.101 -8.997 51.975 1 73.274 242 LYS C O 1
ATOM 13709 N N . TRP C 1 243 ? 61.689 -8.466 53.488 1 79.106 243 TRP C N 1
ATOM 13710 C CA . TRP C 1 243 ? 62.751 -8.459 52.508 1 72.218 243 TRP C CA 1
ATOM 13711 C C . TRP C 1 243 ? 62.826 -9.81 51.779 1 76.059 243 TRP C C 1
ATOM 13712 O O . TRP C 1 243 ? 63.034 -9.846 50.559 1 67.8 243 TRP C O 1
ATOM 13733 N N . TYR C 1 244 ? 62.655 -10.94 52.497 1 77.5 244 TYR C N 1
ATOM 13734 C CA . TYR C 1 244 ? 62.757 -12.254 51.866 1 76.898 244 TYR C CA 1
ATOM 13735 C C . TYR C 1 244 ? 61.571 -12.468 50.916 1 80.924 244 TYR C C 1
ATOM 13736 O O . TYR C 1 244 ? 61.71 -12.987 49.821 1 80.15 244 TYR C O 1
ATOM 13753 N N . MET C 1 245 ? 60.373 -12.117 51.374 1 83.866 245 MET C N 1
ATOM 13754 C CA . MET C 1 245 ? 59.139 -12.34 50.633 1 83.395 245 MET C CA 1
ATOM 13755 C C . MET C 1 245 ? 59.145 -11.533 49.328 1 75.457 245 MET C C 1
ATOM 13756 O O . MET C 1 245 ? 58.787 -12.046 48.28 1 69.714 245 MET C O 1
ATOM 13770 N N . ARG C 1 246 ? 59.578 -10.276 49.384 1 69.878 246 ARG C N 1
ATOM 13771 C CA . ARG C 1 246 ? 59.788 -9.487 48.178 1 69.559 246 ARG C CA 1
ATOM 13772 C C . ARG C 1 246 ? 60.792 -10.14 47.237 1 65.89 246 ARG C C 1
ATOM 13773 O O . ARG C 1 246 ? 60.578 -10.21 46.037 1 69.244 246 ARG C O 1
ATOM 13794 N N . TYR C 1 247 ? 61.892 -10.646 47.77 1 72.573 247 TYR C N 1
ATOM 13795 C CA . TYR C 1 247 ? 62.884 -11.303 46.941 1 77.512 247 TYR C CA 1
ATOM 13796 C C . TYR C 1 247 ? 62.208 -12.457 46.199 1 76.094 247 TYR C C 1
ATOM 13797 O O . TYR C 1 247 ? 62.29 -12.515 44.986 1 69.434 247 TYR C O 1
ATOM 13814 N N . VAL C 1 248 ? 61.525 -13.345 46.921 1 77.651 248 VAL C N 1
ATOM 13815 C CA . VAL C 1 248 ? 60.976 -14.549 46.315 1 75.685 248 VAL C CA 1
ATOM 13816 C C . VAL C 1 248 ? 59.899 -14.206 45.286 1 73.808 248 VAL C C 1
ATOM 13817 O O . VAL C 1 248 ? 59.831 -14.793 44.219 1 71.654 248 VAL C O 1
ATOM 13830 N N . VAL C 1 249 ? 59.036 -13.239 45.564 1 78.839 249 VAL C N 1
ATOM 13831 C CA . VAL C 1 249 ? 58.057 -12.83 44.563 1 70.154 249 VAL C CA 1
ATOM 13832 C C . VAL C 1 249 ? 58.727 -12.258 43.317 1 69.31 249 VAL C C 1
ATOM 13833 O O . VAL C 1 249 ? 58.286 -12.565 42.209 1 71.497 249 VAL C O 1
ATOM 13846 N N . SER C 1 250 ? 59.801 -11.465 43.46 1 68.204 250 SER C N 1
ATOM 13847 C CA . SER C 1 250 ? 60.497 -10.963 42.27 1 69.519 250 SER C CA 1
ATOM 13848 C C . SER C 1 250 ? 61.042 -12.115 41.412 1 66.205 250 SER C C 1
ATOM 13849 O O . SER C 1 250 ? 61.077 -12.018 40.199 1 62.774 250 SER C O 1
ATOM 13856 N N . GLU C 1 251 ? 61.47 -13.217 42.04 1 73.428 251 GLU C N 1
ATOM 13857 C CA . GLU C 1 251 ? 62.007 -14.38 41.354 1 68.247 251 GLU C CA 1
ATOM 13858 C C . GLU C 1 251 ? 60.889 -15.07 40.589 1 69.73 251 GLU C C 1
ATOM 13859 O O . GLU C 1 251 ? 61.076 -15.515 39.478 1 78.151 251 GLU C O 1
ATOM 13871 N N . ILE C 1 252 ? 59.725 -15.242 41.21 1 71.764 252 ILE C N 1
ATOM 13872 C CA . ILE C 1 252 ? 58.638 -15.937 40.559 1 62.444 252 ILE C CA 1
ATOM 13873 C C . ILE C 1 252 ? 58.17 -15.123 39.347 1 64.575 252 ILE C C 1
ATOM 13874 O O . ILE C 1 252 ? 57.923 -15.675 38.264 1 59.265 252 ILE C O 1
ATOM 13890 N N . VAL C 1 253 ? 58.021 -13.805 39.512 1 62.634 253 VAL C N 1
ATOM 13891 C CA . VAL C 1 253 ? 57.547 -13.001 38.396 1 64.818 253 VAL C CA 1
ATOM 13892 C C . VAL C 1 253 ? 58.531 -13.041 37.229 1 63.248 253 VAL C C 1
ATOM 13893 O O . VAL C 1 253 ? 58.103 -13.298 36.093 1 64.937 253 VAL C O 1
ATOM 13906 N N . VAL C 1 254 ? 59.825 -12.849 37.511 1 65.547 254 VAL C N 1
ATOM 13907 C CA . VAL C 1 254 ? 60.852 -12.929 36.478 1 66.812 254 VAL C CA 1
ATOM 13908 C C . VAL C 1 254 ? 60.848 -14.274 35.774 1 61.49 254 VAL C C 1
ATOM 13909 O O . VAL C 1 254 ? 61.024 -14.331 34.564 1 69.679 254 VAL C O 1
ATOM 13922 N N . LYS C 1 255 ? 60.761 -15.371 36.519 1 65.416 255 LYS C N 1
ATOM 13923 C CA . LYS C 1 255 ? 60.867 -16.685 35.89 1 72.718 255 LYS C CA 1
ATOM 13924 C C . LYS C 1 255 ? 59.619 -16.959 35.044 1 72.323 255 LYS C C 1
ATOM 13925 O O . LYS C 1 255 ? 59.721 -17.589 34.016 1 65.802 255 LYS C O 1
ATOM 13944 N N . THR C 1 256 ? 58.436 -16.491 35.432 1 72.333 256 THR C N 1
ATOM 13945 C CA . THR C 1 256 ? 57.272 -16.698 34.583 1 64.266 256 THR C CA 1
ATOM 13946 C C . THR C 1 256 ? 57.393 -15.878 33.297 1 63.045 256 THR C C 1
ATOM 13947 O O . THR C 1 256 ? 57.112 -16.401 32.213 1 57.075 256 THR C O 1
ATOM 13957 N N . LEU C 1 257 ? 57.819 -14.609 33.402 1 60.965 257 LEU C N 1
ATOM 13958 C CA . LEU C 1 257 ? 57.999 -13.795 32.2 1 64.931 257 LEU C CA 1
ATOM 13959 C C . LEU C 1 257 ? 59.015 -14.426 31.229 1 67.961 257 LEU C C 1
ATOM 13960 O O . LEU C 1 257 ? 58.863 -14.374 30.004 1 68.614 257 LEU C O 1
ATOM 13976 N N . GLU C 1 258 ? 60.021 -15.089 31.778 1 61.913 258 GLU C N 1
ATOM 13977 C CA . GLU C 1 258 ? 61.031 -15.736 30.964 1 69.309 258 GLU C CA 1
ATOM 13978 C C . GLU C 1 258 ? 60.488 -16.945 30.226 1 66.982 258 GLU C C 1
ATOM 13979 O O . GLU C 1 258 ? 60.867 -17.12 29.086 1 81.59 258 GLU C O 1
ATOM 13991 N N . GLU C 1 259 ? 59.619 -17.778 30.827 1 85.92 259 GLU C N 1
ATOM 13992 C CA . GLU C 1 259 ? 58.963 -18.876 30.102 1 77.632 259 GLU C CA 1
ATOM 13993 C C . GLU C 1 259 ? 58.063 -18.302 28.988 1 72.191 259 GLU C C 1
ATOM 13994 O O . GLU C 1 259 ? 57.921 -18.902 27.931 1 67.544 259 GLU C O 1
ATOM 14006 N N . MET C 1 260 ? 57.396 -17.16 29.237 1 63.805 260 MET C N 1
ATOM 14007 C CA . MET C 1 260 ? 56.546 -16.546 28.235 1 61.893 260 MET C CA 1
ATOM 14008 C C . MET C 1 260 ? 57.386 -16.02 27.068 1 68.966 260 MET C C 1
ATOM 14009 O O . MET C 1 260 ? 56.904 -15.952 25.945 1 68.507 260 MET C O 1
ATOM 14023 N N . ASN C 1 261 ? 58.627 -15.593 27.348 1 66.134 261 ASN C N 1
ATOM 14024 C CA . ASN C 1 261 ? 59.609 -15.297 26.311 1 63.799 261 ASN C CA 1
ATOM 14025 C C . ASN C 1 261 ? 59.157 -14.257 25.271 1 66.079 261 ASN C C 1
ATOM 14026 O O . ASN C 1 261 ? 59.313 -14.447 24.067 1 64.298 261 ASN C O 1
ATOM 14037 N N . PRO C 1 262 ? 58.613 -13.09 25.682 1 63.924 262 PRO C N 1
ATOM 14038 C CA . PRO C 1 262 ? 58.185 -12.066 24.751 1 61.284 262 PRO C CA 1
ATOM 14039 C C . PRO C 1 262 ? 59.335 -11.433 23.979 1 59.369 262 PRO C C 1
ATOM 14040 O O . PRO C 1 262 ? 60.428 -11.314 24.486 1 63.417 262 PRO C O 1
ATOM 14051 N N . LYS C 1 263 ? 59.07 -11.032 22.735 1 60.822 263 LYS C N 1
ATOM 14052 C CA . LYS C 1 263 ? 60.051 -10.423 21.844 1 71.727 263 LYS C CA 1
ATOM 14053 C C . LYS C 1 263 ? 59.383 -9.27 21.099 1 70.186 263 LYS C C 1
ATOM 14054 O O . LYS C 1 263 ? 58.193 -9.293 20.844 1 73.66 263 LYS C O 1
ATOM 14073 N N . TYR C 1 264 ? 60.144 -8.219 20.784 1 67.627 264 TYR C N 1
ATOM 14074 C CA . TYR C 1 264 ? 59.631 -7.17 19.925 1 55.685 264 TYR C CA 1
ATOM 14075 C C . TYR C 1 264 ? 59.272 -7.842 18.61 1 59.136 264 TYR C C 1
ATOM 14076 O O . TYR C 1 264 ? 60 -8.708 18.171 1 68.573 264 TYR C O 1
ATOM 14093 N N . PRO C 1 265 ? 58.081 -7.608 18.025 1 56.441 265 PRO C N 1
ATOM 14094 C CA . PRO C 1 265 ? 57.697 -8.245 16.773 1 59.869 265 PRO C CA 1
ATOM 14095 C C . PRO C 1 265 ? 58.527 -7.773 15.586 1 68.308 265 PRO C C 1
ATOM 14096 O O . PRO C 1 265 ? 58.962 -6.627 15.566 1 69.345 265 PRO C O 1
ATOM 14107 N N . THR C 1 266 ? 58.76 -8.671 14.633 1 73.5 266 THR C N 1
ATOM 14108 C CA . THR C 1 266 ? 59.473 -8.321 13.424 1 78.947 266 THR C CA 1
ATOM 14109 C C . THR C 1 266 ? 58.376 -8.051 12.4 1 76.336 266 THR C C 1
ATOM 14110 O O . THR C 1 266 ? 57.368 -8.741 12.405 1 66.526 266 THR C O 1
ATOM 14120 N N . VAL C 1 267 ? 58.548 -7.06 11.519 1 73.048 267 VAL C N 1
ATOM 14121 C CA . VAL C 1 267 ? 57.482 -6.805 10.562 1 70.666 267 VAL C CA 1
ATOM 14122 C C . VAL C 1 267 ? 57.701 -7.661 9.313 1 67.664 267 VAL C C 1
ATOM 14123 O O . VAL C 1 267 ? 58.782 -8.158 9.072 1 61.551 267 VAL C O 1
ATOM 14136 N N . THR C 1 268 ? 56.641 -7.879 8.529 1 70.183 268 THR C N 1
ATOM 14137 C CA . THR C 1 268 ? 56.68 -8.794 7.397 1 66.538 268 THR C CA 1
ATOM 14138 C C . THR C 1 268 ? 57.603 -8.252 6.317 1 77.425 268 THR C C 1
ATOM 14139 O O . THR C 1 268 ? 57.937 -7.087 6.326 1 81.234 268 THR C O 1
ATOM 14149 N N . LYS C 1 269 ? 57.974 -9.092 5.349 1 77.785 269 LYS C N 1
ATOM 14150 C CA . LYS C 1 269 ? 58.797 -8.661 4.251 1 75.506 269 LYS C CA 1
ATOM 14151 C C . LYS C 1 269 ? 58.188 -7.447 3.554 1 81.672 269 LYS C C 1
ATOM 14152 O O . LYS C 1 269 ? 58.923 -6.549 3.105 1 85.039 269 LYS C O 1
ATOM 14171 N N . GLU C 1 270 ? 56.861 -7.484 3.398 1 80.236 270 GLU C N 1
ATOM 14172 C CA . GLU C 1 270 ? 56.167 -6.532 2.543 1 87.26 270 GLU C CA 1
ATOM 14173 C C . GLU C 1 270 ? 56.04 -5.2 3.279 1 82.962 270 GLU C C 1
ATOM 14174 O O . GLU C 1 270 ? 56.136 -4.139 2.636 1 81.034 270 GLU C O 1
ATOM 14186 N N . THR C 1 271 ? 55.837 -5.257 4.604 1 74.114 271 THR C N 1
ATOM 14187 C CA . THR C 1 271 ? 55.795 -4.035 5.386 1 72.569 271 THR C CA 1
ATOM 14188 C C . THR C 1 271 ? 57.172 -3.367 5.404 1 73.455 271 THR C C 1
ATOM 14189 O O . THR C 1 271 ? 57.276 -2.142 5.365 1 82.282 271 THR C O 1
ATOM 14199 N N . LEU C 1 272 ? 58.234 -4.18 5.42 1 66.439 272 LEU C N 1
ATOM 14200 C CA . LEU C 1 272 ? 59.576 -3.666 5.478 1 72.275 272 LEU C CA 1
ATOM 14201 C C . LEU C 1 272 ? 59.842 -2.83 4.229 1 77.258 272 LEU C C 1
ATOM 14202 O O . LEU C 1 272 ? 60.492 -1.787 4.316 1 87.799 272 LEU C O 1
ATOM 14218 N N . GLU C 1 273 ? 59.296 -3.254 3.077 1 73.178 273 GLU C N 1
ATOM 14219 C CA . GLU C 1 273 ? 59.542 -2.603 1.794 1 85.48 273 GLU C CA 1
ATOM 14220 C C . GLU C 1 273 ? 58.815 -1.269 1.748 1 71.906 273 GLU C C 1
ATOM 14221 O O . GLU C 1 273 ? 59.446 -0.29 1.378 1 66.814 273 GLU C O 1
ATOM 14233 N N . ARG C 1 274 ? 57.538 -1.242 2.149 1 67.939 274 ARG C N 1
ATOM 14234 C CA . ARG C 1 274 ? 56.825 0.011 2.305 1 67.521 274 ARG C CA 1
ATOM 14235 C C . ARG C 1 274 ? 57.624 0.944 3.206 1 61.913 274 ARG C C 1
ATOM 14236 O O . ARG C 1 274 ? 57.797 2.116 2.883 1 58.907 274 ARG C O 1
ATOM 14257 N N . PHE C 1 275 ? 58.134 0.402 4.311 1 59.038 275 PHE C N 1
ATOM 14258 C CA . PHE C 1 275 ? 58.866 1.195 5.276 1 60.95 275 PHE C CA 1
ATOM 14259 C C . PHE C 1 275 ? 60.058 1.858 4.625 1 61.201 275 PHE C C 1
ATOM 14260 O O . PHE C 1 275 ? 60.304 3.038 4.909 1 67.152 275 PHE C O 1
ATOM 14277 N N . GLU C 1 276 ? 60.776 1.14 3.752 1 63.943 276 GLU C N 1
ATOM 14278 C CA . GLU C 1 276 ? 61.946 1.726 3.123 1 66.269 276 GLU C CA 1
ATOM 14279 C C . GLU C 1 276 ? 61.533 2.885 2.213 1 68.738 276 GLU C C 1
ATOM 14280 O O . GLU C 1 276 ? 62.289 3.83 2.062 1 72.997 276 GLU C O 1
ATOM 14292 N N . GLY C 1 277 ? 60.356 2.775 1.58 1 63.147 277 GLY C N 1
ATOM 14293 C CA . GLY C 1 277 ? 59.833 3.82 0.731 1 59.786 277 GLY C CA 1
ATOM 14294 C C . GLY C 1 277 ? 59.509 5.051 1.582 1 64.912 277 GLY C C 1
ATOM 14295 O O . GLY C 1 277 ? 59.872 6.159 1.233 1 69.167 277 GLY C O 1
ATOM 14299 N N . TYR C 1 278 ? 58.875 4.859 2.735 1 57.457 278 TYR C N 1
ATOM 14300 C CA . TYR C 1 278 ? 58.629 5.985 3.611 1 55.785 278 TYR C CA 1
ATOM 14301 C C . TYR C 1 278 ? 59.963 6.582 4.072 1 60.501 278 TYR C C 1
ATOM 14302 O O . TYR C 1 278 ? 60.093 7.802 4.027 1 61.984 278 TYR C O 1
ATOM 14319 N N . ARG C 1 279 ? 61.005 5.771 4.371 1 57.17 279 ARG C N 1
ATOM 14320 C CA . ARG C 1 279 ? 62.3 6.34 4.758 1 51.931 279 ARG C CA 1
ATOM 14321 C C . ARG C 1 279 ? 62.882 7.263 3.684 1 53.323 279 ARG C C 1
ATOM 14322 O O . ARG C 1 279 ? 63.348 8.362 3.974 1 56.787 279 ARG C O 1
ATOM 14343 N N . THR C 1 280 ? 62.864 6.844 2.429 1 54.072 280 THR C N 1
ATOM 14344 C CA . THR C 1 280 ? 63.41 7.644 1.343 1 58.007 280 THR C CA 1
ATOM 14345 C C . THR C 1 280 ? 62.642 8.957 1.244 1 58.268 280 THR C C 1
ATOM 14346 O O . THR C 1 280 ? 63.255 10.01 1.06 1 59.908 280 THR C O 1
ATOM 14356 N N . LYS C 1 281 ? 61.318 8.904 1.403 1 55.901 281 LYS C N 1
ATOM 14357 C CA . LYS C 1 281 ? 60.485 10.109 1.296 1 58.545 281 LYS C CA 1
ATOM 14358 C C . LYS C 1 281 ? 60.835 11.133 2.373 1 49.97 281 LYS C C 1
ATOM 14359 O O . LYS C 1 281 ? 61.012 12.322 2.088 1 58.811 281 LYS C O 1
ATOM 14378 N N . LEU C 1 282 ? 61.015 10.654 3.586 1 50.543 282 LEU C N 1
ATOM 14379 C CA . LEU C 1 282 ? 61.331 11.531 4.699 1 48.291 282 LEU C CA 1
ATOM 14380 C C . LEU C 1 282 ? 62.687 12.133 4.476 1 54.486 282 LEU C C 1
ATOM 14381 O O . LEU C 1 282 ? 62.892 13.316 4.71 1 59.28 282 LEU C O 1
ATOM 14397 N N . LEU C 1 283 ? 63.633 11.297 4.012 1 62.363 283 LEU C N 1
ATOM 14398 C CA . LEU C 1 283 ? 64.97 11.789 3.767 1 51.335 283 LEU C CA 1
ATOM 14399 C C . LEU C 1 283 ? 64.899 12.821 2.656 1 55.668 283 LEU C C 1
ATOM 14400 O O . LEU C 1 283 ? 65.541 13.883 2.804 1 54.274 283 LEU C O 1
ATOM 14416 N N . GLU C 1 284 ? 64.106 12.564 1.593 1 52.786 284 GLU C N 1
ATOM 14417 C CA . GLU C 1 284 ? 64.085 13.514 0.497 1 59.369 284 GLU C CA 1
ATOM 14418 C C . GLU C 1 284 ? 63.44 14.834 0.917 1 59.244 284 GLU C C 1
ATOM 14419 O O . GLU C 1 284 ? 63.959 15.889 0.615 1 62.444 284 GLU C O 1
ATOM 14431 N N . GLU C 1 285 ? 62.427 14.774 1.763 1 59.216 285 GLU C N 1
ATOM 14432 C CA . GLU C 1 285 ? 61.78 15.976 2.237 1 53.214 285 GLU C CA 1
ATOM 14433 C C . GLU C 1 285 ? 62.767 16.88 2.902 1 51.876 285 GLU C C 1
ATOM 14434 O O . GLU C 1 285 ? 62.692 18.096 2.778 1 55.714 285 GLU C O 1
ATOM 14446 N N . TYR C 1 286 ? 63.749 16.31 3.574 1 60.561 286 TYR C N 1
ATOM 14447 C CA . TYR C 1 286 ? 64.735 17.131 4.285 1 52.613 286 TYR C CA 1
ATOM 14448 C C . TYR C 1 286 ? 66.126 17.046 3.71 1 53.364 286 TYR C C 1
ATOM 14449 O O . TYR C 1 286 ? 67.025 17.543 4.37 1 59.771 286 TYR C O 1
ATOM 14466 N N . ASN C 1 287 ? 66.266 16.627 2.437 1 55.353 287 ASN C N 1
ATOM 14467 C CA . ASN C 1 287 ? 67.543 16.554 1.702 1 65.632 287 ASN C CA 1
ATOM 14468 C C . ASN C 1 287 ? 68.59 15.807 2.542 1 59.562 287 ASN C C 1
ATOM 14469 O O . ASN C 1 287 ? 69.652 16.31 2.79 1 65.526 287 ASN C O 1
ATOM 14480 N N . TYR C 1 288 ? 68.219 14.639 3.062 1 60.975 288 TYR C N 1
ATOM 14481 C CA . TYR C 1 288 ? 69.086 13.742 3.786 1 61.298 288 TYR C CA 1
ATOM 14482 C C . TYR C 1 288 ? 69.681 14.435 5.018 1 64.53 288 TYR C C 1
ATOM 14483 O O . TYR C 1 288 ? 70.612 13.936 5.63 1 64.567 288 TYR C O 1
ATOM 14500 N N . ASP C 1 289 ? 69.039 15.478 5.524 1 71.704 289 ASP C N 1
ATOM 14501 C CA . ASP C 1 289 ? 69.449 16.047 6.794 1 69.792 289 ASP C CA 1
ATOM 14502 C C . ASP C 1 289 ? 68.707 15.483 8.003 1 62.267 289 ASP C C 1
ATOM 14503 O O . ASP C 1 289 ? 68.147 16.217 8.791 1 72.897 289 ASP C O 1
ATOM 14512 N N . LEU C 1 290 ? 68.659 14.171 8.137 1 66.772 290 LEU C N 1
ATOM 14513 C CA . LEU C 1 290 ? 68.129 13.488 9.308 1 61.048 290 LEU C CA 1
ATOM 14514 C C . LEU C 1 290 ? 69.246 12.581 9.832 1 65.396 290 LEU C C 1
ATOM 14515 O O . LEU C 1 290 ? 70.15 12.218 9.073 1 69.651 290 LEU C O 1
ATOM 14531 N N . ASP C 1 291 ? 69.111 12.076 11.067 1 62.54 291 ASP C N 1
ATOM 14532 C CA . ASP C 1 291 ? 70.128 11.213 11.636 1 66.527 291 ASP C CA 1
ATOM 14533 C C . ASP C 1 291 ? 69.895 9.751 11.274 1 59.183 291 ASP C C 1
ATOM 14534 O O . ASP C 1 291 ? 69.337 9.025 12.033 1 68.033 291 ASP C O 1
ATOM 14543 N N . THR C 1 292 ? 70.21 9.335 10.068 1 63.926 292 THR C N 1
ATOM 14544 C CA . THR C 1 292 ? 70.067 7.941 9.702 1 70.543 292 THR C CA 1
ATOM 14545 C C . THR C 1 292 ? 71.251 7.164 10.277 1 77.476 292 THR C C 1
ATOM 14546 O O . THR C 1 292 ? 72.293 7.734 10.517 1 81.243 292 THR C O 1
ATOM 14556 N N . ILE C 1 293 ? 71.09 5.868 10.512 1 74.929 293 ILE C N 1
ATOM 14557 C CA . ILE C 1 293 ? 72.222 5.043 10.882 1 77.371 293 ILE C CA 1
ATOM 14558 C C . ILE C 1 293 ? 72.852 4.429 9.63 1 82.443 293 ILE C C 1
ATOM 14559 O O . ILE C 1 293 ? 73.588 3.454 9.728 1 99.027 293 ILE C O 1
ATOM 14575 N N . ARG C 1 294 ? 72.628 5.032 8.455 1 86.036 294 ARG C N 1
ATOM 14576 C CA . ARG C 1 294 ? 73.262 4.582 7.219 1 80.826 294 ARG C CA 1
ATOM 14577 C C . ARG C 1 294 ? 74.019 5.751 6.614 1 81.495 294 ARG C C 1
ATOM 14578 O O . ARG C 1 294 ? 73.667 6.295 5.576 1 74.193 294 ARG C O 1
ATOM 14599 N N . PRO C 1 295 ? 75.188 6.054 7.195 1 97.357 295 PRO C N 1
ATOM 14600 C CA . PRO C 1 295 ? 75.941 7.239 6.818 1 97.184 295 PRO C CA 1
ATOM 14601 C C . PRO C 1 295 ? 76.349 7.343 5.345 1 97.343 295 PRO C C 1
ATOM 14602 O O . PRO C 1 295 ? 76.519 8.473 4.894 1 85.023 295 PRO C O 1
ATOM 14613 N N . ILE C 1 296 ? 76.498 6.223 4.595 1 96.148 296 ILE C N 1
ATOM 14614 C CA . ILE C 1 296 ? 77.081 6.28 3.247 1 105.784 296 ILE C CA 1
ATOM 14615 C C . ILE C 1 296 ? 76.13 6.98 2.253 1 100.23 296 ILE C C 1
ATOM 14616 O O . ILE C 1 296 ? 76.541 7.827 1.442 1 78.714 296 ILE C O 1
ATOM 14632 N N . GLU C 1 297 ? 74.83 6.672 2.346 1 89.178 297 GLU C N 1
ATOM 14633 C CA . GLU C 1 297 ? 73.787 7.331 1.567 1 88.072 297 GLU C CA 1
ATOM 14634 C C . GLU C 1 297 ? 73.736 8.854 1.821 1 83.54 297 GLU C C 1
ATOM 14635 O O . GLU C 1 297 ? 73.482 9.644 0.929 1 74.912 297 GLU C O 1
ATOM 14647 N N . LYS C 1 298 ? 73.931 9.308 3.054 1 78.97 298 LYS C N 1
ATOM 14648 C CA . LYS C 1 298 ? 74.013 10.737 3.36 1 83.82 298 LYS C CA 1
ATOM 14649 C C . LYS C 1 298 ? 75.096 11.484 2.576 1 91.889 298 LYS C C 1
ATOM 14650 O O . LYS C 1 298 ? 74.876 12.617 2.152 1 100.067 298 LYS C O 1
ATOM 14669 N N . LEU C 1 299 ? 76.239 10.837 2.302 1 97.319 299 LEU C N 1
ATOM 14670 C CA . LEU C 1 299 ? 77.341 11.481 1.588 1 99.803 299 LEU C CA 1
ATOM 14671 C C . LEU C 1 299 ? 77.065 11.633 0.093 1 84.87 299 LEU C C 1
ATOM 14672 O O . LEU C 1 299 ? 77.648 12.504 -0.552 1 82.995 299 LEU C O 1
ATOM 14688 N N . GLU C 1 300 ? 76.171 10.798 -0.437 1 86.861 300 GLU C N 1
ATOM 14689 C CA . GLU C 1 300 ? 75.689 10.867 -1.816 1 95.263 300 GLU C CA 1
ATOM 14690 C C . GLU C 1 300 ? 74.943 12.181 -2.157 1 94.575 300 GLU C C 1
ATOM 14691 O O . GLU C 1 300 ? 75.064 12.628 -3.288 1 98.768 300 GLU C O 1
ATOM 14703 N N . HIS C 1 301 ? 74.228 12.85 -1.223 1 92.243 301 HIS C N 1
ATOM 14704 C CA . HIS C 1 301 ? 73.231 13.864 -1.592 1 96.09 301 HIS C CA 1
ATOM 14705 C C . HIS C 1 301 ? 73.705 15.297 -1.267 1 120.284 301 HIS C C 1
ATOM 14706 O O . HIS C 1 301 ? 74.464 15.428 -0.307 1 133.999 301 HIS C O 1
ATOM 14719 N N . HIS C 1 302 ? 73.268 16.318 -2.083 1 118.44 302 HIS C N 1
ATOM 14720 C CA . HIS C 1 302 ? 73.718 17.739 -2.147 1 115.989 302 HIS C CA 1
ATOM 14721 C C . HIS C 1 302 ? 73.365 18.571 -0.904 1 119.648 302 HIS C C 1
ATOM 14722 O O . HIS C 1 302 ? 72.405 18.193 -0.243 1 117.783 302 HIS C O 1
ATOM 14735 N N . HIS C 1 303 ? 74.044 19.729 -0.635 1 108.776 303 HIS C N 1
ATOM 14736 C CA . HIS C 1 303 ? 73.928 20.446 0.644 1 101.835 303 HIS C CA 1
ATOM 14737 C C . HIS C 1 303 ? 74.629 21.836 0.645 1 93.673 303 HIS C C 1
ATOM 14738 O O . HIS C 1 303 ? 74.1 22.987 0.458 1 85.212 303 HIS C O 1
ATOM 14751 N N . ASN D 1 3 ? 11.175 -34.859 23.152 1 120.877 3 ASN D N 1
ATOM 14752 C CA . ASN D 1 3 ? 11.219 -33.945 21.966 1 134.456 3 ASN D CA 1
ATOM 14753 C C . ASN D 1 3 ? 12.127 -34.64 20.917 1 121.726 3 ASN D C 1
ATOM 14754 O O . ASN D 1 3 ? 13.192 -35.201 21.204 1 94.526 3 ASN D O 1
ATOM 14765 N N . ILE D 1 4 ? 11.666 -34.669 19.663 1 116.029 4 ILE D N 1
ATOM 14766 C CA . ILE D 1 4 ? 12.508 -35.004 18.515 1 105.37 4 ILE D CA 1
ATOM 14767 C C . ILE D 1 4 ? 13.5 -33.846 18.303 1 84.708 4 ILE D C 1
ATOM 14768 O O . ILE D 1 4 ? 14.582 -34.078 17.74 1 82.316 4 ILE D O 1
ATOM 14784 N N . TYR D 1 5 ? 13.162 -32.626 18.813 1 60.614 5 TYR D N 1
ATOM 14785 C CA . TYR D 1 5 ? 13.999 -31.451 18.627 1 57.446 5 TYR D CA 1
ATOM 14786 C C . TYR D 1 5 ? 15.013 -31.164 19.74 1 53.206 5 TYR D C 1
ATOM 14787 O O . TYR D 1 5 ? 15.902 -30.344 19.55 1 61.353 5 TYR D O 1
ATOM 14804 N N . LYS D 1 6 ? 14.961 -31.842 20.876 1 53.029 6 LYS D N 1
ATOM 14805 C CA . LYS D 1 6 ? 15.931 -31.581 21.944 1 53.713 6 LYS D CA 1
ATOM 14806 C C . LYS D 1 6 ? 17.086 -32.579 21.839 1 51.006 6 LYS D C 1
ATOM 14807 O O . LYS D 1 6 ? 16.861 -33.729 21.613 1 55.291 6 LYS D O 1
ATOM 14826 N N . ILE D 1 7 ? 18.302 -32.092 21.939 1 53.06 7 ILE D N 1
ATOM 14827 C CA . ILE D 1 7 ? 19.494 -32.906 21.989 1 55.231 7 ILE D CA 1
ATOM 14828 C C . ILE D 1 7 ? 20.134 -32.644 23.347 1 58.612 7 ILE D C 1
ATOM 14829 O O . ILE D 1 7 ? 20.44 -31.491 23.665 1 57.116 7 ILE D O 1
ATOM 14845 N N . ASP D 1 8 ? 20.284 -33.712 24.139 1 61.263 8 ASP D N 1
ATOM 14846 C CA . ASP D 1 8 ? 20.692 -33.653 25.537 1 58.756 8 ASP D CA 1
ATOM 14847 C C . ASP D 1 8 ? 21.847 -34.62 25.877 1 61.247 8 ASP D C 1
ATOM 14848 O O . ASP D 1 8 ? 22.121 -34.829 27.053 1 60.162 8 ASP D O 1
ATOM 14857 N N . LYS D 1 9 ? 22.556 -35.134 24.867 1 60.311 9 LYS D N 1
ATOM 14858 C CA . LYS D 1 9 ? 23.669 -36.037 25.05 1 65.39 9 LYS D CA 1
ATOM 14859 C C . LYS D 1 9 ? 24.724 -35.738 23.986 1 67.523 9 LYS D C 1
ATOM 14860 O O . LYS D 1 9 ? 24.399 -35.344 22.866 1 63.169 9 LYS D O 1
ATOM 14879 N N . LEU D 1 10 ? 25.983 -35.988 24.341 1 55.727 10 LEU D N 1
ATOM 14880 C CA . LEU D 1 10 ? 27.08 -35.819 23.43 1 58.76 10 LEU D CA 1
ATOM 14881 C C . LEU D 1 10 ? 27.016 -36.833 22.287 1 60.064 10 LEU D C 1
ATOM 14882 O O . LEU D 1 10 ? 26.67 -37.981 22.517 1 65.571 10 LEU D O 1
ATOM 14898 N N . ASN D 1 11 ? 27.476 -36.454 21.081 1 61.822 11 ASN D N 1
ATOM 14899 C CA . ASN D 1 11 ? 27.729 -37.413 19.999 1 68.236 11 ASN D CA 1
ATOM 14900 C C . ASN D 1 11 ? 26.488 -38.183 19.589 1 70.974 11 ASN D C 1
ATOM 14901 O O . ASN D 1 11 ? 26.571 -39.356 19.283 1 82.509 11 ASN D O 1
ATOM 14912 N N . ASN D 1 12 ? 25.38 -37.46 19.458 1 70.31 12 ASN D N 1
ATOM 14913 C CA . ASN D 1 12 ? 24.085 -38.083 19.323 1 82.474 12 ASN D CA 1
ATOM 14914 C C . ASN D 1 12 ? 23.198 -37.295 18.349 1 78.308 12 ASN D C 1
ATOM 14915 O O . ASN D 1 12 ? 22.014 -37.077 18.574 1 75.268 12 ASN D O 1
ATOM 14926 N N . PHE D 1 13 ? 23.79 -36.835 17.264 1 70.416 13 PHE D N 1
ATOM 14927 C CA . PHE D 1 13 ? 23.194 -35.767 16.496 1 58.623 13 PHE D CA 1
ATOM 14928 C C . PHE D 1 13 ? 23.579 -35.966 15.041 1 56.478 13 PHE D C 1
ATOM 14929 O O . PHE D 1 13 ? 24.738 -35.991 14.724 1 68.015 13 PHE D O 1
ATOM 14946 N N . ASN D 1 14 ? 22.585 -36.129 14.188 1 62.868 14 ASN D N 1
ATOM 14947 C CA . ASN D 1 14 ? 22.752 -36.241 12.762 1 58.899 14 ASN D CA 1
ATOM 14948 C C . ASN D 1 14 ? 21.881 -35.149 12.11 1 61.558 14 ASN D C 1
ATOM 14949 O O . ASN D 1 14 ? 20.643 -35.227 12.112 1 58.27 14 ASN D O 1
ATOM 14960 N N . LEU D 1 15 ? 22.529 -34.162 11.492 1 51.173 15 LEU D N 1
ATOM 14961 C CA . LEU D 1 15 ? 21.839 -33.005 10.954 1 54.797 15 LEU D CA 1
ATOM 14962 C C . LEU D 1 15 ? 20.924 -33.363 9.784 1 54.66 15 LEU D C 1
ATOM 14963 O O . LEU D 1 15 ? 19.895 -32.73 9.572 1 59.587 15 LEU D O 1
ATOM 14979 N N . ASN D 1 16 ? 21.292 -34.361 9.02 1 61.358 16 ASN D N 1
ATOM 14980 C CA . ASN D 1 16 ? 20.552 -34.824 7.858 1 63.79 16 ASN D CA 1
ATOM 14981 C C . ASN D 1 16 ? 19.174 -35.349 8.263 1 64.555 16 ASN D C 1
ATOM 14982 O O . ASN D 1 16 ? 18.25 -35.284 7.442 1 57.061 16 ASN D O 1
ATOM 14993 N N . ASN D 1 17 ? 19.046 -35.908 9.486 1 60.012 17 ASN D N 1
ATOM 14994 C CA . ASN D 1 17 ? 17.721 -36.298 9.975 1 59.093 17 ASN D CA 1
ATOM 14995 C C . ASN D 1 17 ? 16.851 -35.147 10.495 1 54.639 17 ASN D C 1
ATOM 14996 O O . ASN D 1 17 ? 15.735 -35.377 10.87 1 63.942 17 ASN D O 1
ATOM 15007 N N . HIS D 1 18 ? 17.325 -33.917 10.563 1 56.814 18 HIS D N 1
ATOM 15008 C CA . HIS D 1 18 ? 16.537 -32.825 11.108 1 51.582 18 HIS D CA 1
ATOM 15009 C C . HIS D 1 18 ? 16.22 -31.912 9.914 1 55.854 18 HIS D C 1
ATOM 15010 O O . HIS D 1 18 ? 17.009 -31.08 9.474 1 57.804 18 HIS D O 1
ATOM 15023 N N . LYS D 1 19 ? 15.034 -32.113 9.366 1 59.032 19 LYS D N 1
ATOM 15024 C CA . LYS D 1 19 ? 14.597 -31.428 8.172 1 55.824 19 LYS D CA 1
ATOM 15025 C C . LYS D 1 19 ? 14.213 -30.022 8.545 1 51.485 19 LYS D C 1
ATOM 15026 O O . LYS D 1 19 ? 13.708 -29.806 9.637 1 45.402 19 LYS D O 1
ATOM 15045 N N . THR D 1 20 ? 14.404 -29.099 7.6 1 46.051 20 THR D N 1
ATOM 15046 C CA . THR D 1 20 ? 14.135 -27.688 7.83 1 46.494 20 THR D CA 1
ATOM 15047 C C . THR D 1 20 ? 12.647 -27.349 7.771 1 58.997 20 THR D C 1
ATOM 15048 O O . THR D 1 20 ? 12.255 -26.273 8.258 1 54.151 20 THR D O 1
ATOM 15058 N N . ASP D 1 21 ? 11.849 -28.264 7.172 1 56.134 21 ASP D N 1
ATOM 15059 C CA . ASP D 1 21 ? 10.421 -28.041 7.017 1 60.55 21 ASP D CA 1
ATOM 15060 C C . ASP D 1 21 ? 9.568 -29.047 7.803 1 54.933 21 ASP D C 1
ATOM 15061 O O . ASP D 1 21 ? 8.39 -29.145 7.535 1 52.238 21 ASP D O 1
ATOM 15070 N N . ASP D 1 22 ? 10.099 -29.721 8.807 1 55.35 22 ASP D N 1
ATOM 15071 C CA . ASP D 1 22 ? 9.274 -30.528 9.673 1 58.809 22 ASP D CA 1
ATOM 15072 C C . ASP D 1 22 ? 8.247 -29.634 10.374 1 56.53 22 ASP D C 1
ATOM 15073 O O . ASP D 1 22 ? 8.533 -28.443 10.652 1 71.062 22 ASP D O 1
ATOM 15082 N N . TYR D 1 23 ? 7.046 -30.22 10.61 1 63.418 23 TYR D N 1
ATOM 15083 C CA . TYR D 1 23 ? 5.979 -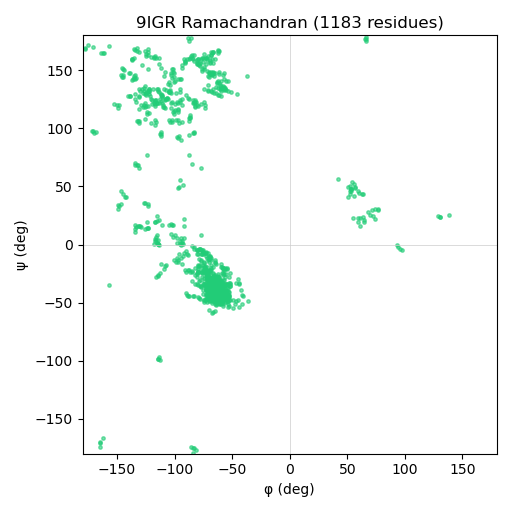29.53 11.342 1 63.468 23 TYR D CA 1
ATOM 15084 C C . TYR D 1 23 ? 5.151 -30.527 12.177 1 63.782 23 TYR D C 1
ATOM 15085 O O . TYR D 1 23 ? 3.957 -30.31 12.419 1 62.151 23 TYR D O 1
ATOM 15102 N N . SER D 1 24 ? 5.811 -31.559 12.704 1 66.505 24 SER D N 1
ATOM 15103 C CA . SER D 1 24 ? 5.157 -32.722 13.317 1 67.692 24 SER D CA 1
ATOM 15104 C C . SER D 1 24 ? 4.511 -32.366 14.664 1 60.397 24 SER D C 1
ATOM 15105 O O . SER D 1 24 ? 3.636 -33.063 15.081 1 65.989 24 SER D O 1
ATOM 15112 N N . LEU D 1 25 ? 4.923 -31.308 15.38 1 59.926 25 LEU D N 1
ATOM 15113 C CA . LEU D 1 25 ? 4.259 -30.958 16.633 1 59.87 25 LEU D CA 1
ATOM 15114 C C . LEU D 1 25 ? 2.882 -30.305 16.465 1 62.736 25 LEU D C 1
ATOM 15115 O O . LEU D 1 25 ? 2.085 -30.326 17.39 1 70.859 25 LEU D O 1
ATOM 15131 N N . CYS D 1 26 ? 2.586 -29.671 15.34 1 65.329 26 CYS D N 1
ATOM 15132 C CA . CYS D 1 26 ? 1.346 -28.928 15.174 1 61.498 26 CYS D CA 1
ATOM 15133 C C . CYS D 1 26 ? 1.145 -28.556 13.704 1 63.055 26 CYS D C 1
ATOM 15134 O O . CYS D 1 26 ? 1.73 -27.577 13.263 1 69.937 26 CYS D O 1
ATOM 15141 N N . LYS D 1 27 ? 0.367 -29.342 12.939 1 68.869 27 LYS D N 1
ATOM 15142 C CA . LYS D 1 27 ? 0.282 -29.225 11.485 1 68.63 27 LYS D CA 1
ATOM 15143 C C . LYS D 1 27 ? -0.633 -28.078 11.028 1 65.062 27 LYS D C 1
ATOM 15144 O O . LYS D 1 27 ? -0.566 -27.619 9.89 1 72.313 27 LYS D O 1
ATOM 15163 N N . ASP D 1 28 ? -1.478 -27.596 11.91 1 68.423 28 ASP D N 1
ATOM 15164 C CA . ASP D 1 28 ? -2.453 -26.593 11.545 1 68.707 28 ASP D CA 1
ATOM 15165 C C . ASP D 1 28 ? -1.934 -25.263 12.054 1 58.184 28 ASP D C 1
ATOM 15166 O O . ASP D 1 28 ? -1.714 -25.091 13.243 1 62.198 28 ASP D O 1
ATOM 15175 N N . LYS D 1 29 ? -1.787 -24.315 11.138 1 57.048 29 LYS D N 1
ATOM 15176 C CA . LYS D 1 29 ? -1.243 -23.011 11.453 1 55.168 29 LYS D CA 1
ATOM 15177 C C . LYS D 1 29 ? -2.074 -22.207 12.452 1 60.748 29 LYS D C 1
ATOM 15178 O O . LYS D 1 29 ? -1.536 -21.519 13.305 1 62.191 29 LYS D O 1
ATOM 15197 N N . ASP D 1 30 ? -3.383 -22.192 12.316 1 66.408 30 ASP D N 1
ATOM 15198 C CA . ASP D 1 30 ? -4.219 -21.346 13.16 1 73.343 30 ASP D CA 1
ATOM 15199 C C . ASP D 1 30 ? -4.182 -21.86 14.597 1 67.09 30 ASP D C 1
ATOM 15200 O O . ASP D 1 30 ? -4.256 -21.047 15.515 1 67.408 30 ASP D O 1
ATOM 15209 N N . THR D 1 31 ? -4.138 -23.201 14.765 1 62.823 31 THR D N 1
ATOM 15210 C CA . THR D 1 31 ? -3.972 -23.837 16.063 1 56.11 31 THR D CA 1
ATOM 15211 C C . THR D 1 31 ? -2.66 -23.342 16.649 1 62.915 31 THR D C 1
ATOM 15212 O O . THR D 1 31 ? -2.66 -22.891 17.785 1 68.062 31 THR D O 1
ATOM 15222 N N . ALA D 1 32 ? -1.547 -23.406 15.884 1 62.25 32 ALA D N 1
ATOM 15223 C CA . ALA D 1 32 ? -0.237 -23.01 16.42 1 54.97 32 ALA D CA 1
ATOM 15224 C C . ALA D 1 32 ? -0.178 -21.53 16.804 1 51.327 32 ALA D C 1
ATOM 15225 O O . ALA D 1 32 ? 0.46 -21.207 17.794 1 50.437 32 ALA D O 1
ATOM 15232 N N . LEU D 1 33 ? -0.852 -20.645 16.058 1 57.206 33 LEU D N 1
ATOM 15233 C CA . LEU D 1 33 ? -0.915 -19.231 16.414 1 54.575 33 LEU D CA 1
ATOM 15234 C C . LEU D 1 33 ? -1.632 -19.05 17.761 1 62.617 33 LEU D C 1
ATOM 15235 O O . LEU D 1 33 ? -1.173 -18.258 18.56 1 65.615 33 LEU D O 1
ATOM 15251 N N . GLU D 1 34 ? -2.747 -19.776 18.022 1 61.771 34 GLU D N 1
ATOM 15252 C CA . GLU D 1 34 ? -3.515 -19.735 19.288 1 60.666 34 GLU D CA 1
ATOM 15253 C C . GLU D 1 34 ? -2.594 -20.249 20.435 1 53.244 34 GLU D C 1
ATOM 15254 O O . GLU D 1 34 ? -2.468 -19.621 21.47 1 63.693 34 GLU D O 1
ATOM 15266 N N . LEU D 1 35 ? -1.953 -21.419 20.275 1 49.069 35 LEU D N 1
ATOM 15267 C CA . LEU D 1 35 ? -1.102 -22.016 21.286 1 52.819 35 LEU D CA 1
ATOM 15268 C C . LEU D 1 35 ? 0.065 -21.101 21.612 1 52.796 35 LEU D C 1
ATOM 15269 O O . LEU D 1 35 ? 0.527 -21.04 22.763 1 52.5 35 LEU D O 1
ATOM 15285 N N . THR D 1 36 ? 0.49 -20.341 20.589 1 57.491 36 THR D N 1
ATOM 15286 C CA . THR D 1 36 ? 1.62 -19.43 20.742 1 53.877 36 THR D CA 1
ATOM 15287 C C . THR D 1 36 ? 1.169 -18.275 21.651 1 49.114 36 THR D C 1
ATOM 15288 O O . THR D 1 36 ? 1.886 -17.918 22.582 1 54.056 36 THR D O 1
ATOM 15298 N N . GLN D 1 37 ? -0.047 -17.766 21.462 1 46.869 37 GLN D N 1
ATOM 15299 C CA . GLN D 1 37 ? -0.56 -16.717 22.327 1 56.326 37 GLN D CA 1
ATOM 15300 C C . GLN D 1 37 ? -0.667 -17.17 23.779 1 55.685 37 GLN D C 1
ATOM 15301 O O . GLN D 1 37 ? -0.322 -16.38 24.64 1 68.325 37 GLN D O 1
ATOM 15315 N N . LYS D 1 38 ? -1.049 -18.414 24.047 1 58.604 38 LYS D N 1
ATOM 15316 C CA . LYS D 1 38 ? -1.149 -18.837 25.44 1 65.264 38 LYS D CA 1
ATOM 15317 C C . LYS D 1 38 ? 0.231 -18.988 26.053 1 57.972 38 LYS D C 1
ATOM 15318 O O . LYS D 1 38 ? 0.394 -18.668 27.217 1 61.584 38 LYS D O 1
ATOM 15337 N N . ASN D 1 39 ? 1.176 -19.579 25.303 1 60.681 39 ASN D N 1
ATOM 15338 C CA . ASN D 1 39 ? 2.545 -19.707 25.782 1 57.145 39 ASN D CA 1
ATOM 15339 C C . ASN D 1 39 ? 3.104 -18.342 26.172 1 50.994 39 ASN D C 1
ATOM 15340 O O . ASN D 1 39 ? 3.77 -18.253 27.188 1 50.379 39 ASN D O 1
ATOM 15351 N N . ILE D 1 40 ? 2.79 -17.306 25.383 1 48.537 40 ILE D N 1
ATOM 15352 C CA . ILE D 1 40 ? 3.3 -15.966 25.587 1 53.393 40 ILE D CA 1
ATOM 15353 C C . ILE D 1 40 ? 2.746 -15.36 26.876 1 49.063 40 ILE D C 1
ATOM 15354 O O . ILE D 1 40 ? 3.464 -14.733 27.648 1 53.13 40 ILE D O 1
ATOM 15370 N N . GLN D 1 41 ? 1.455 -15.46 27.1 1 52.197 41 GLN D N 1
ATOM 15371 C CA . GLN D 1 41 ? 0.898 -15.07 28.393 1 50.732 41 GLN D CA 1
ATOM 15372 C C . GLN D 1 41 ? 1.616 -15.793 29.551 1 48.841 41 GLN D C 1
ATOM 15373 O O . GLN D 1 41 ? 1.961 -15.183 30.527 1 52.703 41 GLN D O 1
ATOM 15387 N N . LYS D 1 42 ? 1.876 -17.087 29.466 1 49.406 42 LYS D N 1
ATOM 15388 C CA . LYS D 1 42 ? 2.509 -17.794 30.567 1 55.859 42 LYS D CA 1
ATOM 15389 C C . LYS D 1 42 ? 3.945 -17.312 30.775 1 56.804 42 LYS D C 1
ATOM 15390 O O . LYS D 1 42 ? 4.446 -17.291 31.884 1 48.901 42 LYS D O 1
ATOM 15409 N N . ILE D 1 43 ? 4.623 -16.913 29.699 1 55.881 43 ILE D N 1
ATOM 15410 C CA . ILE D 1 43 ? 6.006 -16.5 29.784 1 49.067 43 ILE D CA 1
ATOM 15411 C C . ILE D 1 43 ? 6.081 -15.169 30.534 1 51.522 43 ILE D C 1
ATOM 15412 O O . ILE D 1 43 ? 6.894 -15 31.447 1 55.49 43 ILE D O 1
ATOM 15428 N N . TYR D 1 44 ? 5.188 -14.256 30.19 1 48.817 44 TYR D N 1
ATOM 15429 C CA . TYR D 1 44 ? 5.048 -13.032 30.945 1 52.019 44 TYR D CA 1
ATOM 15430 C C . TYR D 1 44 ? 4.815 -13.319 32.423 1 50.917 44 TYR D C 1
ATOM 15431 O O . TYR D 1 44 ? 5.48 -12.696 33.249 1 57.725 44 TYR D O 1
ATOM 15448 N N . ASP D 1 45 ? 3.867 -14.217 32.765 1 54.318 45 ASP D N 1
ATOM 15449 C CA . ASP D 1 45 ? 3.614 -14.518 34.171 1 60.825 45 ASP D CA 1
ATOM 15450 C C . ASP D 1 45 ? 4.884 -15.053 34.846 1 49.33 45 ASP D C 1
ATOM 15451 O O . ASP D 1 45 ? 5.215 -14.636 35.925 1 54.64 45 ASP D O 1
ATOM 15460 N N . TYR D 1 46 ? 5.579 -16.008 34.25 1 46.507 46 TYR D N 1
ATOM 15461 C CA . TYR D 1 46 ? 6.758 -16.561 34.86 1 47.438 46 TYR D CA 1
ATOM 15462 C C . TYR D 1 46 ? 7.816 -15.484 35.027 1 48.654 46 TYR D C 1
ATOM 15463 O O . TYR D 1 46 ? 8.469 -15.447 36.055 1 47.233 46 TYR D O 1
ATOM 15480 N N . GLN D 1 47 ? 7.937 -14.566 34.075 1 45.271 47 GLN D N 1
ATOM 15481 C CA . GLN D 1 47 ? 8.967 -13.564 34.2 1 48.631 47 GLN D CA 1
ATOM 15482 C C . GLN D 1 47 ? 8.74 -12.674 35.399 1 45.891 47 GLN D C 1
ATOM 15483 O O . GLN D 1 47 ? 9.684 -12.357 36.071 1 49.054 47 GLN D O 1
ATOM 15497 N N . GLN D 1 48 ? 7.504 -12.314 35.729 1 54.759 48 GLN D N 1
ATOM 15498 C CA . GLN D 1 48 ? 7.242 -11.466 36.903 1 52.525 48 GLN D CA 1
ATOM 15499 C C . GLN D 1 48 ? 7.639 -12.179 38.193 1 58.176 48 GLN D C 1
ATOM 15500 O O . GLN D 1 48 ? 8.223 -11.569 39.086 1 54.851 48 GLN D O 1
ATOM 15514 N N . LYS D 1 49 ? 7.38 -13.482 38.258 1 52.902 49 LYS D N 1
ATOM 15515 C CA . LYS D 1 49 ? 7.774 -14.241 39.423 1 62.994 49 LYS D CA 1
ATOM 15516 C C . LYS D 1 49 ? 9.289 -14.381 39.478 1 59.894 49 LYS D C 1
ATOM 15517 O O . LYS D 1 49 ? 9.837 -14.283 40.553 1 53.08 49 LYS D O 1
ATOM 15536 N N . LEU D 1 50 ? 9.953 -14.605 38.34 1 57.523 50 LEU D N 1
ATOM 15537 C CA . LEU D 1 50 ? 11.404 -14.798 38.31 1 49.929 50 LEU D CA 1
ATOM 15538 C C . LEU D 1 50 ? 12.099 -13.535 38.767 1 49.091 50 LEU D C 1
ATOM 15539 O O . LEU D 1 50 ? 12.985 -13.629 39.591 1 50.315 50 LEU D O 1
ATOM 15555 N N . TYR D 1 51 ? 11.611 -12.365 38.312 1 44.759 51 TYR D N 1
ATOM 15556 C CA . TYR D 1 51 ? 12.185 -11.091 38.695 1 49.494 51 TYR D CA 1
ATOM 15557 C C . TYR D 1 51 ? 11.995 -10.838 40.187 1 61.873 51 TYR D C 1
ATOM 15558 O O . TYR D 1 51 ? 12.844 -10.259 40.855 1 60.025 51 TYR D O 1
ATOM 15575 N N . ALA D 1 52 ? 10.853 -11.223 40.732 1 60.084 52 ALA D N 1
ATOM 15576 C CA . ALA D 1 52 ? 10.622 -10.912 42.125 1 58.844 52 ALA D CA 1
ATOM 15577 C C . ALA D 1 52 ? 11.48 -11.784 43.041 1 55.602 52 ALA D C 1
ATOM 15578 O O . ALA D 1 52 ? 11.84 -11.345 44.115 1 59.407 52 ALA D O 1
ATOM 15585 N N . GLU D 1 53 ? 11.744 -13.026 42.646 1 54.83 53 GLU D N 1
ATOM 15586 C CA . GLU D 1 53 ? 12.44 -13.979 43.51 1 59.716 53 GLU D CA 1
ATOM 15587 C C . GLU D 1 53 ? 13.962 -13.737 43.538 1 64.125 53 GLU D C 1
ATOM 15588 O O . GLU D 1 53 ? 14.59 -14.043 44.55 1 62.274 53 GLU D O 1
ATOM 15600 N N . LYS D 1 54 ? 14.561 -13.235 42.433 1 63.671 54 LYS D N 1
ATOM 15601 C CA . LYS D 1 54 ? 15.992 -12.936 42.373 1 60.524 54 LYS D CA 1
ATOM 15602 C C . LYS D 1 54 ? 16.843 -14.145 42.786 1 54.79 54 LYS D C 1
ATOM 15603 O O . LYS D 1 54 ? 17.796 -14.012 43.556 1 55.679 54 LYS D O 1
ATOM 15622 N N . LYS D 1 55 ? 16.494 -15.32 42.249 1 53.508 55 LYS D N 1
ATOM 15623 C CA . LYS D 1 55 ? 17.245 -16.533 42.547 1 53.85 55 LYS D CA 1
ATOM 15624 C C . LYS D 1 55 ? 17.939 -17.171 41.345 1 52.377 55 LYS D C 1
ATOM 15625 O O . LYS D 1 55 ? 18.88 -17.955 41.528 1 54.882 55 LYS D O 1
ATOM 15644 N N . GLU D 1 56 ? 17.409 -16.979 40.13 1 53.045 56 GLU D N 1
ATOM 15645 C CA . GLU D 1 56 ? 17.902 -17.698 38.963 1 53.821 56 GLU D CA 1
ATOM 15646 C C . GLU D 1 56 ? 17.822 -16.794 37.74 1 49.924 56 GLU D C 1
ATOM 15647 O O . GLU D 1 56 ? 16.912 -15.98 37.597 1 50.062 56 GLU D O 1
ATOM 15659 N N . GLY D 1 57 ? 18.807 -16.94 36.867 1 50.484 57 GLY D N 1
ATOM 15660 C CA . GLY D 1 57 ? 18.908 -16.158 35.635 1 54.481 57 GLY D CA 1
ATOM 15661 C C . GLY D 1 57 ? 18.73 -17.058 34.434 1 46.392 57 GLY D C 1
ATOM 15662 O O . GLY D 1 57 ? 18.931 -18.252 34.563 1 52.246 57 GLY D O 1
ATOM 15666 N N . LEU D 1 58 ? 18.302 -16.477 33.313 1 47.665 58 LEU D N 1
ATOM 15667 C CA . LEU D 1 58 ? 18.039 -17.233 32.113 1 45.901 58 LEU D CA 1
ATOM 15668 C C . LEU D 1 58 ? 18.664 -16.516 30.918 1 49.869 58 LEU D C 1
ATOM 15669 O O . LEU D 1 58 ? 18.434 -15.316 30.709 1 52 58 LEU D O 1
ATOM 15685 N N . ILE D 1 59 ? 19.423 -17.293 30.148 1 45.626 59 ILE D N 1
ATOM 15686 C CA . ILE D 1 59 ? 19.925 -16.879 28.861 1 45.197 59 ILE D CA 1
ATOM 15687 C C . ILE D 1 59 ? 19.117 -17.594 27.808 1 43.703 59 ILE D C 1
ATOM 15688 O O . ILE D 1 59 ? 19.024 -18.796 27.884 1 48.917 59 ILE D O 1
ATOM 15704 N N . ILE D 1 60 ? 18.636 -16.862 26.795 1 46.046 60 ILE D N 1
ATOM 15705 C CA . ILE D 1 60 ? 17.943 -17.464 25.697 1 44.517 60 ILE D CA 1
ATOM 15706 C C . ILE D 1 60 ? 18.79 -17.166 24.476 1 45.509 60 ILE D C 1
ATOM 15707 O O . ILE D 1 60 ? 18.793 -16.045 24.023 1 47.52 60 ILE D O 1
ATOM 15723 N N . ALA D 1 61 ? 19.474 -18.169 23.938 1 47.379 61 ALA D N 1
ATOM 15724 C CA . ALA D 1 61 ? 20.463 -17.919 22.902 1 50.682 61 ALA D CA 1
ATOM 15725 C C . ALA D 1 61 ? 20.014 -18.517 21.57 1 44.48 61 ALA D C 1
ATOM 15726 O O . ALA D 1 61 ? 19.593 -19.631 21.493 1 57.052 61 ALA D O 1
ATOM 15733 N N . PHE D 1 62 ? 20.085 -17.72 20.529 1 50.856 62 PHE D N 1
ATOM 15734 C CA . PHE D 1 62 ? 19.676 -18.084 19.202 1 50.541 62 PHE D CA 1
ATOM 15735 C C . PHE D 1 62 ? 20.89 -18.061 18.306 1 48.375 62 PHE D C 1
ATOM 15736 O O . PHE D 1 62 ? 21.511 -17.028 18.147 1 51.915 62 PHE D O 1
ATOM 15753 N N . GLN D 1 63 ? 21.15 -19.175 17.648 1 44.915 63 GLN D N 1
ATOM 15754 C CA . GLN D 1 63 ? 22.323 -19.304 16.805 1 44.698 63 GLN D CA 1
ATOM 15755 C C . GLN D 1 63 ? 21.89 -19.918 15.478 1 45.333 63 GLN D C 1
ATOM 15756 O O . GLN D 1 63 ? 21.245 -20.944 15.429 1 55.681 63 GLN D O 1
ATOM 15770 N N . ALA D 1 64 ? 22.142 -19.237 14.378 1 46.132 64 ALA D N 1
ATOM 15771 C CA . ALA D 1 64 ? 21.663 -19.651 13.082 1 47.241 64 ALA D CA 1
ATOM 15772 C C . ALA D 1 64 ? 22.296 -18.786 11.996 1 48.754 64 ALA D C 1
ATOM 15773 O O . ALA D 1 64 ? 22.851 -17.739 12.264 1 50.54 64 ALA D O 1
ATOM 15780 N N . MET D 1 65 ? 22.103 -19.196 10.764 1 52.026 65 MET D N 1
ATOM 15781 C CA . MET D 1 65 ? 22.474 -18.444 9.57 1 52.392 65 MET D CA 1
ATOM 15782 C C . MET D 1 65 ? 21.614 -17.178 9.451 1 49.438 65 MET D C 1
ATOM 15783 O O . MET D 1 65 ? 20.593 -17.018 10.094 1 50.774 65 MET D O 1
ATOM 15797 N N . ASP D 1 66 ? 22.049 -16.256 8.609 1 46.84 66 ASP D N 1
ATOM 15798 C CA . ASP D 1 66 ? 21.321 -15.049 8.26 1 46.389 66 ASP D CA 1
ATOM 15799 C C . ASP D 1 66 ? 19.978 -15.41 7.631 1 48.428 66 ASP D C 1
ATOM 15800 O O . ASP D 1 66 ? 19.849 -16.36 6.856 1 52.219 66 ASP D O 1
ATOM 15809 N N . ALA D 1 67 ? 18.959 -14.687 8.078 1 41.444 67 ALA D N 1
ATOM 15810 C CA . ALA D 1 67 ? 17.563 -14.838 7.675 1 44.82 67 ALA D CA 1
ATOM 15811 C C . ALA D 1 67 ? 16.935 -16.177 8.052 1 43.506 67 ALA D C 1
ATOM 15812 O O . ALA D 1 67 ? 15.896 -16.551 7.484 1 47.987 67 ALA D O 1
ATOM 15819 N N . ALA D 1 68 ? 17.53 -16.869 9.013 1 41.353 68 ALA D N 1
ATOM 15820 C CA . ALA D 1 68 ? 16.912 -18.078 9.515 1 46.912 68 ALA D CA 1
ATOM 15821 C C . ALA D 1 68 ? 15.651 -17.717 10.27 1 47.447 68 ALA D C 1
ATOM 15822 O O . ALA D 1 68 ? 14.737 -18.474 10.233 1 51.481 68 ALA D O 1
ATOM 15829 N N . GLY D 1 69 ? 15.665 -16.625 11.041 1 51.159 69 GLY D N 1
ATOM 15830 C CA . GLY D 1 69 ? 14.484 -16.102 11.706 1 47.154 69 GLY D CA 1
ATOM 15831 C C . GLY D 1 69 ? 14.764 -15.645 13.138 1 45.785 69 GLY D C 1
ATOM 15832 O O . GLY D 1 69 ? 13.823 -15.602 13.93 1 39.946 69 GLY D O 1
ATOM 15836 N N . LYS D 1 70 ? 16.005 -15.266 13.476 1 46.236 70 LYS D N 1
ATOM 15837 C CA . LYS D 1 70 ? 16.403 -14.936 14.842 1 46.66 70 LYS D CA 1
ATOM 15838 C C . LYS D 1 70 ? 15.708 -13.654 15.321 1 42.175 70 LYS D C 1
ATOM 15839 O O . LYS D 1 70 ? 14.986 -13.686 16.305 1 46.926 70 LYS D O 1
ATOM 15858 N N . ASP D 1 71 ? 15.906 -12.539 14.638 1 43.005 71 ASP D N 1
ATOM 15859 C CA . ASP D 1 71 ? 15.292 -11.292 15.058 1 51.167 71 ASP D CA 1
ATOM 15860 C C . ASP D 1 71 ? 13.765 -11.351 14.971 1 53.707 71 ASP D C 1
ATOM 15861 O O . ASP D 1 71 ? 13.118 -10.813 15.854 1 49.332 71 ASP D O 1
ATOM 15870 N N . GLY D 1 72 ? 13.169 -11.947 13.913 1 45.362 72 GLY D N 1
ATOM 15871 C CA . GLY D 1 72 ? 11.699 -12.021 13.837 1 37.566 72 GLY D CA 1
ATOM 15872 C C . GLY D 1 72 ? 11.1 -12.872 14.971 1 40.253 72 GLY D C 1
ATOM 15873 O O . GLY D 1 72 ? 10.083 -12.532 15.537 1 43.182 72 GLY D O 1
ATOM 15877 N N . THR D 1 73 ? 11.793 -13.953 15.36 1 46.021 73 THR D N 1
ATOM 15878 C CA . THR D 1 73 ? 11.293 -14.82 16.399 1 41.358 73 THR D CA 1
ATOM 15879 C C . THR D 1 73 ? 11.462 -14.127 17.743 1 45.249 73 THR D C 1
ATOM 15880 O O . THR D 1 73 ? 10.553 -14.146 18.542 1 52.861 73 THR D O 1
ATOM 15890 N N . ILE D 1 74 ? 12.635 -13.563 18.037 1 44.962 74 ILE D N 1
ATOM 15891 C CA . ILE D 1 74 ? 12.839 -12.888 19.293 1 42.245 74 ILE D CA 1
ATOM 15892 C C . ILE D 1 74 ? 11.772 -11.811 19.439 1 46.609 74 ILE D C 1
ATOM 15893 O O . ILE D 1 74 ? 11.235 -11.594 20.501 1 54.033 74 ILE D O 1
ATOM 15909 N N . ARG D 1 75 ? 11.535 -11.034 18.393 1 51.079 75 ARG D N 1
ATOM 15910 C CA . ARG D 1 75 ? 10.544 -9.973 18.423 1 48.695 75 ARG D CA 1
ATOM 15911 C C . ARG D 1 75 ? 9.134 -10.531 18.626 1 49.616 75 ARG D C 1
ATOM 15912 O O . ARG D 1 75 ? 8.418 -10.049 19.494 1 53.397 75 ARG D O 1
ATOM 15933 N N . GLU D 1 76 ? 8.677 -11.509 17.84 1 49.971 76 GLU D N 1
ATOM 15934 C CA . GLU D 1 76 ? 7.287 -11.935 17.984 1 51.175 76 GLU D CA 1
ATOM 15935 C C . GLU D 1 76 ? 7.022 -12.709 19.306 1 49.451 76 GLU D C 1
ATOM 15936 O O . GLU D 1 76 ? 5.99 -12.548 19.92 1 54.788 76 GLU D O 1
ATOM 15948 N N . VAL D 1 77 ? 7.95 -13.507 19.815 1 56.154 77 VAL D N 1
ATOM 15949 C CA . VAL D 1 77 ? 7.707 -14.341 20.986 1 50.111 77 VAL D CA 1
ATOM 15950 C C . VAL D 1 77 ? 8.038 -13.586 22.262 1 45.986 77 VAL D C 1
ATOM 15951 O O . VAL D 1 77 ? 7.284 -13.626 23.209 1 55.984 77 VAL D O 1
ATOM 15964 N N . LEU D 1 78 ? 9.139 -12.873 22.297 1 49.059 78 LEU D N 1
ATOM 15965 C CA . LEU D 1 78 ? 9.569 -12.267 23.551 1 46.564 78 LEU D CA 1
ATOM 15966 C C . LEU D 1 78 ? 9.222 -10.788 23.676 1 39.164 78 LEU D C 1
ATOM 15967 O O . LEU D 1 78 ? 9.58 -10.171 24.668 1 53.525 78 LEU D O 1
ATOM 15983 N N . LYS D 1 79 ? 8.445 -10.232 22.761 1 43.217 79 LYS D N 1
ATOM 15984 C CA . LYS D 1 79 ? 7.94 -8.888 22.958 1 45.747 79 LYS D CA 1
ATOM 15985 C C . LYS D 1 79 ? 6.903 -8.836 24.062 1 49.422 79 LYS D C 1
ATOM 15986 O O . LYS D 1 79 ? 6.592 -7.767 24.555 1 58.517 79 LYS D O 1
ATOM 16005 N N . ALA D 1 80 ? 6.431 -9.993 24.493 1 63.758 80 ALA D N 1
ATOM 16006 C CA . ALA D 1 80 ? 5.498 -10.081 25.617 1 66.635 80 ALA D CA 1
ATOM 16007 C C . ALA D 1 80 ? 6.116 -9.606 26.913 1 46.89 80 ALA D C 1
ATOM 16008 O O . ALA D 1 80 ? 5.405 -9.148 27.76 1 63.722 80 ALA D O 1
ATOM 16015 N N . LEU D 1 81 ? 7.425 -9.889 27.077 1 57.808 81 LEU D N 1
ATOM 16016 C CA . LEU D 1 81 ? 8.195 -9.583 28.256 1 47.534 81 LEU D CA 1
ATOM 16017 C C . LEU D 1 81 ? 8.08 -8.118 28.624 1 42.705 81 LEU D C 1
ATOM 16018 O O . LEU D 1 81 ? 7.974 -7.254 27.778 1 48.558 81 LEU D O 1
ATOM 16034 N N . ALA D 1 82 ? 8 -7.861 29.924 1 48.675 82 ALA D N 1
ATOM 16035 C CA . ALA D 1 82 ? 8.086 -6.507 30.432 1 55.964 82 ALA D CA 1
ATOM 16036 C C . ALA D 1 82 ? 9.531 -6.066 30.305 1 50.496 82 ALA D C 1
ATOM 16037 O O . ALA D 1 82 ? 10.37 -6.935 30.29 1 49.802 82 ALA D O 1
ATOM 16044 N N . PRO D 1 83 ? 9.874 -4.773 30.226 1 54.132 83 PRO D N 1
ATOM 16045 C CA . PRO D 1 83 ? 11.269 -4.357 30.074 1 44.815 83 PRO D CA 1
ATOM 16046 C C . PRO D 1 83 ? 12.147 -4.668 31.29 1 46.575 83 PRO D C 1
ATOM 16047 O O . PRO D 1 83 ? 13.315 -4.843 31.172 1 51.32 83 PRO D O 1
ATOM 16058 N N . GLN D 1 84 ? 11.591 -4.8 32.471 1 56.089 84 GLN D N 1
ATOM 16059 C CA . GLN D 1 84 ? 12.385 -4.993 33.674 1 53.122 84 GLN D CA 1
ATOM 16060 C C . GLN D 1 84 ? 13.13 -6.337 33.647 1 53.761 84 GLN D C 1
ATOM 16061 O O . GLN D 1 84 ? 12.606 -7.41 33.459 1 48.333 84 GLN D O 1
ATOM 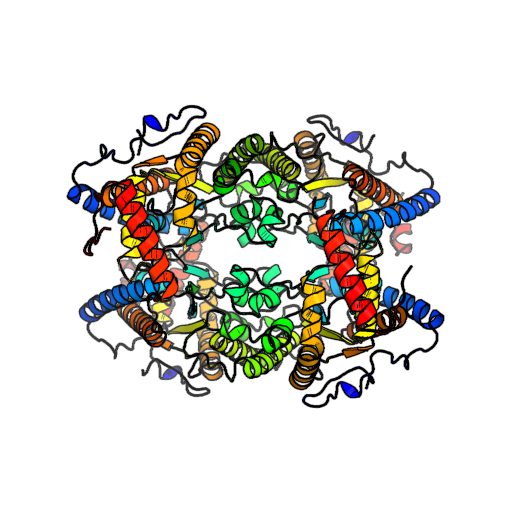16075 N N . GLY D 1 85 ? 14.417 -6.247 33.93 1 51.939 85 GLY D N 1
ATOM 16076 C CA . GLY D 1 85 ? 15.264 -7.411 33.96 1 53.068 85 GLY D CA 1
ATOM 16077 C C . GLY D 1 85 ? 15.582 -8.01 32.606 1 52.34 85 GLY D C 1
ATOM 16078 O O . GLY D 1 85 ? 15.916 -9.177 32.532 1 54.573 85 GLY D O 1
ATOM 16082 N N . VAL D 1 86 ? 15.53 -7.227 31.528 1 49.177 86 VAL D N 1
ATOM 16083 C CA . VAL D 1 86 ? 15.671 -7.809 30.213 1 52.325 86 VAL D CA 1
ATOM 16084 C C . VAL D 1 86 ? 16.744 -7.058 29.466 1 49.595 86 VAL D C 1
ATOM 16085 O O . VAL D 1 86 ? 16.729 -5.866 29.526 1 54.551 86 VAL D O 1
ATOM 16098 N N . HIS D 1 87 ? 17.655 -7.804 28.816 1 51.481 87 HIS D N 1
ATOM 16099 C CA . HIS D 1 87 ? 18.684 -7.26 27.968 1 51.204 87 HIS D CA 1
ATOM 16100 C C . HIS D 1 87 ? 18.667 -8.146 26.736 1 48.301 87 HIS D C 1
ATOM 16101 O O . HIS D 1 87 ? 18.501 -9.361 26.852 1 50.968 87 HIS D O 1
ATOM 16114 N N . GLU D 1 88 ? 18.882 -7.537 25.572 1 39.466 88 GLU D N 1
ATOM 16115 C CA . GLU D 1 88 ? 19.114 -8.267 24.343 1 54.085 88 GLU D CA 1
ATOM 16116 C C . GLU D 1 88 ? 20.552 -7.934 23.917 1 53.525 88 GLU D C 1
ATOM 16117 O O . GLU D 1 88 ? 20.965 -6.799 23.967 1 52.784 88 GLU D O 1
ATOM 16129 N N . LYS D 1 89 ? 21.323 -8.936 23.538 1 47.323 89 LYS D N 1
ATOM 16130 C CA . LYS D 1 89 ? 22.704 -8.712 23.171 1 50.22 89 LYS D CA 1
ATOM 16131 C C . LYS D 1 89 ? 22.997 -9.416 21.851 1 57.575 89 LYS D C 1
ATOM 16132 O O . LYS D 1 89 ? 23.061 -10.64 21.821 1 46.412 89 LYS D O 1
ATOM 16151 N N . PRO D 1 90 ? 23.136 -8.655 20.729 1 65.407 90 PRO D N 1
ATOM 16152 C CA . PRO D 1 90 ? 23.642 -9.227 19.473 1 59.039 90 PRO D CA 1
ATOM 16153 C C . PRO D 1 90 ? 25.167 -9.271 19.479 1 50.982 90 PRO D C 1
ATOM 16154 O O . PRO D 1 90 ? 25.751 -8.288 19.823 1 57.35 90 PRO D O 1
ATOM 16165 N N . PHE D 1 91 ? 25.755 -10.452 19.312 1 57.9 91 PHE D N 1
ATOM 16166 C CA . PHE D 1 91 ? 27.164 -10.695 19.07 1 52.939 91 PHE D CA 1
ATOM 16167 C C . PHE D 1 91 ? 27.439 -10.517 17.577 1 55.621 91 PHE D C 1
ATOM 16168 O O . PHE D 1 91 ? 27.272 -11.424 16.785 1 66.075 91 PHE D O 1
ATOM 16185 N N . LYS D 1 92 ? 27.919 -9.313 17.221 1 62.131 92 LYS D N 1
ATOM 16186 C CA . LYS D 1 92 ? 28.492 -9.029 15.911 1 62.256 92 LYS D CA 1
ATOM 16187 C C . LYS D 1 92 ? 29.952 -9.498 15.823 1 57.718 92 LYS D C 1
ATOM 16188 O O . LYS D 1 92 ? 30.519 -10.035 16.747 1 58.984 92 LYS D O 1
ATOM 16207 N N . SER D 1 93 ? 30.596 -9.244 14.709 1 58.746 93 SER D N 1
ATOM 16208 C CA . SER D 1 93 ? 32.055 -9.298 14.636 1 65.444 93 SER D CA 1
ATOM 16209 C C . SER D 1 93 ? 32.707 -8.576 15.813 1 64.108 93 SER D C 1
ATOM 16210 O O . SER D 1 93 ? 32.419 -7.41 16.146 1 62.183 93 SER D O 1
ATOM 16217 N N . PRO D 1 94 ? 33.653 -9.28 16.464 1 62.202 94 PRO D N 1
ATOM 16218 C CA . PRO D 1 94 ? 34.384 -8.695 17.569 1 61.837 94 PRO D CA 1
ATOM 16219 C C . PRO D 1 94 ? 35.13 -7.398 17.215 1 57.258 94 PRO D C 1
ATOM 16220 O O . PRO D 1 94 ? 35.92 -7.401 16.264 1 62.886 94 PRO D O 1
ATOM 16231 N N . SER D 1 95 ? 35.004 -6.367 18.091 1 54.677 95 SER D N 1
ATOM 16232 C CA . SER D 1 95 ? 35.884 -5.207 18.113 1 57.042 95 SER D CA 1
ATOM 16233 C C . SER D 1 95 ? 37.344 -5.539 18.42 1 63.862 95 SER D C 1
ATOM 16234 O O . SER D 1 95 ? 37.676 -6.624 18.845 1 65.624 95 SER D O 1
ATOM 16241 N N . SER D 1 96 ? 38.233 -4.579 18.2 1 62.196 96 SER D N 1
ATOM 16242 C CA . SER D 1 96 ? 39.631 -4.689 18.622 1 67.683 96 SER D CA 1
ATOM 16243 C C . SER D 1 96 ? 39.823 -5.15 20.06 1 58.651 96 SER D C 1
ATOM 16244 O O . SER D 1 96 ? 40.591 -6.044 20.343 1 57.806 96 SER D O 1
ATOM 16251 N N . THR D 1 97 ? 39.136 -4.485 20.96 1 53.344 97 THR D N 1
ATOM 16252 C CA . THR D 1 97 ? 39.178 -4.731 22.387 1 62.66 97 THR D CA 1
ATOM 16253 C C . THR D 1 97 ? 38.643 -6.107 22.728 1 50.662 97 THR D C 1
ATOM 16254 O O . THR D 1 97 ? 39.218 -6.735 23.582 1 68.383 97 THR D O 1
ATOM 16264 N N . GLU D 1 98 ? 37.57 -6.55 22.1 1 48.613 98 GLU D N 1
ATOM 16265 C CA . GLU D 1 98 ? 37.059 -7.891 22.282 1 53.077 98 GLU D CA 1
ATOM 16266 C C . GLU D 1 98 ? 38.015 -8.964 21.759 1 56.193 98 GLU D C 1
ATOM 16267 O O . GLU D 1 98 ? 38.164 -9.981 22.398 1 61.487 98 GLU D O 1
ATOM 16279 N N . LEU D 1 99 ? 38.701 -8.738 20.648 1 51.958 99 LEU D N 1
ATOM 16280 C CA . LEU D 1 99 ? 39.691 -9.662 20.143 1 56.426 99 LEU D CA 1
ATOM 16281 C C . LEU D 1 99 ? 40.954 -9.643 21.022 1 56.146 99 LEU D C 1
ATOM 16282 O O . LEU D 1 99 ? 41.676 -10.624 21.09 1 52.373 99 LEU D O 1
ATOM 16298 N N . ALA D 1 100 ? 41.231 -8.544 21.702 1 51.296 100 ALA D N 1
ATOM 16299 C CA . ALA D 1 100 ? 42.418 -8.481 22.541 1 52.88 100 ALA D CA 1
ATOM 16300 C C . ALA D 1 100 ? 42.197 -9.249 23.827 1 52.838 100 ALA D C 1
ATOM 16301 O O . ALA D 1 100 ? 43.175 -9.65 24.444 1 58.416 100 ALA D O 1
ATOM 16308 N N . HIS D 1 101 ? 40.928 -9.39 24.225 1 54.45 101 HIS D N 1
ATOM 16309 C CA . HIS D 1 101 ? 40.54 -10.273 25.309 1 52.22 101 HIS D CA 1
ATOM 16310 C C . HIS D 1 101 ? 40.291 -11.672 24.752 1 52.943 101 HIS D C 1
ATOM 16311 O O . HIS D 1 101 ? 40.475 -11.944 23.564 1 52.218 101 HIS D O 1
ATOM 16324 N N . ASP D 1 102 ? 40.024 -12.598 25.654 1 48.08 102 ASP D N 1
ATOM 16325 C CA . ASP D 1 102 ? 39.742 -13.969 25.292 1 51.069 102 ASP D CA 1
ATOM 16326 C C . ASP D 1 102 ? 38.281 -13.996 24.834 1 50.61 102 ASP D C 1
ATOM 16327 O O . ASP D 1 102 ? 37.497 -13.2 25.332 1 49.325 102 ASP D O 1
ATOM 16336 N N . TYR D 1 103 ? 37.901 -15.021 24.067 1 47.037 103 TYR D N 1
ATOM 16337 C CA . TYR D 1 103 ? 36.645 -15.079 23.355 1 47.812 103 TYR D CA 1
ATOM 16338 C C . TYR D 1 103 ? 35.439 -15.166 24.291 1 54.247 103 TYR D C 1
ATOM 16339 O O . TYR D 1 103 ? 34.437 -14.53 23.977 1 58.99 103 TYR D O 1
ATOM 16356 N N . LEU D 1 104 ? 35.51 -15.817 25.45 1 42.428 104 LEU D N 1
ATOM 16357 C CA . LEU D 1 104 ? 34.337 -15.797 26.332 1 41.996 104 LEU D CA 1
ATOM 16358 C C . LEU D 1 104 ? 34.209 -14.53 27.164 1 46.132 104 LEU D C 1
ATOM 16359 O O . LEU D 1 104 ? 33.239 -14.397 27.901 1 44.697 104 LEU D O 1
ATOM 16375 N N . TRP D 1 105 ? 35.207 -13.639 27.158 1 51.447 105 TRP D N 1
ATOM 16376 C CA . TRP D 1 105 ? 35.145 -12.417 27.972 1 55.13 105 TRP D CA 1
ATOM 16377 C C . TRP D 1 105 ? 33.878 -11.589 27.662 1 49.803 105 TRP D C 1
ATOM 16378 O O . TRP D 1 105 ? 33.188 -11.186 28.556 1 52 105 TRP D O 1
ATOM 16399 N N . ARG D 1 106 ? 33.564 -11.308 26.392 1 44.546 106 ARG D N 1
ATOM 16400 C CA . ARG D 1 106 ? 32.429 -10.481 26.089 1 46.839 106 ARG D CA 1
ATOM 16401 C C . ARG D 1 106 ? 31.131 -11.237 26.352 1 46.851 106 ARG D C 1
ATOM 16402 O O . ARG D 1 106 ? 30.135 -10.63 26.65 1 45.031 106 ARG D O 1
ATOM 16423 N N . VAL D 1 107 ? 31.132 -12.556 26.292 1 51.73 107 VAL D N 1
ATOM 16424 C CA . VAL D 1 107 ? 29.921 -13.298 26.574 1 48.017 107 VAL D CA 1
ATOM 16425 C C . VAL D 1 107 ? 29.583 -13.341 28.048 1 48.659 107 VAL D C 1
ATOM 16426 O O . VAL D 1 107 ? 28.438 -13.136 28.452 1 44.598 107 VAL D O 1
ATOM 16439 N N . HIS D 1 108 ? 30.594 -13.657 28.85 1 49.537 108 HIS D N 1
ATOM 16440 C CA . HIS D 1 108 ? 30.416 -13.72 30.276 1 45.627 108 HIS D CA 1
ATOM 16441 C C . HIS D 1 108 ? 29.95 -12.352 30.769 1 47.98 108 HIS D C 1
ATOM 16442 O O . HIS D 1 108 ? 29.088 -12.27 31.613 1 52.255 108 HIS D O 1
ATOM 16455 N N . ASN D 1 109 ? 30.479 -11.255 30.26 1 47.955 109 ASN D N 1
ATOM 16456 C CA . ASN D 1 109 ? 30.035 -9.95 30.741 1 46.097 109 ASN D CA 1
ATOM 16457 C C . ASN D 1 109 ? 28.546 -9.805 30.532 1 43.37 109 ASN D C 1
ATOM 16458 O O . ASN D 1 109 ? 27.966 -9.125 31.308 1 52.448 109 ASN D O 1
ATOM 16469 N N . ALA D 1 110 ? 27.918 -10.412 29.52 1 43.481 110 ALA D N 1
ATOM 16470 C CA . ALA D 1 110 ? 26.499 -10.165 29.288 1 51.293 110 ALA D CA 1
ATOM 16471 C C . ALA D 1 110 ? 25.561 -11.159 29.997 1 48.429 110 ALA D C 1
ATOM 16472 O O . ALA D 1 110 ? 24.38 -11.189 29.745 1 50.093 110 ALA D O 1
ATOM 16479 N N . VAL D 1 111 ? 26.113 -12.046 30.811 1 55.742 111 VAL D N 1
ATOM 16480 C CA . VAL D 1 111 ? 25.34 -13.013 31.561 1 47.471 111 VAL D CA 1
ATOM 16481 C C . VAL D 1 111 ? 24.426 -12.245 32.481 1 44.092 111 VAL D C 1
ATOM 16482 O O . VAL D 1 111 ? 24.797 -11.259 33.03 1 47.117 111 VAL D O 1
ATOM 16495 N N . PRO D 1 112 ? 23.174 -12.686 32.63 1 59.803 112 PRO D N 1
ATOM 16496 C CA . PRO D 1 112 ? 22.211 -11.951 33.418 1 56.093 112 PRO D CA 1
ATOM 16497 C C . PRO D 1 112 ? 22.384 -12.164 34.908 1 54.445 112 PRO D C 1
ATOM 16498 O O . PRO D 1 112 ? 22.915 -13.202 35.306 1 47.779 112 PRO D O 1
ATOM 16509 N N . GLU D 1 113 ? 21.888 -11.179 35.688 1 49.926 113 GLU D N 1
ATOM 16510 C CA . GLU D 1 113 ? 21.759 -11.283 37.127 1 56.3 113 GLU D CA 1
ATOM 16511 C C . GLU D 1 113 ? 20.669 -12.292 37.474 1 54.668 113 GLU D C 1
ATOM 16512 O O . GLU D 1 113 ? 19.837 -12.629 36.632 1 54.069 113 GLU D O 1
ATOM 16524 N N . LYS D 1 114 ? 20.717 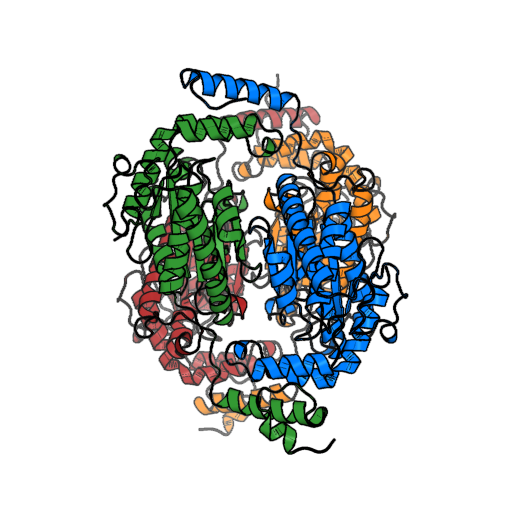-12.827 38.693 1 51.799 114 LYS D N 1
ATOM 16525 C CA . LYS D 1 114 ? 19.649 -13.704 39.137 1 51.666 114 LYS D CA 1
ATOM 16526 C C . LYS D 1 114 ? 18.38 -12.881 39.088 1 49.525 114 LYS D C 1
ATOM 16527 O O . LYS D 1 114 ? 18.357 -11.718 39.435 1 47.735 114 LYS D O 1
ATOM 16546 N N . GLY D 1 115 ? 17.34 -13.488 38.525 1 58.689 115 GLY D N 1
ATOM 16547 C CA . GLY D 1 115 ? 16.068 -12.826 38.387 1 58.101 115 GLY D CA 1
ATOM 16548 C C . GLY D 1 115 ? 15.873 -12.218 37.016 1 55.534 115 GLY D C 1
ATOM 16549 O O . GLY D 1 115 ? 14.786 -11.733 36.71 1 51.977 115 GLY D O 1
ATOM 16553 N N . GLU D 1 116 ? 16.906 -12.291 36.172 1 64.511 116 GLU D N 1
ATOM 16554 C CA . GLU D 1 116 ? 16.873 -11.58 34.899 1 49.396 116 GLU D CA 1
ATOM 16555 C C . GLU D 1 116 ? 17.009 -12.528 33.713 1 45.36 116 GLU D C 1
ATOM 16556 O O . GLU D 1 116 ? 17.337 -13.691 33.852 1 49.3 116 GLU D O 1
ATOM 16568 N N . ILE D 1 117 ? 16.606 -12.013 32.572 1 46.691 117 ILE D N 1
ATOM 16569 C CA . ILE D 1 117 ? 16.666 -12.691 31.309 1 52.332 117 ILE D CA 1
ATOM 16570 C C . ILE D 1 117 ? 17.489 -11.886 30.318 1 52.011 117 ILE D C 1
ATOM 16571 O O . ILE D 1 117 ? 17.274 -10.693 30.147 1 60.439 117 ILE D O 1
ATOM 16587 N N . THR D 1 118 ? 18.438 -12.581 29.705 1 47.669 118 THR D N 1
ATOM 16588 C CA . THR D 1 118 ? 19.243 -11.965 28.688 1 53.208 118 THR D CA 1
ATOM 16589 C C . THR D 1 118 ? 19.095 -12.777 27.414 1 49.689 118 THR D C 1
ATOM 16590 O O . THR D 1 118 ? 19.242 -13.967 27.472 1 46.409 118 THR D O 1
ATOM 16600 N N . ILE D 1 119 ? 18.844 -12.106 26.29 1 41.883 119 ILE D N 1
ATOM 16601 C CA . ILE D 1 119 ? 18.662 -12.788 25.029 1 43.512 119 ILE D CA 1
ATOM 16602 C C . ILE D 1 119 ? 19.904 -12.594 24.194 1 45.851 119 ILE D C 1
ATOM 16603 O O . ILE D 1 119 ? 20.347 -11.461 23.986 1 42.925 119 ILE D O 1
ATOM 16619 N N . PHE D 1 120 ? 20.414 -13.686 23.65 1 46.869 120 PHE D N 1
ATOM 16620 C CA . PHE D 1 120 ? 21.615 -13.656 22.861 1 44.471 120 PHE D CA 1
ATOM 16621 C C . PHE D 1 120 ? 21.24 -13.924 21.41 1 48.764 120 PHE D C 1
ATOM 16622 O O . PHE D 1 120 ? 20.782 -14.996 21.055 1 54.331 120 PHE D O 1
ATOM 16639 N N . ASN D 1 121 ? 21.526 -12.949 20.57 1 41.321 121 ASN D N 1
ATOM 16640 C CA . ASN D 1 121 ? 21.412 -13.111 19.148 1 44.279 121 ASN D CA 1
ATOM 16641 C C . ASN D 1 121 ? 22.821 -13.406 18.62 1 43.884 121 ASN D C 1
ATOM 16642 O O . ASN D 1 121 ? 23.683 -12.546 18.542 1 44.113 121 ASN D O 1
ATOM 16653 N N . ARG D 1 122 ? 23.028 -14.654 18.245 1 49.606 122 ARG D N 1
ATOM 16654 C CA . ARG D 1 122 ? 24.353 -15.243 18.165 1 52.746 122 ARG D CA 1
ATOM 16655 C C . ARG D 1 122 ? 24.942 -15.328 19.575 1 55.367 122 ARG D C 1
ATOM 16656 O O . ARG D 1 122 ? 24.355 -14.846 20.545 1 58.876 122 ARG D O 1
ATOM 16677 N N . SER D 1 123 ? 26.153 -15.87 19.71 1 51.689 123 SER D N 1
ATOM 16678 C CA . SER D 1 123 ? 26.592 -16.378 20.998 1 50.238 123 SER D CA 1
ATOM 16679 C C . SER D 1 123 ? 28.096 -16.595 21.002 1 44.824 123 SER D C 1
ATOM 16680 O O . SER D 1 123 ? 28.71 -16.426 19.971 1 44.236 123 SER D O 1
ATOM 16687 N N . HIS D 1 124 ? 28.596 -17.171 22.087 1 47.743 124 HIS D N 1
ATOM 16688 C CA . HIS D 1 124 ? 29.923 -17.724 22.162 1 43.551 124 HIS D CA 1
ATOM 16689 C C . HIS D 1 124 ? 30.127 -18.813 21.138 1 51.074 124 HIS D C 1
ATOM 16690 O O . HIS D 1 124 ? 31.28 -19.109 20.884 1 51.472 124 HIS D O 1
ATOM 16703 N N . TYR D 1 125 ? 29.057 -19.421 20.584 1 47.485 125 TYR D N 1
ATOM 16704 C CA . TYR D 1 125 ? 29.228 -20.49 19.604 1 44.159 125 TYR D CA 1
ATOM 16705 C C . TYR D 1 125 ? 29.803 -19.9 18.32 1 51.112 125 TYR D C 1
ATOM 16706 O O . TYR D 1 125 ? 30.42 -20.638 17.577 1 51.906 125 TYR D O 1
ATOM 16723 N N . GLU D 1 126 ? 29.751 -18.582 18.08 1 50.907 126 GLU D N 1
ATOM 16724 C CA . GLU D 1 126 ? 30.481 -17.988 16.951 1 61.847 126 GLU D CA 1
ATOM 16725 C C . GLU D 1 126 ? 31.912 -18.499 16.763 1 52.377 126 GLU D C 1
ATOM 16726 O O . GLU D 1 126 ? 32.361 -18.679 15.641 1 53.365 126 GLU D O 1
ATOM 16738 N N . ASP D 1 127 ? 32.593 -18.806 17.851 1 60.396 127 ASP D N 1
ATOM 16739 C CA . ASP D 1 127 ? 33.992 -19.198 17.857 1 60.935 127 ASP D CA 1
ATOM 16740 C C . ASP D 1 127 ? 34.245 -20.657 17.498 1 54.973 127 ASP D C 1
ATOM 16741 O O . ASP D 1 127 ? 35.402 -20.996 17.262 1 56.182 127 ASP D O 1
ATOM 16750 N N . VAL D 1 128 ? 33.195 -21.457 17.308 1 51.192 128 VAL D N 1
ATOM 16751 C CA . VAL D 1 128 ? 33.311 -22.776 16.674 1 45.08 128 VAL D CA 1
ATOM 16752 C C . VAL D 1 128 ? 32.409 -22.94 15.444 1 45.054 128 VAL D C 1
ATOM 16753 O O . VAL D 1 128 ? 32.272 -24.057 14.939 1 63.935 128 VAL D O 1
ATOM 16766 N N . LEU D 1 129 ? 31.885 -21.827 14.935 1 48.226 129 LEU D N 1
ATOM 16767 C CA . LEU D 1 129 ? 31.17 -21.765 13.677 1 50.869 129 LEU D CA 1
ATOM 16768 C C . LEU D 1 129 ? 31.986 -20.936 12.692 1 44.218 129 LEU D C 1
ATOM 16769 O O . LEU D 1 129 ? 32.893 -21.491 12.087 1 48.69 129 LEU D O 1
ATOM 16785 N N . ILE D 1 130 ? 31.707 -19.624 12.511 1 55.166 130 ILE D N 1
ATOM 16786 C CA . ILE D 1 130 ? 32.543 -18.829 11.611 1 56.584 130 ILE D CA 1
ATOM 16787 C C . ILE D 1 130 ? 34.017 -18.976 12.017 1 55.361 130 ILE D C 1
ATOM 16788 O O . ILE D 1 130 ? 34.867 -19.142 11.15 1 60.713 130 ILE D O 1
ATOM 16804 N N . GLY D 1 131 ? 34.326 -19.045 13.313 1 50.452 131 GLY D N 1
ATOM 16805 C CA . GLY D 1 131 ? 35.713 -19.249 13.712 1 54.815 131 GLY D CA 1
ATOM 16806 C C . GLY D 1 131 ? 36.331 -20.566 13.239 1 53.49 131 GLY D C 1
ATOM 16807 O O . GLY D 1 131 ? 37.528 -20.609 12.994 1 60.176 131 GLY D O 1
ATOM 16811 N N . LYS D 1 132 ? 35.569 -21.651 13.107 1 57.587 132 LYS D N 1
ATOM 16812 C CA . LYS D 1 132 ? 36.154 -22.908 12.601 1 61.752 132 LYS D CA 1
ATOM 16813 C C . LYS D 1 132 ? 36.182 -22.915 11.077 1 54.705 132 LYS D C 1
ATOM 16814 O O . LYS D 1 132 ? 37.177 -23.269 10.482 1 59.506 132 LYS D O 1
ATOM 16833 N N . VAL D 1 133 ? 35.079 -22.488 10.45 1 56.566 133 VAL D N 1
ATOM 16834 C CA . VAL D 1 133 ? 34.925 -22.545 8.996 1 53.233 133 VAL D CA 1
ATOM 16835 C C . VAL D 1 133 ? 35.955 -21.676 8.28 1 56.358 133 VAL D C 1
ATOM 16836 O O . VAL D 1 133 ? 36.479 -22.103 7.264 1 56.39 133 VAL D O 1
ATOM 16849 N N . LYS D 1 134 ? 36.177 -20.434 8.774 1 54.331 134 LYS D N 1
ATOM 16850 C CA . LYS D 1 134 ? 37.202 -19.526 8.243 1 56.249 134 LYS D CA 1
ATOM 16851 C C . LYS D 1 134 ? 38.548 -19.568 9.001 1 59.022 134 LYS D C 1
ATOM 16852 O O . LYS D 1 134 ? 39.475 -18.837 8.658 1 60.151 134 LYS D O 1
ATOM 16871 N N . GLU D 1 135 ? 38.674 -20.447 9.997 1 59.506 135 GLU D N 1
ATOM 16872 C CA . GLU D 1 135 ? 39.936 -20.708 10.678 1 65.344 135 GLU D CA 1
ATOM 16873 C C . GLU D 1 135 ? 40.55 -19.4 11.168 1 59.76 135 GLU D C 1
ATOM 16874 O O . GLU D 1 135 ? 41.723 -19.185 10.981 1 58.09 135 GLU D O 1
ATOM 16886 N N . LEU D 1 136 ? 39.748 -18.539 11.802 1 59.805 136 LEU D N 1
ATOM 16887 C CA . LEU D 1 136 ? 40.188 -17.202 12.16 1 58.796 136 LEU D CA 1
ATOM 16888 C C . LEU D 1 136 ? 41.334 -17.241 13.163 1 56.394 136 LEU D C 1
ATOM 16889 O O . LEU D 1 136 ? 42.16 -16.346 13.116 1 83.614 136 LEU D O 1
ATOM 16905 N N . TYR D 1 137 ? 41.411 -18.285 13.992 1 55.811 137 TYR D N 1
ATOM 16906 C CA . TYR D 1 137 ? 42.43 -18.435 15.03 1 63.779 137 TYR D CA 1
ATOM 16907 C C . TYR D 1 137 ? 43.843 -18.422 14.437 1 66.012 137 TYR D C 1
ATOM 16908 O O . TYR D 1 137 ? 44.784 -18.083 15.131 1 74.069 137 TYR D O 1
ATOM 16925 N N . LYS D 1 138 ? 44.019 -18.784 13.155 1 67.899 138 LYS D N 1
ATOM 16926 C CA . LYS D 1 138 ? 45.339 -18.786 12.548 1 64.862 138 LYS D CA 1
ATOM 16927 C C . LYS D 1 138 ? 45.849 -17.386 12.231 1 70.042 138 LYS D C 1
ATOM 16928 O O . LYS D 1 138 ? 47.036 -17.244 12.011 1 74.89 138 LYS D O 1
ATOM 16947 N N . PHE D 1 139 ? 44.986 -16.363 12.208 1 71.441 139 PHE D N 1
ATOM 16948 C CA . PHE D 1 139 ? 45.311 -14.998 11.767 1 80.604 139 PHE D CA 1
ATOM 16949 C C . PHE D 1 139 ? 45.328 -14.08 12.976 1 69.525 139 PHE D C 1
ATOM 16950 O O . PHE D 1 139 ? 45.913 -13.024 12.942 1 86.071 139 PHE D O 1
ATOM 16967 N N . GLN D 1 140 ? 44.675 -14.496 14.047 1 59.332 140 GLN D N 1
ATOM 16968 C CA . GLN D 1 140 ? 44.654 -13.719 15.268 1 56.874 140 GLN D CA 1
ATOM 16969 C C . GLN D 1 140 ? 45.949 -13.842 16.072 1 62.637 140 GLN D C 1
ATOM 16970 O O . GLN D 1 140 ? 46.692 -14.794 15.975 1 69.347 140 GLN D O 1
ATOM 16984 N N . ASN D 1 141 ? 46.198 -12.836 16.881 1 59.779 141 ASN D N 1
ATOM 16985 C CA . ASN D 1 141 ? 47.241 -12.858 17.861 1 60.298 141 ASN D CA 1
ATOM 16986 C C . ASN D 1 141 ? 46.951 -13.898 18.953 1 59.749 141 ASN D C 1
ATOM 16987 O O . ASN D 1 141 ? 45.847 -13.955 19.505 1 55.05 141 ASN D O 1
ATOM 16998 N N . LYS D 1 142 ? 47.993 -14.689 19.27 1 66.786 142 LYS D N 1
ATOM 16999 C CA . LYS D 1 142 ? 47.994 -15.668 20.346 1 60.842 142 LYS D CA 1
ATOM 17000 C C . LYS D 1 142 ? 49.407 -16.064 20.725 1 57.816 142 LYS D C 1
ATOM 17001 O O . LYS D 1 142 ? 50.35 -15.726 20.031 1 65.592 142 LYS D O 1
ATOM 17020 N N . ALA D 1 143 ? 49.583 -16.698 21.867 1 58.808 143 ALA D N 1
ATOM 17021 C CA . ALA D 1 143 ? 50.923 -17.09 22.289 1 65.12 143 ALA D CA 1
ATOM 17022 C C . ALA D 1 143 ? 51.463 -18.216 21.423 1 63.057 143 ALA D C 1
ATOM 17023 O O . ALA D 1 143 ? 50.689 -19.024 20.894 1 61.383 143 ALA D O 1
ATOM 17030 N N . ASP D 1 144 ? 52.787 -18.209 21.255 1 64.883 144 ASP D N 1
ATOM 17031 C CA . ASP D 1 144 ? 53.451 -19.17 20.389 1 76.488 144 ASP D CA 1
ATOM 17032 C C . ASP D 1 144 ? 53.152 -20.619 20.801 1 75.977 144 ASP D C 1
ATOM 17033 O O . ASP D 1 144 ? 53.13 -21.504 19.96 1 78.66 144 ASP D O 1
ATOM 17042 N N . ARG D 1 145 ? 52.932 -20.859 22.095 1 73.452 145 ARG D N 1
ATOM 17043 C CA . ARG D 1 145 ? 52.747 -22.205 22.628 1 68.536 145 ARG D CA 1
ATOM 17044 C C . ARG D 1 145 ? 51.351 -22.737 22.328 1 66.076 145 ARG D C 1
ATOM 17045 O O . ARG D 1 145 ? 51.088 -23.882 22.638 1 72.76 145 ARG D O 1
ATOM 17066 N N . ILE D 1 146 ? 50.443 -21.921 21.799 1 68.26 146 ILE D N 1
ATOM 17067 C CA . ILE D 1 146 ? 49.108 -22.385 21.492 1 69.579 146 ILE D CA 1
ATOM 17068 C C . ILE D 1 146 ? 49.196 -23.261 20.263 1 69.775 146 ILE D C 1
ATOM 17069 O O . ILE D 1 146 ? 49.549 -22.776 19.203 1 64.678 146 ILE D O 1
ATOM 17085 N N . ASP D 1 147 ? 48.781 -24.527 20.416 1 74.4 147 ASP D N 1
ATOM 17086 C CA . ASP D 1 147 ? 48.789 -25.482 19.324 1 68.084 147 ASP D CA 1
ATOM 17087 C C . ASP D 1 147 ? 47.522 -25.28 18.488 1 60.294 147 ASP D C 1
ATOM 17088 O O . ASP D 1 147 ? 46.408 -25.427 18.982 1 61.948 147 ASP D O 1
ATOM 17097 N N . GLU D 1 148 ? 47.691 -24.937 17.218 1 64.578 148 GLU D N 1
ATOM 17098 C CA . GLU D 1 148 ? 46.568 -24.59 16.367 1 71.05 148 GLU D CA 1
ATOM 17099 C C . GLU D 1 148 ? 45.695 -25.799 16.034 1 64.802 148 GLU D C 1
ATOM 17100 O O . GLU D 1 148 ? 44.506 -25.63 15.88 1 62.499 148 GLU D O 1
ATOM 17112 N N . ASN D 1 149 ? 46.276 -26.992 15.921 1 79.689 149 ASN D N 1
ATOM 17113 C CA . ASN D 1 149 ? 45.525 -28.209 15.665 1 77.001 149 ASN D CA 1
ATOM 17114 C C . ASN D 1 149 ? 44.562 -28.6 16.771 1 69.283 149 ASN D C 1
ATOM 17115 O O . ASN D 1 149 ? 43.756 -29.479 16.504 1 67.07 149 ASN D O 1
ATOM 17126 N N . THR D 1 150 ? 44.693 -28.058 17.993 1 64.143 150 THR D N 1
ATOM 17127 C CA . THR D 1 150 ? 43.786 -28.434 19.069 1 67.122 150 THR D CA 1
ATOM 17128 C C . THR D 1 150 ? 42.931 -27.231 19.51 1 69.549 150 THR D C 1
ATOM 17129 O O . THR D 1 150 ? 42.194 -27.324 20.506 1 67.138 150 THR D O 1
ATOM 17139 N N . VAL D 1 151 ? 42.998 -26.107 18.775 1 60.781 151 VAL D N 1
ATOM 17140 C CA . VAL D 1 151 ? 42.284 -24.914 19.225 1 60.03 151 VAL D CA 1
ATOM 17141 C C . VAL D 1 151 ? 40.766 -25.195 19.276 1 57.338 151 VAL D C 1
ATOM 17142 O O . VAL D 1 151 ? 40.096 -24.759 20.209 1 57.305 151 VAL D O 1
ATOM 17155 N N . VAL D 1 152 ? 40.206 -25.867 18.282 1 51.616 152 VAL D N 1
ATOM 17156 C CA . VAL D 1 152 ? 38.783 -26.068 18.225 1 50.965 152 VAL D CA 1
ATOM 17157 C C . VAL D 1 152 ? 38.322 -27.097 19.275 1 57.149 152 VAL D C 1
ATOM 17158 O O . VAL D 1 152 ? 37.321 -26.872 19.965 1 61.413 152 VAL D O 1
ATOM 17171 N N . ASP D 1 153 ? 39.016 -28.208 19.438 1 64.696 153 ASP D N 1
ATOM 17172 C CA . ASP D 1 153 ? 38.631 -29.168 20.473 1 66.021 153 ASP D CA 1
ATOM 17173 C C . ASP D 1 153 ? 38.662 -28.534 21.862 1 58.513 153 ASP D C 1
ATOM 17174 O O . ASP D 1 153 ? 37.79 -28.809 22.675 1 55.996 153 ASP D O 1
ATOM 17183 N N . ASN D 1 154 ? 39.629 -27.644 22.12 1 58.712 154 ASN D N 1
ATOM 17184 C CA . ASN D 1 154 ? 39.705 -26.993 23.41 1 58.131 154 ASN D CA 1
ATOM 17185 C C . ASN D 1 154 ? 38.58 -25.995 23.608 1 55.64 154 ASN D C 1
ATOM 17186 O O . ASN D 1 154 ? 38.176 -25.75 24.741 1 60.107 154 ASN D O 1
ATOM 17197 N N . ARG D 1 155 ? 38.041 -25.454 22.527 1 54.089 155 ARG D N 1
ATOM 17198 C CA . ARG D 1 155 ? 36.892 -24.586 22.662 1 50.294 155 ARG D CA 1
ATOM 17199 C C . ARG D 1 155 ? 35.643 -25.377 23.012 1 49.98 155 ARG D C 1
ATOM 17200 O O . ARG D 1 155 ? 34.84 -24.896 23.816 1 54.09 155 ARG D O 1
ATOM 17221 N N . TYR D 1 156 ? 35.466 -26.574 22.432 1 55.532 156 TYR D N 1
ATOM 17222 C CA . TYR D 1 156 ? 34.345 -27.418 22.847 1 58.447 156 TYR D CA 1
ATOM 17223 C C . TYR D 1 156 ? 34.432 -27.738 24.347 1 54.523 156 TYR D C 1
ATOM 17224 O O . TYR D 1 156 ? 33.44 -27.549 25.038 1 53.667 156 TYR D O 1
ATOM 17241 N N . GLU D 1 157 ? 35.621 -28.147 24.852 1 55.362 157 GLU D N 1
ATOM 17242 C CA . GLU D 1 157 ? 35.788 -28.407 26.278 1 54.088 157 GLU D CA 1
ATOM 17243 C C . GLU D 1 157 ? 35.44 -27.178 27.136 1 51.457 157 GLU D C 1
ATOM 17244 O O . GLU D 1 157 ? 34.709 -27.245 28.126 1 63.278 157 GLU D O 1
ATOM 17256 N N . ASP D 1 158 ? 35.961 -26.028 26.755 1 59.412 158 ASP D N 1
ATOM 17257 C CA . ASP D 1 158 ? 35.878 -24.805 27.554 1 55.181 158 ASP D CA 1
ATOM 17258 C C . ASP D 1 158 ? 34.455 -24.309 27.541 1 53.108 158 ASP D C 1
ATOM 17259 O O . ASP D 1 158 ? 33.966 -23.891 28.587 1 57.235 158 ASP D O 1
ATOM 17268 N N . ILE D 1 159 ? 33.784 -24.431 26.389 1 49.305 159 ILE D N 1
ATOM 17269 C CA . ILE D 1 159 ? 32.382 -24.073 26.331 1 57.065 159 ILE D CA 1
ATOM 17270 C C . ILE D 1 159 ? 31.561 -25.015 27.216 1 53.5 159 ILE D C 1
ATOM 17271 O O . ILE D 1 159 ? 30.688 -24.577 27.962 1 56.04 159 ILE D O 1
ATOM 17287 N N . ARG D 1 160 ? 31.808 -26.323 27.15 1 59.165 160 ARG D N 1
ATOM 17288 C CA . ARG D 1 160 ? 31.044 -27.223 28.029 1 52.182 160 ARG D CA 1
ATOM 17289 C C . ARG D 1 160 ? 31.25 -26.791 29.481 1 50.649 160 ARG D C 1
ATOM 17290 O O . ARG D 1 160 ? 30.304 -26.741 30.231 1 44.799 160 ARG D O 1
ATOM 17311 N N . ASN D 1 161 ? 32.5 -26.491 29.875 1 50.784 161 ASN D N 1
ATOM 17312 C CA . ASN D 1 161 ? 32.795 -26.234 31.269 1 50.905 161 ASN D CA 1
ATOM 17313 C C . ASN D 1 161 ? 32.222 -24.885 31.71 1 54.644 161 ASN D C 1
ATOM 17314 O O . ASN D 1 161 ? 31.756 -24.718 32.843 1 56.211 161 ASN D O 1
ATOM 17325 N N . PHE D 1 162 ? 32.272 -23.905 30.81 1 50.22 162 PHE D N 1
ATOM 17326 C CA . PHE D 1 162 ? 31.66 -22.617 31.089 1 50.804 162 PHE D CA 1
ATOM 17327 C C . PHE D 1 162 ? 30.151 -22.77 31.282 1 51.599 162 PHE D C 1
ATOM 17328 O O . PHE D 1 162 ? 29.589 -22.181 32.211 1 50.723 162 PHE D O 1
ATOM 17345 N N . GLU D 1 163 ? 29.475 -23.523 30.398 1 45.516 163 GLU D N 1
ATOM 17346 C CA . GLU D 1 163 ? 28.03 -23.609 30.524 1 50.344 163 GLU D CA 1
ATOM 17347 C C . GLU D 1 163 ? 27.659 -24.393 31.803 1 51.453 163 GLU D C 1
ATOM 17348 O O . GLU D 1 163 ? 26.715 -24.066 32.455 1 51.955 163 GLU D O 1
ATOM 17360 N N . LYS D 1 164 ? 28.414 -25.409 32.19 1 53.407 164 LYS D N 1
ATOM 17361 C CA . LYS D 1 164 ? 28.182 -26.157 33.438 1 57.068 164 LYS D CA 1
ATOM 17362 C C . LYS D 1 164 ? 28.482 -25.269 34.646 1 56.695 164 LYS D C 1
ATOM 17363 O O . LYS D 1 164 ? 27.787 -25.36 35.634 1 53.03 164 LYS D O 1
ATOM 17382 N N . TYR D 1 165 ? 29.455 -24.347 34.533 1 58.369 165 TYR D N 1
ATOM 17383 C CA . TYR D 1 165 ? 29.736 -23.404 35.612 1 50.274 165 TYR D CA 1
ATOM 17384 C C . TYR D 1 165 ? 28.525 -22.51 35.816 1 46.409 165 TYR D C 1
ATOM 17385 O O . TYR D 1 165 ? 28.103 -22.268 36.922 1 43.076 165 TYR D O 1
ATOM 17402 N N . LEU D 1 166 ? 27.951 -22.01 34.733 1 60.184 166 LEU D N 1
ATOM 17403 C CA . LEU D 1 166 ? 26.788 -21.171 34.863 1 49.893 166 LEU D CA 1
ATOM 17404 C C . LEU D 1 166 ? 25.63 -21.926 35.485 1 48.056 166 LEU D C 1
ATOM 17405 O O . LEU D 1 166 ? 24.929 -21.408 36.359 1 54.428 166 LEU D O 1
ATOM 17421 N N . TYR D 1 167 ? 25.415 -23.144 35.025 1 50.416 167 TYR D N 1
ATOM 17422 C CA . TYR D 1 167 ? 24.319 -23.94 35.562 1 59.293 167 TYR D CA 1
ATOM 17423 C C . TYR D 1 167 ? 24.458 -24.022 37.075 1 53.097 167 TYR D C 1
ATOM 17424 O O . TYR D 1 167 ? 23.468 -23.849 37.777 1 59.419 167 TYR D O 1
ATOM 17441 N N . ASN D 1 168 ? 25.678 -24.315 37.544 1 52.914 168 ASN D N 1
ATOM 17442 C CA . ASN D 1 168 ? 25.935 -24.516 38.955 1 53.167 168 ASN D CA 1
ATOM 17443 C C . ASN D 1 168 ? 25.839 -23.193 39.708 1 54.347 168 ASN D C 1
ATOM 17444 O O . ASN D 1 168 ? 25.997 -23.18 40.912 1 55.67 168 ASN D O 1
ATOM 17455 N N . ASN D 1 169 ? 25.702 -22.049 39.02 1 60.46 169 ASN D N 1
ATOM 17456 C CA . ASN D 1 169 ? 25.631 -20.792 39.754 1 57.847 169 ASN D CA 1
ATOM 17457 C C . ASN D 1 169 ? 24.402 -20.038 39.341 1 56.848 169 ASN D C 1
ATOM 17458 O O . ASN D 1 169 ? 24.446 -18.808 39.229 1 51.951 169 ASN D O 1
ATOM 17469 N N . SER D 1 170 ? 23.345 -20.832 39.074 1 52.255 170 SER D N 1
ATOM 17470 C CA . SER D 1 170 ? 21.997 -20.32 39.031 1 56.783 170 SER D CA 1
ATOM 17471 C C . SER D 1 170 ? 21.738 -19.555 37.737 1 52.28 170 SER D C 1
ATOM 17472 O O . SER D 1 170 ? 20.96 -18.611 37.76 1 51.846 170 SER D O 1
ATOM 17479 N N . VAL D 1 171 ? 22.384 -19.925 36.627 1 53.308 171 VAL D N 1
ATOM 17480 C CA . VAL D 1 171 ? 22.053 -19.36 35.335 1 51.428 171 VAL D CA 1
ATOM 17481 C C . VAL D 1 171 ? 21.835 -20.475 34.323 1 52.106 171 VAL D C 1
ATOM 17482 O O . VAL D 1 171 ? 22.744 -21.259 34.06 1 51.694 171 VAL D O 1
ATOM 17495 N N . ARG D 1 172 ? 20.635 -20.543 33.736 1 48.292 172 ARG D N 1
ATOM 17496 C CA . ARG D 1 172 ? 20.348 -21.543 32.724 1 51.178 172 ARG D CA 1
ATOM 17497 C C . ARG D 1 172 ? 20.609 -20.943 31.374 1 57.872 172 ARG D C 1
ATOM 17498 O O . ARG D 1 172 ? 20.417 -19.744 31.175 1 58.818 172 ARG D O 1
ATOM 17519 N N . ILE D 1 173 ? 20.902 -21.817 30.419 1 51.067 173 ILE D N 1
ATOM 17520 C CA . ILE D 1 173 ? 20.95 -21.339 29.067 1 48.511 173 ILE D CA 1
ATOM 17521 C C . ILE D 1 173 ? 20.056 -22.219 28.197 1 47.735 173 ILE D C 1
ATOM 17522 O O . ILE D 1 173 ? 20.144 -23.428 28.269 1 52.641 173 ILE D O 1
ATOM 17538 N N . ILE D 1 174 ? 19.185 -21.597 27.403 1 51.204 174 ILE D N 1
ATOM 17539 C CA . ILE D 1 174 ? 18.469 -22.245 26.336 1 52.498 174 ILE D CA 1
ATOM 17540 C C . ILE D 1 174 ? 19.264 -21.994 25.058 1 53.374 174 ILE D C 1
ATOM 17541 O O . ILE D 1 174 ? 19.411 -20.829 24.649 1 49.335 174 ILE D O 1
ATOM 17557 N N . LYS D 1 175 ? 19.64 -23.075 24.343 1 46.369 175 LYS D N 1
ATOM 17558 C CA . LYS D 1 175 ? 20.355 -22.937 23.089 1 44.894 175 LYS D CA 1
ATOM 17559 C C . LYS D 1 175 ? 19.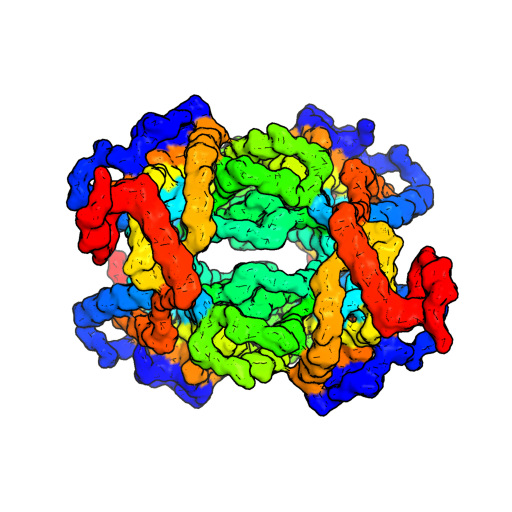443 -23.372 21.971 1 43.5 175 LYS D C 1
ATOM 17560 O O . LYS D 1 175 ? 19.043 -24.501 21.917 1 52.473 175 LYS D O 1
ATOM 17579 N N . ILE D 1 176 ? 19.182 -22.504 21.031 1 44.391 176 ILE D N 1
ATOM 17580 C CA . ILE D 1 176 ? 18.249 -22.781 19.968 1 40.899 176 ILE D CA 1
ATOM 17581 C C . ILE D 1 176 ? 18.959 -22.568 18.638 1 48.393 176 ILE D C 1
ATOM 17582 O O . ILE D 1 176 ? 19.442 -21.476 18.411 1 45.4 176 ILE D O 1
ATOM 17598 N N . PHE D 1 177 ? 19.048 -23.63 17.811 1 43.245 177 PHE D N 1
ATOM 17599 C CA . PHE D 1 177 ? 19.482 -23.574 16.454 1 39.086 177 PHE D CA 1
ATOM 17600 C C . PHE D 1 177 ? 18.25 -23.522 15.539 1 45.509 177 PHE D C 1
ATOM 17601 O O . PHE D 1 177 ? 17.495 -24.465 15.464 1 48.723 177 PHE D O 1
ATOM 17618 N N . LEU D 1 178 ? 18.048 -22.407 14.839 1 47.114 178 LEU D N 1
ATOM 17619 C CA . LEU D 1 178 ? 16.997 -22.287 13.847 1 43.754 178 LEU D CA 1
ATOM 17620 C C . LEU D 1 178 ? 17.554 -22.811 12.538 1 47.385 178 LEU D C 1
ATOM 17621 O O . LEU D 1 178 ? 18.439 -22.206 11.912 1 51.674 178 LEU D O 1
ATOM 17637 N N . ASN D 1 179 ? 17.011 -23.947 12.138 1 49.151 179 ASN D N 1
ATOM 17638 C CA . ASN D 1 179 ? 17.564 -24.759 11.058 1 46.611 179 ASN D CA 1
ATOM 17639 C C . ASN D 1 179 ? 16.787 -24.433 9.781 1 46.03 179 ASN D C 1
ATOM 17640 O O . ASN D 1 179 ? 15.74 -24.988 9.541 1 49.789 179 ASN D O 1
ATOM 17651 N N . VAL D 1 180 ? 17.292 -23.477 9.004 1 42.789 180 VAL D N 1
ATOM 17652 C CA . VAL D 1 180 ? 16.7 -23.01 7.771 1 43.536 180 VAL D CA 1
ATOM 17653 C C . VAL D 1 180 ? 17.379 -23.602 6.553 1 43.491 180 VAL D C 1
ATOM 17654 O O . VAL D 1 180 ? 18.549 -23.907 6.614 1 41.642 180 VAL D O 1
ATOM 17667 N N . SER D 1 181 ? 16.62 -23.818 5.474 1 40.261 181 SER D N 1
ATOM 17668 C CA . SER D 1 181 ? 17.194 -24.366 4.248 1 43.697 181 SER D CA 1
ATOM 17669 C C . SER D 1 181 ? 17.768 -23.2 3.45 1 55.131 181 SER D C 1
ATOM 17670 O O . SER D 1 181 ? 17.332 -22.06 3.628 1 49.84 181 SER D O 1
ATOM 17677 N N . LYS D 1 182 ? 18.667 -23.495 2.524 1 45.567 182 LYS D N 1
ATOM 17678 C CA . LYS D 1 182 ? 19.281 -22.473 1.718 1 45.774 182 LYS D CA 1
ATOM 17679 C C . LYS D 1 182 ? 18.269 -21.824 0.751 1 49.013 182 LYS D C 1
ATOM 17680 O O . LYS D 1 182 ? 18.327 -20.597 0.54 1 43.806 182 LYS D O 1
ATOM 17699 N N . LYS D 1 183 ? 17.327 -22.588 0.196 1 45.869 183 LYS D N 1
ATOM 17700 C CA . LYS D 1 183 ? 16.324 -21.958 -0.642 1 46.046 183 LYS D CA 1
ATOM 17701 C C . LYS D 1 183 ? 15.445 -21.002 0.172 1 51.566 183 LYS D C 1
ATOM 17702 O O . LYS D 1 183 ? 15.117 -19.892 -0.26 1 48.81 183 LYS D O 1
ATOM 17721 N N . GLU D 1 184 ? 15.065 -21.381 1.376 1 47.832 184 GLU D N 1
ATOM 17722 C CA . GLU D 1 184 ? 14.229 -20.448 2.108 1 46.981 184 GLU D CA 1
ATOM 17723 C C . GLU D 1 184 ? 15.011 -19.183 2.482 1 44.209 184 GLU D C 1
ATOM 17724 O O . GLU D 1 184 ? 14.459 -18.109 2.518 1 47.515 184 GLU D O 1
ATOM 17736 N N . GLN D 1 185 ? 16.31 -19.299 2.785 1 41.937 185 GLN D N 1
ATOM 17737 C CA . GLN D 1 185 ? 17.144 -18.155 3.041 1 41.344 185 GLN D CA 1
ATOM 17738 C C . GLN D 1 185 ? 17.123 -17.243 1.829 1 40.279 185 GLN D C 1
ATOM 17739 O O . GLN D 1 185 ? 16.956 -16.034 1.913 1 45.199 185 GLN D O 1
ATOM 17753 N N . ALA D 1 186 ? 17.2 -17.828 0.661 1 45.527 186 ALA D N 1
ATOM 17754 C CA . ALA D 1 186 ? 17.209 -17.005 -0.526 1 41.839 186 ALA D CA 1
ATOM 17755 C C . ALA D 1 186 ? 15.887 -16.29 -0.678 1 46.597 186 ALA D C 1
ATOM 17756 O O . ALA D 1 186 ? 15.881 -15.15 -1.115 1 46.809 186 ALA D O 1
ATOM 17763 N N . GLU D 1 187 ? 14.771 -16.91 -0.311 1 44.45 187 GLU D N 1
ATOM 17764 C CA . GLU D 1 187 ? 13.515 -16.215 -0.5 1 45.518 187 GLU D CA 1
ATOM 17765 C C . GLU D 1 187 ? 13.481 -15.015 0.441 1 46.253 187 GLU D C 1
ATOM 17766 O O . GLU D 1 187 ? 13.014 -13.934 0.12 1 50.377 187 GLU D O 1
ATOM 17778 N N . ARG D 1 188 ? 13.962 -15.201 1.656 1 46.302 188 ARG D N 1
ATOM 17779 C CA . ARG D 1 188 ? 13.914 -14.123 2.614 1 44.752 188 ARG D CA 1
ATOM 17780 C C . ARG D 1 188 ? 14.909 -13.035 2.214 1 48.659 188 ARG D C 1
ATOM 17781 O O . ARG D 1 188 ? 14.63 -11.869 2.492 1 42.482 188 ARG D O 1
ATOM 17802 N N . PHE D 1 189 ? 16.033 -13.394 1.553 1 42.201 189 PHE D N 1
ATOM 17803 C CA . PHE D 1 189 ? 16.952 -12.344 1.126 1 43.591 189 PHE D CA 1
ATOM 17804 C C . PHE D 1 189 ? 16.319 -11.56 -0.003 1 45.364 189 PHE D C 1
ATOM 17805 O O . PHE D 1 189 ? 16.377 -10.345 -0.064 1 55.347 189 PHE D O 1
ATOM 17822 N N . LEU D 1 190 ? 15.68 -12.269 -0.922 1 50.105 190 LEU D N 1
ATOM 17823 C CA . LEU D 1 190 ? 14.968 -11.613 -2.008 1 49.331 190 LEU D CA 1
ATOM 17824 C C . LEU D 1 190 ? 13.973 -10.627 -1.431 1 49.941 190 LEU D C 1
ATOM 17825 O O . LEU D 1 190 ? 13.766 -9.56 -1.975 1 52.193 190 LEU D O 1
ATOM 17841 N N . SER D 1 191 ? 13.296 -11.027 -0.356 1 49.037 191 SER D N 1
ATOM 17842 C CA . SER D 1 191 ? 12.309 -10.149 0.228 1 57.636 191 SER D CA 1
ATOM 17843 C C . SER D 1 191 ? 13.022 -8.938 0.844 1 47.656 191 SER D C 1
ATOM 17844 O O . SER D 1 191 ? 12.578 -7.842 0.652 1 41.493 191 SER D O 1
ATOM 17851 N N . ARG D 1 192 ? 14.17 -9.108 1.507 1 47.022 192 ARG D N 1
ATOM 17852 C CA . ARG D 1 192 ? 14.929 -7.975 1.998 1 45.731 192 ARG D CA 1
ATOM 17853 C C . ARG D 1 192 ? 15.401 -7.036 0.879 1 50.754 192 ARG D C 1
ATOM 17854 O O . ARG D 1 192 ? 15.569 -5.855 1.102 1 56.745 192 ARG D O 1
ATOM 17875 N N . ILE D 1 193 ? 15.618 -7.527 -0.325 1 47.598 193 ILE D N 1
ATOM 17876 C CA . ILE D 1 193 ? 15.939 -6.661 -1.439 1 51.179 193 ILE D CA 1
ATOM 17877 C C . ILE D 1 193 ? 14.715 -5.98 -2.038 1 54.622 193 ILE D C 1
ATOM 17878 O O . ILE D 1 193 ? 14.83 -4.868 -2.498 1 55.482 193 ILE D O 1
ATOM 17894 N N . GLU D 1 194 ? 13.553 -6.627 -2.079 1 60.527 194 GLU D N 1
ATOM 17895 C CA . GLU D 1 194 ? 12.437 -6.126 -2.899 1 56.117 194 GLU D CA 1
ATOM 17896 C C . GLU D 1 194 ? 11.461 -5.237 -2.125 1 52.158 194 GLU D C 1
ATOM 17897 O O . GLU D 1 194 ? 10.795 -4.409 -2.715 1 58.739 194 GLU D O 1
ATOM 17909 N N . GLU D 1 195 ? 11.492 -5.285 -0.805 1 56.297 195 GLU D N 1
ATOM 17910 C CA . GLU D 1 195 ? 10.743 -4.385 0.057 1 61.35 195 GLU D CA 1
ATOM 17911 C C . GLU D 1 195 ? 11.638 -3.277 0.62 1 58.174 195 GLU D C 1
ATOM 17912 O O . GLU D 1 195 ? 12.566 -3.543 1.385 1 54.396 195 GLU D O 1
ATOM 17924 N N . PRO D 1 196 ? 11.395 -2.012 0.228 1 63.085 196 PRO D N 1
ATOM 17925 C CA . PRO D 1 196 ? 12.098 -0.854 0.768 1 66.784 196 PRO D CA 1
ATOM 17926 C C . PRO D 1 196 ? 12.344 -0.869 2.264 1 61.805 196 PRO D C 1
ATOM 17927 O O . PRO D 1 196 ? 13.439 -0.596 2.699 1 66.561 196 PRO D O 1
ATOM 17938 N N . GLU D 1 197 ? 11.355 -1.261 3.039 1 62.389 197 GLU D N 1
ATOM 17939 C CA . GLU D 1 197 ? 11.445 -1.171 4.487 1 56.272 197 GLU D CA 1
ATOM 17940 C C . GLU D 1 197 ? 12.339 -2.254 5.054 1 50.847 197 GLU D C 1
ATOM 17941 O O . GLU D 1 197 ? 12.612 -2.245 6.256 1 54.966 197 GLU D O 1
ATOM 17953 N N . LYS D 1 198 ? 12.806 -3.191 4.221 1 53.069 198 LYS D N 1
ATOM 17954 C CA . LYS D 1 198 ? 13.732 -4.196 4.716 1 55.996 198 LYS D CA 1
ATOM 17955 C C . LYS D 1 198 ? 15.139 -4.105 4.084 1 49.458 198 LYS D C 1
ATOM 17956 O O . LYS D 1 198 ? 16.019 -4.898 4.391 1 45.058 198 LYS D O 1
ATOM 17975 N N . ASN D 1 199 ? 15.365 -3.157 3.197 1 44.049 199 ASN D N 1
ATOM 17976 C CA . ASN D 1 199 ? 16.664 -2.973 2.562 1 49.038 199 ASN D CA 1
ATOM 17977 C C . ASN D 1 199 ? 17.799 -2.831 3.568 1 53.219 199 ASN D C 1
ATOM 17978 O O . ASN D 1 199 ? 18.852 -3.418 3.417 1 59.641 199 ASN D O 1
ATOM 17989 N N . TRP D 1 200 ? 17.547 -2.115 4.646 1 53.459 200 TRP D N 1
ATOM 17990 C CA . TRP D 1 200 ? 18.57 -1.86 5.629 1 50.658 200 TRP D CA 1
ATOM 17991 C C . TRP D 1 200 ? 19.117 -3.158 6.18 1 48.574 200 TRP D C 1
ATOM 17992 O O . TRP D 1 200 ? 20.162 -3.148 6.801 1 58.625 200 TRP D O 1
ATOM 18013 N N . LYS D 1 201 ? 18.37 -4.242 6.054 1 44.872 201 LYS D N 1
ATOM 18014 C CA . LYS D 1 201 ? 18.703 -5.488 6.748 1 46.846 201 LYS D CA 1
ATOM 18015 C C . LYS D 1 201 ? 19.602 -6.369 5.894 1 51.913 201 LYS D C 1
ATOM 18016 O O . LYS D 1 201 ? 19.997 -7.433 6.319 1 48.667 201 LYS D O 1
ATOM 18035 N N . PHE D 1 202 ? 19.853 -5.953 4.655 1 52.017 202 PHE D N 1
ATOM 18036 C CA . PHE D 1 202 ? 20.547 -6.799 3.711 1 60.923 202 PHE D CA 1
ATOM 18037 C C . PHE D 1 202 ? 21.955 -6.258 3.574 1 56.284 202 PHE D C 1
ATOM 18038 O O . PHE D 1 202 ? 22.12 -5.054 3.427 1 65.19 202 PHE D O 1
ATOM 18055 N N . SER D 1 203 ? 22.959 -7.142 3.539 1 68.536 203 SER D N 1
ATOM 18056 C CA . SER D 1 203 ? 24.312 -6.653 3.238 1 71.746 203 SER D CA 1
ATOM 18057 C C . SER D 1 203 ? 25.047 -7.572 2.269 1 72.846 203 SER D C 1
ATOM 18058 O O . SER D 1 203 ? 24.731 -8.754 2.167 1 62.702 203 SER D O 1
ATOM 18065 N N . ASP D 1 204 ? 26.065 -6.997 1.626 1 69.801 204 ASP D N 1
ATOM 18066 C CA . ASP D 1 204 ? 27.019 -7.71 0.776 1 69.123 204 ASP D CA 1
ATOM 18067 C C . ASP D 1 204 ? 27.43 -9.046 1.387 1 58.298 204 ASP D C 1
ATOM 18068 O O . ASP D 1 204 ? 27.288 -10.104 0.753 1 58.209 204 ASP D O 1
ATOM 18077 N N . SER D 1 205 ? 27.844 -9.036 2.638 1 55.651 205 SER D N 1
ATOM 18078 C CA . SER D 1 205 ? 28.454 -10.239 3.145 1 60.111 205 SER D CA 1
ATOM 18079 C C . SER D 1 205 ? 27.417 -11.327 3.427 1 60.127 205 SER D C 1
ATOM 18080 O O . SER D 1 205 ? 27.724 -12.48 3.691 1 65.05 205 SER D O 1
ATOM 18087 N N . ASP D 1 206 ? 26.147 -10.956 3.477 1 78.176 206 ASP D N 1
ATOM 18088 C CA . ASP D 1 206 ? 25.089 -11.932 3.714 1 71.451 206 ASP D CA 1
ATOM 18089 C C . ASP D 1 206 ? 25.027 -12.857 2.493 1 54.614 206 ASP D C 1
ATOM 18090 O O . ASP D 1 206 ? 24.926 -14.068 2.663 1 63.712 206 ASP D O 1
ATOM 18099 N N . PHE D 1 207 ? 25.103 -12.259 1.298 1 44.024 207 PHE D N 1
ATOM 18100 C CA . PHE D 1 207 ? 25.075 -12.947 0.02 1 57.519 207 PHE D CA 1
ATOM 18101 C C . PHE D 1 207 ? 26.326 -13.818 -0.133 1 56.473 207 PHE D C 1
ATOM 18102 O O . PHE D 1 207 ? 26.228 -14.948 -0.617 1 63.036 207 PHE D O 1
ATOM 18119 N N . GLU D 1 208 ? 27.475 -13.318 0.339 1 68.094 208 GLU D N 1
ATOM 18120 C CA . GLU D 1 208 ? 28.776 -13.882 0.021 1 71.242 208 GLU D CA 1
ATOM 18121 C C . GLU D 1 208 ? 29.013 -15.082 0.915 1 56.214 208 GLU D C 1
ATOM 18122 O O . GLU D 1 208 ? 29.675 -16.023 0.487 1 68.038 208 GLU D O 1
ATOM 18134 N N . GLU D 1 209 ? 28.38 -15.117 2.076 1 55.627 209 GLU D N 1
ATOM 18135 C CA . GLU D 1 209 ? 28.528 -16.256 2.97 1 56.855 209 GLU D CA 1
ATOM 18136 C C . GLU D 1 209 ? 27.834 -17.511 2.465 1 53.837 209 GLU D C 1
ATOM 18137 O O . GLU D 1 209 ? 28.02 -18.559 3.079 1 58.167 209 GLU D O 1
ATOM 18149 N N . ARG D 1 210 ? 26.957 -17.38 1.445 1 51.632 210 ARG D N 1
ATOM 18150 C CA . ARG D 1 210 ? 26.237 -18.533 0.92 1 50.107 210 ARG D CA 1
ATOM 18151 C C . ARG D 1 210 ? 27.193 -19.599 0.389 1 53.998 210 ARG D C 1
ATOM 18152 O O . ARG D 1 210 ? 26.985 -20.783 0.57 1 58.304 210 ARG D O 1
ATOM 18173 N N . VAL D 1 211 ? 28.284 -19.144 -0.195 1 50.464 211 VAL D N 1
ATOM 18174 C CA . VAL D 1 211 ? 29.389 -19.951 -0.67 1 52.829 211 VAL D CA 1
ATOM 18175 C C . VAL D 1 211 ? 29.903 -20.901 0.411 1 50.193 211 VAL D C 1
ATOM 18176 O O . VAL D 1 211 ? 30.475 -21.92 0.078 1 56.315 211 VAL D O 1
ATOM 18189 N N . TYR D 1 212 ? 29.7 -20.593 1.701 1 48.855 212 TYR D N 1
ATOM 18190 C CA . TYR D 1 212 ? 30.212 -21.439 2.751 1 54.528 212 TYR D CA 1
ATOM 18191 C C . TYR D 1 212 ? 29.114 -22.291 3.372 1 56.222 212 TYR D C 1
ATOM 18192 O O . TYR D 1 212 ? 29.319 -22.878 4.449 1 51.151 212 TYR D O 1
ATOM 18209 N N . TRP D 1 213 ? 27.99 -22.435 2.677 1 48.547 213 TRP D N 1
ATOM 18210 C CA . TRP D 1 213 ? 26.821 -23.024 3.319 1 55.346 213 TRP D CA 1
ATOM 18211 C C . TRP D 1 213 ? 27.121 -24.377 3.953 1 55.132 213 TRP D C 1
ATOM 18212 O O . TRP D 1 213 ? 26.795 -24.612 5.125 1 51.222 213 TRP D O 1
ATOM 18233 N N . ASP D 1 214 ? 27.677 -25.277 3.137 1 54.557 214 ASP D N 1
ATOM 18234 C CA . ASP D 1 214 ? 27.907 -26.64 3.562 1 56.596 214 ASP D CA 1
ATOM 18235 C C . ASP D 1 214 ? 28.886 -26.698 4.717 1 51.319 214 ASP D C 1
ATOM 18236 O O . ASP D 1 214 ? 28.675 -27.471 5.643 1 57.646 214 ASP D O 1
ATOM 18245 N N . LYS D 1 215 ? 29.943 -25.905 4.69 1 51.722 215 LYS D N 1
ATOM 18246 C CA . LYS D 1 215 ? 30.888 -25.954 5.789 1 53.759 215 LYS D CA 1
ATOM 18247 C C . LYS D 1 215 ? 30.216 -25.463 7.063 1 50.627 215 LYS D C 1
ATOM 18248 O O . LYS D 1 215 ? 30.448 -26.014 8.132 1 61.532 215 LYS D O 1
ATOM 18267 N N . TYR D 1 216 ? 29.337 -24.47 6.977 1 44.404 216 TYR D N 1
ATOM 18268 C CA . TYR D 1 216 ? 28.653 -24.028 8.177 1 50.778 216 TYR D CA 1
ATOM 18269 C C . TYR D 1 216 ? 27.73 -25.13 8.69 1 50.924 216 TYR D C 1
ATOM 18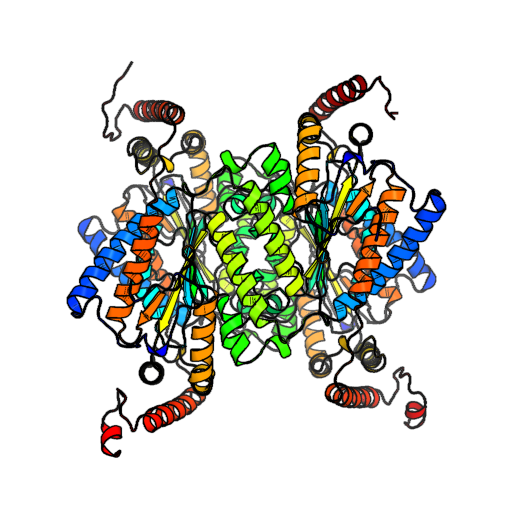270 O O . TYR D 1 216 ? 27.611 -25.291 9.882 1 51.479 216 TYR D O 1
ATOM 18287 N N . GLN D 1 217 ? 27.061 -25.863 7.813 1 52.936 217 GLN D N 1
ATOM 18288 C CA . GLN D 1 217 ? 26.226 -26.987 8.244 1 52.621 217 GLN D CA 1
ATOM 18289 C C . GLN D 1 217 ? 27.051 -28.013 8.995 1 50.664 217 GLN D C 1
ATOM 18290 O O . GLN D 1 217 ? 26.62 -28.503 10.026 1 54.139 217 GLN D O 1
ATOM 18304 N N . GLN D 1 218 ? 28.246 -28.341 8.513 1 53.572 218 GLN D N 1
ATOM 18305 C CA . GLN D 1 218 ? 29.115 -29.279 9.229 1 50.934 218 GLN D CA 1
ATOM 18306 C C . GLN D 1 218 ? 29.54 -28.693 10.582 1 50.891 218 GLN D C 1
ATOM 18307 O O . GLN D 1 218 ? 29.465 -29.334 11.624 1 55.865 218 GLN D O 1
ATOM 18321 N N . ALA D 1 219 ? 29.839 -27.402 10.627 1 43.589 219 ALA D N 1
ATOM 18322 C CA . ALA D 1 219 ? 30.202 -26.812 11.901 1 53.736 219 ALA D CA 1
ATOM 18323 C C . ALA D 1 219 ? 29.05 -26.773 12.921 1 45.759 219 ALA D C 1
ATOM 18324 O O . ALA D 1 219 ? 29.286 -26.822 14.129 1 50.503 219 ALA D O 1
ATOM 18331 N N . PHE D 1 220 ? 27.796 -26.683 12.472 1 51.165 220 PHE D N 1
ATOM 18332 C CA . PHE D 1 220 ? 26.678 -26.787 13.404 1 49.177 220 PHE D CA 1
ATOM 18333 C C . PHE D 1 220 ? 26.566 -28.213 13.892 1 55.614 220 PHE D C 1
ATOM 18334 O O . PHE D 1 220 ? 26.393 -28.421 15.088 1 52.791 220 PHE D O 1
ATOM 18351 N N . GLU D 1 221 ? 26.804 -29.188 12.992 1 51.198 221 GLU D N 1
ATOM 18352 C CA . GLU D 1 221 ? 26.692 -30.564 13.417 1 52.133 221 GLU D CA 1
ATOM 18353 C C . GLU D 1 221 ? 27.731 -30.816 14.515 1 54.624 221 GLU D C 1
ATOM 18354 O O . GLU D 1 221 ? 27.462 -31.429 15.539 1 56.69 221 GLU D O 1
ATOM 18366 N N . ASP D 1 222 ? 28.941 -30.311 14.344 1 62.157 222 ASP D N 1
ATOM 18367 C CA . ASP D 1 222 ? 30.032 -30.636 15.258 1 48.002 222 ASP D CA 1
ATOM 18368 C C . ASP D 1 222 ? 29.783 -29.94 16.58 1 47.447 222 ASP D C 1
ATOM 18369 O O . ASP D 1 222 ? 29.964 -30.525 17.636 1 59.117 222 ASP D O 1
ATOM 18378 N N . ALA D 1 223 ? 29.305 -28.688 16.538 1 43.878 223 ALA D N 1
ATOM 18379 C CA . ALA D 1 223 ? 29.037 -28.001 17.782 1 44.112 223 ALA D CA 1
ATOM 18380 C C . ALA D 1 223 ? 27.984 -28.757 18.62 1 53.105 223 ALA D C 1
ATOM 18381 O O . ALA D 1 223 ? 28.089 -28.854 19.854 1 56.295 223 ALA D O 1
ATOM 18388 N N . ILE D 1 224 ? 26.916 -29.22 17.971 1 49.148 224 ILE D N 1
ATOM 18389 C CA . ILE D 1 224 ? 25.814 -29.806 18.701 1 53.466 224 ILE D CA 1
ATOM 18390 C C . ILE D 1 224 ? 26.2 -31.197 19.254 1 51.735 224 ILE D C 1
ATOM 18391 O O . ILE D 1 224 ? 25.874 -31.497 20.405 1 45.553 224 ILE D O 1
ATOM 18407 N N . ASN D 1 225 ? 26.943 -31.985 18.473 1 44.917 225 ASN D N 1
ATOM 18408 C CA . ASN D 1 225 ? 27.617 -33.177 18.969 1 55.525 225 ASN D CA 1
ATOM 18409 C C . ASN D 1 225 ? 28.488 -32.937 20.192 1 56.397 225 ASN D C 1
ATOM 18410 O O . ASN D 1 225 ? 28.549 -33.795 21.092 1 54.353 225 ASN D O 1
ATOM 18421 N N . ALA D 1 226 ? 29.1 -31.761 20.295 1 57.191 226 ALA D N 1
ATOM 18422 C CA . ALA D 1 226 ? 30.152 -31.607 21.295 1 56.407 226 ALA D CA 1
ATOM 18423 C C . ALA D 1 226 ? 29.672 -30.891 22.544 1 48.137 226 ALA D C 1
ATOM 18424 O O . ALA D 1 226 ? 30.37 -30.909 23.546 1 44.48 226 ALA D O 1
ATOM 18431 N N . THR D 1 227 ? 28.501 -30.253 22.522 1 47.049 227 THR D N 1
ATOM 18432 C CA . THR D 1 227 ? 28.147 -29.437 23.692 1 49.707 227 THR D CA 1
ATOM 18433 C C . THR D 1 227 ? 26.718 -29.646 24.181 1 52.754 227 THR D C 1
ATOM 18434 O O . THR D 1 227 ? 26.307 -28.886 25.042 1 53.129 227 THR D O 1
ATOM 18444 N N . SER D 1 228 ? 25.984 -30.665 23.692 1 55.59 228 SER D N 1
ATOM 18445 C CA . SER D 1 228 ? 24.658 -30.964 24.199 1 58.655 228 SER D CA 1
ATOM 18446 C C . SER D 1 228 ? 24.751 -31.815 25.463 1 53.715 228 SER D C 1
ATOM 18447 O O . SER D 1 228 ? 25.249 -32.919 25.398 1 60.997 228 SER D O 1
ATOM 18454 N N . THR D 1 229 ? 24.164 -31.318 26.564 1 62.425 229 THR D N 1
ATOM 18455 C CA . THR D 1 229 ? 24.093 -32.013 27.839 1 68.113 229 THR D CA 1
ATOM 18456 C C . THR D 1 229 ? 22.661 -31.914 28.347 1 65.929 229 THR D C 1
ATOM 18457 O O . THR D 1 229 ? 21.879 -31.094 27.859 1 64.826 229 THR D O 1
ATOM 18467 N N . LYS D 1 230 ? 22.368 -32.734 29.351 1 61.695 230 LYS D N 1
ATOM 18468 C CA . LYS D 1 230 ? 21.113 -32.692 30.064 1 71.927 230 LYS D CA 1
ATOM 18469 C C . LYS D 1 230 ? 20.835 -31.292 30.609 1 61.255 230 LYS D C 1
ATOM 18470 O O . LYS D 1 230 ? 19.723 -30.801 30.595 1 59.686 230 LYS D O 1
ATOM 18489 N N . ASP D 1 231 ? 21.837 -30.645 31.172 1 64.137 231 ASP D N 1
ATOM 18490 C CA . ASP D 1 231 ? 21.629 -29.364 31.831 1 65.177 231 ASP D CA 1
ATOM 18491 C C . ASP D 1 231 ? 21.691 -28.242 30.819 1 59.32 231 ASP D C 1
ATOM 18492 O O . ASP D 1 231 ? 21.093 -27.218 31.062 1 58.034 231 ASP D O 1
ATOM 18501 N N . CYS D 1 232 ? 22.359 -28.465 29.677 1 61.546 232 CYS D N 1
ATOM 18502 C CA . CYS D 1 232 ? 22.521 -27.421 28.666 1 61.42 232 CYS D CA 1
ATOM 18503 C C . CYS D 1 232 ? 22.232 -28.019 27.296 1 58.143 232 CYS D C 1
ATOM 18504 O O . CYS D 1 232 ? 23.119 -28.255 26.489 1 50.503 232 CYS D O 1
ATOM 18511 N N . PRO D 1 233 ? 20.967 -28.342 27.023 1 55.07 233 PRO D N 1
ATOM 18512 C CA . PRO D 1 233 ? 20.619 -28.989 25.775 1 49.542 233 PRO D CA 1
ATOM 18513 C C . PRO D 1 233 ? 20.612 -28.047 24.601 1 49.326 233 PRO D C 1
ATOM 18514 O O . PRO D 1 233 ? 20.593 -26.833 24.775 1 52.055 233 PRO D O 1
ATOM 18525 N N . TRP D 1 234 ? 20.699 -28.64 23.412 1 54.106 234 TRP D N 1
ATOM 18526 C CA . TRP D 1 234 ? 20.443 -27.925 22.2 1 49.007 234 TRP D CA 1
ATOM 18527 C C . TRP D 1 234 ? 19.05 -28.231 21.691 1 47.996 234 TRP D C 1
ATOM 18528 O O . TRP D 1 234 ? 18.652 -29.387 21.707 1 52.835 234 TRP D O 1
ATOM 18549 N N . TYR D 1 235 ? 18.414 -27.198 21.11 1 46.043 235 TYR D N 1
ATOM 18550 C CA . TYR D 1 235 ? 17.147 -27.386 20.45 1 46.463 235 TYR D CA 1
ATOM 18551 C C . TYR D 1 235 ? 17.314 -27.056 18.982 1 42.61 235 TYR D C 1
ATOM 18552 O O . TYR D 1 235 ? 17.622 -25.953 18.62 1 50.304 235 TYR D O 1
ATOM 18569 N N . VAL D 1 236 ? 16.985 -28.01 18.146 1 45.954 236 VAL D N 1
ATOM 18570 C CA . VAL D 1 236 ? 17.086 -27.85 16.728 1 46.932 236 VAL D CA 1
ATOM 18571 C C . VAL D 1 236 ? 15.689 -27.629 16.178 1 50.262 236 VAL D C 1
ATOM 18572 O O . VAL D 1 236 ? 14.904 -28.552 16.083 1 46.968 236 VAL D O 1
ATOM 18585 N N . VAL D 1 237 ? 15.414 -26.399 15.814 1 41.757 237 VAL D N 1
ATOM 18586 C CA . VAL D 1 237 ? 14.073 -26.023 15.448 1 47.585 237 VAL D CA 1
ATOM 18587 C C . VAL D 1 237 ? 13.985 -25.813 13.946 1 45.19 237 VAL D C 1
ATOM 18588 O O . VAL D 1 237 ? 14.704 -25.001 13.412 1 44.404 237 VAL D O 1
ATOM 18601 N N . PRO D 1 238 ? 13.074 -26.488 13.245 1 44.118 238 PRO D N 1
ATOM 18602 C CA . PRO D 1 238 ? 12.822 -26.242 11.834 1 47.253 238 PRO D CA 1
ATOM 18603 C C . PRO D 1 238 ? 12.387 -24.812 11.584 1 49.087 238 PRO D C 1
ATOM 18604 O O . PRO D 1 238 ? 11.493 -24.351 12.269 1 53.249 238 PRO D O 1
ATOM 18615 N N . ALA D 1 239 ? 13.058 -24.12 10.652 1 45.68 239 ALA D N 1
ATOM 18616 C CA . ALA D 1 239 ? 12.928 -22.674 10.539 1 48.614 239 ALA D CA 1
ATOM 18617 C C . ALA D 1 239 ? 12.299 -22.255 9.208 1 43.34 239 ALA D C 1
ATOM 18618 O O . ALA D 1 239 ? 12.113 -21.078 8.964 1 46.584 239 ALA D O 1
ATOM 18625 N N . ASP D 1 240 ? 11.883 -23.2 8.371 1 47.448 240 ASP D N 1
ATOM 18626 C CA . ASP D 1 240 ? 11.289 -22.85 7.088 1 49.347 240 ASP D CA 1
ATOM 18627 C C . ASP D 1 240 ? 9.918 -22.208 7.184 1 52.614 240 ASP D C 1
ATOM 18628 O O . ASP D 1 240 ? 9.578 -21.475 6.285 1 53.075 240 ASP D O 1
ATOM 18637 N N . ARG D 1 241 ? 9.148 -22.422 8.252 1 53.499 241 ARG D N 1
ATOM 18638 C CA . ARG D 1 241 ? 7.92 -21.672 8.396 1 44.783 241 ARG D CA 1
ATOM 18639 C C . ARG D 1 241 ? 7.923 -20.849 9.688 1 41.714 241 ARG D C 1
ATOM 18640 O O . ARG D 1 241 ? 8.105 -21.381 10.778 1 56.021 241 ARG D O 1
ATOM 18661 N N . LYS D 1 242 ? 7.698 -19.558 9.572 1 44.379 242 LYS D N 1
ATOM 18662 C CA . LYS D 1 242 ? 7.771 -18.638 10.689 1 46.213 242 LYS D CA 1
ATOM 18663 C C . LYS D 1 242 ? 6.76 -18.99 11.789 1 46.921 242 LYS D C 1
ATOM 18664 O O . LYS D 1 242 ? 7.116 -19.061 12.957 1 58.637 242 LYS D O 1
ATOM 18683 N N . TRP D 1 243 ? 5.497 -19.217 11.443 1 51.266 243 TRP D N 1
ATOM 18684 C CA . TRP D 1 243 ? 4.473 -19.512 12.439 1 43.443 243 TRP D CA 1
ATOM 18685 C C . TRP D 1 243 ? 4.864 -20.767 13.247 1 47.084 243 TRP D C 1
ATOM 18686 O O . TRP D 1 243 ? 4.694 -20.79 14.461 1 45.956 243 TRP D O 1
ATOM 18707 N N . TYR D 1 244 ? 5.414 -21.803 12.588 1 47.511 244 TYR D N 1
ATOM 18708 C CA . TYR D 1 244 ? 5.756 -23.023 13.303 1 46.685 244 TYR D CA 1
ATOM 18709 C C . TYR D 1 244 ? 6.936 -22.78 14.247 1 51.796 244 TYR D C 1
ATOM 18710 O O . TYR D 1 244 ? 6.984 -23.216 15.384 1 50.141 244 TYR D O 1
ATOM 18727 N N . MET D 1 245 ? 7.954 -22.116 13.748 1 52.659 245 MET D N 1
ATOM 18728 C CA . MET D 1 245 ? 9.175 -21.868 14.486 1 45.34 245 MET D CA 1
ATOM 18729 C C . MET D 1 245 ? 8.894 -21.003 15.714 1 43.167 245 MET D C 1
ATOM 18730 O O . MET D 1 245 ? 9.404 -21.277 16.772 1 49.043 245 MET D O 1
ATOM 18744 N N . ARG D 1 246 ? 8.084 -19.957 15.593 1 46.715 246 ARG D N 1
ATOM 18745 C CA . ARG D 1 246 ? 7.675 -19.16 16.755 1 46.04 246 ARG D CA 1
ATOM 18746 C C . ARG D 1 246 ? 6.894 -20.006 17.752 1 47.769 246 ARG D C 1
ATOM 18747 O O . ARG D 1 246 ? 7.121 -19.884 18.944 1 45.197 246 ARG D O 1
ATOM 18768 N N . TYR D 1 247 ? 6.029 -20.902 17.272 1 45.372 247 TYR D N 1
ATOM 18769 C CA . TYR D 1 247 ? 5.321 -21.796 18.173 1 50.325 247 TYR D CA 1
ATOM 18770 C C . TYR D 1 247 ? 6.306 -22.637 18.96 1 43.559 247 TYR D C 1
ATOM 18771 O O . TYR D 1 247 ? 6.265 -22.654 20.148 1 47.271 247 TYR D O 1
ATOM 18788 N N . VAL D 1 248 ? 7.237 -23.272 18.303 1 45.986 248 VAL D N 1
ATOM 18789 C CA . VAL D 1 248 ? 8.135 -24.177 18.969 1 50.86 248 VAL D CA 1
ATOM 18790 C C . VAL D 1 248 ? 9.019 -23.427 19.949 1 48.82 248 VAL D C 1
ATOM 18791 O O . VAL D 1 248 ? 9.276 -23.889 21.068 1 52.641 248 VAL D O 1
ATOM 18804 N N . VAL D 1 249 ? 9.542 -22.272 19.566 1 53.744 249 VAL D N 1
ATOM 18805 C CA . VAL D 1 249 ? 10.351 -21.513 20.526 1 49.259 249 VAL D CA 1
ATOM 18806 C C . VAL D 1 249 ? 9.533 -21.085 21.76 1 49.171 249 VAL D C 1
ATOM 18807 O O . VAL D 1 249 ? 10.024 -21.154 22.879 1 54.709 249 VAL D O 1
ATOM 18820 N N . SER D 1 250 ? 8.282 -20.685 21.592 1 50.381 250 SER D N 1
ATOM 18821 C CA . SER D 1 250 ? 7.432 -20.371 22.747 1 53.865 250 SER D CA 1
ATOM 18822 C C . SER D 1 250 ? 7.269 -21.567 23.683 1 46.182 250 SER D C 1
ATOM 18823 O O . SER D 1 250 ? 7.242 -21.377 24.871 1 54.907 250 SER D O 1
ATOM 18830 N N . GLU D 1 251 ? 7.202 -22.78 23.159 1 49.528 251 GLU D N 1
ATOM 18831 C CA . GLU D 1 251 ? 7.056 -23.998 23.934 1 53.186 251 GLU D CA 1
ATOM 18832 C C . GLU D 1 251 ? 8.352 -24.266 24.715 1 60.458 251 GLU D C 1
ATOM 18833 O O . GLU D 1 251 ? 8.313 -24.607 25.871 1 58.861 251 GLU D O 1
ATOM 18845 N N . ILE D 1 252 ? 9.515 -24.147 24.082 1 54.148 252 ILE D N 1
ATOM 18846 C CA . ILE D 1 252 ? 10.776 -24.346 24.763 1 47.414 252 ILE D CA 1
ATOM 18847 C C . ILE D 1 252 ? 10.953 -23.337 25.922 1 49.089 252 ILE D C 1
ATOM 18848 O O . ILE D 1 252 ? 11.368 -23.688 27.036 1 48.235 252 ILE D O 1
ATOM 18864 N N . VAL D 1 253 ? 10.668 -22.058 25.67 1 46.337 253 VAL D N 1
ATOM 18865 C CA . VAL D 1 253 ? 10.878 -21.063 26.705 1 47.196 253 VAL D CA 1
ATOM 18866 C C . VAL D 1 253 ? 9.93 -21.304 27.876 1 55.969 253 VAL D C 1
ATOM 18867 O O . VAL D 1 253 ? 10.348 -21.302 29.024 1 52.825 253 VAL D O 1
ATOM 18880 N N . VAL D 1 254 ? 8.644 -21.554 27.58 1 56.556 254 VAL D N 1
ATOM 18881 C CA . VAL D 1 254 ? 7.7 -21.794 28.632 1 47.771 254 VAL D CA 1
ATOM 18882 C C . VAL D 1 254 ? 8.059 -23.038 29.436 1 47.245 254 VAL D C 1
ATOM 18883 O O . VAL D 1 254 ? 7.885 -23.022 30.657 1 56.121 254 VAL D O 1
ATOM 18896 N N . LYS D 1 255 ? 8.523 -24.103 28.793 1 52.521 255 LYS D N 1
ATOM 18897 C CA . LYS D 1 255 ? 8.831 -25.339 29.523 1 50.082 255 LYS D CA 1
ATOM 18898 C C . LYS D 1 255 ? 10.084 -25.136 30.374 1 51.033 255 LYS D C 1
ATOM 18899 O O . LYS D 1 255 ? 10.188 -25.663 31.426 1 53.547 255 LYS D O 1
ATOM 18918 N N . THR D 1 256 ? 11.053 -24.344 29.949 1 55.662 256 THR D N 1
ATOM 18919 C CA . THR D 1 256 ? 12.199 -24.086 30.786 1 48.994 256 THR D CA 1
ATOM 18920 C C . THR D 1 256 ? 11.796 -23.266 32.011 1 52.063 256 THR D C 1
ATOM 18921 O O . THR D 1 256 ? 12.226 -23.559 33.121 1 64.667 256 THR D O 1
ATOM 18931 N N . LEU D 1 257 ? 10.984 -22.237 31.84 1 54.033 257 LEU D N 1
ATOM 18932 C CA . LEU D 1 257 ? 10.592 -21.403 32.975 1 51.085 257 LEU D CA 1
ATOM 18933 C C . LEU D 1 257 ? 9.796 -22.221 33.987 1 53.412 257 LEU D C 1
ATOM 18934 O O . LEU D 1 257 ? 9.916 -22.048 35.183 1 51.866 257 LEU D O 1
ATOM 18950 N N . GLU D 1 258 ? 9.008 -23.168 33.505 1 56.538 258 GLU D N 1
ATOM 18951 C CA . GLU D 1 258 ? 8.272 -24.059 34.386 1 64.33 258 GLU D CA 1
ATOM 18952 C C . GLU D 1 258 ? 9.186 -25.013 35.152 1 62.135 258 GLU D C 1
ATOM 18953 O O . GLU D 1 258 ? 8.895 -25.235 36.29 1 69.945 258 GLU D O 1
ATOM 18965 N N . GLU D 1 259 ? 10.286 -25.563 34.598 1 68.317 259 GLU D N 1
ATOM 18966 C CA . GLU D 1 259 ? 11.271 -26.322 35.394 1 69.814 259 GLU D CA 1
ATOM 18967 C C . GLU D 1 259 ? 11.919 -25.434 36.455 1 61.446 259 GLU D C 1
ATOM 18968 O O . GLU D 1 259 ? 12.212 -25.892 37.539 1 67.051 259 GLU D O 1
ATOM 18980 N N . MET D 1 260 ? 12.186 -24.168 36.124 1 64.245 260 MET D N 1
ATOM 18981 C CA . MET D 1 260 ? 12.808 -23.24 37.063 1 57.194 260 MET D CA 1
ATOM 18982 C C . MET D 1 260 ? 11.813 -22.898 38.164 1 55.283 260 MET D C 1
ATOM 18983 O O . MET D 1 260 ? 12.217 -22.558 39.257 1 69.225 260 MET D O 1
ATOM 18997 N N . ASN D 1 261 ? 10.513 -22.885 37.851 1 58.965 261 ASN D N 1
ATOM 18998 C CA . ASN D 1 261 ? 9.453 -22.816 38.859 1 66.349 261 ASN D CA 1
ATOM 18999 C C . ASN D 1 261 ? 9.532 -21.602 39.806 1 65.822 261 ASN D C 1
ATOM 19000 O O . ASN D 1 261 ? 9.374 -21.737 41.012 1 66.073 261 ASN D O 1
ATOM 19011 N N . PRO D 1 262 ? 9.691 -20.365 39.313 1 56.095 262 PRO D N 1
ATOM 19012 C CA . PRO D 1 262 ? 9.729 -19.186 40.161 1 56.648 262 PRO D CA 1
ATOM 19013 C C . PRO D 1 262 ? 8.421 -18.906 40.883 1 58.712 262 PRO D C 1
ATOM 19014 O O . PRO D 1 262 ? 7.352 -19.17 40.358 1 64.021 262 PRO D O 1
ATOM 19025 N N . LYS D 1 263 ? 8.546 -18.352 42.089 1 61.904 263 LYS D N 1
ATOM 19026 C CA . LYS D 1 263 ? 7.446 -18.048 42.982 1 65.775 263 LYS D CA 1
ATOM 19027 C C . LYS D 1 263 ? 7.693 -16.669 43.57 1 61.896 263 LYS D C 1
ATOM 19028 O O . LYS D 1 263 ? 8.821 -16.316 43.855 1 69.297 263 LYS D O 1
ATOM 19047 N N . TYR D 1 264 ? 6.651 -15.865 43.745 1 64.414 264 TYR D N 1
ATOM 19048 C CA . TYR D 1 264 ? 6.778 -14.633 44.49 1 57.844 264 TYR D CA 1
ATOM 19049 C C . TYR D 1 264 ? 7.276 -15.056 45.845 1 56.815 264 TYR D C 1
ATOM 19050 O O . TYR D 1 264 ? 6.728 -16.023 46.365 1 62.472 264 TYR D O 1
ATOM 19067 N N . PRO D 1 265 ? 8.288 -14.389 46.436 1 62.161 265 PRO D N 1
ATOM 19068 C CA . PRO D 1 265 ? 8.834 -14.818 47.721 1 62.605 265 PRO D CA 1
ATOM 19069 C C . PRO D 1 265 ? 7.855 -14.567 48.857 1 71.28 265 PRO D C 1
ATOM 19070 O O . PRO D 1 265 ? 7.119 -13.592 48.804 1 67.613 265 PRO D O 1
ATOM 19081 N N . THR D 1 266 ? 7.816 -15.469 49.844 1 75.677 266 THR D N 1
ATOM 19082 C CA . THR D 1 266 ? 7.002 -15.265 51.011 1 74.044 266 THR D CA 1
ATOM 19083 C C . THR D 1 266 ? 7.933 -14.636 52.04 1 77.589 266 THR D C 1
ATOM 19084 O O . THR D 1 266 ? 9.111 -14.96 52.091 1 69.799 266 THR D O 1
ATOM 19094 N N . VAL D 1 267 ? 7.429 -13.699 52.835 1 84.909 267 VA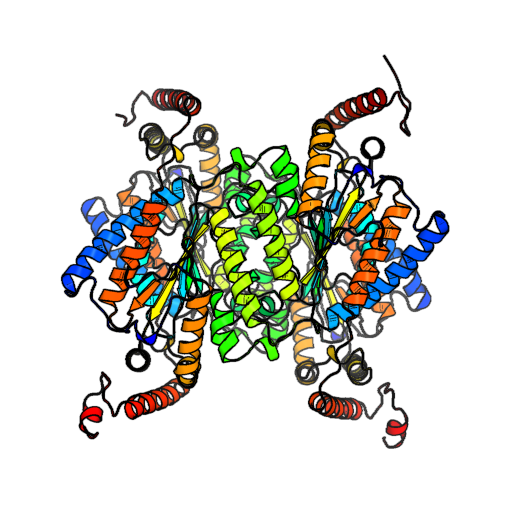L D N 1
ATOM 19095 C CA . VAL D 1 267 ? 8.287 -13.038 53.806 1 90.062 267 VAL D CA 1
ATOM 19096 C C . VAL D 1 267 ? 8.214 -13.796 55.134 1 88.973 267 VAL D C 1
ATOM 19097 O O . VAL D 1 267 ? 7.267 -14.541 55.36 1 70.832 267 VAL D O 1
ATOM 19110 N N . THR D 1 268 ? 9.226 -13.608 56.002 1 98.178 268 THR D N 1
ATOM 19111 C CA . THR D 1 268 ? 9.362 -14.382 57.243 1 102.84 268 THR D CA 1
ATOM 19112 C C . THR D 1 268 ? 8.241 -14.022 58.223 1 104.707 268 THR D C 1
ATOM 19113 O O . THR D 1 268 ? 7.568 -12.997 58.082 1 113.688 268 THR D O 1
ATOM 19123 N N . LYS D 1 269 ? 8.051 -14.841 59.259 1 106.878 269 LYS D N 1
ATOM 19124 C CA . LYS D 1 269 ? 7.029 -14.519 60.252 1 113.394 269 LYS D CA 1
ATOM 19125 C C . LYS D 1 269 ? 7.299 -13.19 60.934 1 100.336 269 LYS D C 1
ATOM 19126 O O . LYS D 1 269 ? 6.337 -12.509 61.25 1 113.943 269 LYS D O 1
ATOM 19145 N N . GLU D 1 270 ? 8.569 -12.815 61.103 1 99.564 270 GLU D N 1
ATOM 19146 C CA . GLU D 1 270 ? 8.923 -11.614 61.851 1 109.931 270 GLU D CA 1
ATOM 19147 C C . GLU D 1 270 ? 8.668 -10.383 60.99 1 95.477 270 GLU D C 1
ATOM 19148 O O . GLU D 1 270 ? 8.308 -9.328 61.493 1 98.197 270 GLU D O 1
ATOM 19160 N N . THR D 1 271 ? 8.9 -10.497 59.691 1 95.808 271 THR D N 1
ATOM 19161 C CA . THR D 1 271 ? 8.628 -9.381 58.802 1 106.134 271 THR D CA 1
ATOM 19162 C C . THR D 1 271 ? 7.118 -9.142 58.728 1 100.968 271 THR D C 1
ATOM 19163 O O . THR D 1 271 ? 6.664 -7.996 58.657 1 97.269 271 THR D O 1
ATOM 19173 N N . LEU D 1 272 ? 6.348 -10.232 58.778 1 91.401 272 LEU D N 1
ATOM 19174 C CA . LEU D 1 272 ? 4.907 -10.127 58.679 1 93.167 272 LEU D CA 1
ATOM 19175 C C . LEU D 1 272 ? 4.361 -9.314 59.858 1 90.01 272 LEU D C 1
ATOM 19176 O O . LEU D 1 272 ? 3.438 -8.507 59.676 1 78.055 272 LEU D O 1
ATOM 19192 N N . GLU D 1 273 ? 4.985 -9.48 61.038 1 90.375 273 GLU D N 1
ATOM 19193 C CA . GLU D 1 273 ? 4.585 -8.789 62.253 1 95.903 273 GLU D CA 1
ATOM 19194 C C . GLU D 1 273 ? 4.899 -7.297 62.153 1 90.641 273 GLU D C 1
ATOM 19195 O O . GLU D 1 273 ? 4.043 -6.486 62.472 1 90.798 273 GLU D O 1
ATOM 19207 N N . ARG D 1 274 ? 6.113 -6.925 61.728 1 89.719 274 ARG D N 1
ATOM 19208 C CA . ARG D 1 274 ? 6.423 -5.52 61.508 1 90.105 274 ARG D CA 1
ATOM 19209 C C . ARG D 1 274 ? 5.451 -4.939 60.489 1 92.011 274 ARG D C 1
ATOM 19210 O O . ARG D 1 274 ? 4.948 -3.838 60.693 1 100.693 274 ARG D O 1
ATOM 19231 N N . PHE D 1 275 ? 5.131 -5.713 59.447 1 84.868 275 PHE D N 1
ATOM 19232 C CA . PHE D 1 275 ? 4.168 -5.27 58.448 1 81.868 275 PHE D CA 1
ATOM 19233 C C . PHE D 1 275 ? 2.83 -4.906 59.092 1 79.193 275 PHE D C 1
ATOM 19234 O O . PHE D 1 275 ? 2.256 -3.879 58.719 1 78.37 275 PHE D O 1
ATOM 19251 N N . GLU D 1 276 ? 2.365 -5.7 60.074 1 74.799 276 GLU D N 1
ATOM 19252 C CA . GLU D 1 276 ? 1.082 -5.419 60.703 1 78.237 276 GLU D CA 1
ATOM 19253 C C . GLU D 1 276 ? 1.151 -4.096 61.432 1 78.621 276 GLU D C 1
ATOM 19254 O O . GLU D 1 276 ? 0.153 -3.402 61.501 1 87.565 276 GLU D O 1
ATOM 19266 N N . GLY D 1 277 ? 2.312 -3.798 62.035 1 90.019 277 GLY D N 1
ATOM 19267 C CA . GLY D 1 277 ? 2.535 -2.557 62.773 1 81.415 277 GLY D CA 1
ATOM 19268 C C . GLY D 1 277 ? 2.453 -1.382 61.801 1 81.627 277 GLY D C 1
ATOM 19269 O O . GLY D 1 277 ? 1.735 -0.421 62.059 1 96.114 277 GLY D O 1
ATOM 19273 N N . TYR D 1 278 ? 3.106 -1.504 60.649 1 71.892 278 TYR D N 1
ATOM 19274 C CA . TYR D 1 278 ? 2.989 -0.473 59.634 1 79.717 278 TYR D CA 1
ATOM 19275 C C . TYR D 1 278 ? 1.521 -0.311 59.194 1 77.982 278 TYR D C 1
ATOM 19276 O O . TYR D 1 278 ? 1.025 0.81 59.121 1 75.112 278 TYR D O 1
ATOM 19293 N N . ARG D 1 279 ? 0.788 -1.408 58.978 1 72.854 279 ARG D N 1
ATOM 19294 C CA . ARG D 1 279 ? -0.614 -1.278 58.591 1 75.282 279 ARG D CA 1
ATOM 19295 C C . ARG D 1 279 ? -1.475 -0.512 59.626 1 76.506 279 ARG D C 1
ATOM 19296 O O . ARG D 1 279 ? -2.27 0.353 59.266 1 78.698 279 ARG D O 1
ATOM 19317 N N . THR D 1 280 ? -1.332 -0.819 60.917 1 71.795 280 THR D N 1
ATOM 19318 C CA . THR D 1 280 ? -2.111 -0.138 61.942 1 83.263 280 THR D CA 1
ATOM 19319 C C . THR D 1 280 ? -1.798 1.358 61.907 1 94.157 280 THR D C 1
ATOM 19320 O O . THR D 1 280 ? -2.72 2.184 62.027 1 100.595 280 THR D O 1
ATOM 19330 N N . LYS D 1 281 ? -0.498 1.699 61.722 1 95.894 281 LYS D N 1
ATOM 19331 C CA . LYS D 1 281 ? -0.075 3.095 61.744 1 87.041 281 LYS D CA 1
ATOM 19332 C C . LYS D 1 281 ? -0.75 3.865 60.611 1 73.782 281 LYS D C 1
ATOM 19333 O O . LYS D 1 281 ? -1.284 4.96 60.781 1 76.42 281 LYS D O 1
ATOM 19352 N N . LEU D 1 282 ? -0.767 3.258 59.451 1 71.463 282 LEU D N 1
ATOM 19353 C CA . LEU D 1 282 ? -1.332 3.892 58.286 1 75.22 282 LEU D CA 1
ATOM 19354 C C . LEU D 1 282 ? -2.827 4.083 58.463 1 81.852 282 LEU D C 1
ATOM 19355 O O . LEU D 1 282 ? -3.35 5.16 58.131 1 82.573 282 LEU D O 1
ATOM 19371 N N . LEU D 1 283 ? -3.468 3.05 59.019 1 80.582 283 LEU D N 1
ATOM 19372 C CA . LEU D 1 283 ? -4.897 3.122 59.268 1 76.454 283 LEU D CA 1
ATOM 19373 C C . LEU D 1 283 ? -5.161 4.259 60.24 1 78.212 283 LEU D C 1
ATOM 19374 O O . LEU D 1 283 ? -6.035 5.1 59.98 1 82.827 283 LEU D O 1
ATOM 19390 N N . GLU D 1 284 ? -4.359 4.325 61.316 1 88.045 284 GLU D N 1
ATOM 19391 C CA . GLU D 1 284 ? -4.604 5.355 62.325 1 83.467 284 GLU D CA 1
ATOM 19392 C C . GLU D 1 284 ? -4.354 6.752 61.757 1 83.175 284 GLU D C 1
ATOM 19393 O O . GLU D 1 284 ? -5.17 7.639 61.952 1 90.372 284 GLU D O 1
ATOM 19405 N N . GLU D 1 285 ? -3.297 6.923 60.954 1 83.638 285 GLU D N 1
ATOM 19406 C CA . GLU D 1 285 ? -2.983 8.228 60.403 1 80.339 285 GLU D CA 1
ATOM 19407 C C . GLU D 1 285 ? -4.193 8.765 59.638 1 80.607 285 GLU D C 1
ATOM 19408 O O . GLU D 1 285 ? -4.447 9.953 59.66 1 77.273 285 GLU D O 1
ATOM 19420 N N . TYR D 1 286 ? -4.961 7.9 58.981 1 86.542 286 TYR D N 1
ATOM 19421 C CA . TYR D 1 286 ? -6.069 8.381 58.177 1 85.886 286 TYR D CA 1
ATOM 19422 C C . TYR D 1 286 ? -7.442 7.944 58.689 1 83.371 286 TYR D C 1
ATOM 19423 O O . TYR D 1 286 ? -8.381 7.971 57.882 1 78.611 286 TYR D O 1
ATOM 19440 N N . ASN D 1 287 ? -7.555 7.641 60.004 1 84.63 287 ASN D N 1
ATOM 19441 C CA . ASN D 1 287 ? -8.82 7.324 60.694 1 86.894 287 ASN D CA 1
ATOM 19442 C C . ASN D 1 287 ? -9.546 6.215 59.914 1 85.986 287 ASN D C 1
ATOM 19443 O O . ASN D 1 287 ? -10.699 6.351 59.534 1 83.777 287 ASN D O 1
ATOM 19454 N N . TYR D 1 288 ? -8.831 5.136 59.611 1 83.151 288 TYR D N 1
ATOM 19455 C CA . TYR D 1 288 ? -9.404 3.923 59.054 1 81.562 288 TYR D CA 1
ATOM 19456 C C . TYR D 1 288 ? -10.052 4.204 57.711 1 80.407 288 TYR D C 1
ATOM 19457 O O . TYR D 1 288 ? -10.691 3.335 57.157 1 88.37 288 TYR D O 1
ATOM 19474 N N . ASP D 1 289 ? -9.749 5.34 57.081 1 83.57 289 ASP D N 1
ATOM 19475 C CA . ASP D 1 289 ? -10.282 5.619 55.755 1 86.779 289 ASP D CA 1
ATOM 19476 C C . ASP D 1 289 ? -9.306 5.243 54.644 1 82.143 289 ASP D C 1
ATOM 19477 O O . ASP D 1 289 ? -9.065 6.017 53.707 1 81.275 289 ASP D O 1
ATOM 19486 N N . LEU D 1 290 ? -8.779 4.018 54.719 1 78.018 290 LEU D N 1
ATOM 19487 C CA . LEU D 1 290 ? -8.11 3.417 53.589 1 70.733 290 LEU D CA 1
ATOM 19488 C C . LEU D 1 290 ? -8.871 2.16 53.2 1 70.614 290 LEU D C 1
ATOM 19489 O O . LEU D 1 290 ? -9.538 1.572 54.024 1 88.23 290 LEU D O 1
ATOM 19505 N N . ASP D 1 291 ? -8.681 1.691 51.987 1 69.509 291 ASP D N 1
ATOM 19506 C CA . ASP D 1 291 ? -9.212 0.4 51.569 1 82.78 291 ASP D CA 1
ATOM 19507 C C . ASP D 1 291 ? -8.375 -0.77 52.052 1 75.566 291 ASP D C 1
ATOM 19508 O O . ASP D 1 291 ? -7.218 -0.862 51.742 1 75.162 291 ASP D O 1
ATOM 19517 N N . THR D 1 292 ? -8.961 -1.65 52.839 1 79.771 292 THR D N 1
ATOM 19518 C CA . THR D 1 292 ? -8.246 -2.865 53.197 1 79.656 292 THR D CA 1
ATOM 19519 C C . THR D 1 292 ? -9.082 -4.055 52.779 1 76.313 292 THR D C 1
ATOM 19520 O O . THR D 1 292 ? -10.283 -3.961 52.647 1 85.05 292 THR D O 1
ATOM 19530 N N . ILE D 1 293 ? -8.411 -5.137 52.467 1 77.879 293 ILE D N 1
ATOM 19531 C CA . ILE D 1 293 ? -9.092 -6.372 52.144 1 81.341 293 ILE D CA 1
ATOM 19532 C C . ILE D 1 293 ? -9.233 -7.238 53.398 1 78.459 293 ILE D C 1
ATOM 19533 O O . ILE D 1 293 ? -9.699 -8.364 53.275 1 79.471 293 ILE D O 1
ATOM 19549 N N . ARG D 1 294 ? -8.763 -6.78 54.575 1 77.265 294 ARG D N 1
ATOM 19550 C CA . ARG D 1 294 ? -8.66 -7.643 55.749 1 79.443 294 ARG D CA 1
ATOM 19551 C C . ARG D 1 294 ? -9.347 -6.929 56.895 1 84.174 294 ARG D C 1
ATOM 19552 O O . ARG D 1 294 ? -9.479 -5.716 56.847 1 86.265 294 ARG D O 1
ATOM 19573 N N . PRO D 1 295 ? -9.866 -7.614 57.93 1 78.806 295 PRO D N 1
ATOM 19574 C CA . PRO D 1 295 ? -10.647 -6.918 58.94 1 76.624 295 PRO D CA 1
ATOM 19575 C C . PRO D 1 295 ? -9.764 -6.002 59.782 1 75.874 295 PRO D C 1
ATOM 19576 O O . PRO D 1 295 ? -8.589 -6.239 59.862 1 80.247 295 PRO D O 1
ATOM 19587 N N . ILE D 1 296 ? -10.322 -4.973 60.41 1 84.016 296 ILE D N 1
ATOM 19588 C CA . ILE D 1 296 ? -9.615 -4.044 61.284 1 82.79 296 ILE D CA 1
ATOM 19589 C C . ILE D 1 296 ? -9.974 -4.43 62.715 1 89.809 296 ILE D C 1
ATOM 19590 O O . ILE D 1 296 ? -11.152 -4.378 63.095 1 85.46 296 ILE D O 1
ATOM 19606 N N . GLU D 1 297 ? -8.956 -4.751 63.52 1 93.277 297 GLU D N 1
ATOM 19607 C CA . GLU D 1 297 ? -9.098 -4.944 64.963 1 98.85 297 GLU D CA 1
ATOM 19608 C C . GLU D 1 297 ? -8.402 -3.818 65.726 1 101.104 297 GLU D C 1
ATOM 19609 O O . GLU D 1 297 ? -7.227 -3.632 65.514 1 96.528 297 GLU D O 1
ATOM 19621 N N . LYS D 1 298 ? -9.082 -3.119 66.665 1 118.389 298 LYS D N 1
ATOM 19622 C CA . LYS D 1 298 ? -8.536 -1.935 67.331 1 125.772 298 LYS D CA 1
ATOM 19623 C C . LYS D 1 298 ? -8.403 -2.169 68.831 1 129.411 298 LYS D C 1
ATOM 19624 O O . LYS D 1 298 ? -9.117 -2.995 69.382 1 109.48 298 LYS D O 1
ATOM 19643 N N . LEU D 1 299 ? -7.57 -1.335 69.481 1 140.957 299 LEU D N 1
ATOM 19644 C CA . LEU D 1 299 ? -7.298 -1.429 70.909 1 143.014 299 LEU D CA 1
ATOM 19645 C C . LEU D 1 299 ? -7.603 -0.068 71.565 1 124.538 299 LEU D C 1
ATOM 19646 O O . LEU D 1 299 ? -8.567 -0.055 72.353 1 107.5 299 LEU D O 1
#

Foldseek 3Di:
DVFWFADFQDFDPVVPDQPDQVVHPDLVVLLVLLVVLLVLLQVLLVLQLQVQQAEEEEEEAEAPPLQQVVLCCVRVVSHDPPQEEEEEDDDDDPVCLVDDLCVVQVVQAGGGSHYYYYHHGSLCCLFVCVLVVVVVVGDDDPPDDSVCVNVVSLVVVLVVQVVRLVRRYAYAAEYSDHDLVLSVVVQVVLVPDPVNVVVDDPVSVVCSVSVVVNSVSVRNSQNRRRHNRHIYGYANRSDPSSRSSVVSVVSSVVSVVVPGHNDDDDPVVVVVVVVVVVVVCVVPVVPDDDD/DPVQKFAAFQPDDVVVPDLPDQVVHPDLVVLLVLLVVLLVLLQVLLVLQLQQQQAEEEEEEDEAPPLQQVVLCVPRVVSHDPPQEEEDEDDPDDPVCLVDDLCVVQVVQGGGGSHYYYYHHGSLCCLFVCVLVVVVVVGDDDPPDDSVCVNVVSLVVVLVVQVVRLVRRYAYAAEYSDHDLVLSVVVQVVLVPDPVNVVVDDPVSVVCSVSVVVNSVSVRNSQNRRRHNRHIYGYANRSDPSSRSSVSSVVSSVVSVVVPGHNDDDDPVVVVVVVVVVVVVCVVVQNPDDDPPCVVSVVTD/DDPFKFAAFQDFDLVVPDLPDQVVHDDLVVLLVLLVVLLVLLQVLLVLQLQQQFAEEEEEEAEAPPLQQVVLCCPRVVSHDPPQEEEEEDDPDDPVCLVDDVCPVVVVQGGGRSHYYYYHHGSLCCLFVCVLVVVVVVGDDDPPDDSVCPNVVSLVVVQVVQVVRLVRRYAYAAEYSDHDLVLSVVVQVVLVPDPVNVVVDDPVSVVCSVSVVVNSVSVRNSQNRRRHNRHIYGYANRSDPSSRSSVVSVVSSVVSVVVPGGNDDDDPVVVVVVVVVVVVVCVVVQNPDDDPPVVVSVVTDD/DVFWFAAFQDFDLVVQDLPDQVVHPDLVVLLVLLVVLLVLLQVLLVLQQQVQQAEEEEEEAEAPPLQQVVLCCVRVVSHDPPQEEEDEDDPDDPVCLVDDLCPVVVVQGGGRSHYYYYHHGSLCCLFVCVLVVCVVVGDDDPPDDSVCVNVVSLVVVQVVQVVNLVRRYAYAAEYSDEDPVLSVVVQVVLVPDPVNVVVHDPVSVVCSVSVVVNSVSVRNSQNRRRHNRHIYGYANRSDPSSRSSVSSVVSSVVSVVVPGGNDDDDPVVVVVVVVVVVVVCVVVVNPDDDPDDDDDD

Sequence (1191 aa):
NIYKIDKLNNFNLNNHKTDDYSLCKDKDTALELTQKNIQKIYDYQQKLYAEKKEGLIIAFQAMDAAGKDGTIREVLKALAPQGVHEKPFKSPSSTELAHDYLWRVHNAVPEKGEITIFNRSHYEDVLIGKVKELYKFQNKADRIDENTVVDNRYEDIRNFEKYLYNNSVRIIKIFLNVSKKEQAERFLSRIEEPEKNWKFSDSDFEERVYWDKYQQAFEDAINATSTKDCPWYVVPADRKWYMRYVVSEIVVKTLEEMNPKYPTVTKETLERFEGYRTKLLEEYNYDLDTIANIYKIDKLNNFNLNNHKTDDYSLCKDKDTALELTQKNIQKIYDYQQKLYAEKKEGLIIAFQAMDAAGKDGTIREVLKALAPQGVHEKPFKSPSSTELAHDYLWRVHNAVPEKGEITIFNRSHYEDVLIGKVKELYKFQNKADRIDENTVVDNRYEDIRNFEKYLYNNSVRIIKIFLNVSKKEQAERFLSRIEEPEKNWKFSDSDFEERVYWDKYQQAFEDAINATSTKDCPWYVVPADRKWYMRYVVSEIVVKTLEEMNPKYPTVTKETLERFEGYRTKLLEEYNYDLDTIRPIEKLEHHANIYKIDKLNNFNLNNHKTDDYSLCKDKDTALELTQKNIQKIYDYQQKLYAEKKEGLIIAFQAMDAAGKDGTIREVLKALAPQGVHEKPFKSPSSTELAHDYLWRVHNAVPEKGEITIFNRSHYEDVLIGKVKELYKFQNKADRIDENTVVDNRYEDIRNFEKYLYNNSVRIIKIFLNVSKKEQAERFLSRIEEPEKNWKFSDSDFEERVYWDKYQQAFEDAINATSTKDCPWYVVPADRKWYMRYVVSEIVVKTLEEMNPKYPTVTKETLERFEGYRTKLLEEYNYDLDTIRPIEKLEHHHNIYKIDKLNNFNLNNHKTDDYSLCKDKDTALELTQKNIQKIYDYQQKLYAEKKEGLIIAFQAMDAAGKDGTIREVLKALAPQGVHEKPFKSPSSTELAHDYLWRVHNAVPEKGEITIFNRSHYEDVLIGKVKELYKFQNKADRIDENTVVDNRYEDIRNFEKYLYNNSVRIIKIFLNVSKKEQAERFLSRIEEPEKNWKFSDSDFEERVYWDKYQQAFEDAINATSTKDCPWYVVPADRKWYMRYVVSEIVVKTLEEMNPKYPTVTKETLERFEGYRTKLLEEYNYDLDTIRPIEKL

B-factor: mean 68.69, std 19.76, range [35.85, 176.38]

Secondary structure (DSSP, 8-state):
--SEE-STT---GGGS-TT--TT---HHHHHHHHHHHHHHHHHHHHHHHHH---EEEEEEE-STTSSHHHHHHHHHTTS-STTEEEEE--SPPHHHHHS-THHHHHHTPPPTT-EEEEES-GGGGGTHHHHTTGGGTS---TT--GGGHHHHHHHHHHHHHHHHHTTTEEEEEEEEE--HHHHHHHHHHHHHSGGGGGG--HHHHHGGGGHHHHHHHHHHHHHHH--SSS-EEEEE-SSHHHHHHHHHHHHHHHHHHH---PPPPPHHHHHHHHHHHHHHHHHTTS-S---/--SSEE-STT---GGGS-TT--TT---HHHHHHHHHHHHHHHHHHHHHHHHH---EEEEEEE-STTSSHHHHHHHHHTTS-STTEEEEE--SPPHHHHHS-THHHHHHTPPPTT-EEEEES-GGGGGTHHHHTTGGGTS---TTS-GGGHHHHHHHHHHHHHHHHHHTTEEEEEEEEE--HHHHHHHHHHHHH-GGGGGG--HHHHHGGGGHHHHHHHHHHHHHHH--SSS-EEEEE-SSHHHHHHHHHHHHHHHHHHH---PPPPPHHHHHHHHHHHHHHHHHTTT-S--S-GGGGGG--/--SSEE-STT---GGGS-TT--TT---HHHHHHHHHHHHHHHHHHHHHHHHH---EEEEEEE-STTSSHHHHHHHHHTTS-STTEEEEE--SPPHHHHHS-THHHHHHTPPPTT-EEEEES-GGGGGTHHHHTTGGGTS---TTS-GGGHHHHHHHHHHHHHHHHHTTTEEEEEEEEE--HHHHHHHHHHHHHSGGGGGG--HHHHHGGGGHHHHHHHHHHHHHHH--SSS-EEEEE-SSHHHHHHHHHHHHHHHHHHH---PPPPPHHHHHHHHHHHHHHHHHTTT-S--S-HHHHHHS--/--SEE-STT---GGGS-TT--TT---HHHHHHHHHHHHHHHHHHHHHHHHH---EEEEEEE--TTSSHHHHHHHHHTTS-STTEEEEE--SPPHHHHHS-THHHHHHTPPPTT-EEEEES-GGGGGTHHHHTTGGGTS---TT--GGGHHHHHHHHHHHHHHHHHTTTEEEEEEEEE--HHHHHHHHHHHHHSGGGGGG--HHHHHGGGGHHHHHHHHHHHHHHH--SSS-EEEEE-SSHHHHHHHHHHHHHHHHHHH---PPPPPHHHHHHHHHHHHHHHHHTTT-S--SS-----